Protein AF-A0A8H5K6R6-F1 (afdb_monomer_lite)

Radius of gyration: 37.14 Å; chains: 1; bounding box: 73×97×113 Å

Foldseek 3Di:
DDLVVLLPDDLQRNLVCLLVLLQDPPDDLDDADDSSLVSLQVCLQRPSSLVSLLCLLLDDDDAPPVSSLSSLSCSQPRHLLPHDLVSNLSNLVSLVNLLPDDCVVYDPPDPRSVSSPLSSVQSVLSSVCSVDVQDQDDDPDLSNSVNLVRLVVHPDDLVSLLVVLVVLLVQQQPPPDHGSVSSLVSLLVNLLSSLLVLLVVLQVCLVVVVLSSLVSSLVSNVPRPDQDPSNVSNLVSLVVLLVVLPPDPDPSSVVSNVSSVVSNVSNVVVVVVPDDDDVCVVVVVVVLVPDFDEAEFQEEEEDLALLSLLLLLLCLLLQGRYEYEYQALFFFPFDPFWKDFQLNLLQCLLLPRSVVVVVQWAFAFKEWEWFADLVLAIDTDDIDGLFDPPLAPDHMTTAGRSVVSVSSQVSSCVSNVNSYDYHYSKDWDDWAAQPVCLQPLPFLRIKTKIFQAQNCSNPPDDDDDDPPPDDPPPLGGDDDDDPPCPVSVVCNVVSHVRHGPMHMYRYQAYEQARALVTPLCVNVVKDWDFDFDPWKKKKWWFLKDKPPPQLQHFYWFAGQPLWIKTWDHIGPSIIMIIFTHDDPDDDDPDDDDPDCSPDDPVSRVVSVQVRNPPMDIDGDDTNHMDMDTFIWTAIPFQDDSLGYGYFFNSGTGGDCPLSCRSVLRSVLSLQQSLVSSCSSVQFWDSQVSVQSGQQSRVLRVVVSVLRVVLVCLSGFRAASDPPRPRHHDPVVNVVSSVVSSSSSSVQPRAGDDDLQALADDPDDDDLSNAQNVQCLQQVLQDTRTFGHWFWWAQLAPRDIDTPSSLLRLSSAKEKEWELFACVPVVSVVLQVLLLVQCPDCPALLNFSDAPPDDSPNHYAYAYEYAHDSVVDHPVVHDCSQFPADPVPGTRSSRYIYQDARPPPGGRCVCVNRVHHSVWTWIWMAGSSRGTRGIGGSNPRVSVSVSCVSITRGYDDD

Secondary structure (DSSP, 8-state):
--HHHHHTS-HHHHHTTHHHHHT-TTS-TT-TT-HHHHHHHHTTTSHHHHHHHHHHHTSPPPTT-HHHHHHHHIIIIIIGGGS-HHHHGGGHHHHHHHHT---TTS-TT-HHHHHHHHHHHHHHHHHHHHH-TT-----SSTT-TTHHHHHHHH--SHHHHHTTHHHHHHHHT-TTSS--HHHHHHHHTSHHHHHHHHHHHHHHHHHHT-HHHHHHHHHHHHHHS-SSGGGHHHHHHHHHHHHHHTT---HHHHHHHHHHHHHHHHHHHHHTT-S-TTTHHHHHHHHTTTT--EEEEEEEEE--SHHHHHHHHHHHHTT--EEEEESSSS--SS-S--EE-HHHHHHHHHHT-HHHHHHHSEEP-EEEEEEE-TTS-EEEEEEEESSPTTS-SS--EE--HHHHHHHHHHHHHHHHTT---EEESEEEEEEEE-TTSTT-SS---EEEEEEEPPHHHHSPPP----TTS-----TTS-S---GGGHHHHTHHHHHHHTTT-EEEEEEEEEEE---TT-HHHHHTT--EEEEEEEEEEEEEEEEEEE--TTTTSEEEEE-SSS-EEEEEEPSTT-EEEEEEE---S---SS-PPPP-TT--HHHHHHHHHHHHTTS-EEEEEEEEEEEEEEEEEEES-SEETTTEEE-GGGTEE--GGG--HHHHHHHHHHHHHHHHHHHHTTSB-GGGGGHHHHHHHHHHHHHHHHHHHHHHHHHSPBPSSTT-TTSBPHHHHHHHHHHHHHHHTT-------BTTB----SS--SHHHHHHHTGGGSTTS-TTSBPP--EEEETTT--EEEGGGGS--SS-EEEEEE---TTSHHHHHHHHHHHHHHHSTTSHHHHHS-TTS-TTSSEEEEEEE-S-GGG--GGGS-GGGS-EETTTEE-TTSEEE--EETTTEE--HHHHHT--TTT-EEEEE-TTSBEEEEE-TT-HHHHHHHHHTTBPPPPP-

pLDDT: mean 84.53, std 16.42, range [27.69, 98.81]

Sequence (957 aa):
MNREQLTALGEKAFAGKVPTMLWSDRETLFEDGSEDIDIIRSRASEPATVEAISAALTSAIEDEDYDTLRVHQKALYSVLFKLSLENLQPYRPALAALAASDISDFAHRSSHHAQTSILIQNAGLLERFAADPNAVWVSKDKFDMVSDRTLTERVHTAEEMRLYMPELFDWLADANNPPFTPCRDQLARFPETAAVVAAEFLAKANEEKDTEYQHFLIDFVYDCVPVGKSWMPMREHVQALVKELAGSSDEDDEELVGEANEWLTRLEQWEALDTPLLTRKYEICTKMAVGAKTDHVDVLIVGAGPAGLMMATWLAKCGIKTRIVDKRGTKIFNGQADGLQCRTLEIFDSFGFAHRAWIESNHMLEISLWNPDEKGVLRRSSRIADTIPGISRFQQVVLHQGRIERFFLDAINEFSEGKISVERGVMPTSLEIDPKVVEDPDAYPITVNLRHLSEEEAQPKQTSTSANGTTVQDGLFRSNLSPDDTADMLKAAELNDKADTVEVVKAKYMLGADGAHSWVRKELGFKLEGESTDYIWGVLDIVPITDFPDIRQRCAIHSASSGSVMVIPRENKLVRLYIQLTTTAKIGEQDSRADRSWITPDVILESAQKILAPYKLTYRKLDWWTAYQIGQRVGSNFSAYDRVFLAGDAVHTHSPKAGQGMNVSMQDSFNLGWKVANVVKGLASRSILKTYETERKGIAKALIDFDHKFSRLFSGRPAKDIMDEEGISMDEFREAFEKGNLFASGIAVDYGQSNIVAKPTSDDSGLKDIAAKRQGLAPEIKLGMRIPSVKVLSQSDARPWHLQELLRSNGSWRVLVFPGDIDLDIQNKRMKSLCDKLSAESSFLKRFTPASARYDSVIEVITVHASKRQDHEIFDFPEILRPYHEVDGWDYNKIFVDDESYHEGHGKLYETFGIKPDQGCVVVLRPDQYVSYVGELDDYDSLDGFFSEFMIKQKAL

Structure (mmCIF, N/CA/C/O backbone):
data_AF-A0A8H5K6R6-F1
#
_entry.id   AF-A0A8H5K6R6-F1
#
loop_
_atom_site.group_PDB
_atom_site.id
_atom_site.type_symbol
_atom_site.label_atom_id
_atom_site.label_alt_id
_atom_site.label_comp_id
_atom_site.label_asym_id
_atom_site.label_entity_id
_atom_site.label_seq_id
_atom_site.pdbx_PDB_ins_code
_atom_site.Cartn_x
_atom_site.Cartn_y
_atom_site.Cartn_z
_atom_site.occupancy
_atom_site.B_iso_or_equiv
_atom_site.auth_seq_id
_atom_site.auth_comp_id
_atom_site.auth_asym_id
_atom_site.auth_atom_id
_atom_site.pdbx_PDB_model_num
ATOM 1 N N . MET A 1 1 ? -10.100 2.114 -54.014 1.00 64.81 1 MET A N 1
ATOM 2 C CA . MET A 1 1 ? -9.925 0.974 -53.081 1.00 64.81 1 MET A CA 1
ATOM 3 C C . MET A 1 1 ? -9.766 1.566 -51.693 1.00 64.81 1 MET A C 1
ATOM 5 O O . MET A 1 1 ? -9.333 2.707 -51.626 1.00 64.81 1 MET A O 1
ATOM 9 N N . ASN A 1 2 ? -10.167 0.876 -50.624 1.00 71.62 2 ASN A N 1
ATOM 10 C CA . ASN A 1 2 ? -9.917 1.376 -49.264 1.00 71.62 2 ASN A CA 1
ATOM 11 C C . ASN A 1 2 ? -8.485 1.020 -48.802 1.00 71.62 2 ASN A C 1
ATOM 13 O O . ASN A 1 2 ? -7.811 0.207 -49.441 1.00 71.62 2 ASN A O 1
ATOM 17 N N . ARG A 1 3 ? -8.025 1.625 -47.700 1.00 69.56 3 ARG A N 1
ATOM 18 C CA . ARG A 1 3 ? -6.670 1.454 -47.146 1.00 69.56 3 ARG A CA 1
ATOM 19 C C . ARG A 1 3 ? -6.270 -0.010 -46.949 1.00 69.56 3 ARG A C 1
ATOM 21 O O . ARG A 1 3 ? -5.207 -0.421 -47.399 1.00 69.56 3 ARG A O 1
ATOM 28 N N . GLU A 1 4 ? -7.141 -0.822 -46.355 1.00 70.69 4 GLU A N 1
ATOM 29 C CA . GLU A 1 4 ? -6.879 -2.252 -46.130 1.00 70.69 4 GLU A CA 1
ATOM 30 C C . GLU A 1 4 ? -6.695 -3.031 -47.441 1.00 70.69 4 GLU A C 1
ATOM 32 O O . GLU A 1 4 ? -5.826 -3.897 -47.538 1.00 70.69 4 GLU A O 1
ATOM 37 N N . GLN A 1 5 ? -7.464 -2.692 -48.481 1.00 78.12 5 GLN A N 1
ATOM 38 C CA . GLN A 1 5 ? -7.348 -3.317 -49.799 1.00 78.12 5 GLN A CA 1
ATOM 39 C C . GLN A 1 5 ? -6.064 -2.921 -50.537 1.00 78.12 5 GLN A C 1
ATOM 41 O O . GLN A 1 5 ? -5.515 -3.756 -51.251 1.00 78.12 5 GLN A O 1
ATOM 46 N N . LEU A 1 6 ? -5.594 -1.675 -50.400 1.00 78.25 6 LEU A N 1
ATOM 47 C CA . LEU A 1 6 ? -4.352 -1.202 -51.032 1.00 78.25 6 LEU A CA 1
ATOM 48 C C . LEU A 1 6 ? -3.110 -1.791 -50.352 1.00 78.25 6 LEU A C 1
ATOM 50 O O . LEU A 1 6 ? -2.205 -2.266 -51.040 1.00 78.25 6 LEU A O 1
ATOM 54 N N . THR A 1 7 ? -3.097 -1.852 -49.019 1.00 75.50 7 THR A N 1
ATOM 55 C CA . THR A 1 7 ? -1.996 -2.453 -48.246 1.00 75.50 7 THR A CA 1
ATOM 56 C C . THR A 1 7 ? -1.878 -3.962 -48.485 1.00 75.50 7 THR A C 1
ATOM 58 O O . THR A 1 7 ? -0.776 -4.501 -48.475 1.00 75.50 7 THR A O 1
ATOM 61 N N . ALA A 1 8 ? -2.989 -4.652 -48.767 1.00 80.00 8 ALA A N 1
ATOM 62 C CA . ALA A 1 8 ? -3.007 -6.092 -49.033 1.00 80.00 8 ALA A CA 1
ATOM 63 C C . ALA A 1 8 ? -2.605 -6.492 -50.472 1.00 80.00 8 ALA A C 1
ATOM 65 O O . ALA A 1 8 ? -2.506 -7.686 -50.767 1.00 80.00 8 ALA A O 1
ATOM 66 N N . LEU A 1 9 ? -2.390 -5.536 -51.389 1.00 86.88 9 LEU A N 1
ATOM 67 C CA . LEU A 1 9 ? -1.959 -5.840 -52.758 1.00 86.88 9 LEU A CA 1
ATOM 68 C C . LEU A 1 9 ? -0.536 -6.412 -52.781 1.00 86.88 9 LEU A C 1
ATOM 70 O O . LEU A 1 9 ? 0.374 -5.875 -52.151 1.00 86.88 9 LEU A O 1
ATOM 74 N N . GLY A 1 10 ? -0.318 -7.454 -53.587 1.00 87.56 10 GLY A N 1
ATOM 75 C CA . GLY A 1 10 ? 1.033 -7.930 -53.889 1.00 87.56 10 GLY A CA 1
ATOM 76 C C . GLY A 1 10 ? 1.874 -6.850 -54.582 1.00 87.56 10 GLY A C 1
ATOM 77 O O . GLY A 1 10 ? 1.334 -6.015 -55.304 1.00 87.56 10 GLY A O 1
ATOM 78 N N . GLU A 1 11 ? 3.191 -6.898 -54.385 1.00 88.50 11 GLU A N 1
ATOM 79 C CA . GLU A 1 11 ? 4.189 -5.896 -54.809 1.00 88.50 11 GLU A CA 1
ATOM 80 C C . GLU A 1 11 ? 3.941 -5.300 -56.213 1.00 88.50 11 GLU A C 1
ATOM 82 O O . GLU A 1 11 ? 3.701 -4.107 -56.361 1.00 88.50 11 GLU A O 1
ATOM 87 N N . LYS A 1 12 ? 3.874 -6.141 -57.257 1.00 89.44 12 LYS A N 1
ATOM 88 C CA . LYS A 1 12 ? 3.652 -5.691 -58.648 1.00 89.44 12 LYS A CA 1
ATOM 89 C C . LYS A 1 12 ? 2.280 -5.056 -58.884 1.00 89.44 12 LYS A C 1
ATOM 91 O O . LYS A 1 12 ? 2.143 -4.158 -59.710 1.00 89.44 12 LYS A O 1
ATOM 96 N N . ALA A 1 13 ? 1.252 -5.552 -58.196 1.00 89.06 13 ALA A N 1
ATOM 97 C CA . ALA A 1 13 ? -0.105 -5.035 -58.334 1.00 89.06 13 ALA A CA 1
ATOM 98 C C . ALA A 1 13 ? -0.255 -3.675 -57.640 1.00 89.06 13 ALA A C 1
ATOM 100 O O . ALA A 1 13 ? -0.987 -2.821 -58.136 1.00 89.06 13 ALA A O 1
ATOM 101 N N . PHE A 1 14 ? 0.455 -3.479 -56.525 1.00 92.75 14 PHE A N 1
ATOM 102 C CA . PHE A 1 14 ? 0.554 -2.196 -55.841 1.00 92.75 14 PHE A CA 1
ATOM 103 C C . PHE A 1 14 ? 1.353 -1.183 -56.668 1.00 92.75 14 PHE A C 1
ATOM 105 O O . PHE A 1 14 ? 0.844 -0.101 -56.946 1.00 92.75 14 PHE A O 1
ATOM 112 N N . ALA A 1 15 ? 2.537 -1.563 -57.161 1.00 92.31 15 ALA A N 1
ATOM 113 C CA . ALA A 1 15 ? 3.375 -0.719 -58.016 1.00 92.31 15 ALA A CA 1
ATOM 114 C C . ALA A 1 15 ? 2.612 -0.153 -59.228 1.00 92.31 15 ALA A C 1
ATOM 116 O O . ALA A 1 15 ? 2.693 1.037 -59.521 1.00 92.31 15 ALA A O 1
ATOM 117 N N . GLY A 1 16 ? 1.776 -0.969 -59.882 1.00 89.75 16 GLY A N 1
ATOM 118 C CA . GLY A 1 16 ? 0.932 -0.525 -61.000 1.00 89.75 16 GLY A CA 1
ATOM 119 C C . GLY A 1 16 ? -0.149 0.510 -60.642 1.00 89.75 16 GLY A C 1
ATOM 120 O O . GLY A 1 16 ? -0.784 1.055 -61.543 1.00 89.75 16 GLY A O 1
ATOM 121 N N . LYS A 1 17 ? -0.395 0.778 -59.352 1.00 89.88 17 LYS A N 1
ATOM 122 C CA . LYS A 1 17 ? -1.331 1.808 -58.866 1.00 89.88 17 LYS A CA 1
ATOM 123 C C . LYS A 1 17 ? -0.649 3.111 -58.466 1.00 89.88 17 LYS A C 1
ATOM 125 O O . LYS A 1 17 ? -1.330 4.134 -58.415 1.00 89.88 17 LYS A O 1
ATOM 130 N N . VAL A 1 18 ? 0.663 3.090 -58.241 1.00 90.88 18 VAL A N 1
ATOM 131 C CA . VAL A 1 18 ? 1.435 4.238 -57.749 1.00 90.88 18 VAL A CA 1
ATOM 132 C C . VAL A 1 18 ? 1.256 5.498 -58.610 1.00 90.88 18 VAL A C 1
ATOM 134 O O . VAL A 1 18 ? 0.963 6.537 -58.023 1.00 90.88 18 VAL A O 1
ATOM 137 N N . PRO A 1 19 ? 1.309 5.458 -59.962 1.00 87.88 19 PRO A N 1
ATOM 138 C CA . PRO A 1 19 ? 1.119 6.668 -60.770 1.00 87.88 19 PRO A CA 1
ATOM 139 C C . PRO A 1 19 ? -0.243 7.340 -60.551 1.00 87.88 19 PRO A C 1
ATOM 141 O O . PRO A 1 19 ? -0.336 8.558 -60.468 1.00 87.88 19 PRO A O 1
ATOM 144 N N . THR A 1 20 ? -1.310 6.548 -60.398 1.00 86.00 20 THR A N 1
ATOM 145 C CA . THR A 1 20 ? -2.658 7.074 -60.137 1.00 86.00 20 THR A CA 1
ATOM 146 C C . THR A 1 20 ? -2.789 7.629 -58.720 1.00 86.00 20 THR A C 1
ATOM 148 O O . THR A 1 20 ? -3.483 8.619 -58.519 1.00 86.00 20 THR A O 1
ATOM 151 N N . MET A 1 21 ? -2.126 7.006 -57.742 1.00 87.00 21 MET A N 1
ATOM 152 C CA . MET A 1 21 ? -2.125 7.478 -56.353 1.00 87.00 21 MET A CA 1
ATOM 153 C C . MET A 1 21 ? -1.360 8.801 -56.208 1.00 87.00 21 MET A C 1
ATOM 155 O O . MET A 1 21 ? -1.819 9.694 -55.502 1.00 87.00 21 MET A O 1
ATOM 159 N N . LEU A 1 22 ? -0.250 8.971 -56.935 1.00 85.75 22 LEU A N 1
ATOM 160 C CA . LEU A 1 22 ? 0.495 10.234 -56.983 1.00 85.75 22 LEU A CA 1
ATOM 161 C C . LEU A 1 22 ? -0.282 11.369 -57.670 1.00 85.75 22 LEU A C 1
ATOM 163 O O . LEU A 1 22 ? -0.026 12.530 -57.376 1.00 85.75 22 LEU A O 1
ATOM 167 N N . TRP A 1 23 ? -1.230 11.057 -58.558 1.00 79.62 23 TRP A N 1
ATOM 168 C CA . TRP A 1 23 ? -2.022 12.053 -59.294 1.00 79.62 23 TRP A CA 1
ATOM 169 C C . TRP A 1 23 ? -3.288 12.533 -58.552 1.00 79.62 23 TRP A C 1
ATOM 171 O O . TRP A 1 23 ? -3.928 13.473 -58.999 1.00 79.62 23 TRP A O 1
ATOM 181 N N . SER A 1 24 ? -3.679 11.920 -57.428 1.00 65.81 24 SER A N 1
ATOM 182 C CA . SER A 1 24 ? -4.965 12.190 -56.752 1.00 65.81 24 SER A CA 1
ATOM 183 C C . SER A 1 24 ? -5.267 13.691 -56.530 1.00 65.81 24 SER A C 1
ATOM 185 O O . SER A 1 24 ? -4.589 14.361 -55.751 1.00 65.81 24 SER A O 1
ATOM 187 N N . ASP A 1 25 ? -6.349 14.180 -57.157 1.00 53.78 25 ASP A N 1
ATOM 188 C CA . ASP A 1 25 ? -6.869 15.567 -57.128 1.00 53.78 25 ASP A CA 1
ATOM 189 C C . ASP A 1 25 ? -7.339 16.066 -55.743 1.00 53.78 25 ASP A C 1
ATOM 191 O O . ASP A 1 25 ? -7.809 17.197 -55.603 1.00 53.78 25 ASP A O 1
ATOM 195 N N . ARG A 1 26 ? -7.300 15.220 -54.708 1.00 52.94 26 ARG A N 1
ATOM 196 C CA . ARG A 1 26 ? -7.942 15.499 -53.411 1.00 52.94 26 ARG A CA 1
ATOM 197 C C . ARG A 1 26 ? -7.105 16.318 -52.429 1.00 52.94 26 ARG A C 1
ATOM 199 O O . ARG A 1 26 ? -7.621 16.640 -51.365 1.00 52.94 26 ARG A O 1
ATOM 206 N N . GLU A 1 27 ? -5.860 16.642 -52.754 1.00 54.62 27 GLU A N 1
ATOM 207 C CA . GLU A 1 27 ? -4.878 17.117 -51.772 1.00 54.62 27 GLU A CA 1
ATOM 208 C C . GLU A 1 27 ? -4.097 18.324 -52.275 1.00 54.62 27 GLU A C 1
ATOM 210 O O . GLU A 1 27 ? -3.684 18.383 -53.438 1.00 54.62 27 GLU A O 1
ATOM 215 N N . THR A 1 28 ? -3.850 19.269 -51.373 1.00 56.19 28 THR A N 1
ATOM 216 C CA . THR A 1 28 ? -2.952 20.394 -51.644 1.00 56.19 28 THR A CA 1
ATOM 217 C C . THR A 1 28 ? -1.505 19.902 -51.802 1.00 56.19 28 THR A C 1
ATOM 219 O O . THR A 1 28 ? -1.122 18.860 -51.274 1.00 56.19 28 THR A O 1
ATOM 222 N N . LEU A 1 29 ? -0.675 20.646 -52.546 1.00 55.53 29 LEU A N 1
ATOM 223 C CA . LEU A 1 29 ? 0.706 20.275 -52.916 1.00 55.53 29 LEU A CA 1
ATOM 224 C C . LEU A 1 29 ? 1.663 20.023 -51.725 1.00 55.53 29 LEU A C 1
ATOM 226 O O . LEU A 1 29 ? 2.783 19.570 -51.946 1.00 55.53 29 LEU A O 1
ATOM 230 N N . PHE A 1 30 ? 1.226 20.278 -50.486 1.00 53.62 30 PHE A N 1
ATOM 231 C CA . PHE A 1 30 ? 2.050 20.243 -49.273 1.00 53.62 30 PHE A CA 1
ATOM 232 C C . PHE A 1 30 ? 1.354 19.621 -48.045 1.00 53.62 30 PHE A C 1
ATOM 234 O O . PHE A 1 30 ? 1.867 19.743 -46.936 1.00 53.62 30 PHE A O 1
ATOM 241 N N . GLU A 1 31 ? 0.202 18.960 -48.201 1.00 54.00 31 GLU A N 1
ATOM 242 C CA . GLU A 1 31 ? -0.439 18.250 -47.084 1.00 54.00 31 GLU A CA 1
ATOM 243 C C . GLU A 1 31 ? 0.336 16.969 -46.735 1.00 54.00 31 GLU A C 1
ATOM 245 O O . GLU A 1 31 ? 0.304 15.971 -47.458 1.00 54.00 31 GLU A O 1
ATOM 250 N N . ASP A 1 32 ? 1.050 16.999 -45.607 1.00 55.16 32 ASP A N 1
ATOM 251 C CA . ASP A 1 32 ? 1.618 15.807 -44.977 1.00 55.16 32 ASP A CA 1
ATOM 252 C C . ASP A 1 32 ? 0.491 14.983 -44.316 1.00 55.16 32 ASP A C 1
ATOM 254 O O . ASP A 1 32 ? -0.334 15.525 -43.581 1.00 55.16 32 ASP A O 1
ATOM 258 N N . GLY A 1 33 ? 0.468 13.663 -44.547 1.00 55.53 33 GLY A N 1
ATOM 259 C CA . GLY A 1 33 ? -0.429 12.730 -43.842 1.00 55.53 33 GLY A CA 1
ATOM 260 C C . GLY A 1 33 ? -1.672 12.267 -44.608 1.00 55.53 33 GLY A C 1
ATOM 261 O O . GLY A 1 33 ? -2.652 11.850 -43.985 1.00 55.53 33 GLY A O 1
ATOM 262 N N . SER A 1 34 ? -1.669 12.316 -45.944 1.00 71.44 34 SER A N 1
ATOM 263 C CA . SER A 1 34 ? -2.705 11.619 -46.704 1.00 71.44 34 SER A CA 1
ATOM 264 C C . SER A 1 34 ? -2.500 10.106 -46.704 1.00 71.44 34 SER A C 1
ATOM 266 O O . SER A 1 34 ? -1.381 9.602 -46.826 1.00 71.44 34 SER A O 1
ATOM 268 N N . GLU A 1 35 ? -3.604 9.359 -46.587 1.00 74.88 35 GLU A N 1
ATOM 269 C CA . GLU A 1 35 ? -3.542 7.899 -46.459 1.00 74.88 35 GLU A CA 1
ATOM 270 C C . GLU A 1 35 ? -2.845 7.233 -47.656 1.00 74.88 35 GLU A C 1
ATOM 272 O O . GLU A 1 35 ? -2.121 6.258 -47.466 1.00 74.88 35 GLU A O 1
ATOM 277 N N . ASP A 1 36 ? -3.012 7.757 -48.874 1.00 81.62 36 ASP A N 1
ATOM 278 C CA . ASP A 1 36 ? -2.380 7.199 -50.074 1.00 81.62 36 ASP A CA 1
ATOM 279 C C . ASP A 1 36 ? -0.856 7.409 -50.065 1.00 81.62 36 ASP A C 1
ATOM 281 O O . ASP A 1 36 ? -0.102 6.480 -50.374 1.00 81.62 36 ASP A O 1
ATOM 285 N N . ILE A 1 37 ? -0.388 8.593 -49.660 1.00 86.44 37 ILE A N 1
ATOM 286 C CA . ILE A 1 37 ? 1.041 8.916 -49.573 1.00 86.44 37 ILE A CA 1
ATOM 287 C C . ILE A 1 37 ? 1.712 8.121 -48.448 1.00 86.44 37 ILE A C 1
ATOM 289 O O . ILE A 1 37 ? 2.805 7.589 -48.651 1.00 86.44 37 ILE A O 1
ATOM 293 N N . ASP A 1 38 ? 1.053 7.951 -47.300 1.00 84.88 38 ASP A N 1
ATOM 294 C CA . ASP A 1 38 ? 1.572 7.136 -46.196 1.00 84.88 38 ASP A CA 1
ATOM 295 C C . ASP A 1 38 ? 1.721 5.658 -46.587 1.00 84.88 38 ASP A C 1
ATOM 297 O O . ASP A 1 38 ? 2.720 5.009 -46.249 1.00 84.88 38 ASP A O 1
ATOM 301 N N . ILE A 1 39 ? 0.770 5.119 -47.361 1.00 87.19 39 ILE A N 1
ATOM 302 C CA . ILE A 1 39 ? 0.870 3.755 -47.893 1.00 87.19 39 ILE A CA 1
ATOM 303 C C . ILE A 1 39 ? 2.034 3.660 -48.889 1.00 87.19 39 ILE A C 1
ATOM 305 O O . ILE A 1 39 ? 2.820 2.716 -48.787 1.00 87.19 39 ILE A O 1
ATOM 309 N N . ILE A 1 40 ? 2.205 4.635 -49.794 1.00 89.81 40 ILE A N 1
ATOM 310 C CA . ILE A 1 40 ? 3.352 4.670 -50.721 1.00 89.81 40 ILE A CA 1
ATOM 311 C C . ILE A 1 40 ? 4.676 4.689 -49.945 1.00 89.81 40 ILE A C 1
ATOM 313 O O . ILE A 1 40 ? 5.542 3.860 -50.222 1.00 89.81 40 ILE A O 1
ATOM 317 N N . ARG A 1 41 ? 4.828 5.561 -48.935 1.00 91.94 41 ARG A N 1
ATOM 318 C CA . ARG A 1 41 ? 6.047 5.647 -48.105 1.00 91.94 41 ARG A CA 1
ATOM 319 C C . ARG A 1 41 ? 6.360 4.328 -47.402 1.00 91.94 41 ARG A C 1
ATOM 321 O O . ARG A 1 41 ? 7.507 3.888 -47.425 1.00 91.94 41 ARG A O 1
ATOM 328 N N . SER A 1 42 ? 5.353 3.673 -46.817 1.00 90.56 42 SER A N 1
ATOM 329 C CA . SER A 1 42 ? 5.549 2.402 -46.097 1.00 90.56 42 SER A CA 1
ATOM 330 C C . SER A 1 42 ? 6.013 1.246 -46.991 1.00 90.56 42 SER A C 1
ATOM 332 O O . SER A 1 42 ? 6.572 0.273 -46.488 1.00 90.56 42 SER A O 1
ATOM 334 N N . ARG A 1 43 ? 5.818 1.361 -48.312 1.00 92.38 43 ARG A N 1
ATOM 335 C CA . ARG A 1 43 ? 6.188 0.351 -49.316 1.00 92.38 43 ARG A CA 1
ATOM 336 C C . ARG A 1 43 ? 7.279 0.822 -50.281 1.00 92.38 43 ARG A C 1
ATOM 338 O O . ARG A 1 43 ? 7.585 0.126 -51.246 1.00 92.38 43 ARG A O 1
ATOM 345 N N . ALA A 1 44 ? 7.892 1.979 -50.030 1.00 91.38 44 ALA A N 1
ATOM 346 C CA . ALA A 1 44 ? 8.859 2.606 -50.933 1.00 91.38 44 ALA A CA 1
ATOM 347 C C . ALA A 1 44 ? 10.217 1.881 -51.016 1.00 91.38 44 ALA A C 1
ATOM 349 O O . ALA A 1 44 ? 11.057 2.266 -51.822 1.00 91.38 44 ALA A O 1
ATOM 350 N N . SER A 1 45 ? 10.450 0.842 -50.213 1.00 90.94 45 SER A N 1
ATOM 351 C CA . SER A 1 45 ? 11.631 -0.027 -50.313 1.00 90.94 45 SER A CA 1
ATOM 352 C C . SER A 1 45 ? 11.411 -1.259 -51.204 1.00 90.94 45 SER A C 1
ATOM 354 O O . SER A 1 45 ? 12.364 -1.976 -51.508 1.00 90.94 45 SER A O 1
ATOM 356 N N . GLU A 1 46 ? 10.172 -1.521 -51.638 1.00 94.38 46 GLU A N 1
ATOM 357 C CA . GLU A 1 46 ? 9.842 -2.654 -52.507 1.00 94.38 46 GLU A CA 1
ATOM 358 C C . GLU A 1 46 ? 10.362 -2.424 -53.943 1.00 94.38 46 GLU A C 1
ATOM 360 O O . GLU A 1 46 ? 10.046 -1.384 -54.526 1.00 94.38 46 GLU A O 1
ATOM 365 N N . PRO A 1 47 ? 11.094 -3.375 -54.563 1.00 94.62 47 PRO A N 1
ATOM 366 C CA . PRO A 1 47 ? 11.680 -3.205 -55.897 1.00 94.62 47 PRO A CA 1
ATOM 367 C C . PRO A 1 47 ? 10.716 -2.714 -56.987 1.00 94.62 47 PRO A C 1
ATOM 369 O O . PRO A 1 47 ? 11.059 -1.803 -57.740 1.00 94.62 47 PRO A O 1
ATOM 372 N N . ALA A 1 48 ? 9.505 -3.273 -57.072 1.00 92.44 48 ALA A N 1
ATOM 373 C CA . ALA A 1 48 ? 8.524 -2.848 -58.074 1.00 92.44 48 ALA A CA 1
ATOM 374 C C . ALA A 1 48 ? 7.980 -1.433 -57.798 1.00 92.44 48 ALA A C 1
ATOM 376 O O . ALA A 1 48 ? 7.686 -0.684 -58.729 1.00 92.44 48 ALA A O 1
ATOM 377 N N . THR A 1 49 ? 7.858 -1.051 -56.526 1.00 94.56 49 THR A N 1
ATOM 378 C CA . THR A 1 49 ? 7.439 0.299 -56.118 1.00 94.56 49 THR A CA 1
ATOM 379 C C . THR A 1 49 ? 8.540 1.317 -56.413 1.00 94.56 49 THR A C 1
ATOM 381 O O . THR A 1 49 ? 8.245 2.393 -56.936 1.00 94.56 49 THR A O 1
ATOM 384 N N . VAL A 1 50 ? 9.805 0.947 -56.174 1.00 95.88 50 VAL A N 1
ATOM 385 C CA . VAL A 1 50 ? 10.981 1.741 -56.559 1.00 95.88 50 VAL A CA 1
ATOM 386 C C . VAL A 1 50 ? 10.983 2.015 -58.060 1.00 95.88 50 VAL A C 1
ATOM 388 O O . VAL A 1 50 ? 11.138 3.167 -58.469 1.00 95.88 50 VAL A O 1
ATOM 391 N N . GLU A 1 51 ? 10.773 0.983 -58.880 1.00 95.19 51 GLU A N 1
ATOM 392 C CA . GLU A 1 51 ? 10.692 1.111 -60.340 1.00 95.19 51 GLU A CA 1
ATOM 393 C C . GLU A 1 51 ? 9.553 2.052 -60.761 1.00 95.19 51 GLU A C 1
ATOM 395 O O . GLU A 1 51 ? 9.766 2.943 -61.581 1.00 95.19 51 GLU A O 1
ATOM 400 N N . ALA A 1 52 ? 8.368 1.918 -60.157 1.00 94.94 52 ALA A N 1
ATOM 401 C CA . ALA A 1 52 ? 7.205 2.739 -60.490 1.00 94.94 52 ALA A CA 1
ATOM 402 C C . ALA A 1 52 ? 7.397 4.232 -60.160 1.00 94.94 52 ALA A C 1
ATOM 404 O O . ALA A 1 52 ? 7.086 5.088 -60.989 1.00 94.94 52 ALA A O 1
ATOM 405 N N . ILE A 1 53 ? 7.929 4.558 -58.978 1.00 95.56 53 ILE A N 1
ATOM 406 C CA . ILE A 1 53 ? 8.214 5.950 -58.584 1.00 95.56 53 ILE A CA 1
ATOM 407 C C . ILE A 1 53 ? 9.371 6.517 -59.420 1.00 95.56 53 ILE A C 1
ATOM 409 O O . ILE A 1 53 ? 9.303 7.661 -59.867 1.00 95.56 53 ILE A O 1
ATOM 413 N N . SER A 1 54 ? 10.409 5.718 -59.690 1.00 95.94 54 SER A N 1
ATOM 414 C CA . SER A 1 54 ? 11.535 6.132 -60.542 1.00 95.94 54 SER A CA 1
ATOM 415 C C . SER A 1 54 ? 11.085 6.436 -61.972 1.00 95.94 54 SER A C 1
ATOM 417 O O . SER A 1 54 ? 11.519 7.426 -62.557 1.00 95.94 54 SER A O 1
ATOM 419 N N . ALA A 1 55 ? 10.181 5.625 -62.528 1.00 94.12 55 ALA A N 1
ATOM 420 C CA . ALA A 1 55 ? 9.595 5.859 -63.845 1.00 94.12 55 ALA A CA 1
ATOM 421 C C . ALA A 1 55 ? 8.741 7.136 -63.877 1.00 94.12 55 ALA A C 1
ATOM 423 O O . ALA A 1 55 ? 8.790 7.872 -64.857 1.00 94.12 55 ALA A O 1
ATOM 424 N N . ALA A 1 56 ? 8.006 7.433 -62.799 1.00 91.94 56 ALA A N 1
ATOM 425 C CA . ALA A 1 56 ? 7.267 8.688 -62.684 1.00 91.94 56 ALA A CA 1
ATOM 426 C C . ALA A 1 56 ? 8.209 9.906 -62.685 1.00 91.94 56 ALA A C 1
ATOM 428 O O . ALA A 1 56 ? 7.976 10.841 -63.441 1.00 91.94 56 ALA A O 1
ATOM 429 N N . LEU A 1 57 ? 9.303 9.862 -61.913 1.00 92.19 57 LEU A N 1
ATOM 430 C CA . LEU A 1 57 ? 10.291 10.951 -61.816 1.00 92.19 57 LEU A CA 1
ATOM 431 C C . LEU A 1 57 ? 11.128 11.178 -63.080 1.00 92.19 57 LEU A C 1
ATOM 433 O O . LEU A 1 57 ? 11.753 12.224 -63.211 1.00 92.19 57 LEU A O 1
ATOM 437 N N . THR A 1 58 ? 11.197 10.185 -63.966 1.00 90.62 58 THR A N 1
ATOM 438 C CA . THR A 1 58 ? 11.983 10.237 -65.212 1.00 90.62 58 THR A CA 1
ATOM 439 C C . THR A 1 58 ? 11.113 10.393 -66.457 1.00 90.62 58 THR A C 1
ATOM 441 O O . THR A 1 58 ? 11.611 10.291 -67.579 1.00 90.62 58 THR A O 1
ATOM 444 N N . SER A 1 59 ? 9.812 10.631 -66.273 1.00 91.06 59 SER A N 1
ATOM 445 C CA . SER A 1 59 ? 8.907 10.937 -67.377 1.00 91.06 59 SER A CA 1
ATOM 446 C C . SER A 1 59 ? 9.164 12.350 -67.920 1.00 91.06 59 SER A C 1
ATOM 448 O O . SER A 1 59 ? 9.665 13.220 -67.214 1.00 91.06 59 SER A O 1
ATOM 450 N N . ALA A 1 60 ? 8.893 12.568 -69.210 1.00 86.94 60 ALA A N 1
ATOM 451 C CA . ALA A 1 60 ? 9.152 13.858 -69.846 1.00 86.94 60 ALA A CA 1
ATOM 452 C C . ALA A 1 60 ? 8.220 14.937 -69.276 1.00 86.94 60 ALA A C 1
ATOM 454 O O . ALA A 1 60 ? 7.009 14.736 -69.225 1.00 86.94 60 ALA A O 1
ATOM 455 N N . ILE A 1 61 ? 8.788 16.076 -68.878 1.00 85.88 61 ILE A N 1
ATOM 456 C CA . ILE A 1 61 ? 8.031 17.262 -68.476 1.00 85.88 61 ILE A CA 1
ATOM 457 C C . ILE A 1 61 ? 7.913 18.160 -69.714 1.00 85.88 61 ILE A C 1
ATOM 459 O O . ILE A 1 61 ? 8.928 18.620 -70.233 1.00 85.88 61 ILE A O 1
ATOM 463 N N . GLU A 1 62 ? 6.693 18.387 -70.198 1.00 88.88 62 GLU A N 1
ATOM 464 C CA . GLU A 1 62 ? 6.404 19.308 -71.308 1.00 88.88 62 GLU A CA 1
ATOM 465 C C . GLU A 1 62 ? 6.021 20.701 -70.766 1.00 88.88 62 GLU A C 1
ATOM 467 O O . GLU A 1 62 ? 5.486 20.813 -69.658 1.00 88.88 62 GLU A O 1
ATOM 472 N N . ASP A 1 63 ? 6.307 21.774 -71.515 1.00 87.56 63 ASP A N 1
ATOM 473 C CA . ASP A 1 63 ? 5.922 23.138 -71.113 1.00 87.56 63 ASP A CA 1
ATOM 474 C C . ASP A 1 63 ? 4.390 23.245 -71.005 1.00 87.56 63 ASP A C 1
ATOM 476 O O . ASP A 1 63 ? 3.654 22.677 -71.811 1.00 87.56 63 ASP A O 1
ATOM 480 N N . GLU A 1 64 ? 3.913 23.955 -69.984 1.00 87.12 64 GLU A N 1
ATOM 481 C CA . GLU A 1 64 ? 2.497 24.055 -69.588 1.00 87.12 64 GLU A CA 1
ATOM 482 C C . GLU A 1 64 ? 1.809 22.743 -69.130 1.00 87.12 64 GLU A C 1
ATOM 484 O O . GLU A 1 64 ? 0.634 22.781 -68.750 1.00 87.12 64 GLU A O 1
ATOM 489 N N . ASP A 1 65 ? 2.511 21.603 -69.043 1.00 89.25 65 ASP A N 1
ATOM 490 C CA . ASP A 1 65 ? 1.972 20.368 -68.446 1.00 89.25 65 ASP A CA 1
ATOM 491 C C . ASP A 1 65 ? 2.082 20.389 -66.911 1.00 89.25 65 ASP A C 1
ATOM 493 O O . ASP A 1 65 ? 3.035 19.894 -66.294 1.00 89.25 65 ASP A O 1
ATOM 497 N N . TYR A 1 66 ? 1.098 21.016 -66.271 1.00 85.44 66 TYR A N 1
ATOM 498 C CA . TYR A 1 66 ? 1.024 21.106 -64.813 1.00 85.44 66 TYR A CA 1
ATOM 499 C C . TYR A 1 66 ? 0.657 19.781 -64.132 1.00 85.44 66 TYR A C 1
ATOM 501 O O . TYR A 1 66 ? 0.971 19.609 -62.953 1.00 85.44 66 TYR A O 1
ATOM 509 N N . ASP A 1 67 ? 0.016 18.848 -64.835 1.00 86.00 67 ASP A N 1
ATOM 510 C CA . ASP A 1 67 ? -0.429 17.581 -64.248 1.00 86.00 67 ASP A CA 1
ATOM 511 C C . ASP A 1 67 ? 0.760 16.644 -64.040 1.00 86.00 67 ASP A C 1
ATOM 513 O O . ASP A 1 67 ? 0.946 16.092 -62.949 1.00 86.00 67 ASP A O 1
ATOM 517 N N . THR A 1 68 ? 1.625 16.536 -65.048 1.00 87.44 68 THR A N 1
ATOM 518 C CA . THR A 1 68 ? 2.880 15.789 -64.933 1.00 87.44 68 THR A CA 1
ATOM 519 C C . THR A 1 68 ? 3.805 16.440 -63.909 1.00 87.44 68 THR A C 1
ATOM 521 O O . THR A 1 68 ? 4.366 15.745 -63.056 1.00 87.44 68 THR A O 1
ATOM 524 N N . LEU A 1 69 ? 3.907 17.774 -63.903 1.00 88.19 69 LEU A N 1
ATOM 525 C CA . LEU A 1 69 ? 4.689 18.510 -62.905 1.00 88.19 69 LEU A CA 1
ATOM 526 C C . LEU A 1 69 ? 4.221 18.217 -61.466 1.00 88.19 69 LEU A C 1
ATOM 528 O O . LEU A 1 69 ? 5.053 17.969 -60.591 1.00 88.19 69 LEU A O 1
ATOM 532 N N . ARG A 1 70 ? 2.906 18.158 -61.215 1.00 86.81 70 ARG A N 1
ATOM 533 C CA . ARG A 1 70 ? 2.341 17.817 -59.893 1.00 86.81 70 ARG A CA 1
ATOM 534 C C . ARG A 1 70 ? 2.712 16.412 -59.431 1.00 86.81 70 ARG A C 1
ATOM 536 O O . ARG A 1 70 ? 3.033 16.225 -58.257 1.00 86.81 70 ARG A O 1
ATOM 543 N N . VAL A 1 71 ? 2.693 15.428 -60.331 1.00 89.44 71 VAL A N 1
ATOM 544 C CA . VAL A 1 71 ? 3.095 14.047 -60.009 1.00 89.44 71 VAL A CA 1
ATOM 545 C C . VAL A 1 71 ? 4.565 13.997 -59.594 1.00 89.44 71 VAL A C 1
ATOM 547 O O . VAL A 1 71 ? 4.889 13.361 -58.589 1.00 89.44 71 VAL A O 1
ATOM 550 N N . HIS A 1 72 ? 5.443 14.716 -60.301 1.00 91.62 72 HIS A N 1
ATOM 551 C CA . HIS A 1 72 ? 6.855 14.817 -59.926 1.00 91.62 72 HIS A CA 1
ATOM 552 C C . HIS A 1 72 ? 7.037 15.502 -58.567 1.00 91.62 72 HIS A C 1
ATOM 554 O O . HIS A 1 72 ? 7.797 15.013 -57.732 1.00 91.62 72 HIS A O 1
ATOM 560 N N . GLN A 1 73 ? 6.312 16.597 -58.316 1.00 89.56 73 GLN A N 1
ATOM 561 C CA . GLN A 1 73 ? 6.351 17.317 -57.041 1.00 89.56 73 GLN A CA 1
ATOM 562 C C . GLN A 1 73 ? 5.891 16.431 -55.872 1.00 89.56 73 GLN A C 1
ATOM 564 O O . GLN A 1 73 ? 6.584 16.368 -54.860 1.00 89.56 73 GLN A O 1
ATOM 569 N N . LYS A 1 74 ? 4.787 15.682 -56.008 1.00 88.06 74 LYS A N 1
ATOM 570 C CA . LYS A 1 74 ? 4.313 14.745 -54.969 1.00 88.06 74 LYS A CA 1
ATOM 571 C C . LYS A 1 74 ? 5.278 13.580 -54.750 1.00 88.06 74 LYS A C 1
ATOM 573 O O . LYS A 1 74 ? 5.566 13.233 -53.604 1.00 88.06 74 LYS A O 1
ATOM 578 N N . ALA A 1 75 ? 5.804 12.990 -55.824 1.00 91.44 75 ALA A N 1
ATOM 579 C CA . ALA A 1 75 ? 6.796 11.921 -55.722 1.00 91.44 75 ALA A CA 1
ATOM 580 C C . ALA A 1 75 ? 8.058 12.403 -54.994 1.00 91.44 75 ALA A C 1
ATOM 582 O O . ALA A 1 75 ? 8.555 11.727 -54.093 1.00 91.44 75 ALA A O 1
ATOM 583 N N . LEU A 1 76 ? 8.551 13.593 -55.335 1.00 91.44 76 LEU A N 1
ATOM 584 C CA . LEU A 1 76 ? 9.741 14.152 -54.716 1.00 91.44 76 LEU A CA 1
ATOM 585 C C . LEU A 1 76 ? 9.461 14.590 -53.267 1.00 91.44 76 LEU A C 1
ATOM 587 O O . LEU A 1 76 ? 10.008 13.998 -52.336 1.00 91.44 76 LEU A O 1
ATOM 591 N N . TYR A 1 77 ? 8.595 15.583 -53.058 1.00 88.31 77 TYR A N 1
ATOM 592 C CA . TYR A 1 77 ? 8.419 16.275 -51.774 1.00 88.31 77 TYR A CA 1
ATOM 593 C C . TYR A 1 77 ? 7.629 15.476 -50.737 1.00 88.31 77 TYR A C 1
ATOM 595 O O . TYR A 1 77 ? 7.979 15.475 -49.557 1.00 88.31 77 TYR A O 1
ATOM 603 N N . SER A 1 78 ? 6.580 14.770 -51.159 1.00 86.88 78 SER A N 1
ATOM 604 C CA . SER A 1 78 ? 5.697 14.057 -50.231 1.00 86.88 78 SER A CA 1
ATOM 605 C C . SER A 1 78 ? 6.138 12.616 -49.985 1.00 86.88 78 SER A C 1
ATOM 607 O O . SER A 1 78 ? 5.732 12.040 -48.978 1.00 86.88 78 SER A O 1
ATOM 609 N N . VAL A 1 79 ? 6.961 12.025 -50.859 1.00 90.38 79 VAL A N 1
ATOM 610 C CA . VAL A 1 79 ? 7.469 10.653 -50.691 1.00 90.38 79 VAL A CA 1
ATOM 611 C C . VAL A 1 79 ? 8.970 10.658 -50.422 1.00 90.38 79 VAL A C 1
ATOM 613 O O . VAL A 1 79 ? 9.371 10.380 -49.292 1.00 90.38 79 VAL A O 1
ATOM 616 N N . LEU A 1 80 ? 9.805 10.985 -51.414 1.00 92.44 80 LEU A N 1
ATOM 617 C CA . LEU A 1 80 ? 11.256 10.767 -51.320 1.00 92.44 80 LEU A CA 1
ATOM 618 C C . LEU A 1 80 ? 11.939 11.606 -50.234 1.00 92.44 80 LEU A C 1
ATOM 620 O O . LEU A 1 80 ? 12.773 11.083 -49.493 1.00 92.44 80 LEU A O 1
ATOM 624 N N . PHE A 1 81 ? 11.544 12.869 -50.068 1.00 87.88 81 PHE A N 1
ATOM 625 C CA . PHE A 1 81 ? 12.079 13.745 -49.019 1.00 87.88 81 PHE A CA 1
ATOM 626 C C . PHE A 1 81 ? 11.855 13.216 -47.595 1.00 87.88 81 PHE A C 1
ATOM 628 O O . PHE A 1 81 ? 12.596 13.595 -46.689 1.00 87.88 81 PHE A O 1
ATOM 635 N N . LYS A 1 82 ? 10.885 12.315 -47.396 1.00 87.62 82 LYS A N 1
ATOM 636 C CA . LYS A 1 82 ? 10.511 11.748 -46.090 1.00 87.62 82 LYS A CA 1
ATOM 637 C C . LYS A 1 82 ? 11.036 10.320 -45.874 1.00 87.62 82 LYS A C 1
ATOM 639 O O . LYS A 1 82 ? 10.870 9.772 -44.786 1.00 87.62 82 LYS A O 1
ATOM 644 N N . LEU A 1 83 ? 11.656 9.694 -46.880 1.00 88.88 83 LEU A N 1
ATOM 645 C CA . LEU A 1 83 ? 12.245 8.354 -46.746 1.00 88.88 83 LEU A CA 1
ATOM 646 C C . LEU A 1 83 ? 13.570 8.406 -45.997 1.00 88.88 83 LEU A C 1
ATOM 648 O O . LEU A 1 83 ? 14.347 9.326 -46.220 1.00 88.88 83 LEU A O 1
ATOM 652 N N . SER A 1 84 ? 13.884 7.387 -45.192 1.00 86.38 84 SER A N 1
ATOM 653 C CA . SER A 1 84 ? 15.219 7.224 -44.596 1.00 86.38 84 SER A CA 1
ATOM 654 C C . SER A 1 84 ? 16.316 7.154 -45.667 1.00 86.38 84 SER A C 1
ATOM 656 O O . SER A 1 84 ? 16.058 6.779 -46.811 1.00 86.38 84 SER A O 1
ATOM 658 N N . LEU A 1 85 ? 17.557 7.481 -45.294 1.00 83.56 85 LEU A N 1
ATOM 659 C CA . LEU A 1 85 ? 18.692 7.475 -46.223 1.00 83.56 85 LEU A CA 1
ATOM 660 C C . LEU A 1 85 ? 18.870 6.124 -46.935 1.00 83.56 85 LEU A C 1
ATOM 662 O O . LEU A 1 85 ? 19.116 6.097 -48.137 1.00 83.56 85 LEU A O 1
ATOM 666 N N . GLU A 1 86 ? 18.698 5.014 -46.213 1.00 86.12 86 GLU A N 1
ATOM 667 C CA . GLU A 1 86 ? 18.755 3.650 -46.756 1.00 86.12 86 GLU A CA 1
ATOM 668 C C . GLU A 1 86 ? 17.686 3.415 -47.833 1.00 86.12 86 GLU A C 1
ATOM 670 O O . GLU A 1 86 ? 17.997 2.940 -48.924 1.00 86.12 86 GLU A O 1
ATOM 675 N N . ASN A 1 87 ? 16.445 3.829 -47.564 1.00 89.69 87 ASN A N 1
ATOM 676 C CA . ASN A 1 87 ? 15.327 3.678 -48.495 1.00 89.69 87 ASN A CA 1
ATOM 677 C C . ASN A 1 87 ? 15.370 4.686 -49.656 1.00 89.69 87 ASN A C 1
ATOM 679 O O . ASN A 1 87 ? 14.694 4.479 -50.659 1.00 89.69 87 ASN A O 1
ATOM 683 N N . LEU A 1 88 ? 16.165 5.755 -49.548 1.00 91.19 88 LEU A N 1
ATOM 684 C CA . LEU A 1 88 ? 16.385 6.737 -50.611 1.00 91.19 88 LEU A CA 1
ATOM 685 C C . LEU A 1 88 ? 17.429 6.266 -51.642 1.00 91.19 88 LEU A C 1
ATOM 687 O O . LEU A 1 88 ? 17.336 6.637 -52.812 1.00 91.19 88 LEU A O 1
ATOM 691 N N . GLN A 1 89 ? 18.399 5.428 -51.244 1.00 91.56 89 GLN A N 1
ATOM 692 C CA . GLN A 1 89 ? 19.495 4.973 -52.120 1.00 91.56 89 GLN A CA 1
ATOM 693 C C . GLN A 1 89 ? 19.036 4.395 -53.474 1.00 91.56 89 GLN A C 1
ATOM 695 O O . GLN A 1 89 ? 19.629 4.763 -54.493 1.00 91.56 89 GLN A O 1
ATOM 700 N N . PRO A 1 90 ? 17.986 3.549 -53.547 1.00 94.56 90 PRO A N 1
ATOM 701 C CA . PRO A 1 90 ? 17.531 2.980 -54.817 1.00 94.56 90 PRO A CA 1
ATOM 702 C C . PRO A 1 90 ? 17.047 4.021 -55.841 1.00 94.56 90 PRO A C 1
ATOM 704 O O . PRO A 1 90 ? 17.059 3.744 -57.038 1.00 94.56 90 PRO A O 1
ATOM 707 N N . TYR A 1 91 ? 16.663 5.223 -55.396 1.00 96.06 91 TYR A N 1
ATOM 708 C CA . TYR A 1 91 ? 16.100 6.286 -56.238 1.00 96.06 91 TYR A CA 1
ATOM 709 C C . TYR A 1 91 ? 17.142 7.240 -56.826 1.00 96.06 91 TYR A C 1
ATOM 711 O O . TYR A 1 91 ? 16.812 8.056 -57.689 1.00 96.06 91 TYR A O 1
ATOM 719 N N . ARG A 1 92 ? 18.409 7.148 -56.402 1.00 94.31 92 ARG A N 1
ATOM 720 C CA . ARG A 1 92 ? 19.477 8.060 -56.844 1.00 94.31 92 ARG A CA 1
ATOM 721 C C . ARG A 1 92 ? 19.613 8.201 -58.367 1.00 94.31 92 ARG A C 1
ATOM 723 O O . ARG A 1 92 ? 19.731 9.337 -58.820 1.00 94.31 92 ARG A O 1
ATOM 730 N N . PRO A 1 93 ? 19.559 7.125 -59.181 1.00 95.25 93 PRO A N 1
ATOM 731 C CA . PRO A 1 93 ? 19.637 7.266 -60.636 1.00 95.25 93 PRO A CA 1
ATOM 732 C C . PRO A 1 93 ? 18.490 8.099 -61.225 1.00 95.25 93 PRO A C 1
ATOM 734 O O . PRO A 1 93 ? 18.715 8.881 -62.145 1.00 95.25 93 PRO A O 1
ATOM 737 N N . ALA A 1 94 ? 17.275 7.962 -60.683 1.00 95.44 94 ALA A N 1
ATOM 738 C CA . ALA A 1 94 ? 16.112 8.730 -61.122 1.00 95.44 94 ALA A CA 1
ATOM 739 C C . ALA A 1 94 ? 16.217 10.204 -60.709 1.00 95.44 94 ALA A C 1
ATOM 741 O O . ALA A 1 94 ? 15.934 11.086 -61.515 1.00 95.44 94 ALA A O 1
ATOM 742 N N . LEU A 1 95 ? 16.695 10.475 -59.489 1.00 95.69 95 LEU A N 1
ATOM 743 C CA . LEU A 1 95 ? 16.968 11.837 -59.019 1.00 95.69 95 LEU A CA 1
ATOM 744 C C . LEU A 1 95 ? 18.033 12.533 -59.880 1.00 95.69 95 LEU A C 1
ATOM 746 O O . LEU A 1 95 ? 17.843 13.681 -60.269 1.00 95.69 95 LEU A O 1
ATOM 750 N N . ALA A 1 96 ? 19.113 11.826 -60.233 1.00 94.62 96 ALA A N 1
ATOM 751 C CA . ALA A 1 96 ? 20.159 12.341 -61.117 1.00 94.62 96 ALA A CA 1
ATOM 752 C C . ALA A 1 96 ? 19.629 12.660 -62.524 1.00 94.62 96 ALA A C 1
ATOM 754 O O . ALA A 1 96 ? 19.997 13.678 -63.107 1.00 94.62 96 ALA A O 1
ATOM 755 N N . ALA A 1 97 ? 18.759 11.803 -63.065 1.00 93.75 97 ALA A N 1
ATOM 756 C CA . ALA A 1 97 ? 18.134 12.020 -64.365 1.00 93.75 97 ALA A CA 1
ATOM 757 C C . ALA A 1 97 ? 17.192 13.234 -64.350 1.00 93.75 97 ALA A C 1
ATOM 759 O O . ALA A 1 97 ? 17.300 14.086 -65.229 1.00 93.75 97 ALA A O 1
ATOM 760 N N . LEU A 1 98 ? 16.340 13.365 -63.326 1.00 94.25 98 LEU A N 1
ATOM 761 C CA . LEU A 1 98 ? 15.463 14.528 -63.161 1.00 94.25 98 LEU A CA 1
ATOM 762 C C . LEU A 1 98 ? 16.273 15.826 -63.016 1.00 94.25 98 LEU A C 1
ATOM 764 O O . LEU A 1 98 ? 15.961 16.817 -63.672 1.00 94.25 98 LEU A O 1
ATOM 768 N N . ALA A 1 99 ? 17.354 15.802 -62.232 1.00 93.12 99 ALA A N 1
ATOM 769 C CA . ALA A 1 99 ? 18.253 16.941 -62.038 1.00 93.12 99 ALA A CA 1
ATOM 770 C C . ALA A 1 99 ? 18.978 17.395 -63.323 1.00 93.12 99 ALA A C 1
ATOM 772 O O . ALA A 1 99 ? 19.445 18.529 -63.393 1.00 93.12 99 ALA A O 1
ATOM 773 N N . ALA A 1 100 ? 19.084 16.525 -64.331 1.00 92.81 100 ALA A N 1
ATOM 774 C CA . ALA A 1 100 ? 19.718 16.814 -65.618 1.00 92.81 100 ALA A CA 1
ATOM 775 C C . ALA A 1 100 ? 18.724 17.251 -66.713 1.00 92.81 100 ALA A C 1
ATOM 777 O O . ALA A 1 100 ? 19.125 17.386 -67.870 1.00 92.81 100 ALA A O 1
ATOM 778 N N . SER A 1 101 ? 17.444 17.443 -66.375 1.00 89.38 101 SER A N 1
ATOM 779 C CA . SER A 1 101 ? 16.407 17.821 -67.343 1.00 89.38 101 SER A CA 1
ATOM 780 C C . SER A 1 101 ? 16.677 19.204 -67.943 1.00 89.38 101 SER A C 1
ATOM 782 O O . SER A 1 101 ? 16.941 20.163 -67.218 1.00 89.38 101 SER A O 1
ATOM 784 N N . ASP A 1 102 ? 16.588 19.311 -69.270 1.00 87.12 102 ASP A N 1
ATOM 785 C CA . ASP A 1 102 ? 16.747 20.571 -70.000 1.00 87.12 102 ASP A CA 1
ATOM 786 C C . ASP A 1 102 ? 15.384 21.241 -70.197 1.00 87.12 102 ASP A C 1
ATOM 788 O O . ASP A 1 102 ? 14.491 20.678 -70.827 1.00 87.12 102 ASP A O 1
ATOM 792 N N . ILE A 1 103 ? 15.234 22.443 -69.642 1.00 88.75 103 ILE A N 1
ATOM 793 C CA . ILE A 1 103 ? 14.018 23.265 -69.735 1.00 88.75 103 ILE A CA 1
ATOM 794 C C . ILE A 1 103 ? 14.259 24.565 -70.511 1.00 88.75 103 ILE A C 1
ATOM 796 O O . ILE A 1 103 ? 13.473 25.503 -70.407 1.00 88.75 103 ILE A O 1
ATOM 800 N N . SER A 1 104 ? 15.357 24.659 -71.268 1.00 85.56 104 SER A N 1
ATOM 801 C CA . SER A 1 104 ? 15.717 25.871 -72.020 1.00 85.56 104 SER A CA 1
ATOM 802 C C . SER A 1 104 ? 14.689 26.265 -73.087 1.00 85.56 104 SER A C 1
ATOM 804 O O . SER A 1 104 ? 14.563 27.449 -73.401 1.00 85.56 104 SER A O 1
ATOM 806 N N . ASP A 1 105 ? 13.922 25.295 -73.588 1.00 84.38 105 ASP A N 1
ATOM 807 C CA . ASP A 1 105 ? 12.843 25.508 -74.556 1.00 84.38 105 ASP A CA 1
ATOM 808 C C . ASP A 1 105 ? 11.524 25.992 -73.914 1.00 84.38 105 ASP A C 1
ATOM 810 O O . ASP A 1 105 ? 10.595 26.355 -74.637 1.00 84.38 105 ASP A O 1
ATOM 814 N N . PHE A 1 106 ? 11.419 26.028 -72.576 1.00 89.50 106 PHE A N 1
ATOM 815 C CA . PHE A 1 106 ? 10.206 26.481 -71.884 1.00 89.50 106 PHE A CA 1
ATOM 816 C C . PHE A 1 106 ? 10.083 28.006 -71.948 1.00 89.50 106 PHE A C 1
ATOM 818 O O . PHE A 1 106 ? 11.075 28.742 -71.900 1.00 89.50 106 PHE A O 1
ATOM 825 N N . ALA A 1 107 ? 8.851 28.515 -71.972 1.00 84.31 107 ALA A N 1
ATOM 826 C CA . ALA A 1 107 ? 8.594 29.949 -71.964 1.00 84.31 107 ALA A CA 1
ATOM 827 C C . ALA A 1 107 ? 9.207 30.633 -70.720 1.00 84.31 107 ALA A C 1
ATOM 829 O O . ALA A 1 107 ? 8.715 30.514 -69.593 1.00 84.31 107 ALA A O 1
ATOM 830 N N . HIS A 1 108 ? 10.288 31.396 -70.922 1.00 71.38 108 HIS A N 1
ATOM 831 C CA . HIS A 1 108 ? 10.978 32.109 -69.847 1.00 71.38 108 HIS A CA 1
ATOM 832 C C . HIS A 1 108 ? 10.023 33.017 -69.053 1.00 71.38 108 HIS A C 1
ATOM 834 O O . HIS A 1 108 ? 9.294 33.830 -69.621 1.00 71.38 108 HIS A O 1
ATOM 840 N N . ARG A 1 109 ? 10.103 32.928 -67.716 1.00 70.50 109 ARG A N 1
ATOM 841 C CA . ARG A 1 109 ? 9.240 33.614 -66.728 1.00 70.50 109 ARG A CA 1
ATOM 842 C C . ARG A 1 109 ? 7.799 33.089 -66.624 1.00 70.50 109 ARG A C 1
ATOM 844 O O . ARG A 1 109 ? 6.992 33.730 -65.950 1.00 70.50 109 ARG A O 1
ATOM 851 N N . SER A 1 110 ? 7.466 31.939 -67.217 1.00 83.00 110 SER A N 1
ATOM 852 C CA . SER A 1 110 ? 6.211 31.249 -66.896 1.00 83.00 110 SER A CA 1
ATOM 853 C C . SER A 1 110 ? 6.256 30.661 -65.475 1.00 83.00 110 SER A C 1
ATOM 855 O O . SER A 1 110 ? 7.322 30.351 -64.933 1.00 83.00 110 SER A O 1
ATOM 857 N N . SER A 1 111 ? 5.086 30.502 -64.844 1.00 82.62 111 SER A N 1
ATOM 858 C CA . SER A 1 111 ? 4.994 29.841 -63.531 1.00 82.62 111 SER A CA 1
ATOM 859 C C . SER A 1 111 ? 5.430 28.373 -63.611 1.00 82.62 111 SER A C 1
ATOM 861 O O . SER A 1 111 ? 6.028 27.862 -62.667 1.00 82.62 111 SER A O 1
ATOM 863 N N . HIS A 1 112 ? 5.178 27.716 -64.748 1.00 89.12 112 HIS A N 1
ATOM 864 C CA . HIS A 1 112 ? 5.601 26.339 -65.000 1.00 89.12 112 HIS A CA 1
ATOM 865 C C . HIS A 1 112 ? 7.128 26.219 -65.063 1.00 89.12 112 HIS A C 1
ATOM 867 O O . HIS A 1 112 ? 7.700 25.414 -64.331 1.00 89.12 112 HIS A O 1
ATOM 873 N N . HIS A 1 113 ? 7.805 27.101 -65.810 1.00 88.44 113 HIS A N 1
ATOM 874 C CA . HIS A 1 113 ? 9.270 27.171 -65.851 1.00 88.44 113 HIS A CA 1
ATOM 875 C C . HIS A 1 113 ? 9.858 27.387 -64.449 1.00 88.44 113 HIS A C 1
ATOM 877 O O . HIS A 1 113 ? 10.829 26.732 -64.073 1.00 88.44 113 HIS A O 1
ATOM 883 N N . ALA A 1 114 ? 9.294 28.302 -63.653 1.00 84.00 114 ALA A N 1
ATOM 884 C CA . ALA A 1 114 ? 9.784 28.569 -62.299 1.00 84.00 114 ALA A CA 1
ATOM 885 C C . ALA A 1 114 ? 9.649 27.341 -61.377 1.00 84.00 114 ALA A C 1
ATOM 887 O O . ALA A 1 114 ? 10.608 26.961 -60.708 1.00 84.00 114 ALA A O 1
ATOM 888 N N . GLN A 1 115 ? 8.485 26.688 -61.374 1.00 88.12 115 GLN A N 1
ATOM 889 C CA . GLN A 1 115 ? 8.233 25.508 -60.542 1.00 88.12 115 GLN A CA 1
ATOM 890 C C . GLN A 1 115 ? 9.056 24.290 -60.977 1.00 88.12 115 GLN A C 1
ATOM 892 O O . GLN A 1 115 ? 9.581 23.571 -60.126 1.00 88.12 115 GLN A O 1
ATOM 897 N N . THR A 1 116 ? 9.205 24.078 -62.286 1.00 90.44 116 THR A N 1
ATOM 898 C CA . THR A 1 116 ? 10.022 22.991 -62.839 1.00 90.44 116 THR A CA 1
ATOM 899 C C . THR A 1 116 ? 11.503 23.213 -62.532 1.00 90.44 116 THR A C 1
ATOM 901 O O . THR A 1 116 ? 12.188 22.282 -62.120 1.00 90.44 116 THR A O 1
ATOM 904 N N . SER A 1 117 ? 11.991 24.455 -62.611 1.00 89.00 117 SER A N 1
ATOM 905 C CA . SER A 1 117 ? 13.362 24.796 -62.214 1.00 89.00 117 SER A CA 1
ATOM 906 C C . SER A 1 117 ? 13.638 24.478 -60.737 1.00 89.00 117 SER A C 1
ATOM 908 O O . SER A 1 117 ? 14.681 23.907 -60.426 1.00 89.00 117 SER A O 1
ATOM 910 N N . ILE A 1 118 ? 12.707 24.802 -59.830 1.00 87.12 118 ILE A N 1
ATOM 911 C CA . ILE A 1 118 ? 12.839 24.508 -58.388 1.00 87.12 118 ILE A CA 1
ATOM 912 C C . ILE A 1 118 ? 12.806 22.995 -58.126 1.00 87.12 118 ILE A C 1
ATOM 914 O O . ILE A 1 118 ? 13.565 22.492 -57.296 1.00 87.12 118 ILE A O 1
ATOM 918 N N . LEU A 1 119 ? 11.951 22.257 -58.841 1.00 90.12 119 LEU A N 1
ATOM 919 C CA . LEU A 1 119 ? 11.878 20.796 -58.765 1.00 90.12 119 LEU A CA 1
ATOM 920 C C . LEU A 1 119 ? 13.205 20.142 -59.185 1.00 90.12 119 LEU A C 1
ATOM 922 O O . LEU A 1 119 ? 13.728 19.304 -58.451 1.00 90.12 119 LEU A O 1
ATOM 926 N N . ILE A 1 120 ? 13.760 20.540 -60.336 1.00 92.06 120 ILE A N 1
ATOM 927 C CA . ILE A 1 120 ? 15.044 20.039 -60.860 1.00 92.06 120 ILE A CA 1
ATOM 928 C C . ILE A 1 120 ? 16.170 20.325 -59.862 1.00 92.06 120 ILE A C 1
ATOM 930 O O . ILE A 1 120 ? 16.973 19.443 -59.548 1.00 92.06 120 ILE A O 1
ATOM 934 N N . GLN A 1 121 ? 16.194 21.540 -59.311 1.00 89.19 121 GLN A N 1
ATOM 935 C CA . GLN A 1 121 ? 17.167 21.938 -58.301 1.00 89.19 121 GLN A CA 1
ATOM 936 C C . GLN A 1 121 ? 17.077 21.059 -57.042 1.00 89.19 121 GLN A C 1
ATOM 938 O O . GLN A 1 121 ? 18.091 20.513 -56.605 1.00 89.19 121 GLN A O 1
ATOM 943 N N . ASN A 1 122 ? 15.876 20.860 -56.491 1.00 89.12 122 ASN A N 1
ATOM 944 C CA . ASN A 1 122 ? 15.665 20.030 -55.301 1.00 89.12 122 ASN A CA 1
ATOM 945 C C . ASN A 1 122 ? 15.970 18.546 -55.540 1.00 89.12 122 ASN A C 1
ATOM 947 O O . ASN A 1 122 ? 16.522 17.886 -54.659 1.00 89.12 122 ASN A O 1
ATOM 951 N N . ALA A 1 123 ? 15.678 18.019 -56.732 1.00 92.25 123 ALA A N 1
ATOM 952 C CA . ALA A 1 123 ? 16.063 16.660 -57.106 1.00 92.25 123 ALA A CA 1
ATOM 953 C C . ALA A 1 123 ? 17.591 16.491 -57.101 1.00 92.25 123 ALA A C 1
ATOM 955 O O . ALA A 1 123 ? 18.104 15.510 -56.560 1.00 92.25 123 ALA A O 1
ATOM 956 N N . GLY A 1 124 ? 18.322 17.482 -57.624 1.00 89.69 124 GLY A N 1
ATOM 957 C CA . GLY A 1 124 ? 19.784 17.506 -57.587 1.00 89.69 124 GLY A CA 1
ATOM 958 C C . GLY A 1 124 ? 20.348 17.604 -56.168 1.00 89.69 124 GLY A C 1
ATOM 959 O O . GLY A 1 124 ? 21.333 16.940 -55.848 1.00 89.69 124 GLY A O 1
ATOM 960 N N . LEU A 1 125 ? 19.718 18.387 -55.288 1.00 87.06 125 LEU A N 1
ATOM 961 C CA . LEU A 1 125 ? 20.113 18.475 -53.878 1.00 87.06 125 LEU A CA 1
ATOM 962 C C . LEU A 1 125 ? 19.889 17.145 -53.144 1.00 87.06 125 LEU A C 1
ATOM 964 O O . LEU A 1 125 ? 20.780 16.683 -52.428 1.00 87.06 125 LEU A O 1
ATOM 968 N N . LEU A 1 126 ? 18.745 16.490 -53.366 1.00 89.19 126 LEU A N 1
ATOM 969 C CA . LEU A 1 126 ? 18.419 15.212 -52.730 1.00 89.19 126 LEU A CA 1
ATOM 970 C C . LEU A 1 126 ? 19.323 14.074 -53.233 1.00 89.19 126 LEU A C 1
ATOM 972 O O . LEU A 1 126 ? 19.736 13.221 -52.445 1.00 89.19 126 LEU A O 1
ATOM 976 N N . GLU A 1 127 ? 19.689 14.081 -54.520 1.00 90.88 127 GLU A N 1
ATOM 977 C CA . GLU A 1 127 ? 20.688 13.158 -55.074 1.00 90.88 127 GLU A CA 1
ATOM 978 C C . GLU A 1 127 ? 22.045 13.343 -54.395 1.00 90.88 127 GLU A C 1
ATOM 980 O O . GLU A 1 127 ? 22.621 12.367 -53.915 1.00 90.88 127 GLU A O 1
ATOM 985 N N . ARG A 1 128 ? 22.521 14.590 -54.280 1.00 85.06 128 ARG A N 1
ATOM 986 C CA . ARG A 1 128 ? 23.808 14.907 -53.643 1.00 85.06 128 ARG A CA 1
ATOM 987 C C . ARG A 1 128 ? 23.831 14.515 -52.167 1.00 85.06 128 ARG A C 1
ATOM 989 O O . ARG A 1 128 ? 24.831 13.972 -51.701 1.00 85.06 128 ARG A O 1
ATOM 996 N N . PHE A 1 129 ? 22.730 14.730 -51.448 1.00 85.81 129 PHE A N 1
ATOM 997 C CA . PHE A 1 129 ? 22.568 14.277 -50.064 1.00 85.81 129 PHE A CA 1
ATOM 998 C C . PHE A 1 129 ? 22.645 12.753 -49.933 1.00 85.81 129 PHE A C 1
ATOM 1000 O O . PHE A 1 129 ? 23.272 12.239 -49.003 1.00 85.81 129 PHE A O 1
ATOM 1007 N N . ALA A 1 130 ? 22.033 12.030 -50.872 1.00 85.69 130 ALA A N 1
ATOM 1008 C CA . ALA A 1 130 ? 22.095 10.575 -50.923 1.00 85.69 130 ALA A CA 1
ATOM 1009 C C . ALA A 1 130 ? 23.472 10.056 -51.387 1.00 85.69 130 ALA A C 1
ATOM 1011 O O . ALA A 1 130 ? 23.850 8.934 -51.042 1.00 85.69 130 ALA A O 1
ATOM 1012 N N . ALA A 1 131 ? 24.219 10.851 -52.160 1.00 84.31 131 ALA A N 1
ATOM 1013 C CA . ALA A 1 131 ? 25.547 10.526 -52.674 1.00 84.31 131 ALA A CA 1
ATOM 1014 C C . ALA A 1 131 ? 26.649 10.594 -51.625 1.00 84.31 131 ALA A C 1
ATOM 1016 O O . ALA A 1 131 ? 27.545 9.749 -51.623 1.00 84.31 131 ALA A O 1
ATOM 1017 N N . ASP A 1 132 ? 26.571 11.588 -50.750 1.00 82.31 132 ASP A N 1
ATOM 1018 C CA . ASP A 1 132 ? 27.517 11.785 -49.667 1.00 82.31 132 ASP A CA 1
ATOM 1019 C C . ASP A 1 132 ? 26.768 11.722 -48.332 1.00 82.31 132 ASP A C 1
ATOM 1021 O O . ASP A 1 132 ? 26.191 12.729 -47.914 1.00 82.31 132 ASP A O 1
ATOM 1025 N N . PRO A 1 133 ? 26.751 10.561 -47.650 1.00 72.06 133 PRO A N 1
ATOM 1026 C CA . PRO A 1 133 ? 26.044 10.385 -46.384 1.00 72.06 133 PRO A CA 1
ATOM 1027 C C . PRO A 1 133 ? 26.661 11.176 -45.219 1.00 72.06 133 PRO A C 1
ATOM 1029 O O . PRO A 1 133 ? 26.033 11.271 -44.169 1.00 72.06 133 PRO A O 1
ATOM 1032 N N . ASN A 1 134 ? 27.853 11.760 -45.396 1.00 75.69 134 ASN A N 1
ATOM 1033 C CA . ASN A 1 134 ? 28.569 12.483 -44.343 1.00 75.69 134 ASN A CA 1
ATOM 1034 C C . ASN A 1 134 ? 28.566 14.009 -44.541 1.00 75.69 134 ASN A C 1
ATOM 1036 O O . ASN A 1 134 ? 28.890 14.738 -43.608 1.00 75.69 134 ASN A O 1
ATOM 1040 N N . ALA A 1 135 ? 28.214 14.513 -45.727 1.00 75.94 135 ALA A N 1
ATOM 1041 C CA . ALA A 1 135 ? 28.169 15.952 -45.989 1.00 75.94 135 ALA A CA 1
ATOM 1042 C C . ALA A 1 135 ? 27.084 16.664 -45.161 1.00 75.94 135 ALA A C 1
ATOM 1044 O O . ALA A 1 135 ? 25.919 16.280 -45.188 1.00 75.94 135 ALA A O 1
ATOM 1045 N N . VAL A 1 136 ? 27.434 17.735 -44.458 1.00 75.12 136 VAL A N 1
ATOM 1046 C CA . VAL A 1 136 ? 26.451 18.612 -43.811 1.00 75.12 136 VAL A CA 1
ATOM 1047 C C . VAL A 1 136 ? 26.231 19.831 -44.707 1.00 75.12 136 VAL A C 1
ATOM 1049 O O . VAL A 1 136 ? 27.180 20.384 -45.257 1.00 75.12 136 VAL A O 1
ATOM 1052 N N . TRP A 1 137 ? 24.971 20.202 -44.903 1.00 73.56 137 TRP A N 1
ATOM 1053 C CA . TRP A 1 137 ? 24.493 21.152 -45.896 1.00 73.56 137 TRP A CA 1
ATOM 1054 C C . TRP A 1 137 ? 23.729 22.245 -45.168 1.00 73.56 137 TRP A C 1
ATOM 1056 O O . TRP A 1 137 ? 22.804 21.953 -44.413 1.00 73.56 137 TRP A O 1
ATOM 1066 N N . VAL A 1 138 ? 24.107 23.488 -45.426 1.00 68.75 138 VAL A N 1
ATOM 1067 C CA . VAL A 1 138 ? 23.337 24.665 -45.035 1.00 68.75 138 VAL A CA 1
ATOM 1068 C C . VAL A 1 138 ? 22.592 25.159 -46.266 1.00 68.75 138 VAL A C 1
ATOM 1070 O O . VAL A 1 138 ? 23.082 25.023 -47.392 1.00 68.75 138 VAL A O 1
ATOM 1073 N N . SER A 1 139 ? 21.387 25.676 -46.044 1.00 66.50 139 SER A N 1
ATOM 1074 C CA . SER A 1 139 ? 20.521 26.173 -47.105 1.00 66.50 139 SER A CA 1
ATOM 1075 C C . SER A 1 139 ? 21.246 27.207 -47.972 1.00 66.50 139 SER A C 1
ATOM 1077 O O . SER A 1 139 ? 21.853 28.147 -47.456 1.00 66.50 139 SER A O 1
ATOM 1079 N N . LYS A 1 140 ? 21.205 27.025 -49.297 1.00 63.09 140 LYS A N 1
ATOM 1080 C CA . LYS A 1 140 ? 21.764 27.993 -50.263 1.00 63.09 140 LYS A CA 1
ATOM 1081 C C . LYS A 1 140 ? 20.739 28.991 -50.783 1.00 63.09 140 LYS A C 1
ATOM 1083 O O . LYS A 1 140 ? 21.128 30.025 -51.320 1.00 63.09 140 LYS A O 1
ATOM 1088 N N . ASP A 1 141 ? 19.463 28.654 -50.664 1.00 66.31 141 ASP A N 1
ATOM 1089 C CA . ASP A 1 141 ? 18.330 29.525 -50.929 1.00 66.31 141 ASP A CA 1
ATOM 1090 C C . ASP A 1 141 ? 17.082 28.976 -50.224 1.00 66.31 141 ASP A C 1
ATOM 1092 O O . ASP A 1 141 ? 17.015 27.815 -49.828 1.00 66.31 141 ASP A O 1
ATOM 1096 N N . LYS A 1 142 ? 16.051 29.810 -50.096 1.00 62.81 142 LYS A N 1
ATOM 1097 C CA . LYS A 1 142 ? 14.803 29.490 -49.386 1.00 62.81 142 LYS A CA 1
ATOM 1098 C C . LYS A 1 142 ? 13.993 28.303 -49.936 1.00 62.81 142 LYS A C 1
ATOM 1100 O O . LYS A 1 142 ? 12.990 27.937 -49.326 1.00 62.81 142 LYS A O 1
ATOM 1105 N N . PHE A 1 143 ? 14.368 27.734 -51.081 1.00 65.88 143 PHE A N 1
ATOM 1106 C CA . PHE A 1 143 ? 13.700 26.580 -51.684 1.00 65.88 143 PHE A CA 1
ATOM 1107 C C . PHE A 1 143 ? 14.510 25.283 -51.542 1.00 65.88 143 PHE A C 1
ATOM 1109 O O . PHE A 1 143 ? 14.077 24.256 -52.067 1.00 65.88 143 PHE A O 1
ATOM 1116 N N . ASP A 1 144 ? 15.640 25.301 -50.824 1.00 74.31 144 ASP A N 1
ATOM 1117 C CA . ASP A 1 144 ? 16.428 24.116 -50.474 1.00 74.31 144 ASP A CA 1
ATOM 1118 C C . ASP A 1 144 ? 15.756 23.318 -49.348 1.00 74.31 144 ASP A C 1
ATOM 1120 O O . ASP A 1 144 ? 15.991 23.532 -48.154 1.00 74.31 144 ASP A O 1
ATOM 1124 N N . MET A 1 145 ? 14.933 22.345 -49.735 1.00 72.81 145 MET A N 1
ATOM 1125 C CA . MET A 1 145 ? 14.199 21.498 -48.792 1.00 72.81 145 MET A CA 1
ATOM 1126 C C . MET A 1 145 ? 15.066 20.404 -48.139 1.00 72.81 145 MET A C 1
ATOM 1128 O O . MET A 1 145 ? 14.578 19.665 -47.282 1.00 72.81 145 MET A O 1
ATOM 1132 N N . VAL A 1 146 ? 16.331 20.235 -48.555 1.00 75.44 146 VAL A N 1
ATOM 1133 C CA . VAL A 1 146 ? 17.229 19.160 -48.074 1.00 75.44 146 VAL A CA 1
ATOM 1134 C C . VAL A 1 146 ? 18.091 19.635 -46.900 1.00 75.44 146 VAL A C 1
ATOM 1136 O O . VAL A 1 146 ? 18.540 18.823 -46.083 1.00 75.44 146 VAL A O 1
ATOM 1139 N N . SER A 1 147 ? 18.308 20.946 -46.809 1.00 73.62 147 SER A N 1
ATOM 1140 C CA . SER A 1 147 ? 19.114 21.610 -45.781 1.00 73.62 147 SER A CA 1
ATOM 1141 C C . SER A 1 147 ? 18.653 21.306 -44.345 1.00 73.62 147 SER A C 1
ATOM 1143 O O . SER A 1 147 ? 19.427 20.774 -43.547 1.00 73.62 147 SER A O 1
ATOM 1145 N N . ASP A 1 148 ? 17.376 21.543 -44.035 1.00 72.38 148 ASP A N 1
ATOM 1146 C CA . ASP A 1 148 ? 16.768 21.287 -42.718 1.00 72.38 148 ASP A CA 1
ATOM 1147 C C . ASP A 1 148 ? 16.921 19.822 -42.282 1.00 72.38 148 ASP A C 1
ATOM 1149 O O . ASP A 1 148 ? 17.364 19.492 -41.175 1.00 72.38 148 ASP A O 1
ATOM 1153 N N . ARG A 1 149 ? 16.636 18.919 -43.219 1.00 76.50 149 ARG A N 1
ATOM 1154 C CA . ARG A 1 149 ? 16.766 17.482 -43.018 1.00 76.50 149 ARG A CA 1
ATOM 1155 C C . ARG A 1 149 ? 18.209 17.077 -42.724 1.00 76.50 149 ARG A C 1
ATOM 1157 O O . ARG A 1 149 ? 18.452 16.273 -41.828 1.00 76.50 149 ARG A O 1
ATOM 1164 N N . THR A 1 150 ? 19.170 17.636 -43.454 1.00 79.56 150 THR A N 1
ATOM 1165 C CA . THR A 1 150 ? 20.590 17.355 -43.236 1.00 79.56 150 THR A CA 1
ATOM 1166 C C . THR A 1 150 ? 21.045 17.769 -41.846 1.00 79.56 150 THR A C 1
ATOM 1168 O O . THR A 1 150 ? 21.677 16.974 -41.149 1.00 79.56 150 THR A O 1
ATOM 1171 N N . LEU A 1 151 ? 20.756 19.010 -41.455 1.00 80.44 151 LEU A N 1
ATOM 1172 C CA . LEU A 1 151 ? 21.168 19.533 -40.157 1.00 80.44 151 LEU A CA 1
ATOM 1173 C C . LEU A 1 151 ? 20.512 18.727 -39.030 1.00 80.44 151 LEU A C 1
ATOM 1175 O O . LEU A 1 151 ? 21.168 18.396 -38.042 1.00 80.44 151 LEU A O 1
ATOM 1179 N N . THR A 1 152 ? 19.254 18.315 -39.203 1.00 80.25 152 THR A N 1
ATOM 1180 C CA . THR A 1 152 ? 18.541 17.440 -38.259 1.00 80.25 152 THR A CA 1
ATOM 1181 C C . THR A 1 152 ? 19.180 16.058 -38.126 1.00 80.25 152 THR A C 1
ATOM 1183 O O . THR A 1 152 ? 19.395 15.583 -37.009 1.00 80.25 152 THR A O 1
ATOM 1186 N N . GLU A 1 153 ? 19.498 15.406 -39.246 1.00 79.12 153 GLU A N 1
ATOM 1187 C CA . GLU A 1 153 ? 19.998 14.027 -39.253 1.00 79.12 153 GLU A CA 1
ATOM 1188 C C . GLU A 1 153 ? 21.495 13.900 -38.940 1.00 79.12 153 GLU A C 1
ATOM 1190 O O . GLU A 1 153 ? 21.915 12.812 -38.556 1.00 79.12 153 GLU A O 1
ATOM 1195 N N . ARG A 1 154 ? 22.306 14.952 -39.130 1.00 82.25 154 ARG A N 1
ATOM 1196 C CA . ARG A 1 154 ? 23.782 14.842 -39.113 1.00 82.25 154 ARG A CA 1
ATOM 1197 C C . ARG A 1 154 ? 24.489 15.736 -38.097 1.00 82.25 154 ARG A C 1
ATOM 1199 O O . ARG A 1 154 ? 25.667 15.519 -37.837 1.00 82.25 154 ARG A O 1
ATOM 1206 N N . VAL A 1 155 ? 23.800 16.727 -37.530 1.00 81.75 155 VAL A N 1
ATOM 1207 C CA . VAL A 1 155 ? 24.342 17.599 -36.478 1.00 81.75 155 VAL A CA 1
ATOM 1208 C C . VAL A 1 155 ? 23.630 17.282 -35.170 1.00 81.75 155 VAL A C 1
ATOM 1210 O O . VAL A 1 155 ? 22.408 17.433 -35.069 1.00 81.75 155 VAL A O 1
ATOM 1213 N N . HIS A 1 156 ? 24.376 16.819 -34.166 1.00 83.38 156 HIS A N 1
ATOM 1214 C CA . HIS A 1 156 ? 23.803 16.332 -32.904 1.00 83.38 156 HIS A CA 1
ATOM 1215 C C . HIS A 1 156 ? 24.360 17.038 -31.669 1.00 83.38 156 HIS A C 1
ATOM 1217 O O . HIS A 1 156 ? 23.782 16.914 -30.587 1.00 83.38 156 HIS A O 1
ATOM 1223 N N . THR A 1 157 ? 25.449 17.787 -31.822 1.00 87.44 157 THR A N 1
ATOM 1224 C CA . THR A 1 157 ? 26.083 18.546 -30.742 1.00 87.44 157 THR A CA 1
ATOM 1225 C C . THR A 1 157 ? 26.116 20.040 -31.044 1.00 87.44 157 THR A C 1
ATOM 1227 O O . THR A 1 157 ? 26.044 20.473 -32.196 1.00 87.44 157 THR A O 1
ATOM 1230 N N . ALA A 1 158 ? 26.243 20.840 -29.987 1.00 82.69 158 ALA A N 1
ATOM 1231 C CA . ALA A 1 158 ? 26.295 22.287 -30.113 1.00 82.69 158 ALA A CA 1
ATOM 1232 C C . ALA A 1 158 ? 27.583 22.754 -30.816 1.00 82.69 158 ALA A C 1
ATOM 1234 O O . ALA A 1 158 ? 27.548 23.702 -31.599 1.00 82.69 158 ALA A O 1
ATOM 1235 N N . GLU A 1 159 ? 28.705 22.063 -30.595 1.00 86.19 159 GLU A N 1
ATOM 1236 C CA . GLU A 1 159 ? 29.986 22.347 -31.244 1.00 86.19 159 GLU A CA 1
ATOM 1237 C C . GLU A 1 159 ? 29.953 22.084 -32.753 1.00 86.19 159 GLU A C 1
ATOM 1239 O O . GLU A 1 159 ? 30.486 22.883 -33.522 1.00 86.19 159 GLU A O 1
ATOM 1244 N N . GLU A 1 160 ? 29.309 20.997 -33.187 1.00 87.62 160 GLU A N 1
ATOM 1245 C CA . GLU A 1 160 ? 29.100 20.713 -34.611 1.00 87.62 160 GLU A CA 1
ATOM 1246 C C . GLU A 1 160 ? 28.203 21.773 -35.255 1.00 87.62 160 GLU A C 1
ATOM 1248 O O . GLU A 1 160 ? 28.499 22.242 -36.353 1.00 87.62 160 GLU A O 1
ATOM 1253 N N . MET A 1 161 ? 27.136 22.184 -34.560 1.00 89.44 161 MET A N 1
ATOM 1254 C CA . MET A 1 161 ? 26.210 23.196 -35.066 1.00 89.44 161 MET A CA 1
ATOM 1255 C C . MET A 1 161 ? 26.858 24.576 -35.179 1.00 89.44 161 MET A C 1
ATOM 1257 O O . MET A 1 161 ? 26.571 25.313 -36.123 1.00 89.44 161 MET A O 1
ATOM 1261 N N . ARG A 1 162 ? 27.766 24.924 -34.260 1.00 88.94 162 ARG A N 1
ATOM 1262 C CA . ARG A 1 162 ? 28.429 26.236 -34.214 1.00 88.94 162 ARG A CA 1
ATOM 1263 C C . ARG A 1 162 ? 29.115 26.617 -35.529 1.00 88.94 162 ARG A C 1
ATOM 1265 O O . ARG A 1 162 ? 29.152 27.797 -35.858 1.00 88.94 162 ARG A O 1
ATOM 1272 N N . LEU A 1 163 ? 29.618 25.641 -36.289 1.00 86.75 163 LEU A N 1
ATOM 1273 C CA . LEU A 1 163 ? 30.248 25.863 -37.598 1.00 86.75 163 LEU A CA 1
ATOM 1274 C C . LEU A 1 163 ? 29.281 26.432 -38.649 1.00 86.75 163 LEU A C 1
ATOM 1276 O O . LEU A 1 163 ? 29.725 27.110 -39.570 1.00 86.75 163 LEU A O 1
ATOM 1280 N N . TYR A 1 164 ? 27.983 26.161 -38.502 1.00 87.12 164 TYR A N 1
ATOM 1281 C CA . TYR A 1 164 ? 26.933 26.510 -39.464 1.00 87.12 164 TYR A CA 1
ATOM 1282 C C . TYR A 1 164 ? 26.051 27.676 -38.997 1.00 87.12 164 TYR A C 1
ATOM 1284 O O . TYR A 1 164 ? 25.364 28.289 -39.809 1.00 87.12 164 TYR A O 1
ATOM 1292 N N . MET A 1 165 ? 26.081 28.007 -37.701 1.00 89.44 165 MET A N 1
ATOM 1293 C CA . MET A 1 165 ? 25.314 29.117 -37.121 1.00 89.44 165 MET A CA 1
ATOM 1294 C C . MET A 1 165 ? 25.532 30.469 -37.828 1.00 89.44 165 MET A C 1
ATOM 1296 O O . MET A 1 165 ? 24.530 31.143 -38.039 1.00 89.44 165 MET A O 1
ATOM 1300 N N . PRO A 1 166 ? 26.759 30.863 -38.243 1.00 87.12 166 PRO A N 1
ATOM 1301 C CA . PRO A 1 166 ? 26.976 32.110 -38.982 1.00 87.12 166 PRO A CA 1
ATOM 1302 C C . PRO A 1 166 ? 26.100 32.248 -40.233 1.00 87.12 166 PRO A C 1
ATOM 1304 O O . PRO A 1 166 ? 25.393 33.235 -40.392 1.00 87.12 166 PRO A O 1
ATOM 1307 N N . GLU A 1 167 ? 26.087 31.220 -41.085 1.00 82.81 167 GLU A N 1
ATOM 1308 C CA . GLU A 1 167 ? 25.305 31.224 -42.325 1.00 82.81 167 GLU A CA 1
ATOM 1309 C C . GLU A 1 167 ? 23.794 31.201 -42.043 1.00 82.81 167 GLU A C 1
ATOM 1311 O O . GLU A 1 167 ? 23.014 31.818 -42.763 1.00 82.81 167 GLU A O 1
ATOM 1316 N N . LEU A 1 168 ? 23.364 30.514 -40.980 1.00 84.12 168 LEU A N 1
ATOM 1317 C CA . LEU A 1 168 ? 21.955 30.452 -40.584 1.00 84.12 168 LEU A CA 1
ATOM 1318 C C . LEU A 1 168 ? 21.438 31.780 -40.011 1.00 84.12 168 LEU A C 1
ATOM 1320 O O . LEU A 1 168 ? 20.281 32.115 -40.254 1.00 84.12 168 LEU A O 1
ATOM 1324 N N . PHE A 1 169 ? 22.270 32.524 -39.274 1.00 84.94 169 PHE A N 1
ATOM 1325 C CA . PHE A 1 169 ? 21.922 33.857 -38.774 1.00 84.94 169 PHE A CA 1
ATOM 1326 C C . PHE A 1 169 ? 21.843 34.890 -39.902 1.00 84.94 169 PHE A C 1
ATOM 1328 O O . PHE A 1 169 ? 20.884 35.656 -39.930 1.00 84.94 169 PHE A O 1
ATOM 1335 N N . ASP A 1 170 ? 22.755 34.843 -40.878 1.00 78.75 170 ASP A N 1
ATOM 1336 C CA . ASP A 1 170 ? 22.683 35.716 -42.058 1.00 78.75 170 ASP A CA 1
ATOM 1337 C C . ASP A 1 170 ? 21.390 35.479 -42.862 1.00 78.75 170 ASP A C 1
ATOM 1339 O O . ASP A 1 170 ? 20.763 36.427 -43.330 1.00 78.75 170 ASP A O 1
ATOM 1343 N N . TRP A 1 171 ? 20.933 34.225 -42.975 1.00 74.19 171 TRP A N 1
ATOM 1344 C CA . TRP A 1 171 ? 19.646 33.907 -43.609 1.00 74.19 171 TRP A CA 1
ATOM 1345 C C . TRP A 1 171 ? 18.424 34.306 -42.784 1.00 74.19 171 TRP A C 1
ATOM 1347 O O . TRP A 1 171 ? 17.365 34.567 -43.355 1.00 74.19 171 TRP A O 1
ATOM 1357 N N . LEU A 1 172 ? 18.538 34.318 -41.455 1.00 72.31 172 LEU A N 1
ATOM 1358 C CA . LEU A 1 172 ? 17.458 34.762 -40.578 1.00 72.31 172 LEU A CA 1
ATOM 1359 C C . LEU A 1 172 ? 17.168 36.262 -40.760 1.00 72.31 172 LEU A C 1
ATOM 1361 O O . LEU A 1 172 ? 16.031 36.670 -40.547 1.00 72.31 172 LEU A O 1
ATOM 1365 N N . ALA A 1 173 ? 18.169 37.038 -41.186 1.00 66.12 173 ALA A N 1
ATOM 1366 C CA . ALA A 1 173 ? 18.121 38.492 -41.321 1.00 66.12 173 ALA A CA 1
ATOM 1367 C C . ALA A 1 173 ? 17.971 39.016 -42.766 1.00 66.12 173 ALA A C 1
ATOM 1369 O O . ALA A 1 173 ? 18.166 40.204 -43.010 1.00 66.12 173 ALA A O 1
ATOM 1370 N N . ASP A 1 174 ? 17.639 38.166 -43.749 1.00 66.50 174 ASP A N 1
ATOM 1371 C CA . ASP A 1 174 ? 17.410 38.621 -45.132 1.00 66.50 174 ASP A CA 1
ATOM 1372 C C . ASP A 1 174 ? 16.124 39.462 -45.242 1.00 66.50 174 ASP A C 1
ATOM 1374 O O . ASP A 1 174 ? 15.017 38.932 -45.359 1.00 66.50 174 ASP A O 1
ATOM 1378 N N . ALA A 1 175 ? 16.306 40.783 -45.302 1.00 51.84 175 ALA A N 1
ATOM 1379 C CA . ALA A 1 175 ? 15.280 41.824 -45.410 1.00 51.84 175 ALA A CA 1
ATOM 1380 C C . ALA A 1 175 ? 14.244 41.643 -46.537 1.00 51.84 175 ALA A C 1
ATOM 1382 O O . ALA A 1 175 ? 13.189 42.280 -46.562 1.00 51.84 175 ALA A O 1
ATOM 1383 N N . ASN A 1 176 ? 14.524 40.799 -47.535 1.00 53.84 176 ASN A N 1
ATOM 1384 C CA . ASN A 1 176 ? 13.633 40.641 -48.681 1.00 53.84 176 ASN A CA 1
ATOM 1385 C C . ASN A 1 176 ? 12.489 39.639 -48.449 1.00 53.84 176 ASN A C 1
ATOM 1387 O O . ASN A 1 176 ? 11.669 39.485 -49.363 1.00 53.84 176 ASN A O 1
ATOM 1391 N N . ASN A 1 177 ? 12.427 38.910 -47.320 1.00 54.00 177 ASN A N 1
ATOM 1392 C CA . ASN A 1 177 ? 11.403 37.880 -47.053 1.00 54.00 177 ASN A CA 1
ATOM 1393 C C . ASN A 1 177 ? 11.202 37.581 -45.543 1.00 54.00 177 ASN A C 1
ATOM 1395 O O . ASN A 1 177 ? 12.121 37.778 -44.763 1.00 54.00 177 ASN A O 1
ATOM 1399 N N . PRO A 1 178 ? 10.032 37.049 -45.115 1.00 54.81 178 PRO A N 1
ATOM 1400 C CA . PRO A 1 178 ? 9.790 36.658 -43.718 1.00 54.81 178 PRO A CA 1
ATOM 1401 C C . PRO A 1 178 ? 10.759 35.562 -43.223 1.00 54.81 178 PRO A C 1
ATOM 1403 O O . PRO A 1 178 ? 11.248 34.785 -44.051 1.00 54.81 178 PRO A O 1
ATOM 1406 N N . PRO A 1 179 ? 10.969 35.432 -41.892 1.00 55.97 179 PRO A N 1
ATOM 1407 C CA . PRO A 1 179 ? 11.912 34.483 -41.304 1.00 55.97 179 PRO A CA 1
ATOM 1408 C C . PRO A 1 179 ? 11.705 33.069 -41.841 1.00 55.97 179 PRO A C 1
ATOM 1410 O O . PRO A 1 179 ? 10.605 32.511 -41.760 1.00 55.97 179 PRO A O 1
ATOM 1413 N N . PHE A 1 180 ? 12.765 32.462 -42.373 1.00 63.09 180 PHE A N 1
ATOM 1414 C CA . PHE A 1 180 ? 12.705 31.072 -42.807 1.00 63.09 180 PHE A CA 1
ATOM 1415 C C . PHE A 1 180 ? 12.656 30.170 -41.569 1.00 63.09 180 PHE A C 1
ATOM 1417 O O . PHE A 1 180 ? 13.681 29.904 -40.939 1.00 63.09 180 PHE A O 1
ATOM 1424 N N . THR A 1 181 ? 11.449 29.717 -41.214 1.00 65.81 181 THR A N 1
ATOM 1425 C CA . THR A 1 181 ? 11.168 28.924 -40.003 1.00 65.81 181 THR A CA 1
ATOM 1426 C C . THR A 1 181 ? 12.157 27.772 -39.787 1.00 65.81 181 THR A C 1
ATOM 1428 O O . THR A 1 181 ? 12.659 27.661 -38.673 1.00 65.81 181 THR A O 1
ATOM 1431 N N . PRO A 1 182 ? 12.572 27.002 -40.816 1.00 72.12 182 PRO A N 1
ATOM 1432 C CA . PRO A 1 182 ? 13.566 25.949 -40.619 1.00 72.12 182 PRO A CA 1
ATOM 1433 C C . PRO A 1 182 ? 14.932 26.454 -40.126 1.00 72.12 182 PRO A C 1
ATOM 1435 O O . PRO A 1 182 ? 15.534 25.815 -39.274 1.00 72.12 182 PRO A O 1
ATOM 1438 N N . CYS A 1 183 ? 15.428 27.617 -40.573 1.00 75.88 183 CYS A N 1
ATOM 1439 C CA . CYS A 1 183 ? 16.679 28.179 -40.036 1.00 75.88 183 CYS A CA 1
ATOM 1440 C C . CYS A 1 183 ? 16.538 28.547 -38.552 1.00 75.88 183 CYS A C 1
ATOM 1442 O O . CYS A 1 183 ? 17.422 28.226 -37.754 1.00 75.88 183 CYS A O 1
ATOM 1444 N N . ARG A 1 184 ? 15.413 29.175 -38.178 1.00 81.56 184 ARG A N 1
ATOM 1445 C CA . ARG A 1 184 ? 15.102 29.527 -36.782 1.00 81.56 184 ARG A CA 1
ATOM 1446 C C . ARG A 1 184 ? 15.020 28.273 -35.907 1.00 81.56 184 ARG A C 1
ATOM 1448 O O . ARG A 1 184 ? 15.653 28.232 -34.854 1.00 81.56 184 ARG A O 1
ATOM 1455 N N . ASP A 1 185 ? 14.329 27.238 -36.378 1.00 81.19 185 ASP A N 1
ATOM 1456 C CA . ASP A 1 185 ? 14.192 25.955 -35.685 1.00 81.19 185 ASP A CA 1
ATOM 1457 C C . ASP A 1 185 ? 15.551 25.264 -35.510 1.00 81.19 185 ASP A C 1
ATOM 1459 O O . ASP A 1 185 ? 15.864 24.771 -34.425 1.00 81.19 185 ASP A O 1
ATOM 1463 N N . GLN A 1 186 ? 16.403 25.274 -36.542 1.00 84.44 186 GLN A N 1
ATOM 1464 C CA . GLN A 1 186 ? 17.743 24.691 -36.467 1.00 84.44 186 GLN A CA 1
ATOM 1465 C C . GLN A 1 186 ? 18.631 25.412 -35.445 1.00 84.44 186 GLN A C 1
ATOM 1467 O O . GLN A 1 186 ? 19.283 24.751 -34.632 1.00 84.44 186 GLN A O 1
ATOM 1472 N N . LEU A 1 187 ? 18.632 26.748 -35.429 1.00 87.12 187 LEU A N 1
ATOM 1473 C CA . LEU A 1 187 ? 19.360 27.533 -34.425 1.00 87.12 187 LEU A CA 1
ATOM 1474 C C . LEU A 1 187 ? 18.825 27.268 -33.002 1.00 87.12 187 LEU A C 1
ATOM 1476 O O . LEU A 1 187 ? 19.612 27.107 -32.064 1.00 87.12 187 LEU A O 1
ATOM 1480 N N . ALA A 1 188 ? 17.504 27.137 -32.844 1.00 87.44 188 ALA A N 1
ATOM 1481 C CA . ALA A 1 188 ? 16.844 26.877 -31.563 1.00 87.44 188 ALA A CA 1
ATOM 1482 C C . ALA A 1 188 ? 17.125 25.477 -30.979 1.00 87.44 188 ALA A C 1
ATOM 1484 O O . ALA A 1 188 ? 16.953 25.274 -29.778 1.00 87.44 188 ALA A O 1
ATOM 1485 N N . ARG A 1 189 ? 17.613 24.511 -31.776 1.00 90.38 189 ARG A N 1
ATOM 1486 C CA . ARG A 1 189 ? 18.037 23.183 -31.275 1.00 90.38 189 ARG A CA 1
ATOM 1487 C C . ARG A 1 189 ? 19.223 23.258 -30.310 1.00 90.38 189 ARG A C 1
ATOM 1489 O O . ARG A 1 189 ? 19.369 22.372 -29.468 1.00 90.38 189 ARG A O 1
ATOM 1496 N N . PHE A 1 190 ? 20.059 24.295 -30.419 1.00 91.06 190 PHE A N 1
ATOM 1497 C CA . PHE A 1 190 ? 21.247 24.500 -29.578 1.00 91.06 190 PHE A CA 1
ATOM 1498 C C . PHE A 1 190 ? 21.287 25.932 -29.018 1.00 91.06 190 PHE A C 1
ATOM 1500 O O . PHE A 1 190 ? 22.225 26.692 -29.290 1.00 91.06 190 PHE A O 1
ATOM 1507 N N . PRO A 1 191 ? 20.279 26.306 -28.213 1.00 87.12 191 PRO A N 1
ATOM 1508 C CA . PRO A 1 191 ? 19.925 27.700 -27.965 1.00 87.12 191 PRO A CA 1
ATOM 1509 C C . PRO A 1 191 ? 21.018 28.471 -27.214 1.00 87.12 191 PRO A C 1
ATOM 1511 O O . PRO A 1 191 ? 21.318 29.616 -27.538 1.00 87.12 191 PRO A O 1
ATOM 1514 N N . GLU A 1 192 ? 21.689 27.838 -26.249 1.00 87.00 192 GLU A N 1
ATOM 1515 C CA . GLU A 1 192 ? 22.759 28.486 -25.484 1.00 87.00 192 GLU A CA 1
ATOM 1516 C C . GLU A 1 192 ? 23.987 28.818 -26.341 1.00 87.00 192 GLU A C 1
ATOM 1518 O O . GLU A 1 192 ? 24.600 29.866 -26.158 1.00 87.00 192 GLU A O 1
ATOM 1523 N N . THR A 1 193 ? 24.347 27.945 -27.288 1.00 91.69 193 THR A N 1
ATOM 1524 C CA . THR A 1 193 ? 25.474 28.195 -28.204 1.00 91.69 193 THR A CA 1
ATOM 1525 C C . THR A 1 193 ? 25.087 29.198 -29.283 1.00 91.69 193 THR A C 1
ATOM 1527 O O . THR A 1 193 ? 25.901 30.054 -29.626 1.00 91.69 193 THR A O 1
ATOM 1530 N N . ALA A 1 194 ? 23.836 29.152 -29.749 1.00 91.56 194 ALA A N 1
ATOM 1531 C CA . ALA A 1 194 ? 23.291 30.129 -30.680 1.00 91.56 194 ALA A CA 1
ATOM 1532 C C . ALA A 1 194 ? 23.292 31.546 -30.083 1.00 91.56 194 ALA A C 1
ATOM 1534 O O . ALA A 1 194 ? 23.716 32.464 -30.770 1.00 91.56 194 ALA A O 1
ATOM 1535 N N . ALA A 1 195 ? 22.941 31.730 -28.803 1.00 90.75 195 ALA A N 1
ATOM 1536 C CA . ALA A 1 195 ? 23.030 33.037 -28.135 1.00 90.75 195 ALA A CA 1
ATOM 1537 C C . ALA A 1 195 ? 24.463 33.583 -28.038 1.00 90.75 195 ALA A C 1
ATOM 1539 O O . ALA A 1 195 ? 24.685 34.782 -28.195 1.00 90.75 195 ALA A O 1
ATOM 1540 N N . VAL A 1 196 ? 25.455 32.711 -27.822 1.00 89.62 196 VAL A N 1
ATOM 1541 C CA . VAL A 1 196 ? 26.868 33.126 -27.818 1.00 89.62 196 VAL A CA 1
ATOM 1542 C C . VAL A 1 196 ? 27.292 33.622 -29.202 1.00 89.62 196 VAL A C 1
ATOM 1544 O O . VAL A 1 196 ? 27.966 34.642 -29.290 1.00 89.62 196 VAL A O 1
ATOM 1547 N N . VAL A 1 197 ? 26.891 32.930 -30.274 1.00 91.69 197 VAL A N 1
ATOM 1548 C CA . VAL A 1 197 ? 27.185 33.355 -31.655 1.00 91.69 197 VAL A CA 1
ATOM 1549 C C . VAL A 1 197 ? 26.385 34.608 -32.027 1.00 91.69 197 VAL A C 1
ATOM 1551 O O . VAL A 1 197 ? 26.947 35.531 -32.603 1.00 91.69 197 VAL A O 1
ATOM 1554 N N . ALA A 1 198 ? 25.115 34.704 -31.626 1.00 91.88 198 ALA A N 1
ATOM 1555 C CA . ALA A 1 198 ? 24.281 35.888 -31.833 1.00 91.88 198 ALA A CA 1
ATOM 1556 C C . ALA A 1 198 ? 24.899 37.149 -31.207 1.00 91.88 198 ALA A C 1
ATOM 1558 O O . ALA A 1 198 ? 24.783 38.228 -31.776 1.00 91.88 198 ALA A O 1
ATOM 1559 N N . ALA A 1 199 ? 25.622 37.023 -30.087 1.00 92.12 199 ALA A N 1
ATOM 1560 C CA . ALA A 1 199 ? 26.385 38.130 -29.510 1.00 92.12 199 ALA A CA 1
ATOM 1561 C C . ALA A 1 199 ? 27.487 38.656 -30.437 1.00 92.12 199 ALA A C 1
ATOM 1563 O O . ALA A 1 199 ? 27.657 39.869 -30.547 1.00 92.12 199 ALA A O 1
ATOM 1564 N N . GLU A 1 200 ? 28.207 37.758 -31.119 1.00 90.62 200 GLU A N 1
ATOM 1565 C CA . GLU A 1 200 ? 29.254 38.118 -32.083 1.00 90.62 200 GLU A CA 1
ATOM 1566 C C . GLU A 1 200 ? 28.655 38.900 -33.269 1.00 90.62 200 GLU A C 1
ATOM 1568 O O . GLU A 1 200 ? 29.227 39.897 -33.712 1.00 90.62 200 GLU A O 1
ATOM 1573 N N . PHE A 1 201 ? 27.471 38.494 -33.740 1.00 90.81 201 PHE A N 1
ATOM 1574 C CA . PHE A 1 201 ? 26.757 39.163 -34.831 1.00 90.81 201 PHE A CA 1
ATOM 1575 C C . PHE A 1 201 ? 26.103 40.478 -34.411 1.00 90.81 201 PHE A C 1
ATOM 1577 O O . PHE A 1 201 ? 26.206 41.459 -35.143 1.00 90.81 201 PHE A O 1
ATOM 1584 N N . LEU A 1 202 ? 25.511 40.543 -33.216 1.00 91.62 202 LEU A N 1
ATOM 1585 C CA . LEU A 1 202 ? 24.909 41.773 -32.699 1.00 91.62 202 LEU A CA 1
ATOM 1586 C C . LEU A 1 202 ? 25.971 42.864 -32.520 1.00 91.62 202 LEU A C 1
ATOM 1588 O O . LEU A 1 202 ? 25.725 44.029 -32.820 1.00 91.62 202 LEU A O 1
ATOM 1592 N N . ALA A 1 203 ? 27.181 42.488 -32.095 1.00 90.62 203 ALA A N 1
ATOM 1593 C CA . ALA A 1 203 ? 28.310 43.408 -32.026 1.00 90.62 203 ALA A CA 1
ATOM 1594 C C . ALA A 1 203 ? 28.625 44.040 -33.392 1.00 90.62 203 ALA A C 1
ATOM 1596 O O . ALA A 1 203 ? 28.808 45.253 -33.476 1.00 90.62 203 ALA A O 1
ATOM 1597 N N . LYS A 1 204 ? 28.649 43.230 -34.459 1.00 87.69 204 LYS A N 1
ATOM 1598 C CA . LYS A 1 204 ? 28.899 43.692 -35.830 1.00 87.69 204 LYS A CA 1
ATOM 1599 C C . LYS A 1 204 ? 27.742 44.543 -36.370 1.00 87.69 204 LYS A C 1
ATOM 1601 O O . LYS A 1 204 ? 27.991 45.613 -36.918 1.00 87.69 204 LYS A O 1
ATOM 1606 N N . ALA A 1 205 ? 26.497 44.114 -36.163 1.00 87.69 205 ALA A N 1
ATOM 1607 C CA . ALA A 1 205 ? 25.306 44.853 -36.585 1.00 87.69 205 ALA A CA 1
ATOM 1608 C C . ALA A 1 205 ? 25.236 46.247 -35.933 1.00 87.69 205 ALA A C 1
ATOM 1610 O O . ALA A 1 205 ? 24.890 47.225 -36.592 1.00 87.69 205 ALA A O 1
ATOM 1611 N N . ASN A 1 206 ? 25.670 46.369 -34.671 1.00 89.44 206 ASN A N 1
ATOM 1612 C CA . ASN A 1 206 ? 25.824 47.658 -33.989 1.00 89.44 206 ASN A CA 1
ATOM 1613 C C . ASN A 1 206 ? 26.851 48.588 -34.656 1.00 89.44 206 ASN A C 1
ATOM 1615 O O . ASN A 1 206 ? 26.618 49.793 -34.718 1.00 89.44 206 ASN A O 1
ATOM 1619 N N . GLU A 1 207 ? 27.969 48.068 -35.170 1.00 87.75 207 GLU A N 1
ATOM 1620 C CA . GLU A 1 207 ? 28.957 48.884 -35.897 1.00 87.75 207 GLU A CA 1
ATOM 1621 C C . GLU A 1 207 ? 28.432 49.352 -37.262 1.00 87.75 207 GLU A C 1
ATOM 1623 O O . GLU A 1 207 ? 28.699 50.482 -37.680 1.00 87.75 207 GLU A O 1
ATOM 1628 N N . GLU A 1 208 ? 27.687 48.485 -37.950 1.00 86.12 208 GLU A N 1
ATOM 1629 C CA . GLU A 1 208 ? 27.134 48.732 -39.287 1.00 86.12 208 GLU A CA 1
ATOM 1630 C C . GLU A 1 208 ? 25.825 49.542 -39.257 1.00 86.12 208 GLU A C 1
ATOM 1632 O O . GLU A 1 208 ? 25.436 50.095 -40.287 1.00 86.12 208 GLU A O 1
ATOM 1637 N N . LYS A 1 209 ? 25.211 49.692 -38.073 1.00 84.81 209 LYS A N 1
ATOM 1638 C CA . LYS A 1 209 ? 23.898 50.323 -37.847 1.00 84.81 209 LYS A CA 1
ATOM 1639 C C . LYS A 1 209 ? 22.777 49.646 -38.636 1.00 84.81 209 LYS A C 1
ATOM 1641 O O . LYS A 1 209 ? 21.954 50.314 -39.256 1.00 84.81 209 LYS A O 1
ATOM 1646 N N . ASP A 1 210 ? 22.789 48.319 -38.627 1.00 85.44 210 ASP A N 1
ATOM 1647 C CA . ASP A 1 210 ? 21.782 47.489 -39.285 1.00 85.44 210 ASP A CA 1
ATOM 1648 C C . ASP A 1 210 ? 20.630 47.185 -38.312 1.00 85.44 210 ASP A C 1
ATOM 1650 O O . ASP A 1 210 ? 20.645 46.177 -37.601 1.00 85.44 210 ASP A O 1
ATOM 1654 N N . THR A 1 211 ? 19.664 48.106 -38.239 1.00 81.94 211 THR A N 1
ATOM 1655 C CA . THR A 1 211 ? 18.521 48.048 -37.310 1.00 81.94 211 THR A CA 1
ATOM 1656 C C . THR A 1 211 ? 17.693 46.775 -37.489 1.00 81.94 211 THR A C 1
ATOM 1658 O O . THR A 1 211 ? 17.269 46.158 -36.514 1.00 81.94 211 THR A O 1
ATOM 1661 N N . GLU A 1 212 ? 17.523 46.319 -38.729 1.00 80.44 212 GLU A N 1
ATOM 1662 C CA . GLU A 1 212 ? 16.739 45.128 -39.047 1.00 80.44 212 GLU A CA 1
ATOM 1663 C C . GLU A 1 212 ? 17.432 43.851 -38.543 1.00 80.44 212 GLU A C 1
ATOM 1665 O O . GLU A 1 212 ? 16.808 43.017 -37.881 1.00 80.44 212 GLU A O 1
ATOM 1670 N N . TYR A 1 213 ? 18.750 43.729 -38.738 1.00 85.88 213 TYR A N 1
ATOM 1671 C CA . TYR A 1 213 ? 19.500 42.596 -38.187 1.00 85.88 213 TYR A CA 1
ATOM 1672 C C . TYR A 1 213 ? 19.535 42.623 -36.646 1.00 85.88 213 TYR A C 1
ATOM 1674 O O . TYR A 1 213 ? 19.459 41.575 -35.995 1.00 85.88 213 TYR A O 1
ATOM 1682 N N . GLN A 1 214 ? 19.602 43.811 -36.036 1.00 89.94 214 GLN A N 1
ATOM 1683 C CA . GLN A 1 214 ? 19.551 43.968 -34.577 1.00 89.94 214 GLN A CA 1
ATOM 1684 C C . GLN A 1 214 ? 18.237 43.441 -33.983 1.00 89.94 214 GLN A C 1
ATOM 1686 O O . GLN A 1 214 ? 18.294 42.679 -33.012 1.00 89.94 214 GLN A O 1
ATOM 1691 N N . HIS A 1 215 ? 17.090 43.775 -34.587 1.00 87.25 215 HIS A N 1
ATOM 1692 C CA . HIS A 1 215 ? 15.782 43.233 -34.200 1.00 87.25 215 HIS A CA 1
ATOM 1693 C C . HIS A 1 215 ? 15.775 41.705 -34.250 1.00 87.25 215 HIS A C 1
ATOM 1695 O O . HIS A 1 215 ? 15.490 41.048 -33.248 1.00 87.25 215 HIS A O 1
ATOM 1701 N N . PHE A 1 216 ? 16.170 41.115 -35.384 1.00 86.31 216 PHE A N 1
ATOM 1702 C CA . PHE A 1 216 ? 16.126 39.661 -35.554 1.00 86.31 216 PHE A CA 1
ATOM 1703 C C . PHE A 1 216 ? 16.999 38.903 -34.549 1.00 86.31 216 PHE A C 1
ATOM 1705 O O . PHE A 1 216 ? 16.614 37.827 -34.082 1.00 86.31 216 PHE A O 1
ATOM 1712 N N . LEU A 1 217 ? 18.166 39.446 -34.195 1.00 90.06 217 LEU A N 1
ATOM 1713 C CA . LEU A 1 217 ? 19.073 38.817 -33.232 1.00 90.06 217 LEU A CA 1
ATOM 1714 C C . LEU A 1 217 ? 18.547 38.903 -31.794 1.00 90.06 217 LEU A C 1
ATOM 1716 O O . LEU A 1 217 ? 18.676 37.932 -31.043 1.00 90.06 217 LEU A O 1
ATOM 1720 N N . ILE A 1 218 ? 17.962 40.040 -31.405 1.00 90.44 218 ILE A N 1
ATOM 1721 C CA . ILE A 1 218 ? 17.381 40.225 -30.067 1.00 90.44 218 ILE A CA 1
ATOM 1722 C C . ILE A 1 218 ? 16.124 39.366 -29.913 1.00 90.44 218 ILE A C 1
ATOM 1724 O O . ILE A 1 218 ? 16.030 38.623 -28.932 1.00 90.44 218 ILE A O 1
ATOM 1728 N N . ASP A 1 219 ? 15.225 39.393 -30.899 1.00 89.06 219 ASP A N 1
ATOM 1729 C CA . ASP A 1 219 ? 14.002 38.588 -30.932 1.00 89.06 219 ASP A CA 1
ATOM 1730 C C . ASP A 1 219 ? 14.307 37.086 -30.885 1.00 89.06 219 ASP A C 1
ATOM 1732 O O . ASP A 1 219 ? 13.779 36.358 -30.043 1.00 89.06 219 ASP A O 1
ATOM 1736 N N . PHE A 1 220 ? 15.240 36.609 -31.719 1.00 89.69 220 PHE A N 1
ATOM 1737 C CA . PHE A 1 220 ? 15.621 35.197 -31.717 1.00 89.69 220 PHE A CA 1
ATOM 1738 C C . PHE A 1 220 ? 16.073 34.728 -30.331 1.00 89.69 220 PHE A C 1
ATOM 1740 O O . PHE A 1 220 ? 15.672 33.658 -29.872 1.00 89.69 220 PHE A O 1
ATOM 1747 N N . VAL A 1 221 ? 16.910 35.509 -29.647 1.00 92.12 221 VAL A N 1
ATOM 1748 C CA . VAL A 1 221 ? 17.412 35.126 -28.322 1.00 92.12 221 VAL A CA 1
ATOM 1749 C C . VAL A 1 221 ? 16.315 35.242 -27.273 1.00 92.12 221 VAL A C 1
ATOM 1751 O O . VAL A 1 221 ? 16.226 34.373 -26.407 1.00 92.12 221 VAL A O 1
ATOM 1754 N N . TYR A 1 222 ? 15.458 36.258 -27.373 1.00 89.12 222 TYR A N 1
ATOM 1755 C CA . TYR A 1 222 ? 14.323 36.453 -26.477 1.00 89.12 222 TYR A CA 1
ATOM 1756 C C . TYR A 1 222 ? 13.330 35.279 -26.504 1.00 89.12 222 TYR A C 1
ATOM 1758 O O . TYR A 1 222 ? 12.884 34.814 -25.444 1.00 89.12 222 TYR A O 1
ATOM 1766 N N . ASP A 1 223 ? 13.021 34.791 -27.703 1.00 86.50 223 ASP A N 1
ATOM 1767 C CA . ASP A 1 223 ? 12.019 33.754 -27.942 1.00 86.50 223 ASP A CA 1
ATOM 1768 C C . ASP A 1 223 ? 12.576 32.339 -27.815 1.00 86.50 223 ASP A C 1
ATOM 1770 O O . ASP A 1 223 ? 11.959 31.466 -27.198 1.00 86.50 223 ASP A O 1
ATOM 1774 N N . CYS A 1 224 ? 13.735 32.088 -28.426 1.00 85.19 224 CYS A N 1
ATOM 1775 C CA . CYS A 1 224 ? 14.233 30.731 -28.637 1.00 85.19 224 CYS A CA 1
ATOM 1776 C C . CYS A 1 224 ? 15.274 30.298 -27.601 1.00 85.19 224 CYS A C 1
ATOM 1778 O O . CYS A 1 224 ? 15.578 29.105 -27.521 1.00 85.19 224 CYS A O 1
ATOM 1780 N N . VAL A 1 225 ? 15.843 31.218 -26.809 1.00 86.56 225 VAL A N 1
ATOM 1781 C CA . VAL A 1 225 ? 16.921 30.892 -25.866 1.00 86.56 225 VAL A CA 1
ATOM 1782 C C . VAL A 1 225 ? 16.462 31.050 -24.417 1.00 86.56 225 VAL A C 1
ATOM 1784 O O . VAL A 1 225 ? 16.114 32.150 -24.004 1.00 86.56 225 VAL A O 1
ATOM 1787 N N . PRO A 1 226 ? 16.536 30.001 -23.576 1.00 81.62 226 PRO A N 1
ATOM 1788 C CA . PRO A 1 226 ? 16.260 30.141 -22.150 1.00 81.62 226 PRO A CA 1
ATOM 1789 C C . PRO A 1 226 ? 17.169 31.190 -21.496 1.00 81.62 226 PRO A C 1
ATOM 1791 O O . PRO A 1 226 ? 18.385 31.182 -21.696 1.00 81.62 226 PRO A O 1
ATOM 1794 N N . VAL A 1 227 ? 16.582 32.076 -20.691 1.00 80.75 227 VAL A N 1
ATOM 1795 C CA . VAL A 1 227 ? 17.306 33.152 -19.999 1.00 80.75 227 VAL A CA 1
ATOM 1796 C C . VAL A 1 227 ? 18.329 32.538 -19.045 1.00 80.75 227 VAL A C 1
ATOM 1798 O O . VAL A 1 227 ? 17.975 31.748 -18.168 1.00 80.75 227 VAL A O 1
ATOM 1801 N N . GLY A 1 228 ? 19.604 32.875 -19.229 1.00 83.25 228 GLY A N 1
ATOM 1802 C CA . GLY A 1 228 ? 20.700 32.187 -18.555 1.00 83.25 228 GLY A CA 1
ATOM 1803 C C . GLY A 1 228 ? 22.063 32.841 -18.755 1.00 83.25 228 GLY A C 1
ATOM 1804 O O . GLY A 1 228 ? 22.186 33.916 -19.340 1.00 83.25 228 GLY A O 1
ATOM 1805 N N . LYS A 1 229 ? 23.131 32.157 -18.323 1.00 84.81 229 LYS A N 1
ATOM 1806 C CA . LYS A 1 229 ? 24.520 32.625 -18.528 1.00 84.81 229 LYS A CA 1
ATOM 1807 C C . LYS A 1 229 ? 24.873 32.820 -20.004 1.00 84.81 229 LYS A C 1
ATOM 1809 O O . LYS A 1 229 ? 25.719 33.649 -20.312 1.00 84.81 229 LYS A O 1
ATOM 1814 N N . SER A 1 230 ? 24.218 32.092 -20.903 1.00 87.12 230 SER A N 1
ATOM 1815 C CA . SER A 1 230 ? 24.368 32.202 -22.359 1.00 87.12 230 SER A CA 1
ATOM 1816 C C . SER A 1 230 ? 23.887 33.536 -22.936 1.00 87.12 230 SER A C 1
ATOM 1818 O O . SER A 1 230 ? 24.351 33.913 -24.005 1.00 87.12 230 SER A O 1
ATOM 1820 N N . TRP A 1 231 ? 23.014 34.271 -22.234 1.00 92.12 231 TRP A N 1
ATOM 1821 C CA . TRP A 1 231 ? 22.585 35.621 -22.619 1.00 92.12 231 TRP A CA 1
ATOM 1822 C C . TRP A 1 231 ? 23.640 36.678 -22.262 1.00 92.12 231 TRP A C 1
ATOM 1824 O O . TRP A 1 231 ? 23.739 37.708 -22.920 1.00 92.12 231 TRP A O 1
ATOM 1834 N N . MET A 1 232 ? 24.467 36.436 -21.234 1.00 90.31 232 MET A N 1
ATOM 1835 C CA . MET A 1 232 ? 25.448 37.414 -20.733 1.00 90.31 232 MET A CA 1
ATOM 1836 C C . MET A 1 232 ? 26.366 38.018 -21.811 1.00 90.31 232 MET A C 1
ATOM 1838 O O . MET A 1 232 ? 26.573 39.229 -21.747 1.00 90.31 232 MET A O 1
ATOM 1842 N N . PRO A 1 233 ? 26.883 37.260 -22.801 1.00 93.62 233 PRO A N 1
ATOM 1843 C CA . PRO A 1 233 ? 27.711 37.817 -23.870 1.00 93.62 233 PRO A CA 1
ATOM 1844 C C . PRO A 1 233 ? 27.029 38.927 -24.683 1.00 93.62 233 PRO A C 1
ATOM 1846 O O . PRO A 1 233 ? 27.709 39.834 -25.144 1.00 93.62 233 PRO A O 1
ATOM 1849 N N . MET A 1 234 ? 25.698 38.903 -24.829 1.00 93.81 234 MET A N 1
ATOM 1850 C CA . MET A 1 234 ? 24.957 39.939 -25.563 1.00 93.81 234 MET A CA 1
ATOM 1851 C C . MET A 1 234 ? 24.708 41.202 -24.744 1.00 93.81 234 MET A C 1
ATOM 1853 O O . MET A 1 234 ? 24.445 42.254 -25.320 1.00 93.81 234 MET A O 1
ATOM 1857 N N . ARG A 1 235 ? 24.792 41.130 -23.408 1.00 93.44 235 ARG A N 1
ATOM 1858 C CA . ARG A 1 235 ? 24.363 42.216 -22.515 1.00 93.44 235 ARG A CA 1
ATOM 1859 C C . ARG A 1 235 ? 25.009 43.549 -22.857 1.00 93.44 235 ARG A C 1
ATOM 1861 O O . ARG A 1 235 ? 24.307 44.549 -22.959 1.00 93.44 235 ARG A O 1
ATOM 1868 N N . GLU A 1 236 ? 26.331 43.569 -23.000 1.00 91.31 236 GLU A N 1
ATOM 1869 C CA . GLU A 1 236 ? 27.061 44.814 -23.255 1.00 91.31 236 GLU A CA 1
ATOM 1870 C C . GLU A 1 236 ? 26.664 45.426 -24.607 1.00 91.31 236 GLU A C 1
ATOM 1872 O O . GLU A 1 236 ? 26.541 46.645 -24.715 1.00 91.31 236 GLU A O 1
ATOM 1877 N N . HIS A 1 237 ? 26.376 44.590 -25.611 1.00 94.62 237 HIS A N 1
ATOM 1878 C CA . HIS A 1 237 ? 25.930 45.022 -26.935 1.00 94.62 237 HIS A CA 1
ATOM 1879 C C . HIS A 1 237 ? 24.490 45.552 -26.921 1.00 94.62 237 HIS A C 1
ATOM 1881 O O . HIS A 1 237 ? 24.236 46.614 -27.486 1.00 94.62 237 HIS A O 1
ATOM 1887 N N . VAL A 1 238 ? 23.570 44.883 -26.216 1.00 93.50 238 VAL A N 1
ATOM 1888 C CA . VAL A 1 238 ? 22.175 45.336 -26.052 1.00 93.50 238 VAL A CA 1
ATOM 1889 C C . VAL A 1 238 ? 22.114 46.645 -25.246 1.00 93.50 238 VAL A C 1
ATOM 1891 O O . VAL A 1 238 ? 21.394 47.571 -25.606 1.00 93.50 238 VAL A O 1
ATOM 1894 N N . GLN A 1 239 ? 22.927 46.788 -24.193 1.00 93.56 239 GLN A N 1
ATOM 1895 C CA . GLN A 1 239 ? 23.025 48.041 -23.427 1.00 93.56 239 GLN A CA 1
ATOM 1896 C C . GLN A 1 239 ? 23.612 49.194 -24.252 1.00 93.56 239 GLN A C 1
ATOM 1898 O O . GLN A 1 239 ? 23.172 50.339 -24.112 1.00 93.56 239 GLN A O 1
ATOM 1903 N N . ALA A 1 240 ? 24.616 48.914 -25.091 1.00 90.62 240 ALA A N 1
ATOM 1904 C CA . ALA A 1 240 ? 25.193 49.907 -25.992 1.00 90.62 240 ALA A CA 1
ATOM 1905 C C . ALA A 1 240 ? 24.165 50.389 -27.025 1.00 90.62 240 ALA A C 1
ATOM 1907 O O . ALA A 1 240 ? 24.044 51.599 -27.217 1.00 90.62 240 ALA A O 1
ATOM 1908 N N . LEU A 1 241 ? 23.386 49.463 -27.595 1.00 90.94 241 LEU A N 1
ATOM 1909 C CA . LEU A 1 241 ? 22.302 49.743 -28.536 1.00 90.94 241 LEU A CA 1
ATOM 1910 C C . LEU A 1 241 ? 21.244 50.676 -27.929 1.00 90.94 241 LEU A C 1
ATOM 1912 O O . LEU A 1 241 ? 20.999 51.757 -28.462 1.00 90.94 241 LEU A O 1
ATOM 1916 N N . VAL A 1 242 ? 20.702 50.327 -26.752 1.00 91.12 242 VAL A N 1
ATOM 1917 C CA . VAL A 1 242 ? 19.718 51.162 -26.029 1.00 91.12 242 VAL A CA 1
ATOM 1918 C C . VAL A 1 242 ? 20.258 52.568 -25.772 1.00 91.12 242 VAL A C 1
ATOM 1920 O O . VAL A 1 242 ? 19.529 53.552 -25.871 1.00 91.12 242 VAL A O 1
ATOM 1923 N N . LYS A 1 243 ? 21.544 52.684 -25.427 1.00 89.12 243 LYS A N 1
ATOM 1924 C CA . LYS A 1 243 ? 22.175 53.975 -25.145 1.00 89.12 243 LYS A CA 1
ATOM 1925 C C . LYS A 1 243 ? 22.389 54.819 -26.403 1.00 89.12 243 LYS A C 1
ATOM 1927 O O . LYS A 1 243 ? 22.305 56.041 -26.306 1.00 89.12 243 LYS A O 1
ATOM 1932 N N . GLU A 1 244 ? 22.723 54.203 -27.534 1.00 87.38 244 GLU A N 1
ATOM 1933 C CA . GLU A 1 244 ? 22.946 54.907 -28.801 1.00 87.38 244 GLU A CA 1
ATOM 1934 C C . GLU A 1 244 ? 21.640 55.432 -29.401 1.00 87.38 244 GLU A C 1
ATOM 1936 O O . GLU A 1 244 ? 21.596 56.584 -29.833 1.00 87.38 244 GLU A O 1
ATOM 1941 N N . LEU A 1 245 ? 20.580 54.622 -29.363 1.00 85.31 245 LEU A N 1
ATOM 1942 C CA . LEU A 1 245 ? 19.264 54.958 -29.915 1.00 85.31 245 LEU A CA 1
ATOM 1943 C C . LEU A 1 245 ? 18.397 55.800 -28.958 1.00 85.31 245 LEU A C 1
ATOM 1945 O O . LEU A 1 245 ? 17.315 56.261 -29.320 1.00 85.31 245 LEU A O 1
ATOM 1949 N N . ALA A 1 246 ? 18.873 56.055 -27.733 1.00 78.19 246 ALA A N 1
ATOM 1950 C CA . ALA A 1 246 ? 18.157 56.837 -26.730 1.00 78.19 246 ALA A CA 1
ATOM 1951 C C . ALA A 1 246 ? 17.836 58.263 -27.221 1.00 78.19 246 ALA A C 1
ATOM 1953 O O . ALA A 1 246 ? 18.707 59.135 -27.280 1.00 78.19 246 ALA A O 1
ATOM 1954 N N . GLY A 1 247 ? 16.553 58.522 -27.486 1.00 69.50 247 GLY A N 1
ATOM 1955 C CA . GLY A 1 247 ? 16.058 59.823 -27.941 1.00 69.50 247 GLY A CA 1
ATOM 1956 C C . GLY A 1 247 ? 16.039 60.009 -29.461 1.00 69.50 247 GLY A C 1
ATOM 1957 O O . GLY A 1 247 ? 15.904 61.154 -29.903 1.00 69.50 247 GLY A O 1
ATOM 1958 N N . SER A 1 248 ? 16.169 58.925 -30.240 1.00 78.19 248 SER A N 1
ATOM 1959 C CA . SER A 1 248 ? 15.747 58.914 -31.646 1.00 78.19 248 SER A CA 1
ATOM 1960 C C . SER A 1 248 ? 14.250 59.235 -31.753 1.00 78.19 248 SER A C 1
ATOM 1962 O O . SER A 1 248 ? 13.498 59.013 -30.807 1.00 78.19 248 SER A O 1
ATOM 1964 N N . SER A 1 249 ? 13.835 59.820 -32.876 1.00 72.88 249 SER A N 1
ATOM 1965 C CA . SER A 1 249 ? 12.421 60.081 -33.195 1.00 72.88 249 SER A CA 1
ATOM 1966 C C . SER A 1 249 ? 11.931 59.218 -34.361 1.00 72.88 249 SER A C 1
ATOM 1968 O O . SER A 1 249 ? 10.935 59.571 -34.994 1.00 72.88 249 SER A O 1
ATOM 1970 N N . ASP A 1 250 ? 12.709 58.198 -34.721 1.00 83.44 250 ASP A N 1
ATOM 1971 C CA . ASP A 1 250 ? 12.367 57.194 -35.721 1.00 83.44 250 ASP A CA 1
ATOM 1972 C C . ASP A 1 250 ? 11.555 56.078 -35.043 1.00 83.44 250 ASP A C 1
ATOM 1974 O O . ASP A 1 250 ? 11.908 55.651 -33.943 1.00 83.44 250 ASP A O 1
ATOM 1978 N N . GLU A 1 251 ? 10.436 55.671 -35.648 1.00 78.12 251 GLU A N 1
ATOM 1979 C CA . GLU A 1 251 ? 9.511 54.700 -35.041 1.00 78.12 251 GLU A CA 1
ATOM 1980 C C . GLU A 1 251 ? 10.163 53.314 -34.898 1.00 78.12 251 GLU A C 1
ATOM 1982 O O . GLU A 1 251 ? 9.949 52.657 -33.878 1.00 78.12 251 GLU A O 1
ATOM 1987 N N . ASP A 1 252 ? 11.021 52.921 -35.846 1.00 77.88 252 ASP A N 1
ATOM 1988 C CA . ASP A 1 252 ? 11.704 51.620 -35.832 1.00 77.88 252 ASP A CA 1
ATOM 1989 C C . ASP A 1 252 ? 12.768 51.577 -34.710 1.00 77.88 252 ASP A C 1
ATOM 1991 O O . ASP A 1 252 ? 12.904 50.591 -33.982 1.00 77.88 252 ASP A O 1
ATOM 1995 N N . ASP A 1 253 ? 13.469 52.695 -34.478 1.00 84.50 253 ASP A N 1
ATOM 1996 C CA . ASP A 1 253 ? 14.430 52.825 -33.374 1.00 84.50 253 ASP A CA 1
ATOM 1997 C C . ASP A 1 253 ? 13.739 52.774 -31.994 1.00 84.50 253 ASP A C 1
ATOM 1999 O O . ASP A 1 253 ? 14.303 52.242 -31.032 1.00 84.50 253 ASP A O 1
ATOM 2003 N N . GLU A 1 254 ? 12.530 53.340 -31.862 1.00 82.81 254 GLU A N 1
ATOM 2004 C CA . GLU A 1 254 ? 11.752 53.287 -30.615 1.00 82.81 254 GLU A CA 1
ATOM 2005 C C . GLU A 1 254 ? 11.288 51.856 -30.291 1.00 82.81 254 GLU A C 1
ATOM 2007 O O . GLU A 1 254 ? 11.347 51.446 -29.123 1.00 82.81 254 GLU A O 1
ATOM 2012 N N . GLU A 1 255 ? 10.877 51.086 -31.304 1.00 84.06 255 GLU A N 1
ATOM 2013 C CA . GLU A 1 255 ? 10.485 49.678 -31.163 1.00 84.06 255 GLU A CA 1
ATOM 2014 C C . GLU A 1 255 ? 11.675 48.813 -30.720 1.00 84.06 255 GLU A C 1
ATOM 2016 O O . GLU A 1 255 ? 11.586 48.118 -29.701 1.00 84.06 255 GLU A O 1
ATOM 2021 N N . LEU A 1 256 ? 12.832 48.955 -31.380 1.00 87.44 256 LEU A N 1
ATOM 2022 C CA . LEU A 1 256 ? 14.054 48.216 -31.038 1.00 87.44 256 LEU A CA 1
ATOM 2023 C C . LEU A 1 256 ? 14.524 48.490 -29.606 1.00 87.44 256 LEU A C 1
ATOM 2025 O O . LEU A 1 256 ? 14.941 47.585 -28.876 1.00 87.44 256 LEU A O 1
ATOM 2029 N N . VAL A 1 257 ? 14.451 49.751 -29.172 1.00 89.38 257 VAL A N 1
ATOM 2030 C CA . VAL A 1 257 ? 14.788 50.140 -27.796 1.00 89.38 257 VAL A CA 1
ATOM 2031 C C . VAL A 1 257 ? 13.817 49.508 -26.795 1.00 89.38 257 VAL A C 1
ATOM 2033 O O . VAL A 1 257 ? 14.240 49.129 -25.696 1.00 89.38 257 VAL A O 1
ATOM 2036 N N . GLY A 1 258 ? 12.536 49.377 -27.142 1.00 86.38 258 GLY A N 1
ATOM 2037 C CA . GLY A 1 258 ? 11.541 48.668 -26.337 1.00 86.38 258 GLY A CA 1
ATOM 2038 C C . GLY A 1 258 ? 11.916 47.202 -26.119 1.00 86.38 258 GLY A C 1
ATOM 2039 O O . GLY A 1 258 ? 12.062 46.769 -24.970 1.00 86.38 258 GLY A O 1
ATOM 2040 N N . GLU A 1 259 ? 12.159 46.476 -27.210 1.00 89.94 259 GLU A N 1
ATOM 2041 C CA . GLU A 1 259 ? 12.550 45.059 -27.201 1.00 89.94 259 GLU A CA 1
ATOM 2042 C C . GLU A 1 259 ? 13.849 44.827 -26.416 1.00 89.94 259 GLU A C 1
ATOM 2044 O O . GLU A 1 259 ? 13.928 43.964 -25.535 1.00 89.94 259 GLU A O 1
ATOM 2049 N N . ALA A 1 260 ? 14.864 45.658 -26.661 1.00 92.50 260 ALA A N 1
ATOM 2050 C CA . ALA A 1 260 ? 16.154 45.581 -25.986 1.00 92.50 260 ALA A CA 1
ATOM 2051 C C . ALA A 1 260 ? 16.046 45.810 -24.464 1.00 92.50 260 ALA A C 1
ATOM 2053 O O . ALA A 1 260 ? 16.718 45.135 -23.676 1.00 92.50 260 ALA A O 1
ATOM 2054 N N . ASN A 1 261 ? 15.189 46.735 -24.018 1.00 91.81 261 ASN A N 1
ATOM 2055 C CA . ASN A 1 261 ? 14.956 46.976 -22.590 1.00 91.81 261 ASN A CA 1
ATOM 2056 C C . ASN A 1 261 ? 14.199 45.826 -21.916 1.00 91.81 261 ASN A C 1
ATOM 2058 O O . ASN A 1 261 ? 14.500 45.479 -20.766 1.00 91.81 261 ASN A O 1
ATOM 2062 N N . GLU A 1 262 ? 13.233 45.222 -22.608 1.00 89.62 262 GLU A N 1
ATOM 2063 C CA . GLU A 1 262 ? 12.527 44.044 -22.105 1.00 89.62 262 GLU A CA 1
ATOM 2064 C C . GLU A 1 262 ? 13.485 42.856 -21.956 1.00 89.62 262 GLU A C 1
ATOM 2066 O O . GLU A 1 262 ? 13.531 42.210 -20.901 1.00 89.62 262 GLU A O 1
ATOM 2071 N N . TRP A 1 263 ? 14.333 42.641 -22.962 1.00 94.06 263 TRP A N 1
ATOM 2072 C CA . TRP A 1 263 ? 15.391 41.637 -22.938 1.00 94.06 263 TRP A CA 1
ATOM 2073 C C . TRP A 1 263 ? 16.342 41.833 -21.742 1.00 94.06 263 TRP A C 1
ATOM 2075 O O . TRP A 1 263 ? 16.593 40.890 -20.982 1.00 94.06 263 TRP A O 1
ATOM 2085 N N . LEU A 1 264 ? 16.820 43.064 -21.503 1.00 93.25 264 LEU A N 1
ATOM 2086 C CA . LEU A 1 264 ? 17.702 43.387 -20.370 1.00 93.25 264 LEU A CA 1
ATOM 2087 C C . LEU A 1 264 ? 17.018 43.160 -19.021 1.00 93.25 264 LEU A C 1
ATOM 2089 O O . LEU A 1 264 ? 17.607 42.550 -18.127 1.00 93.25 264 LEU A O 1
ATOM 2093 N N . THR A 1 265 ? 15.761 43.585 -18.894 1.00 90.00 265 THR A N 1
ATOM 2094 C CA . THR A 1 265 ? 14.960 43.394 -17.677 1.00 90.00 265 THR A CA 1
ATOM 2095 C C . THR A 1 265 ? 14.842 41.911 -17.329 1.00 90.00 265 THR A C 1
ATOM 2097 O O . THR A 1 265 ? 15.001 41.517 -16.170 1.00 90.00 265 THR A O 1
ATOM 2100 N N . ARG A 1 266 ? 14.601 41.065 -18.335 1.00 85.56 266 ARG A N 1
ATOM 2101 C CA . ARG A 1 266 ? 14.470 39.616 -18.163 1.00 85.56 266 ARG A CA 1
ATOM 2102 C C . ARG A 1 266 ? 15.788 38.978 -17.704 1.00 85.56 266 ARG A C 1
ATOM 2104 O O . ARG A 1 266 ? 15.780 38.131 -16.807 1.00 85.56 266 ARG A O 1
ATOM 2111 N N . LEU A 1 267 ? 16.921 39.430 -18.245 1.00 87.56 267 LEU A N 1
ATOM 2112 C CA . LEU A 1 267 ? 18.251 38.977 -17.829 1.00 87.56 267 LEU A CA 1
ATOM 2113 C C . LEU A 1 267 ? 18.610 39.418 -16.398 1.00 87.56 267 LEU A C 1
ATOM 2115 O O . LEU A 1 267 ? 19.137 38.618 -15.625 1.00 87.56 267 LEU A O 1
ATOM 2119 N N . GLU A 1 268 ? 18.296 40.656 -16.014 1.00 84.06 268 GLU A N 1
ATOM 2120 C CA . GLU A 1 268 ? 18.532 41.181 -14.659 1.00 84.06 268 GLU A CA 1
ATOM 2121 C C . GLU A 1 268 ? 17.706 40.440 -13.595 1.00 84.06 268 GLU A C 1
ATOM 2123 O O . GLU A 1 268 ? 18.207 40.116 -12.512 1.00 84.06 268 GLU A O 1
ATOM 2128 N N . GLN A 1 269 ? 16.449 40.112 -13.910 1.00 78.12 269 GLN A N 1
ATOM 2129 C CA . GLN A 1 269 ? 15.599 39.287 -13.049 1.00 78.12 269 GLN A CA 1
ATOM 2130 C C . GLN A 1 269 ? 16.192 37.891 -12.840 1.00 78.12 269 GLN A C 1
ATOM 2132 O O . GLN A 1 269 ? 16.177 37.378 -11.718 1.00 78.12 269 GLN A O 1
ATOM 2137 N N . TRP A 1 270 ? 16.751 37.293 -13.893 1.00 83.44 270 TRP A N 1
ATOM 2138 C CA . TRP A 1 270 ? 17.437 36.008 -13.805 1.00 83.44 270 TRP A CA 1
ATOM 2139 C C . TRP A 1 270 ? 18.731 36.087 -12.974 1.00 83.44 270 TRP A C 1
ATOM 2141 O O . TRP A 1 270 ? 18.965 35.236 -12.117 1.00 83.44 270 TRP A O 1
ATOM 2151 N N . GLU A 1 271 ? 19.545 37.136 -13.114 1.00 72.88 271 GLU A N 1
ATOM 2152 C CA . GLU A 1 271 ? 20.756 37.309 -12.292 1.00 72.88 271 GLU A CA 1
ATOM 2153 C C . GLU A 1 271 ? 20.454 37.499 -10.808 1.00 72.88 271 GLU A C 1
ATOM 2155 O O . GLU A 1 271 ? 21.170 36.983 -9.941 1.00 72.88 271 GLU A O 1
ATOM 2160 N N . ALA A 1 272 ? 19.348 38.178 -10.499 1.00 65.69 272 ALA A N 1
ATOM 2161 C CA . ALA A 1 272 ? 18.853 38.276 -9.136 1.00 65.69 272 ALA A CA 1
ATOM 2162 C C . ALA A 1 272 ? 18.510 36.890 -8.545 1.00 65.69 272 ALA A C 1
ATOM 2164 O O . ALA A 1 272 ? 18.430 36.746 -7.321 1.00 65.69 272 ALA A O 1
ATOM 2165 N N . LEU A 1 273 ? 18.347 35.843 -9.364 1.00 55.97 273 LEU A N 1
ATOM 2166 C CA . LEU A 1 273 ? 18.116 34.454 -8.953 1.00 55.97 273 LEU A CA 1
ATOM 2167 C C . LEU A 1 273 ? 19.421 33.625 -8.766 1.00 55.97 273 LEU A C 1
ATOM 2169 O O . LEU A 1 273 ? 19.387 32.692 -7.963 1.00 55.97 273 LEU A O 1
ATOM 2173 N N . ASP A 1 274 ? 20.583 34.004 -9.330 1.00 46.19 274 ASP A N 1
ATOM 2174 C CA . ASP A 1 274 ? 21.838 33.188 -9.353 1.00 46.19 274 ASP A CA 1
ATOM 2175 C C . ASP A 1 274 ? 22.938 33.573 -8.312 1.00 46.19 274 ASP A C 1
ATOM 2177 O O . ASP A 1 274 ? 24.122 33.277 -8.471 1.00 46.19 274 ASP A O 1
ATOM 2181 N N . THR A 1 275 ? 22.606 34.240 -7.196 1.00 41.03 275 THR A N 1
ATOM 2182 C CA . THR A 1 275 ? 23.589 34.603 -6.133 1.00 41.03 275 THR A CA 1
ATOM 2183 C C . THR A 1 275 ? 23.859 33.446 -5.125 1.00 41.03 275 THR A C 1
ATOM 2185 O O . THR A 1 275 ? 22.910 32.738 -4.774 1.00 41.03 275 THR A O 1
ATOM 2188 N N . PRO A 1 276 ? 25.095 33.240 -4.585 1.00 41.06 276 PRO A N 1
ATOM 2189 C CA . PRO A 1 276 ? 25.519 31.971 -3.965 1.00 41.06 276 PRO A CA 1
ATOM 2190 C C . PRO A 1 276 ? 24.727 31.440 -2.751 1.00 41.06 276 PRO A C 1
ATOM 2192 O O . PRO A 1 276 ? 24.401 32.135 -1.787 1.00 41.06 276 PRO A O 1
ATOM 2195 N N . LEU A 1 277 ? 24.561 30.115 -2.793 1.00 38.09 277 LEU A N 1
ATOM 2196 C CA . LEU A 1 277 ? 23.723 29.165 -2.042 1.00 38.09 277 LEU A CA 1
ATOM 2197 C C . LEU A 1 277 ? 23.731 29.145 -0.495 1.00 38.09 277 LEU A C 1
ATOM 2199 O O . LEU A 1 277 ? 22.955 28.383 0.081 1.00 38.09 277 LEU A O 1
ATOM 2203 N N . LEU A 1 278 ? 24.553 29.925 0.211 1.00 36.06 278 LEU A N 1
ATOM 2204 C CA . LEU A 1 278 ? 24.709 29.768 1.674 1.00 36.06 278 LEU A CA 1
ATOM 2205 C C . LEU A 1 278 ? 23.987 30.826 2.515 1.00 36.06 278 LEU A C 1
ATOM 2207 O O . LEU A 1 278 ? 23.507 30.503 3.599 1.00 36.06 278 LEU A O 1
ATOM 2211 N N . THR A 1 279 ? 23.797 32.041 2.005 1.00 35.59 279 THR A N 1
ATOM 2212 C CA . THR A 1 279 ? 23.046 33.090 2.726 1.00 35.59 279 THR A CA 1
ATOM 2213 C C . THR A 1 279 ? 21.554 33.071 2.363 1.00 35.59 279 THR A C 1
ATOM 2215 O O . THR A 1 279 ? 20.699 33.452 3.160 1.00 35.59 279 THR A O 1
ATOM 2218 N N . ARG A 1 280 ? 21.214 32.528 1.184 1.00 35.78 280 ARG A N 1
ATOM 2219 C CA . ARG A 1 280 ? 19.844 32.461 0.651 1.00 35.78 280 ARG A CA 1
ATOM 2220 C C . ARG A 1 280 ? 18.968 31.371 1.278 1.00 35.78 280 ARG A C 1
ATOM 2222 O O . ARG A 1 280 ? 17.752 31.526 1.289 1.00 35.78 280 ARG A O 1
ATOM 2229 N N . LYS A 1 281 ? 19.552 30.313 1.857 1.00 35.88 281 LYS A N 1
ATOM 2230 C CA . LYS A 1 281 ? 18.792 29.224 2.506 1.00 35.88 281 LYS A CA 1
ATOM 2231 C C . LYS A 1 281 ? 17.990 29.700 3.726 1.00 35.88 281 LYS A C 1
ATOM 2233 O O . LYS A 1 281 ? 16.943 29.138 4.013 1.00 35.88 281 LYS A O 1
ATOM 2238 N N . TYR A 1 282 ? 18.452 30.757 4.400 1.00 32.12 282 TYR A N 1
ATOM 2239 C CA . TYR A 1 282 ? 17.749 31.364 5.535 1.00 32.12 282 TYR A CA 1
ATOM 2240 C C . TYR A 1 282 ? 16.781 32.485 5.113 1.00 32.12 282 TYR A C 1
ATOM 2242 O O . TYR A 1 282 ? 15.701 32.608 5.685 1.00 32.12 282 TYR A O 1
ATOM 2250 N N . GLU A 1 283 ? 17.100 33.278 4.083 1.00 30.48 283 GLU A N 1
ATOM 2251 C CA . GLU A 1 283 ? 16.228 34.388 3.660 1.00 30.48 283 GLU A CA 1
ATOM 2252 C C . GLU A 1 283 ? 15.136 33.998 2.645 1.00 30.48 283 GLU A C 1
ATOM 2254 O O . GLU A 1 283 ? 14.057 34.585 2.699 1.00 30.48 283 GLU A O 1
ATOM 2259 N N . ILE A 1 284 ? 15.336 32.993 1.776 1.00 37.91 284 ILE A N 1
ATOM 2260 C CA . ILE A 1 284 ? 14.290 32.505 0.847 1.00 37.91 284 ILE A CA 1
ATOM 2261 C C . ILE A 1 284 ? 13.180 31.769 1.593 1.00 37.91 284 ILE A C 1
ATOM 2263 O O . ILE A 1 284 ? 12.011 32.046 1.331 1.00 37.91 284 ILE A O 1
ATOM 2267 N N . CYS A 1 285 ? 13.514 30.905 2.561 1.00 36.78 285 CYS A N 1
ATOM 2268 C CA . CYS A 1 285 ? 12.502 30.256 3.403 1.00 36.78 285 CYS A CA 1
ATOM 2269 C C . CYS A 1 285 ? 11.632 31.288 4.139 1.00 36.78 285 CYS A C 1
ATOM 2271 O O . CYS A 1 285 ? 10.458 31.036 4.392 1.00 36.78 285 CYS A O 1
ATOM 2273 N N . THR A 1 286 ? 12.181 32.477 4.414 1.00 32.38 286 THR A N 1
ATOM 2274 C CA . THR A 1 286 ? 11.471 33.552 5.118 1.00 32.38 286 THR A CA 1
ATOM 2275 C C . THR A 1 286 ? 10.737 34.517 4.169 1.00 32.38 286 THR A C 1
ATOM 2277 O O . THR A 1 286 ? 9.691 35.043 4.540 1.00 32.38 286 THR A O 1
ATOM 2280 N N . LYS A 1 287 ? 11.222 34.743 2.934 1.00 35.19 287 LYS A N 1
ATOM 2281 C CA . LYS A 1 287 ? 10.603 35.671 1.958 1.00 35.19 287 LYS A CA 1
ATOM 2282 C C . LYS A 1 287 ? 9.600 35.015 0.993 1.00 35.19 287 LYS A C 1
ATOM 2284 O O . LYS A 1 287 ? 8.632 35.681 0.646 1.00 35.19 287 LYS A O 1
ATOM 2289 N N . MET A 1 288 ? 9.738 33.732 0.626 1.00 39.84 288 MET A N 1
ATOM 2290 C CA . MET A 1 288 ? 8.706 33.009 -0.157 1.00 39.84 288 MET A CA 1
ATOM 2291 C C . MET A 1 288 ? 7.473 32.630 0.685 1.00 39.84 288 MET A C 1
ATOM 2293 O O . MET A 1 288 ? 6.418 32.321 0.141 1.00 39.84 288 MET A O 1
ATOM 2297 N N . ALA A 1 289 ? 7.574 32.716 2.016 1.00 36.53 289 ALA A N 1
ATOM 2298 C CA . ALA A 1 289 ? 6.446 32.555 2.934 1.00 36.53 289 ALA A CA 1
ATOM 2299 C C . ALA A 1 289 ? 5.508 33.781 2.976 1.00 36.53 289 ALA A C 1
ATOM 2301 O O . ALA A 1 289 ? 4.415 33.701 3.539 1.00 36.53 289 ALA A O 1
ATOM 2302 N N . VAL A 1 290 ? 5.887 34.913 2.369 1.00 38.38 290 VAL A N 1
ATOM 2303 C CA . VAL A 1 290 ? 5.039 36.113 2.304 1.00 38.38 290 VAL A CA 1
ATOM 2304 C C . VAL A 1 290 ? 4.112 35.999 1.091 1.00 38.38 290 VAL A C 1
ATOM 2306 O O . VAL A 1 290 ? 4.316 36.629 0.061 1.00 38.38 290 VAL A O 1
ATOM 2309 N N . GLY A 1 291 ? 3.113 35.122 1.212 1.00 40.91 291 GLY A N 1
ATOM 2310 C CA . GLY A 1 291 ? 2.080 34.881 0.197 1.00 40.91 291 GLY A CA 1
ATOM 2311 C C . GLY A 1 291 ? 1.749 33.404 -0.040 1.00 40.91 291 GLY A C 1
ATOM 2312 O O . GLY A 1 291 ? 0.682 33.107 -0.574 1.00 40.91 291 GLY A O 1
ATOM 2313 N N . ALA A 1 292 ? 2.611 32.474 0.392 1.00 49.16 292 ALA A N 1
ATOM 2314 C CA . ALA A 1 292 ? 2.360 31.040 0.264 1.00 49.16 292 ALA A CA 1
ATOM 2315 C C . ALA A 1 292 ? 1.132 30.616 1.088 1.00 49.16 292 ALA A C 1
ATOM 2317 O O . ALA A 1 292 ? 1.053 30.837 2.302 1.00 49.16 292 ALA A O 1
ATOM 2318 N N . LYS A 1 293 ? 0.157 29.987 0.425 1.00 59.12 293 LYS A N 1
ATOM 2319 C CA . LYS A 1 293 ? -1.050 29.454 1.064 1.00 59.12 293 LYS A CA 1
ATOM 2320 C C . LYS A 1 293 ? -0.630 28.381 2.073 1.00 59.12 293 LYS A C 1
ATOM 2322 O O . LYS A 1 293 ? -0.164 27.316 1.690 1.00 59.12 293 LYS A O 1
ATOM 2327 N N . THR A 1 294 ? -0.756 28.684 3.363 1.00 77.12 294 THR A N 1
ATOM 2328 C CA . THR A 1 294 ? -0.459 27.723 4.431 1.00 77.12 294 THR A CA 1
ATOM 2329 C C . THR A 1 294 ? -1.664 26.810 4.628 1.00 77.12 294 THR A C 1
ATOM 2331 O O . THR A 1 294 ? -2.718 27.278 5.066 1.00 77.12 294 THR A O 1
ATOM 2334 N N . ASP A 1 295 ? -1.521 25.521 4.334 1.00 89.56 295 ASP A N 1
ATOM 2335 C CA . ASP A 1 295 ? -2.547 24.514 4.625 1.00 89.56 295 ASP A CA 1
ATOM 2336 C C . ASP A 1 295 ? -2.198 23.732 5.898 1.00 89.56 295 ASP A C 1
ATOM 2338 O O . ASP A 1 295 ? -1.030 23.553 6.244 1.00 89.56 295 ASP A O 1
ATOM 2342 N N . HIS A 1 296 ? -3.224 23.289 6.619 1.00 96.19 296 HIS A N 1
ATOM 2343 C CA . HIS A 1 296 ? -3.093 22.536 7.866 1.00 96.19 296 HIS A CA 1
ATOM 2344 C C . HIS A 1 296 ? -3.754 21.175 7.707 1.00 96.19 296 HIS A C 1
ATOM 2346 O O . HIS A 1 296 ? -4.953 21.109 7.441 1.00 96.19 296 HIS A O 1
ATOM 2352 N N . VAL A 1 297 ? -3.013 20.092 7.905 1.00 97.56 297 VAL A N 1
ATOM 2353 C CA . VAL A 1 297 ? -3.516 18.716 7.770 1.00 97.56 297 VAL A CA 1
ATOM 2354 C C . VAL A 1 297 ? -3.230 17.909 9.025 1.00 97.56 297 VAL A C 1
ATOM 2356 O O . VAL A 1 297 ? -2.231 18.131 9.707 1.00 97.56 297 VAL A O 1
ATOM 2359 N N . ASP A 1 298 ? -4.079 16.936 9.339 1.00 98.44 298 ASP A N 1
ATOM 2360 C CA . ASP A 1 298 ? -3.754 16.007 10.418 1.00 98.44 298 ASP A CA 1
ATOM 2361 C C . ASP A 1 298 ? -2.567 15.131 10.006 1.00 98.44 298 ASP A C 1
ATOM 2363 O O . ASP A 1 298 ? -1.640 14.930 10.794 1.00 98.44 298 ASP A O 1
ATOM 2367 N N . VAL A 1 299 ? -2.564 14.648 8.756 1.00 98.69 299 VAL A N 1
ATOM 2368 C CA . VAL A 1 299 ? -1.499 13.784 8.238 1.00 98.69 299 VAL A CA 1
ATOM 2369 C C . VAL A 1 299 ? -1.058 14.187 6.831 1.00 98.69 299 VAL A C 1
ATOM 2371 O O . VAL A 1 299 ? -1.883 14.330 5.928 1.00 98.69 299 VAL A O 1
ATOM 2374 N N . LEU A 1 300 ? 0.257 14.299 6.634 1.00 98.69 300 LEU A N 1
ATOM 2375 C CA . LEU A 1 300 ? 0.890 14.390 5.315 1.00 98.69 300 LEU A CA 1
ATOM 2376 C C . LEU A 1 300 ? 1.602 13.073 4.974 1.00 98.69 300 LEU A C 1
ATOM 2378 O O . LEU A 1 300 ? 2.470 12.618 5.718 1.00 98.69 300 LEU A O 1
ATOM 2382 N N . ILE A 1 301 ? 1.267 12.464 3.841 1.00 98.81 301 ILE A N 1
ATOM 2383 C CA . ILE A 1 301 ? 1.926 11.261 3.322 1.00 98.81 301 ILE A CA 1
ATOM 2384 C C . ILE A 1 301 ? 2.803 11.655 2.133 1.00 98.81 301 ILE A C 1
ATOM 2386 O O . ILE A 1 301 ? 2.318 12.265 1.183 1.00 98.81 301 ILE A O 1
ATOM 2390 N N . VAL A 1 302 ? 4.078 11.272 2.161 1.00 97.94 302 VAL A N 1
ATOM 2391 C CA . VAL A 1 302 ? 5.027 11.474 1.059 1.00 97.94 302 VAL A CA 1
ATOM 2392 C C . VAL A 1 302 ? 5.337 10.133 0.406 1.00 97.94 302 VAL A C 1
ATOM 2394 O O . VAL A 1 302 ? 5.973 9.278 1.018 1.00 97.94 302 VAL A O 1
ATOM 2397 N N . GLY A 1 303 ? 4.918 9.971 -0.846 1.00 95.25 303 GLY A N 1
ATOM 2398 C CA . GLY A 1 303 ? 5.032 8.751 -1.641 1.00 95.25 303 GLY A CA 1
ATOM 2399 C C . GLY A 1 303 ? 3.701 8.005 -1.740 1.00 95.25 303 GLY A C 1
ATOM 2400 O O . GLY A 1 303 ? 3.093 7.661 -0.729 1.00 95.25 303 GLY A O 1
ATOM 2401 N N . ALA A 1 304 ? 3.270 7.710 -2.966 1.00 94.25 304 ALA A N 1
ATOM 2402 C CA . ALA A 1 304 ? 2.022 7.016 -3.289 1.00 94.25 304 ALA A CA 1
ATOM 2403 C C . ALA A 1 304 ? 2.252 5.604 -3.850 1.00 94.25 304 ALA A C 1
ATOM 2405 O O . ALA A 1 304 ? 1.502 5.132 -4.702 1.00 94.25 304 ALA A O 1
ATOM 2406 N N . GLY A 1 305 ? 3.291 4.921 -3.362 1.00 92.06 305 GLY A N 1
ATOM 2407 C CA . GLY A 1 305 ? 3.434 3.472 -3.522 1.00 92.06 305 GLY A CA 1
ATOM 2408 C C . GLY A 1 305 ? 2.543 2.687 -2.542 1.00 92.06 305 GLY A C 1
ATOM 2409 O O . GLY A 1 305 ? 1.776 3.285 -1.782 1.00 92.06 305 GLY A O 1
ATOM 2410 N N . PRO A 1 306 ? 2.678 1.349 -2.475 1.00 94.50 306 PRO A N 1
ATOM 2411 C CA . PRO A 1 306 ? 1.806 0.495 -1.663 1.00 94.50 306 PRO A CA 1
ATOM 2412 C C . PRO A 1 306 ? 1.699 0.885 -0.177 1.00 94.50 306 PRO A C 1
ATOM 2414 O O . PRO A 1 306 ? 0.601 0.886 0.374 1.00 94.50 306 PRO A O 1
ATOM 2417 N N . ALA A 1 307 ? 2.805 1.267 0.475 1.00 96.81 307 ALA A N 1
ATOM 2418 C CA . ALA A 1 307 ? 2.782 1.739 1.866 1.00 96.81 307 ALA A CA 1
ATOM 2419 C C . ALA A 1 307 ? 1.970 3.041 2.023 1.00 96.81 307 ALA A C 1
ATOM 2421 O O . ALA A 1 307 ? 1.071 3.130 2.861 1.00 96.81 307 ALA A O 1
ATOM 2422 N N . GLY A 1 308 ? 2.238 4.041 1.179 1.00 97.94 308 GLY A N 1
ATOM 2423 C CA . GLY A 1 308 ? 1.537 5.325 1.219 1.00 97.94 308 GLY A CA 1
ATOM 2424 C C . GLY A 1 308 ? 0.043 5.195 0.926 1.00 97.94 308 GLY A C 1
ATOM 2425 O O . GLY A 1 308 ? -0.777 5.751 1.656 1.00 97.94 308 GLY A O 1
ATOM 2426 N N . LEU A 1 309 ? -0.325 4.391 -0.076 1.00 97.94 309 LEU A N 1
ATOM 2427 C CA . LEU A 1 309 ? -1.724 4.118 -0.416 1.00 97.94 309 LEU A CA 1
ATOM 2428 C C . LEU A 1 309 ? -2.457 3.349 0.692 1.00 97.94 309 LEU A C 1
ATOM 2430 O O . LEU A 1 309 ? -3.603 3.674 1.003 1.00 97.94 309 LEU A O 1
ATOM 2434 N N . MET A 1 310 ? -1.802 2.389 1.351 1.00 98.62 310 MET A N 1
ATOM 2435 C CA . MET A 1 310 ? -2.373 1.713 2.521 1.00 98.62 310 MET A CA 1
ATOM 2436 C C . MET A 1 310 ? -2.640 2.699 3.669 1.00 98.62 310 MET A C 1
ATOM 2438 O O . MET A 1 310 ? -3.716 2.675 4.268 1.00 98.62 310 MET A O 1
ATOM 2442 N N . MET A 1 311 ? -1.692 3.601 3.958 1.00 98.56 311 MET A N 1
ATOM 2443 C CA . MET A 1 311 ? -1.886 4.646 4.970 1.00 98.56 311 MET A CA 1
ATOM 2444 C C . MET A 1 311 ? -3.063 5.555 4.604 1.00 98.56 311 MET A C 1
ATOM 2446 O O . MET A 1 311 ? -3.952 5.768 5.427 1.00 98.56 311 MET A O 1
ATOM 2450 N N . ALA A 1 312 ? -3.105 6.051 3.365 1.00 98.56 312 ALA A N 1
ATOM 2451 C CA . ALA A 1 312 ? -4.192 6.897 2.881 1.00 98.56 312 ALA A CA 1
ATOM 2452 C C . ALA A 1 312 ? -5.553 6.191 2.971 1.00 98.56 312 ALA A C 1
ATOM 2454 O O . ALA A 1 312 ? -6.533 6.818 3.355 1.00 98.56 312 ALA A O 1
ATOM 2455 N N . THR A 1 313 ? -5.610 4.885 2.703 1.00 98.50 313 THR A N 1
ATOM 2456 C CA . THR A 1 313 ? -6.841 4.082 2.810 1.00 98.50 313 THR A CA 1
ATOM 2457 C C . THR A 1 313 ? -7.343 3.999 4.247 1.00 98.50 313 THR A C 1
ATOM 2459 O O . THR A 1 313 ? -8.526 4.228 4.497 1.00 98.50 313 THR A O 1
ATOM 2462 N N . TRP A 1 314 ? -6.452 3.742 5.211 1.00 97.69 314 TRP A N 1
ATOM 2463 C CA . TRP A 1 314 ? -6.791 3.782 6.637 1.00 97.69 314 TRP A CA 1
ATOM 2464 C C . TRP A 1 314 ? -7.328 5.146 7.063 1.00 97.69 314 TRP A C 1
ATOM 2466 O O . TRP A 1 314 ? -8.349 5.234 7.743 1.00 97.69 314 TRP A O 1
ATOM 2476 N N . LEU A 1 315 ? -6.633 6.212 6.672 1.00 98.38 315 LEU A N 1
ATOM 2477 C CA . LEU A 1 315 ? -6.985 7.570 7.064 1.00 98.38 315 LEU A CA 1
ATOM 2478 C C . LEU A 1 315 ? -8.283 8.043 6.405 1.00 98.38 315 LEU A C 1
ATOM 2480 O O . LEU A 1 315 ? -9.096 8.668 7.083 1.00 98.38 315 LEU A O 1
ATOM 2484 N N . ALA A 1 316 ? -8.520 7.671 5.144 1.00 97.94 316 ALA A N 1
ATOM 2485 C CA . ALA A 1 316 ? -9.792 7.866 4.456 1.00 97.94 316 ALA A CA 1
ATOM 2486 C C . ALA A 1 316 ? -10.920 7.150 5.201 1.00 97.94 316 ALA A C 1
ATOM 2488 O O . ALA A 1 316 ? -11.902 7.780 5.585 1.00 97.94 316 ALA A O 1
ATOM 2489 N N . LYS A 1 317 ? -10.735 5.860 5.512 1.00 96.62 317 LYS A N 1
ATOM 2490 C CA . LYS A 1 317 ? -11.722 5.055 6.243 1.00 96.62 317 LYS A CA 1
ATOM 2491 C C . LYS A 1 317 ? -12.035 5.602 7.634 1.00 96.62 317 LYS A C 1
ATOM 2493 O O . LYS A 1 317 ? -13.158 5.473 8.112 1.00 96.62 317 LYS A O 1
ATOM 2498 N N . CYS A 1 318 ? -11.050 6.220 8.276 1.00 96.19 318 CYS A N 1
ATOM 2499 C CA . CYS A 1 318 ? -11.196 6.851 9.578 1.00 96.19 318 CYS A CA 1
ATOM 2500 C C . CYS A 1 318 ? -11.641 8.323 9.508 1.00 96.19 318 CYS A C 1
ATOM 2502 O O . CYS A 1 318 ? -11.861 8.901 10.571 1.00 96.19 318 CYS A O 1
ATOM 2504 N N . GLY A 1 319 ? -11.781 8.935 8.329 1.00 96.00 319 GLY A N 1
ATOM 2505 C CA . GLY A 1 319 ? -12.194 10.336 8.181 1.00 96.00 319 GLY A CA 1
ATOM 2506 C C . GLY A 1 319 ? -11.168 11.361 8.683 1.00 96.00 319 GLY A C 1
ATOM 2507 O O . GLY A 1 319 ? -11.551 12.374 9.261 1.00 96.00 319 GLY A O 1
ATOM 2508 N N . ILE A 1 320 ? -9.870 11.093 8.517 1.00 97.62 320 ILE A N 1
ATOM 2509 C CA . ILE A 1 320 ? -8.775 11.975 8.961 1.00 97.62 320 ILE A CA 1
ATOM 2510 C C . ILE A 1 320 ? -8.387 12.962 7.850 1.00 97.62 320 ILE A C 1
ATOM 2512 O O . ILE A 1 320 ? -8.210 12.539 6.702 1.00 97.62 320 ILE A O 1
ATOM 2516 N N . LYS A 1 321 ? -8.189 14.256 8.165 1.00 97.62 321 LYS A N 1
ATOM 2517 C CA . LYS A 1 321 ? -7.790 15.264 7.163 1.00 97.62 321 LYS A CA 1
ATOM 2518 C C . LYS A 1 321 ? -6.370 14.974 6.673 1.00 97.62 321 LYS A C 1
ATOM 2520 O O . LYS A 1 321 ? -5.391 15.250 7.367 1.00 97.62 321 LYS A O 1
ATOM 2525 N N . THR A 1 322 ? -6.269 14.431 5.464 1.00 98.25 322 THR A N 1
ATOM 2526 C CA . THR A 1 322 ? -5.033 13.836 4.947 1.00 98.25 322 THR A CA 1
ATOM 2527 C C . THR A 1 322 ? -4.694 14.378 3.572 1.00 98.25 322 THR A C 1
ATOM 2529 O O . THR A 1 322 ? -5.576 14.499 2.725 1.00 98.25 322 THR A O 1
ATOM 2532 N N . ARG A 1 323 ? -3.406 14.625 3.335 1.00 97.56 323 ARG A N 1
ATOM 2533 C CA . ARG A 1 323 ? -2.846 14.848 1.997 1.00 97.56 323 ARG A CA 1
ATOM 2534 C C . ARG A 1 323 ? -1.825 13.769 1.668 1.00 97.56 323 ARG A C 1
ATOM 2536 O O . ARG A 1 323 ? -1.108 13.303 2.554 1.00 97.56 323 ARG A O 1
ATOM 2543 N N . ILE A 1 324 ? -1.770 13.368 0.403 1.00 97.62 324 ILE A N 1
ATOM 2544 C CA . ILE A 1 324 ? -0.817 12.379 -0.105 1.00 97.62 324 ILE A CA 1
ATOM 2545 C C . ILE A 1 324 ? -0.180 12.909 -1.386 1.00 97.62 324 ILE A C 1
ATOM 2547 O O . ILE A 1 324 ? -0.872 13.145 -2.373 1.00 97.62 324 ILE A O 1
ATOM 2551 N N . VAL A 1 325 ? 1.141 13.070 -1.361 1.00 95.56 325 VAL A N 1
ATOM 2552 C CA . VAL A 1 325 ? 1.922 13.627 -2.471 1.00 95.56 325 VAL A CA 1
ATOM 2553 C C . VAL A 1 325 ? 2.831 12.572 -3.084 1.00 95.56 325 VAL A C 1
ATOM 2555 O O . VAL A 1 325 ? 3.383 11.728 -2.375 1.00 95.56 325 VAL A O 1
ATOM 2558 N N . ASP A 1 326 ? 3.022 12.623 -4.397 1.00 92.31 326 ASP A N 1
ATOM 2559 C CA . ASP A 1 326 ? 3.990 11.796 -5.111 1.00 92.31 326 ASP A CA 1
ATOM 2560 C C . ASP A 1 326 ? 4.695 12.606 -6.197 1.00 92.31 326 ASP A C 1
ATOM 2562 O O . ASP A 1 326 ? 4.073 13.334 -6.965 1.00 92.31 326 ASP A O 1
ATOM 2566 N N . LYS A 1 327 ? 6.014 12.448 -6.290 1.00 86.75 327 LYS A N 1
ATOM 2567 C CA . LYS A 1 327 ? 6.828 13.197 -7.251 1.00 86.75 327 LYS A CA 1
ATOM 2568 C C . LYS A 1 327 ? 6.639 12.749 -8.702 1.00 86.75 327 LYS A C 1
ATOM 2570 O O . LYS A 1 327 ? 7.033 13.468 -9.608 1.00 86.75 327 LYS A O 1
ATOM 2575 N N . ARG A 1 328 ? 6.102 11.551 -8.949 1.00 80.75 328 ARG A N 1
ATOM 2576 C CA . ARG A 1 328 ? 5.908 11.036 -10.312 1.00 80.75 328 ARG A CA 1
ATOM 2577 C C . ARG A 1 328 ? 4.666 11.664 -10.930 1.00 80.75 328 ARG A C 1
ATOM 2579 O O . ARG A 1 328 ? 3.630 11.739 -10.270 1.00 80.75 328 ARG A O 1
ATOM 2586 N N . GLY A 1 329 ? 4.757 12.049 -12.203 1.00 67.81 329 GLY A N 1
ATOM 2587 C CA . GLY A 1 329 ? 3.662 12.710 -12.924 1.00 67.81 329 GLY A CA 1
ATOM 2588 C C . GLY A 1 329 ? 2.444 11.811 -13.153 1.00 67.81 329 GLY A C 1
ATOM 2589 O O . GLY A 1 329 ? 1.313 12.284 -13.170 1.00 67.81 329 GLY A O 1
ATOM 2590 N N . THR A 1 330 ? 2.643 10.495 -13.246 1.00 62.97 330 THR A N 1
ATOM 2591 C CA . THR A 1 330 ? 1.571 9.519 -13.495 1.00 62.97 330 THR A CA 1
ATOM 2592 C C . THR A 1 330 ? 1.621 8.345 -12.518 1.00 62.97 330 THR A C 1
ATOM 2594 O O . THR A 1 330 ? 2.581 8.167 -11.760 1.00 62.97 330 THR A O 1
ATOM 2597 N N . LYS A 1 331 ? 0.542 7.551 -12.491 1.00 58.28 331 LYS A N 1
ATOM 2598 C CA . LYS A 1 331 ? 0.505 6.275 -11.763 1.00 58.28 331 LYS A CA 1
ATOM 2599 C C . LYS A 1 331 ? 1.515 5.285 -12.334 1.00 58.28 331 LYS A C 1
ATOM 2601 O O . LYS A 1 331 ? 1.912 5.382 -13.492 1.00 58.28 331 LYS A O 1
ATOM 2606 N N . ILE A 1 332 ? 1.915 4.308 -11.523 1.00 55.34 332 ILE A N 1
ATOM 2607 C CA . ILE A 1 332 ? 2.823 3.266 -11.988 1.00 55.34 332 ILE A CA 1
ATOM 2608 C C . ILE A 1 332 ? 2.055 2.321 -12.917 1.00 55.34 332 ILE A C 1
ATOM 2610 O O . ILE A 1 332 ? 1.283 1.481 -12.459 1.00 55.34 332 ILE A O 1
ATOM 2614 N N . PHE A 1 333 ? 2.268 2.465 -14.228 1.00 47.81 333 PHE A N 1
ATOM 2615 C CA . PHE A 1 333 ? 1.634 1.606 -15.231 1.00 47.81 333 PHE A CA 1
ATOM 2616 C C . PHE A 1 333 ? 2.224 0.195 -15.261 1.00 47.81 333 PHE A C 1
ATOM 2618 O O . PHE A 1 333 ? 1.440 -0.731 -15.414 1.00 47.81 333 PHE A O 1
ATOM 2625 N N . ASN A 1 334 ? 3.539 0.034 -15.025 1.00 49.25 334 ASN A N 1
ATOM 2626 C CA . ASN A 1 334 ? 4.223 -1.256 -14.844 1.00 49.25 334 ASN A CA 1
ATOM 2627 C C . ASN A 1 334 ? 5.078 -1.257 -13.560 1.00 49.25 334 ASN A C 1
ATOM 2629 O O . ASN A 1 334 ? 6.171 -0.693 -13.520 1.00 49.25 334 ASN A O 1
ATOM 2633 N N . GLY A 1 335 ? 4.548 -1.822 -12.472 1.00 57.16 335 GLY A N 1
ATOM 2634 C CA . GLY A 1 335 ? 5.194 -1.835 -11.157 1.00 57.16 335 GLY A CA 1
ATOM 2635 C C . GLY A 1 335 ? 6.130 -3.022 -10.941 1.00 57.16 335 GLY A C 1
ATOM 2636 O O . GLY A 1 335 ? 6.077 -4.042 -11.626 1.00 57.16 335 GLY A O 1
ATOM 2637 N N . GLN A 1 336 ? 7.015 -2.885 -9.954 1.00 71.75 336 GLN A N 1
ATOM 2638 C CA . GLN A 1 336 ? 8.065 -3.871 -9.687 1.00 71.75 336 GLN A CA 1
ATOM 2639 C C . GLN A 1 336 ? 7.548 -5.086 -8.907 1.00 71.75 336 GLN A C 1
ATOM 2641 O O . GLN A 1 336 ? 8.166 -6.147 -8.964 1.00 71.75 336 GLN A O 1
ATOM 2646 N N . ALA A 1 337 ? 6.419 -4.968 -8.204 1.00 82.50 337 ALA A N 1
ATOM 2647 C CA . ALA A 1 337 ? 5.836 -6.044 -7.404 1.00 82.50 337 ALA A CA 1
ATOM 2648 C C . ALA A 1 337 ? 4.613 -6.692 -8.077 1.00 82.50 337 ALA A C 1
ATOM 2650 O O . ALA A 1 337 ? 3.962 -6.098 -8.935 1.00 82.50 337 ALA A O 1
ATOM 2651 N N . ASP A 1 338 ? 4.297 -7.919 -7.668 1.00 87.12 338 ASP A N 1
ATOM 2652 C CA . ASP A 1 338 ? 3.117 -8.651 -8.138 1.00 87.12 338 ASP A CA 1
ATOM 2653 C C . ASP A 1 338 ? 2.516 -9.612 -7.102 1.00 87.12 338 ASP A C 1
ATOM 2655 O O . ASP A 1 338 ? 1.301 -9.775 -7.037 1.00 87.12 338 ASP A O 1
ATOM 2659 N N . GLY A 1 339 ? 3.344 -10.244 -6.272 1.00 91.44 339 GLY A N 1
ATOM 2660 C CA . GLY A 1 339 ? 2.883 -11.189 -5.257 1.00 91.44 339 GLY A CA 1
ATOM 2661 C C . GLY A 1 339 ? 2.071 -10.546 -4.130 1.00 91.44 339 GLY A C 1
ATOM 2662 O O . GLY A 1 339 ? 2.546 -9.637 -3.448 1.00 91.44 339 GLY A O 1
ATOM 2663 N N . LEU A 1 340 ? 0.885 -11.092 -3.865 1.00 94.56 340 LEU A N 1
ATOM 2664 C CA . LEU A 1 340 ? 0.040 -10.823 -2.704 1.00 94.56 340 LEU A CA 1
ATOM 2665 C C . LEU A 1 340 ? -0.021 -12.069 -1.820 1.00 94.56 340 LEU A C 1
ATOM 2667 O O . LEU A 1 340 ? -0.464 -13.135 -2.246 1.00 94.56 340 LEU A O 1
ATOM 2671 N N . GLN A 1 341 ? 0.438 -11.923 -0.581 1.00 94.75 341 GLN A N 1
ATOM 2672 C CA . GLN A 1 341 ? 0.490 -13.005 0.398 1.00 94.75 341 GLN A CA 1
ATOM 2673 C C . GLN A 1 341 ? -0.834 -13.178 1.145 1.00 94.75 341 GLN A C 1
ATOM 2675 O O . GLN A 1 341 ? -1.676 -12.278 1.164 1.00 94.75 341 GLN A O 1
ATOM 2680 N N . CYS A 1 342 ? -0.990 -14.324 1.813 1.00 95.38 342 CYS A N 1
ATOM 2681 C CA . CYS A 1 342 ? -2.211 -14.694 2.535 1.00 95.38 342 CYS A CA 1
ATOM 2682 C C . CYS A 1 342 ? -2.691 -13.578 3.473 1.00 95.38 342 CYS A C 1
ATOM 2684 O O . CYS A 1 342 ? -3.827 -13.118 3.361 1.00 95.38 342 CYS A O 1
ATOM 2686 N N . ARG A 1 343 ? -1.806 -13.074 4.350 1.00 96.25 343 ARG A N 1
ATOM 2687 C CA . ARG A 1 343 ? -2.175 -12.016 5.304 1.00 96.25 343 ARG A CA 1
ATOM 2688 C C . ARG A 1 343 ? -2.573 -10.707 4.617 1.00 96.25 343 ARG A C 1
ATOM 2690 O O . ARG A 1 343 ? -3.422 -9.984 5.123 1.00 96.25 343 ARG A O 1
ATOM 2697 N N . THR A 1 344 ? -1.992 -10.400 3.464 1.00 96.75 344 THR A N 1
ATOM 2698 C CA . THR A 1 344 ? -2.341 -9.199 2.698 1.00 96.75 344 THR A CA 1
ATOM 2699 C C . THR A 1 344 ? -3.745 -9.293 2.109 1.00 96.75 344 THR A C 1
ATOM 2701 O O . THR A 1 344 ? -4.485 -8.316 2.153 1.00 96.75 344 THR A O 1
ATOM 2704 N N . LEU A 1 345 ? -4.149 -10.467 1.617 1.00 97.38 345 LEU A N 1
ATOM 2705 C CA . LEU A 1 345 ? -5.519 -10.682 1.146 1.00 97.38 345 LEU A CA 1
ATOM 2706 C C . LEU A 1 345 ? -6.533 -10.625 2.295 1.00 97.38 345 LEU A C 1
ATOM 2708 O O . LEU A 1 345 ? -7.602 -10.047 2.124 1.00 97.38 345 LEU A O 1
ATOM 2712 N N . GLU A 1 346 ? -6.182 -11.126 3.486 1.00 97.69 346 GLU A N 1
ATOM 2713 C CA . GLU A 1 346 ? -7.005 -10.939 4.694 1.00 97.69 346 GLU A CA 1
ATOM 2714 C C . GLU A 1 346 ? -7.213 -9.449 5.022 1.00 97.69 346 GLU A C 1
ATOM 2716 O O . GLU A 1 346 ? -8.314 -9.051 5.398 1.00 97.69 346 GLU A O 1
ATOM 2721 N N . ILE A 1 347 ? -6.177 -8.622 4.835 1.00 97.69 347 ILE A N 1
ATOM 2722 C CA . ILE A 1 347 ? -6.246 -7.163 5.006 1.00 97.69 347 ILE A CA 1
ATOM 2723 C C . ILE A 1 347 ? -7.099 -6.509 3.907 1.00 97.69 347 ILE A C 1
ATOM 2725 O O . ILE A 1 347 ? -7.903 -5.623 4.177 1.00 97.69 347 ILE A O 1
ATOM 2729 N N . PHE A 1 348 ? -6.967 -6.928 2.649 1.00 97.75 348 PHE A N 1
ATOM 2730 C CA . PHE A 1 348 ? -7.802 -6.382 1.571 1.00 97.75 348 PHE A CA 1
ATOM 2731 C C . PHE A 1 348 ? -9.279 -6.729 1.782 1.00 97.75 348 PHE A C 1
ATOM 2733 O O . PHE A 1 348 ? -10.166 -5.952 1.425 1.00 97.75 348 PHE A O 1
ATOM 2740 N N . ASP A 1 349 ? -9.554 -7.885 2.383 1.00 97.31 349 ASP A N 1
ATOM 2741 C CA . ASP A 1 349 ? -10.906 -8.320 2.708 1.00 97.31 349 ASP A CA 1
ATOM 2742 C C . ASP A 1 349 ? -11.480 -7.500 3.864 1.00 97.31 349 ASP A C 1
ATOM 2744 O O . ASP A 1 349 ? -12.629 -7.062 3.801 1.00 97.31 349 ASP A O 1
ATOM 2748 N N . SER A 1 350 ? -10.669 -7.162 4.871 1.00 97.25 350 SER A N 1
ATOM 2749 C CA . SER A 1 350 ? -11.113 -6.287 5.961 1.00 97.25 350 SER A CA 1
ATOM 2750 C C . SER A 1 350 ? -11.469 -4.870 5.490 1.00 97.25 350 SER A C 1
ATOM 2752 O O . SER A 1 350 ? -12.305 -4.222 6.127 1.00 97.25 350 SER A O 1
ATOM 2754 N N . PHE A 1 351 ? -10.921 -4.417 4.355 1.00 97.06 351 PHE A N 1
ATOM 2755 C CA . PHE A 1 351 ? -11.343 -3.197 3.653 1.00 97.06 351 PHE A CA 1
ATOM 2756 C C . PHE A 1 351 ? -12.437 -3.410 2.590 1.00 97.06 351 PHE A C 1
ATOM 2758 O O . PHE A 1 351 ? -13.010 -2.432 2.122 1.00 97.06 351 PHE A O 1
ATOM 2765 N N . GLY A 1 352 ? -12.771 -4.650 2.226 1.00 94.94 352 GLY A N 1
ATOM 2766 C CA . GLY A 1 352 ? -13.890 -4.977 1.330 1.00 94.94 352 GLY A CA 1
ATOM 2767 C C . GLY A 1 352 ? -13.545 -5.128 -0.156 1.00 94.94 352 GLY A C 1
ATOM 2768 O O . GLY A 1 352 ? -14.446 -5.347 -0.963 1.00 94.94 352 GLY A O 1
ATOM 2769 N N . PHE A 1 353 ? -12.267 -5.078 -0.544 1.00 94.31 353 PHE A N 1
ATOM 2770 C CA . PHE A 1 353 ? -11.858 -5.158 -1.956 1.00 94.31 353 PHE A CA 1
ATOM 2771 C C . PHE A 1 353 ? -10.991 -6.378 -2.313 1.00 94.31 353 PHE A C 1
ATOM 2773 O O . PHE A 1 353 ? -10.580 -6.507 -3.467 1.00 94.31 353 PHE A O 1
ATOM 2780 N N . ALA A 1 354 ? -10.761 -7.323 -1.389 1.00 95.38 354 ALA A N 1
ATOM 2781 C CA . ALA A 1 354 ? -10.028 -8.564 -1.693 1.00 95.38 354 ALA A CA 1
ATOM 2782 C C . ALA A 1 354 ? -10.636 -9.369 -2.845 1.00 95.38 354 ALA A C 1
ATOM 2784 O O . ALA A 1 354 ? -9.891 -9.947 -3.629 1.00 95.38 354 ALA A O 1
ATOM 2785 N N . HIS A 1 355 ? -11.965 -9.392 -2.976 1.00 92.81 355 HIS A N 1
ATOM 2786 C CA . HIS A 1 355 ? -12.647 -10.142 -4.034 1.00 92.81 355 HIS A CA 1
ATOM 2787 C C . HIS A 1 355 ? -12.206 -9.706 -5.443 1.00 92.81 355 HIS A C 1
ATOM 2789 O O . HIS A 1 355 ? -12.078 -10.548 -6.328 1.00 92.81 355 HIS A O 1
ATOM 2795 N N . ARG A 1 356 ? -11.905 -8.413 -5.641 1.00 92.00 356 ARG A N 1
ATOM 2796 C CA . ARG A 1 356 ? -11.389 -7.877 -6.913 1.00 92.00 356 ARG A CA 1
ATOM 2797 C C . ARG A 1 356 ? -10.000 -8.433 -7.207 1.00 92.00 356 ARG A C 1
ATOM 2799 O O . ARG A 1 356 ? -9.765 -8.965 -8.287 1.00 92.00 356 ARG A O 1
ATOM 2806 N N . ALA A 1 357 ? -9.108 -8.374 -6.215 1.00 92.56 357 ALA A N 1
ATOM 2807 C CA . ALA A 1 357 ? -7.763 -8.929 -6.329 1.00 92.56 357 ALA A CA 1
ATOM 2808 C C . ALA A 1 357 ? -7.795 -10.440 -6.577 1.00 92.56 357 ALA A C 1
ATOM 2810 O O . ALA A 1 357 ? -7.096 -10.922 -7.459 1.00 92.56 357 ALA A O 1
ATOM 2811 N N . TRP A 1 358 ? -8.647 -11.167 -5.853 1.00 93.62 358 TRP A N 1
ATOM 2812 C CA . TRP A 1 358 ? -8.821 -12.609 -5.998 1.00 93.62 358 TRP A CA 1
ATOM 2813 C C . TRP A 1 358 ? -9.236 -12.985 -7.424 1.00 93.62 358 TRP A C 1
ATOM 2815 O O . TRP A 1 358 ? -8.562 -13.787 -8.054 1.00 93.62 358 TRP A O 1
ATOM 2825 N N . ILE A 1 359 ? -10.279 -12.349 -7.969 1.00 92.19 359 ILE A N 1
ATOM 2826 C CA . ILE A 1 359 ? -10.808 -12.662 -9.307 1.00 92.19 359 ILE A CA 1
ATOM 2827 C C . ILE A 1 359 ? -9.815 -12.319 -10.430 1.00 92.19 359 ILE A C 1
ATOM 2829 O O . ILE A 1 359 ? -9.715 -13.070 -11.399 1.00 92.19 359 ILE A O 1
ATOM 2833 N N . GLU A 1 360 ? -9.104 -11.191 -10.336 1.00 90.88 360 GLU A N 1
ATOM 2834 C CA . GLU A 1 360 ? -8.198 -10.732 -11.404 1.00 90.88 360 GLU A CA 1
ATOM 2835 C C . GLU A 1 360 ? -6.827 -11.440 -11.396 1.00 90.88 360 GLU A C 1
ATOM 2837 O O . GLU A 1 360 ? -6.127 -11.453 -12.411 1.00 90.88 360 GLU A O 1
ATOM 2842 N N . SER A 1 361 ? -6.417 -12.000 -10.256 1.00 94.88 361 SER A N 1
ATOM 2843 C CA . SER A 1 361 ? -5.071 -12.546 -10.050 1.00 94.88 361 SER A CA 1
ATOM 2844 C C . SER A 1 361 ? -4.847 -13.943 -10.641 1.00 94.88 361 SER A C 1
ATOM 2846 O O . SER A 1 361 ? -5.777 -14.717 -10.862 1.00 94.88 361 SER A O 1
ATOM 2848 N N . ASN A 1 362 ? -3.578 -14.316 -10.845 1.00 95.25 362 ASN A N 1
ATOM 2849 C CA . ASN A 1 362 ? -3.207 -15.720 -11.026 1.00 95.25 362 ASN A CA 1
ATOM 2850 C C . ASN A 1 362 ? -2.929 -16.368 -9.662 1.00 95.25 362 ASN A C 1
ATOM 2852 O O . ASN A 1 362 ? -2.160 -15.848 -8.852 1.00 95.25 362 ASN A O 1
ATOM 2856 N N . HIS A 1 363 ? -3.513 -17.541 -9.433 1.00 93.88 363 HIS A N 1
ATOM 2857 C CA . HIS A 1 363 ? -3.398 -18.269 -8.175 1.00 93.88 363 HIS A CA 1
ATOM 2858 C C . HIS A 1 363 ? -2.198 -19.215 -8.224 1.00 93.88 363 HIS A C 1
ATOM 2860 O O . HIS A 1 363 ? -2.117 -20.079 -9.102 1.00 93.88 363 HIS A O 1
ATOM 2866 N N . MET A 1 364 ? -1.274 -19.073 -7.276 1.00 88.56 364 MET A N 1
ATOM 2867 C CA . MET A 1 364 ? -0.141 -19.985 -7.150 1.00 88.56 364 MET A CA 1
ATOM 2868 C C . MET A 1 364 ? -0.509 -21.093 -6.167 1.00 88.56 364 MET A C 1
ATOM 2870 O O . MET A 1 364 ? -0.826 -20.839 -5.012 1.00 88.56 364 MET A O 1
ATOM 2874 N N . LEU A 1 365 ? -0.536 -22.331 -6.660 1.00 90.69 365 LEU A N 1
ATOM 2875 C CA . LEU A 1 365 ? -0.975 -23.495 -5.879 1.00 90.69 365 LEU A CA 1
ATOM 2876 C C . LEU A 1 365 ? 0.187 -24.427 -5.535 1.00 90.69 365 LEU A C 1
ATOM 2878 O O . LEU A 1 365 ? 0.255 -24.983 -4.442 1.00 90.69 365 LEU A O 1
ATOM 2882 N N . GLU A 1 366 ? 1.105 -24.594 -6.482 1.00 91.50 366 GLU A N 1
ATOM 2883 C CA . GLU A 1 366 ? 2.193 -25.562 -6.428 1.00 91.50 366 GLU A CA 1
ATOM 2884 C C . GLU A 1 366 ? 3.500 -24.892 -6.857 1.00 91.50 366 GLU A C 1
ATOM 2886 O O . GLU A 1 366 ? 3.522 -24.093 -7.802 1.00 91.50 366 GLU A O 1
ATOM 2891 N N . ILE A 1 367 ? 4.583 -25.249 -6.168 1.00 91.94 367 ILE A N 1
ATOM 2892 C CA . ILE A 1 367 ? 5.957 -24.911 -6.526 1.00 91.94 367 ILE A CA 1
ATOM 2893 C C . ILE A 1 367 ? 6.627 -26.166 -7.078 1.00 91.94 367 ILE A C 1
ATOM 2895 O O . ILE A 1 367 ? 6.754 -27.165 -6.366 1.00 91.94 367 ILE A O 1
ATOM 2899 N N . SER A 1 368 ? 7.103 -26.104 -8.320 1.00 94.88 368 SER A N 1
ATOM 2900 C CA . SER A 1 368 ? 7.933 -27.150 -8.921 1.00 94.88 368 SER A CA 1
ATOM 2901 C C . SER A 1 368 ? 9.418 -26.843 -8.728 1.00 94.88 368 SER A C 1
ATOM 2903 O O . SER A 1 368 ? 9.908 -25.776 -9.106 1.00 94.88 368 SER A O 1
ATOM 2905 N N . LEU A 1 369 ? 10.152 -27.800 -8.160 1.00 92.44 369 LEU A N 1
ATOM 2906 C CA . LEU A 1 369 ? 11.602 -27.719 -7.983 1.00 92.44 369 LEU A CA 1
ATOM 2907 C C . LEU A 1 369 ? 12.295 -28.447 -9.139 1.00 92.44 369 LEU A C 1
ATOM 2909 O O . LEU A 1 369 ? 11.998 -29.618 -9.403 1.00 92.44 369 LEU A O 1
ATOM 2913 N N . TRP A 1 370 ? 13.209 -27.760 -9.821 1.00 94.38 370 TRP A N 1
ATOM 2914 C CA . TRP A 1 370 ? 13.951 -28.271 -10.973 1.00 94.38 370 TRP A CA 1
ATOM 2915 C C . TRP A 1 370 ? 15.452 -28.172 -10.740 1.00 94.38 370 TRP A C 1
ATOM 2917 O O . TRP A 1 370 ? 15.965 -27.103 -10.425 1.00 94.38 370 TRP A O 1
ATOM 2927 N N . ASN A 1 371 ? 16.143 -29.293 -10.926 1.00 91.12 371 ASN A N 1
ATOM 2928 C CA . ASN A 1 371 ? 17.566 -29.451 -10.639 1.00 91.12 371 ASN A CA 1
ATOM 2929 C C . ASN A 1 371 ? 18.216 -30.366 -11.690 1.00 91.12 371 ASN A C 1
ATOM 2931 O O . ASN A 1 371 ? 17.505 -31.155 -12.326 1.00 91.12 371 ASN A O 1
ATOM 2935 N N . PRO A 1 372 ? 19.542 -30.295 -11.892 1.00 90.69 372 PRO A N 1
ATOM 2936 C CA . PRO A 1 372 ? 20.238 -31.222 -12.773 1.00 90.69 372 PRO A CA 1
ATOM 2937 C C . PRO A 1 372 ? 20.137 -32.670 -12.267 1.00 90.69 372 PRO A C 1
ATOM 2939 O O . PRO A 1 372 ? 20.114 -32.937 -11.065 1.00 90.69 372 PRO A O 1
ATOM 2942 N N . ASP A 1 373 ? 20.075 -33.620 -13.195 1.00 87.44 373 ASP A N 1
ATOM 2943 C CA . ASP A 1 373 ? 20.315 -35.035 -12.925 1.00 87.44 373 ASP A CA 1
ATOM 2944 C C . ASP A 1 373 ? 21.821 -35.352 -12.837 1.00 87.44 373 ASP A C 1
ATOM 2946 O O . ASP A 1 373 ? 22.668 -34.465 -12.940 1.00 87.44 373 ASP A O 1
ATOM 2950 N N . GLU A 1 374 ? 22.171 -36.632 -12.677 1.00 85.00 374 GLU A N 1
ATOM 2951 C CA . GLU A 1 374 ? 23.570 -37.094 -12.617 1.00 85.00 374 GLU A CA 1
ATOM 2952 C C . GLU A 1 374 ? 24.395 -36.724 -13.866 1.00 85.00 374 GLU A C 1
ATOM 2954 O O . GLU A 1 374 ? 25.623 -36.694 -13.816 1.00 85.00 374 GLU A O 1
ATOM 2959 N N . LYS A 1 375 ? 23.740 -36.432 -14.998 1.00 86.75 375 LYS A N 1
ATOM 2960 C CA . LYS A 1 375 ? 24.374 -36.021 -16.260 1.00 86.75 375 LYS A CA 1
ATOM 2961 C C . LYS A 1 375 ? 24.393 -34.501 -16.441 1.00 86.75 375 LYS A C 1
ATOM 2963 O O . LYS A 1 375 ? 24.849 -34.028 -17.481 1.00 86.75 375 LYS A O 1
ATOM 2968 N N . GLY A 1 376 ? 23.901 -33.738 -15.467 1.00 84.69 376 GLY A N 1
ATOM 2969 C CA . GLY A 1 376 ? 23.788 -32.285 -15.546 1.00 84.69 376 GLY A CA 1
ATOM 2970 C C . GLY A 1 376 ? 22.562 -31.786 -16.317 1.00 84.69 376 GLY A C 1
ATOM 2971 O O . GLY A 1 376 ? 22.470 -30.586 -16.571 1.00 84.69 376 GLY A O 1
ATOM 2972 N N . VAL A 1 377 ? 21.629 -32.666 -16.704 1.00 91.06 377 VAL A N 1
ATOM 2973 C CA . VAL A 1 377 ? 20.433 -32.304 -17.483 1.00 91.06 377 VAL A CA 1
ATOM 2974 C C . VAL A 1 377 ? 19.295 -31.921 -16.546 1.00 91.06 377 VAL A C 1
ATOM 2976 O O . VAL A 1 377 ? 18.989 -32.635 -15.594 1.00 91.06 377 VAL A O 1
ATOM 2979 N N . LEU A 1 378 ? 18.639 -30.794 -16.823 1.00 94.00 378 LEU A N 1
ATOM 2980 C CA . LEU A 1 378 ? 17.574 -30.271 -15.977 1.00 94.00 378 LEU A CA 1
ATOM 2981 C C . LEU A 1 378 ? 16.352 -31.212 -15.933 1.00 94.00 378 LEU A C 1
ATOM 2983 O O . LEU A 1 378 ? 15.747 -31.523 -16.963 1.00 94.00 378 LEU A O 1
ATOM 2987 N N . ARG A 1 379 ? 15.936 -31.612 -14.725 1.00 93.94 379 ARG A N 1
ATOM 2988 C CA . ARG A 1 379 ? 14.724 -32.407 -14.474 1.00 93.94 379 ARG A CA 1
ATOM 2989 C C . ARG A 1 379 ? 13.936 -31.885 -13.277 1.00 93.94 379 ARG A C 1
ATOM 2991 O O . ARG A 1 379 ? 14.488 -31.278 -12.361 1.00 93.94 379 ARG A O 1
ATOM 2998 N N . ARG A 1 380 ? 12.639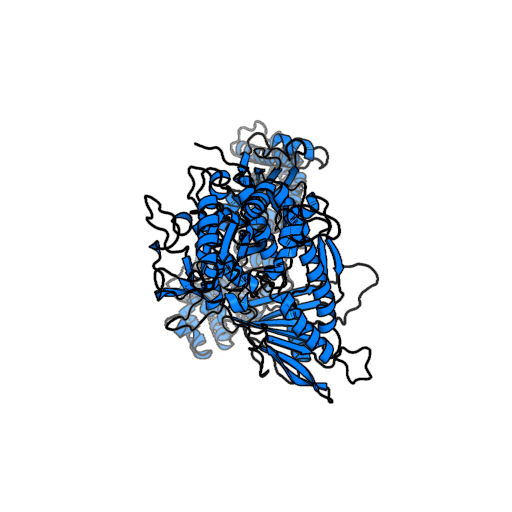 -32.185 -13.243 1.00 94.81 380 ARG A N 1
ATOM 2999 C CA . ARG A 1 380 ? 11.809 -31.920 -12.066 1.00 94.81 380 ARG A CA 1
ATOM 3000 C C . ARG A 1 380 ? 12.196 -32.891 -10.958 1.00 94.81 380 ARG A C 1
ATOM 3002 O O . ARG A 1 380 ? 12.163 -34.106 -11.167 1.00 94.81 380 ARG A O 1
ATOM 3009 N N . SER A 1 381 ? 12.566 -32.369 -9.797 1.00 91.12 381 SER A N 1
ATOM 3010 C CA . SER A 1 381 ? 12.944 -33.182 -8.641 1.00 91.12 381 SER A CA 1
ATOM 3011 C C . SER A 1 381 ? 11.805 -33.338 -7.638 1.00 91.12 381 SER A C 1
ATOM 3013 O O . SER A 1 381 ? 11.700 -34.395 -7.024 1.00 91.12 381 SER A O 1
ATOM 3015 N N . SER A 1 382 ? 10.957 -32.319 -7.466 1.00 90.50 382 SER A N 1
ATOM 3016 C CA . SER A 1 382 ? 9.861 -32.342 -6.4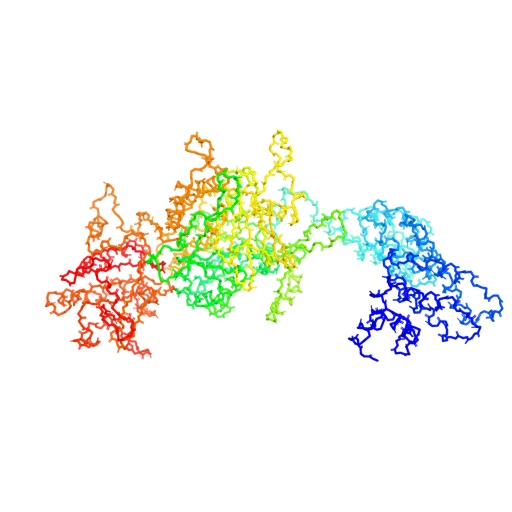91 1.00 90.50 382 SER A CA 1
ATOM 3017 C C . SER A 1 382 ? 8.771 -31.314 -6.809 1.00 90.50 382 SER A C 1
ATOM 3019 O O . SER A 1 382 ? 8.958 -30.429 -7.649 1.00 90.50 382 SER A O 1
ATOM 3021 N N . ARG A 1 383 ? 7.647 -31.435 -6.102 1.00 92.12 383 ARG A N 1
ATOM 3022 C CA . ARG A 1 383 ? 6.547 -30.474 -6.036 1.00 92.12 383 ARG A CA 1
ATOM 3023 C C . ARG A 1 383 ? 6.150 -30.274 -4.580 1.00 92.12 383 ARG A C 1
ATOM 3025 O O . ARG A 1 383 ? 6.058 -31.248 -3.834 1.00 92.12 383 ARG A O 1
ATOM 3032 N N . ILE A 1 384 ? 5.902 -29.030 -4.194 1.00 89.50 384 ILE A N 1
ATOM 3033 C CA . ILE A 1 384 ? 5.407 -28.666 -2.862 1.00 89.50 384 ILE A CA 1
ATOM 3034 C C . ILE A 1 384 ? 4.251 -27.676 -2.991 1.00 89.50 384 ILE A C 1
ATOM 3036 O O . ILE A 1 384 ? 4.140 -26.976 -3.996 1.00 89.50 384 ILE A O 1
ATOM 3040 N N . ALA A 1 385 ? 3.388 -27.608 -1.979 1.00 90.94 385 ALA A N 1
ATOM 3041 C CA . ALA A 1 385 ? 2.346 -26.589 -1.933 1.00 90.94 385 ALA A CA 1
ATOM 3042 C C . ALA A 1 385 ? 2.979 -25.193 -1.816 1.00 90.94 385 ALA A C 1
ATOM 3044 O O . ALA A 1 385 ? 3.904 -24.989 -1.026 1.00 90.94 385 ALA A O 1
ATOM 3045 N N . ASP A 1 386 ? 2.480 -24.238 -2.599 1.00 90.12 386 ASP A N 1
ATOM 3046 C CA . ASP A 1 386 ? 2.950 -22.849 -2.547 1.00 90.12 386 ASP A CA 1
ATOM 3047 C C . ASP A 1 386 ? 2.525 -22.164 -1.244 1.00 90.12 386 ASP A C 1
ATOM 3049 O O . ASP A 1 386 ? 3.337 -21.571 -0.537 1.00 90.12 386 ASP A O 1
ATOM 3053 N N . THR A 1 387 ? 1.259 -22.346 -0.876 1.00 90.50 387 THR A N 1
ATOM 3054 C CA . THR A 1 387 ? 0.716 -21.939 0.419 1.00 90.50 387 THR A CA 1
ATOM 3055 C C . THR A 1 387 ? 0.549 -23.162 1.315 1.00 90.50 387 THR A C 1
ATOM 3057 O O . THR A 1 387 ? 0.034 -24.191 0.879 1.00 90.50 387 THR A O 1
ATOM 3060 N N . ILE A 1 388 ? 0.955 -23.051 2.584 1.00 89.88 388 ILE A N 1
ATOM 3061 C CA . ILE A 1 388 ? 0.781 -24.120 3.576 1.00 89.88 388 ILE A CA 1
ATOM 3062 C C . ILE A 1 388 ? -0.724 -24.411 3.736 1.00 89.88 388 ILE A C 1
ATOM 3064 O O . ILE A 1 388 ? -1.473 -23.501 4.106 1.00 89.88 388 ILE A O 1
ATOM 3068 N N . PRO A 1 389 ? -1.196 -25.645 3.479 1.00 89.50 389 PRO A N 1
ATOM 3069 C CA . PRO A 1 389 ? -2.615 -25.968 3.588 1.00 89.50 389 PRO A CA 1
ATOM 3070 C C . PRO A 1 389 ? -3.182 -25.635 4.974 1.00 89.50 389 PRO A C 1
ATOM 3072 O O . PRO A 1 389 ? -2.590 -25.980 5.994 1.00 89.50 389 PRO A O 1
ATOM 3075 N N . GLY A 1 390 ? -4.331 -24.956 5.007 1.00 87.25 390 GLY A N 1
ATOM 3076 C CA . GLY A 1 390 ? -5.025 -24.586 6.246 1.00 87.25 390 GLY A CA 1
ATOM 3077 C C . GLY A 1 390 ? -4.451 -23.377 6.995 1.00 87.25 390 GLY A C 1
ATOM 3078 O O . GLY A 1 390 ? -5.022 -22.981 8.007 1.00 87.25 390 GLY A O 1
ATOM 3079 N N . ILE A 1 391 ? -3.366 -22.750 6.519 1.00 89.62 391 ILE A N 1
ATOM 3080 C CA . ILE A 1 391 ? -2.759 -21.598 7.211 1.00 89.62 391 ILE A CA 1
ATOM 3081 C C . ILE A 1 391 ? -3.641 -20.334 7.177 1.00 89.62 391 ILE A C 1
ATOM 3083 O O . ILE A 1 391 ? -3.603 -19.506 8.093 1.00 89.62 391 ILE A O 1
ATOM 3087 N N . SER A 1 392 ? -4.434 -20.185 6.115 1.00 93.75 392 SER A N 1
ATOM 3088 C CA . SER A 1 392 ? -5.371 -19.089 5.868 1.00 93.75 392 SER A CA 1
ATOM 3089 C C . SER A 1 392 ? -6.510 -19.572 4.969 1.00 93.75 392 SER A C 1
ATOM 3091 O O . SER A 1 392 ? -6.390 -20.595 4.296 1.00 93.75 392 SER A O 1
ATOM 3093 N N . ARG A 1 393 ? -7.614 -18.813 4.935 1.00 92.56 393 ARG A N 1
ATOM 3094 C CA . ARG A 1 393 ? -8.687 -19.004 3.940 1.00 92.56 393 ARG A CA 1
ATOM 3095 C C . ARG A 1 393 ? -8.289 -18.511 2.545 1.00 92.56 393 ARG A C 1
ATOM 3097 O O . ARG A 1 393 ? -8.944 -18.857 1.570 1.00 92.56 393 ARG A O 1
ATOM 3104 N N . PHE A 1 394 ? -7.252 -17.679 2.469 1.00 94.81 394 PHE A N 1
ATOM 3105 C CA . PHE A 1 394 ? -6.662 -17.222 1.221 1.00 94.81 394 PHE A CA 1
ATOM 3106 C C . PHE A 1 394 ? -5.364 -17.976 0.942 1.00 94.81 394 PHE A C 1
ATOM 3108 O O . PHE A 1 394 ? -4.724 -18.509 1.846 1.00 94.81 394 PHE A O 1
ATOM 3115 N N . GLN A 1 395 ? -4.966 -17.972 -0.322 1.00 93.19 395 GLN A N 1
ATOM 3116 C CA . GLN A 1 395 ? -3.673 -18.469 -0.779 1.00 93.19 395 GLN A CA 1
ATOM 3117 C C . GLN A 1 395 ? -2.906 -17.347 -1.467 1.00 93.19 395 GLN A C 1
ATOM 3119 O O . GLN A 1 395 ? -3.498 -16.329 -1.831 1.00 93.19 395 GLN A O 1
ATOM 3124 N N . GLN A 1 396 ? -1.603 -17.525 -1.651 1.00 94.12 396 GLN A N 1
ATOM 3125 C CA . GLN A 1 396 ? -0.804 -16.550 -2.375 1.00 94.12 396 GLN A CA 1
ATOM 3126 C C . GLN A 1 396 ? -1.298 -16.412 -3.825 1.00 94.12 396 GLN A C 1
ATOM 3128 O O . GLN A 1 396 ? -1.537 -17.391 -4.542 1.00 94.12 396 GLN A O 1
ATOM 3133 N N . VAL A 1 397 ? -1.427 -15.167 -4.270 1.00 95.38 397 VAL A N 1
ATOM 3134 C CA . VAL A 1 397 ? -1.778 -14.829 -5.651 1.00 95.38 397 VAL A CA 1
ATOM 3135 C C . VAL A 1 397 ? -0.788 -13.819 -6.211 1.00 95.38 397 VAL A C 1
ATOM 3137 O O . VAL A 1 397 ? -0.043 -13.189 -5.461 1.00 95.38 397 VAL A O 1
ATOM 3140 N N . VAL A 1 398 ? -0.757 -13.660 -7.530 1.00 94.25 398 VAL A N 1
ATOM 3141 C CA . VAL A 1 398 ? 0.050 -12.631 -8.195 1.00 94.25 398 VAL A CA 1
ATOM 3142 C C . VAL A 1 398 ? -0.814 -11.809 -9.141 1.00 94.25 398 VAL A C 1
ATOM 3144 O O . VAL A 1 398 ? -1.632 -12.352 -9.885 1.00 94.25 398 VAL A O 1
ATOM 3147 N N . LEU A 1 399 ? -0.639 -10.494 -9.087 1.00 92.38 399 LEU A N 1
ATOM 3148 C CA . LEU A 1 399 ? -1.371 -9.528 -9.893 1.00 92.38 399 LEU A CA 1
ATOM 3149 C C . LEU A 1 399 ? -0.504 -8.293 -10.108 1.00 92.38 399 LEU A C 1
ATOM 3151 O O . LEU A 1 399 ? 0.206 -7.869 -9.201 1.00 92.38 399 LEU A O 1
ATOM 3155 N N . HIS A 1 400 ? -0.591 -7.681 -11.282 1.00 88.94 400 HIS A N 1
ATOM 3156 C CA . HIS A 1 400 ? 0.132 -6.452 -11.569 1.00 88.94 400 HIS A CA 1
ATOM 3157 C C . HIS A 1 400 ? -0.074 -5.350 -10.502 1.00 88.94 400 HIS A C 1
ATOM 3159 O O . HIS A 1 400 ? -1.211 -4.976 -10.199 1.00 88.94 400 HIS A O 1
ATOM 3165 N N . GLN A 1 401 ? 1.017 -4.768 -9.981 1.00 86.56 401 GLN A N 1
ATOM 3166 C CA . GLN A 1 401 ? 0.968 -3.731 -8.936 1.00 86.56 401 GLN A CA 1
ATOM 3167 C C . GLN A 1 401 ? 0.063 -2.547 -9.297 1.00 86.56 401 GLN A C 1
ATOM 3169 O O . GLN A 1 401 ? -0.677 -2.079 -8.439 1.00 86.56 401 GLN A O 1
ATOM 3174 N N . GLY A 1 402 ? 0.042 -2.096 -10.553 1.00 84.44 402 GLY A N 1
ATOM 3175 C CA . GLY A 1 402 ? -0.833 -0.993 -10.976 1.00 84.44 402 GLY A CA 1
ATOM 3176 C C . GLY A 1 402 ? -2.332 -1.283 -10.778 1.00 84.44 402 GLY A C 1
ATOM 3177 O O . GLY A 1 402 ? -3.105 -0.372 -10.487 1.00 84.44 402 GLY A O 1
ATOM 3178 N N . ARG A 1 403 ? -2.756 -2.556 -10.856 1.00 86.56 403 ARG A N 1
ATOM 3179 C CA . ARG A 1 403 ? -4.137 -2.966 -10.530 1.00 86.56 403 ARG A CA 1
ATOM 3180 C C . ARG A 1 403 ? -4.399 -2.904 -9.029 1.00 86.56 403 ARG A C 1
ATOM 3182 O O . ARG A 1 403 ? -5.441 -2.410 -8.611 1.00 86.56 403 ARG A O 1
ATOM 3189 N N . ILE A 1 404 ? -3.428 -3.334 -8.227 1.00 90.94 404 ILE A N 1
ATOM 3190 C CA . ILE A 1 404 ? -3.490 -3.257 -6.763 1.00 90.94 404 ILE A CA 1
ATOM 3191 C C . ILE A 1 404 ? -3.581 -1.793 -6.310 1.00 90.94 404 ILE A C 1
ATOM 3193 O O . ILE A 1 404 ? -4.446 -1.452 -5.505 1.00 90.94 404 ILE A O 1
ATOM 3197 N N . GLU A 1 405 ? -2.751 -0.908 -6.872 1.00 91.19 405 GLU A N 1
ATOM 3198 C CA . GLU A 1 405 ? -2.814 0.536 -6.616 1.00 91.19 405 GLU A CA 1
ATOM 3199 C C . GLU A 1 405 ? -4.180 1.115 -6.998 1.00 91.19 405 GLU A C 1
ATOM 3201 O O . GLU A 1 405 ? -4.722 1.935 -6.259 1.00 91.19 405 GLU A O 1
ATOM 3206 N N . ARG A 1 406 ? -4.790 0.648 -8.097 1.00 88.50 406 ARG A N 1
ATOM 3207 C CA . ARG A 1 406 ? -6.135 1.089 -8.483 1.00 88.50 406 ARG A CA 1
ATOM 3208 C C . ARG A 1 406 ? -7.194 0.731 -7.443 1.00 88.50 406 ARG A C 1
ATOM 3210 O O . ARG A 1 406 ? -8.041 1.572 -7.157 1.00 88.50 406 ARG A O 1
ATOM 3217 N N . PHE A 1 407 ? -7.138 -0.462 -6.852 1.00 93.50 407 PHE A N 1
ATOM 3218 C CA . PHE A 1 407 ? -8.082 -0.845 -5.795 1.00 93.50 407 PHE A CA 1
ATOM 3219 C C . PHE A 1 407 ? -7.982 0.084 -4.584 1.00 93.50 407 PHE A C 1
ATOM 3221 O O . PHE A 1 407 ? -9.011 0.489 -4.046 1.00 93.50 407 PHE A O 1
ATOM 3228 N N . PHE A 1 408 ? -6.765 0.486 -4.208 1.00 96.25 408 PHE A N 1
ATOM 3229 C CA . PHE A 1 408 ? -6.572 1.493 -3.168 1.00 96.25 408 PHE A CA 1
ATOM 3230 C C . PHE A 1 408 ? -7.112 2.861 -3.573 1.00 96.25 408 PHE A C 1
ATOM 3232 O O . PHE A 1 408 ? -7.804 3.482 -2.780 1.00 96.25 408 PHE A O 1
ATOM 3239 N N . LEU A 1 409 ? -6.826 3.338 -4.787 1.00 93.94 409 LEU A N 1
ATOM 3240 C CA . LEU A 1 409 ? -7.317 4.639 -5.255 1.00 93.94 409 LEU A CA 1
ATOM 3241 C C . LEU A 1 409 ? -8.852 4.701 -5.261 1.00 93.94 409 LEU A C 1
ATOM 3243 O O . LEU A 1 409 ? -9.415 5.691 -4.797 1.00 93.94 409 LEU A O 1
ATOM 3247 N N . ASP A 1 410 ? -9.516 3.637 -5.720 1.00 92.69 410 ASP A N 1
ATOM 3248 C CA . ASP A 1 410 ? -10.978 3.519 -5.672 1.00 92.69 410 ASP A CA 1
ATOM 3249 C C . ASP A 1 410 ? -11.487 3.556 -4.224 1.00 92.69 410 ASP A C 1
ATOM 3251 O O . ASP A 1 410 ? -12.382 4.338 -3.909 1.00 92.69 410 ASP A O 1
ATOM 3255 N N . ALA A 1 411 ? -10.884 2.761 -3.332 1.00 95.56 411 ALA A N 1
ATOM 3256 C CA . ALA A 1 411 ? -11.275 2.691 -1.925 1.00 95.56 411 ALA A CA 1
ATOM 3257 C C . ALA A 1 411 ? -11.030 4.014 -1.180 1.00 95.56 411 ALA A C 1
ATOM 3259 O O . ALA A 1 411 ? -11.862 4.438 -0.385 1.00 95.56 411 ALA A O 1
ATOM 3260 N N . ILE A 1 412 ? -9.914 4.700 -1.445 1.00 97.31 412 ILE A N 1
ATOM 3261 C CA . ILE A 1 412 ? -9.611 6.025 -0.885 1.00 97.31 412 ILE A CA 1
ATOM 3262 C C . ILE A 1 412 ? -10.670 7.027 -1.336 1.00 97.31 412 ILE A C 1
ATOM 3264 O O . ILE A 1 412 ? -11.202 7.764 -0.504 1.00 97.31 412 ILE A O 1
ATOM 3268 N N . ASN A 1 413 ? -10.996 7.050 -2.630 1.00 94.50 413 ASN A N 1
ATOM 3269 C CA . ASN A 1 413 ? -12.010 7.946 -3.170 1.00 94.50 413 ASN A CA 1
ATOM 3270 C C . ASN A 1 413 ? -13.392 7.668 -2.556 1.00 94.50 413 ASN A C 1
ATOM 3272 O O . ASN A 1 413 ? -14.064 8.603 -2.133 1.00 94.50 413 ASN A O 1
ATOM 3276 N N . GLU A 1 414 ? -13.787 6.398 -2.452 1.00 94.88 414 GLU A N 1
ATOM 3277 C CA . GLU A 1 414 ? -15.048 5.983 -1.830 1.00 94.88 414 GLU A CA 1
ATOM 3278 C C . GLU A 1 414 ? -15.100 6.368 -0.344 1.00 94.88 414 GLU A C 1
ATOM 3280 O O . GLU A 1 414 ? -16.006 7.079 0.083 1.00 94.88 414 GLU A O 1
ATOM 3285 N N . PHE A 1 415 ? -14.107 5.956 0.448 1.00 96.31 415 PHE A N 1
ATOM 3286 C CA . PHE A 1 415 ? -14.100 6.169 1.898 1.00 96.31 415 PHE A CA 1
ATOM 3287 C C . PHE A 1 415 ? -13.944 7.635 2.296 1.00 96.31 415 PHE A C 1
ATOM 3289 O O . PHE A 1 415 ? -14.437 8.032 3.349 1.00 96.31 415 PHE A O 1
ATOM 3296 N N . SER A 1 416 ? -13.247 8.432 1.485 1.00 95.62 416 SER A N 1
ATOM 3297 C CA . SER A 1 416 ? -13.078 9.866 1.736 1.00 95.62 416 SER A CA 1
ATOM 3298 C C . SER A 1 416 ? -14.152 10.733 1.081 1.00 95.62 416 SER A C 1
ATOM 3300 O O . SER A 1 416 ? -14.111 11.949 1.264 1.00 95.62 416 SER A O 1
ATOM 3302 N N . GLU A 1 417 ? -15.091 10.147 0.327 1.00 94.44 417 GLU A N 1
ATOM 3303 C CA . GLU A 1 417 ? -16.073 10.877 -0.491 1.00 94.44 417 GLU A CA 1
ATOM 3304 C C . GLU A 1 417 ? -15.393 11.885 -1.442 1.00 94.44 417 GLU A C 1
ATOM 3306 O O . GLU A 1 417 ? -15.808 13.037 -1.567 1.00 94.44 417 GLU A O 1
ATOM 3311 N N . GLY A 1 418 ? -14.280 11.473 -2.056 1.00 89.94 418 GLY A N 1
ATOM 3312 C CA . GLY A 1 418 ? -13.476 12.293 -2.969 1.00 89.94 418 GLY A CA 1
ATOM 3313 C C . GLY A 1 418 ? -12.608 13.373 -2.309 1.00 89.94 418 GLY A C 1
ATOM 3314 O O . GLY A 1 418 ? -11.992 14.165 -3.018 1.00 89.94 418 GLY A O 1
ATOM 3315 N N . LYS A 1 419 ? -12.524 13.430 -0.971 1.00 93.19 419 LYS A N 1
ATOM 3316 C CA . LYS A 1 419 ? -11.724 14.444 -0.248 1.00 93.19 419 LYS A CA 1
ATOM 3317 C C . LYS A 1 419 ? -10.223 14.157 -0.258 1.00 93.19 419 LYS A C 1
ATOM 3319 O O . LYS A 1 419 ? -9.435 15.077 -0.058 1.00 93.19 419 LYS A O 1
ATOM 3324 N N . ILE A 1 420 ? -9.826 12.897 -0.437 1.00 95.94 420 ILE A N 1
ATOM 3325 C CA . ILE A 1 420 ? -8.422 12.484 -0.510 1.00 95.94 420 ILE A CA 1
ATOM 3326 C C . ILE A 1 420 ? -8.143 11.977 -1.922 1.00 95.94 420 ILE A C 1
ATOM 3328 O O . ILE A 1 420 ? -8.767 11.031 -2.395 1.00 95.94 420 ILE A O 1
ATOM 3332 N N . SER A 1 421 ? -7.150 12.577 -2.572 1.00 92.56 421 SER A N 1
ATOM 3333 C CA . SER A 1 421 ? -6.631 12.150 -3.870 1.00 92.56 421 SER A CA 1
ATOM 3334 C C . SER A 1 421 ? -5.113 12.279 -3.889 1.00 92.56 421 SER A C 1
ATOM 3336 O O . SER A 1 421 ? -4.567 13.147 -3.213 1.00 92.56 421 SER A O 1
ATOM 3338 N N . VAL A 1 422 ? -4.432 11.443 -4.675 1.00 92.38 422 VAL A N 1
ATOM 3339 C CA . VAL A 1 422 ? -2.975 11.545 -4.846 1.00 92.38 422 VAL A CA 1
ATOM 3340 C C . VAL A 1 422 ? -2.621 12.790 -5.648 1.00 92.38 422 VAL A C 1
ATOM 3342 O O . VAL A 1 422 ? -3.032 12.933 -6.800 1.00 92.38 422 VAL A O 1
ATOM 3345 N N . GLU A 1 423 ? -1.816 13.652 -5.042 1.00 91.50 423 GLU A N 1
ATOM 3346 C CA . GLU A 1 423 ? -1.268 14.861 -5.646 1.00 91.50 423 GLU A CA 1
ATOM 3347 C C . GLU A 1 423 ? 0.062 14.513 -6.320 1.00 91.50 423 GLU A C 1
ATOM 3349 O O . GLU A 1 423 ? 1.068 14.250 -5.659 1.00 91.50 423 GLU A O 1
ATOM 3354 N N . ARG A 1 424 ? 0.038 14.419 -7.650 1.00 87.75 424 ARG A N 1
ATOM 3355 C CA . ARG A 1 424 ? 1.172 13.977 -8.473 1.00 87.75 424 ARG A CA 1
ATOM 3356 C C . ARG A 1 424 ? 2.031 15.143 -8.936 1.00 87.75 424 ARG A C 1
ATOM 3358 O O . ARG A 1 424 ? 1.557 16.272 -8.986 1.00 87.75 424 ARG A O 1
ATOM 3365 N N . GLY A 1 425 ? 3.285 14.849 -9.275 1.00 86.94 425 GLY A N 1
ATOM 3366 C CA . GLY A 1 425 ? 4.275 15.878 -9.586 1.00 86.94 425 GLY A CA 1
ATOM 3367 C C . GLY A 1 425 ? 4.528 16.802 -8.397 1.00 86.94 425 GLY A C 1
ATOM 3368 O O . GLY A 1 425 ? 4.776 17.980 -8.586 1.00 86.94 425 GLY A O 1
ATOM 3369 N N . VAL A 1 426 ? 4.427 16.303 -7.163 1.00 90.25 426 VAL A N 1
ATOM 3370 C CA . VAL A 1 426 ? 4.656 17.104 -5.954 1.00 90.25 426 VAL A CA 1
ATOM 3371 C C . VAL A 1 426 ? 5.725 16.435 -5.111 1.00 90.25 426 VAL A C 1
ATOM 3373 O O . VAL A 1 426 ? 5.636 15.246 -4.796 1.00 90.25 426 VAL A O 1
ATOM 3376 N N . MET A 1 427 ? 6.751 17.192 -4.727 1.00 90.00 427 MET A N 1
ATOM 3377 C CA . MET A 1 427 ? 7.809 16.687 -3.856 1.00 90.00 427 MET A CA 1
ATOM 3378 C C . MET A 1 427 ? 8.106 17.636 -2.697 1.00 90.00 427 MET A C 1
ATOM 3380 O O . MET A 1 427 ? 8.075 18.853 -2.876 1.00 90.00 427 MET A O 1
ATOM 3384 N N . PRO A 1 428 ? 8.438 17.109 -1.509 1.00 94.38 428 PRO A N 1
ATOM 3385 C CA . PRO A 1 428 ? 8.913 17.944 -0.421 1.00 94.38 428 PRO A CA 1
ATOM 3386 C C . PRO A 1 428 ? 10.329 18.465 -0.699 1.00 94.38 428 PRO A C 1
ATOM 3388 O O . PRO A 1 428 ? 11.158 17.771 -1.293 1.00 94.38 428 PRO A O 1
ATOM 3391 N N . THR A 1 429 ? 10.600 19.690 -0.253 1.00 94.38 429 THR A N 1
ATOM 3392 C CA . THR A 1 429 ? 11.897 20.372 -0.404 1.00 94.38 429 THR A CA 1
ATOM 3393 C C . THR A 1 429 ? 12.519 20.782 0.929 1.00 94.38 429 THR A C 1
ATOM 3395 O O . THR A 1 429 ? 13.740 20.917 1.009 1.00 94.38 429 THR A O 1
ATOM 3398 N N . SER A 1 430 ? 11.719 20.922 1.990 1.00 94.88 430 SER A N 1
ATOM 3399 C CA . SER A 1 430 ? 12.197 21.104 3.366 1.00 94.88 430 SER A CA 1
ATOM 3400 C C . SER A 1 430 ? 11.284 20.411 4.377 1.00 94.88 430 SER A C 1
ATOM 3402 O O . SER A 1 430 ? 10.094 20.216 4.123 1.00 94.88 430 SER A O 1
ATOM 3404 N N . LEU A 1 431 ? 11.857 20.018 5.515 1.00 96.38 431 LEU A N 1
ATOM 3405 C CA . LEU A 1 431 ? 11.159 19.426 6.653 1.00 96.38 431 LEU A CA 1
ATOM 3406 C C . LEU A 1 431 ? 11.681 20.072 7.937 1.00 96.38 431 LEU A C 1
ATOM 3408 O O . LEU A 1 431 ? 12.855 19.935 8.273 1.00 96.38 431 LEU A O 1
ATOM 3412 N N . GLU A 1 432 ? 10.796 20.736 8.671 1.00 96.75 432 GLU A N 1
ATOM 3413 C CA . GLU A 1 432 ? 11.082 21.317 9.981 1.00 96.75 432 GLU A CA 1
ATOM 3414 C C . GLU A 1 432 ? 10.148 20.716 11.035 1.00 96.75 432 GLU A C 1
ATOM 3416 O O . GLU A 1 432 ? 8.955 20.526 10.793 1.00 96.75 432 GLU A O 1
ATOM 3421 N N . ILE A 1 433 ? 10.693 20.414 12.215 1.00 96.88 433 ILE A N 1
ATOM 3422 C CA . ILE A 1 433 ? 9.943 19.889 13.360 1.00 96.88 433 ILE A CA 1
ATOM 3423 C C . ILE A 1 433 ? 10.193 20.826 14.541 1.00 96.88 433 ILE A C 1
ATOM 3425 O O . ILE A 1 433 ? 11.343 20.991 14.943 1.00 96.88 433 ILE A O 1
ATOM 3429 N N . ASP A 1 434 ? 9.143 21.415 15.116 1.00 96.19 434 ASP A N 1
ATOM 3430 C CA . ASP A 1 434 ? 9.257 22.221 16.336 1.00 96.19 434 ASP A CA 1
ATOM 3431 C C . ASP A 1 434 ? 9.235 21.318 17.585 1.00 96.19 434 ASP A C 1
ATOM 3433 O O . ASP A 1 434 ? 8.161 20.856 17.990 1.00 96.19 434 ASP A O 1
ATOM 3437 N N . PRO A 1 435 ? 10.386 21.083 18.249 1.00 93.12 435 PRO A N 1
ATOM 3438 C CA . PRO A 1 435 ? 10.472 20.187 19.398 1.00 93.12 435 PRO A CA 1
ATOM 3439 C C . PRO A 1 435 ? 9.715 20.707 20.628 1.00 93.12 435 PRO A C 1
ATOM 3441 O O . PRO A 1 435 ? 9.499 19.945 21.567 1.00 93.12 435 PRO A O 1
ATOM 3444 N N . LYS A 1 436 ? 9.317 21.986 20.667 1.00 94.94 436 LYS A N 1
ATOM 3445 C CA . LYS A 1 436 ? 8.635 22.573 21.833 1.00 94.94 436 LYS A CA 1
ATOM 3446 C C . LYS A 1 436 ? 7.172 22.157 21.928 1.00 94.94 436 LYS A C 1
ATOM 3448 O O . LYS A 1 436 ? 6.613 22.182 23.020 1.00 94.94 436 LYS A O 1
ATOM 3453 N N . VAL A 1 437 ? 6.567 21.778 20.802 1.00 95.25 437 VAL A N 1
ATOM 3454 C CA . VAL A 1 437 ? 5.132 21.465 20.703 1.00 95.25 437 VAL A CA 1
ATOM 3455 C C . VAL A 1 437 ? 4.866 20.029 20.242 1.00 95.25 437 VAL A C 1
ATOM 3457 O O . VAL A 1 437 ? 3.723 19.661 19.991 1.00 95.25 437 VAL A O 1
ATOM 3460 N N . VAL A 1 438 ? 5.891 19.165 20.177 1.00 94.06 438 VAL A N 1
ATOM 3461 C CA . VAL A 1 438 ? 5.710 17.748 19.793 1.00 94.06 438 VAL A CA 1
ATOM 3462 C C . VAL A 1 438 ? 4.811 16.975 20.753 1.00 94.06 438 VAL A C 1
ATOM 3464 O O . VAL A 1 438 ? 4.155 16.035 20.311 1.00 94.06 438 VAL A O 1
ATOM 3467 N N . GLU A 1 439 ? 4.727 17.380 22.022 1.00 93.00 439 GLU A N 1
ATOM 3468 C CA . GLU A 1 439 ? 3.845 16.768 23.025 1.00 93.00 439 GLU A CA 1
ATOM 3469 C C . GLU A 1 439 ? 2.418 17.334 23.034 1.00 93.00 439 GLU A C 1
ATOM 3471 O O . GLU A 1 439 ? 1.529 16.714 23.615 1.00 93.00 439 GLU A O 1
ATOM 3476 N N . ASP A 1 440 ? 2.172 18.458 22.356 1.00 93.69 440 ASP A N 1
ATOM 3477 C CA . ASP A 1 440 ? 0.849 19.082 22.286 1.00 93.69 440 ASP A CA 1
ATOM 3478 C C . ASP A 1 440 ? -0.041 18.350 21.255 1.00 93.69 440 ASP A C 1
ATOM 3480 O O . ASP A 1 440 ? 0.293 18.325 20.065 1.00 93.69 440 ASP A O 1
ATOM 3484 N N . PRO A 1 441 ? -1.164 17.730 21.666 1.00 88.00 441 PRO A N 1
ATOM 3485 C CA . PRO A 1 441 ? -2.026 16.957 20.770 1.00 88.00 441 PRO A CA 1
ATOM 3486 C C . PRO A 1 441 ? -2.700 17.795 19.669 1.00 88.00 441 PRO A C 1
ATOM 3488 O O . PRO A 1 441 ? -3.024 17.249 18.608 1.00 88.00 441 PRO A O 1
ATOM 3491 N N . ASP A 1 442 ? -2.883 19.097 19.889 1.00 90.56 442 ASP A N 1
ATOM 3492 C CA . ASP A 1 442 ? -3.585 19.993 18.967 1.00 90.56 442 ASP A CA 1
ATOM 3493 C C . ASP A 1 442 ? -2.631 20.781 18.060 1.00 90.56 442 ASP A C 1
ATOM 3495 O O . ASP A 1 442 ? -3.053 21.322 17.033 1.00 90.56 442 ASP A O 1
ATOM 3499 N N . ALA A 1 443 ? -1.337 20.801 18.389 1.00 95.00 443 ALA A N 1
ATOM 3500 C CA . ALA A 1 443 ? -0.319 21.477 17.600 1.00 95.00 443 ALA A CA 1
ATOM 3501 C C . ALA A 1 443 ? -0.002 20.767 16.273 1.00 95.00 443 ALA A C 1
ATOM 3503 O O . ALA A 1 443 ? -0.091 19.542 16.138 1.00 95.00 443 ALA A O 1
ATOM 3504 N N . TYR A 1 444 ? 0.477 21.566 15.316 1.00 97.50 444 TYR A N 1
ATOM 3505 C CA . TYR A 1 444 ? 1.040 21.129 14.037 1.00 97.50 444 TYR A CA 1
ATOM 3506 C C . TYR A 1 444 ? 2.566 21.337 14.066 1.00 97.50 444 TYR A C 1
ATOM 3508 O O . TYR A 1 444 ? 3.051 22.339 13.536 1.00 97.50 444 TYR A O 1
ATOM 3516 N N . PRO A 1 445 ? 3.333 20.456 14.745 1.00 97.50 445 PRO A N 1
ATOM 3517 C CA . PRO A 1 445 ? 4.773 20.635 14.940 1.00 97.50 445 PRO A CA 1
ATOM 3518 C C . PRO A 1 445 ? 5.582 20.497 13.651 1.00 97.50 445 PRO A C 1
ATOM 3520 O O . PRO A 1 445 ? 6.742 20.894 13.633 1.00 97.50 445 PRO A O 1
ATOM 3523 N N . ILE A 1 446 ? 5.016 19.892 12.605 1.00 98.31 446 ILE A N 1
ATOM 3524 C CA . ILE A 1 446 ? 5.719 19.604 11.358 1.00 98.31 446 ILE A CA 1
ATOM 3525 C C . ILE A 1 446 ? 5.381 20.692 10.345 1.00 98.31 446 ILE A C 1
ATOM 3527 O O . ILE A 1 446 ? 4.204 20.921 10.071 1.00 98.31 446 ILE A O 1
ATOM 3531 N N . THR A 1 447 ? 6.398 21.317 9.760 1.00 97.94 447 THR A N 1
ATOM 3532 C CA . THR A 1 447 ? 6.260 22.228 8.618 1.00 97.94 447 THR A CA 1
ATOM 3533 C C . THR A 1 447 ? 7.030 21.655 7.432 1.00 97.94 447 THR A C 1
ATOM 3535 O O . THR A 1 447 ? 8.215 21.347 7.553 1.00 97.94 447 THR A O 1
ATOM 3538 N N . VAL A 1 448 ? 6.353 21.483 6.297 1.00 97.12 448 VAL A N 1
ATOM 3539 C CA . VAL A 1 448 ? 6.930 20.945 5.058 1.00 97.12 448 VAL A CA 1
ATOM 3540 C C . VAL A 1 448 ? 6.680 21.922 3.924 1.00 97.12 448 VAL A C 1
ATOM 3542 O O . VAL A 1 448 ? 5.535 22.318 3.700 1.00 97.12 448 VAL A O 1
ATOM 3545 N N . ASN A 1 449 ? 7.730 22.259 3.181 1.00 95.50 449 ASN A N 1
ATOM 3546 C CA . ASN A 1 449 ? 7.574 22.949 1.906 1.00 95.50 449 ASN A CA 1
ATOM 3547 C C . ASN A 1 449 ? 7.417 21.908 0.802 1.00 95.50 449 ASN A C 1
ATOM 3549 O O . ASN A 1 449 ? 8.261 21.019 0.662 1.00 95.50 449 ASN A O 1
ATOM 3553 N N . LEU A 1 450 ? 6.346 22.018 0.024 1.00 93.94 450 LEU A N 1
ATOM 3554 C CA . LEU A 1 450 ? 6.098 21.184 -1.146 1.00 93.94 450 LEU A CA 1
ATOM 3555 C C . LEU A 1 450 ? 6.340 22.012 -2.404 1.00 93.94 450 LEU A C 1
ATOM 3557 O O . LEU A 1 450 ? 5.889 23.152 -2.477 1.00 93.94 450 LEU A O 1
ATOM 3561 N N . ARG A 1 451 ? 7.050 21.442 -3.380 1.00 91.75 451 ARG A N 1
ATOM 3562 C CA . ARG A 1 451 ? 7.237 22.014 -4.717 1.00 91.75 451 ARG A CA 1
ATOM 3563 C C . ARG A 1 451 ? 6.456 21.195 -5.735 1.00 91.75 451 ARG A C 1
ATOM 3565 O O . ARG A 1 451 ? 6.580 19.966 -5.758 1.00 91.75 451 ARG A O 1
ATOM 3572 N N . HIS A 1 452 ? 5.706 21.888 -6.579 1.00 89.06 452 HIS A N 1
ATOM 3573 C CA . HIS A 1 452 ? 5.083 21.331 -7.771 1.00 89.06 452 HIS A CA 1
ATOM 3574 C C . HIS A 1 452 ? 6.110 21.267 -8.908 1.00 89.06 452 HIS A C 1
ATOM 3576 O O . HIS A 1 452 ? 6.799 22.240 -9.197 1.00 89.06 452 HIS A O 1
ATOM 3582 N N . LEU A 1 453 ? 6.242 20.093 -9.506 1.00 84.25 453 LEU A N 1
ATOM 3583 C CA . LEU A 1 453 ? 7.195 19.765 -10.557 1.00 84.25 453 LEU A CA 1
ATOM 3584 C C . LEU A 1 453 ? 6.580 20.027 -11.926 1.00 84.25 453 LEU A C 1
ATOM 3586 O O . LEU A 1 453 ? 5.382 19.801 -12.114 1.00 84.25 453 LEU A O 1
ATOM 3590 N N . SER A 1 454 ? 7.413 20.422 -12.885 1.00 80.81 454 SER A N 1
ATOM 3591 C CA . SER A 1 454 ? 7.011 20.416 -14.293 1.00 80.81 454 SER A CA 1
ATOM 3592 C C . SER A 1 454 ? 6.749 18.988 -14.784 1.00 80.81 454 SER A C 1
ATOM 3594 O O . SER A 1 454 ? 7.186 18.006 -14.168 1.00 80.81 454 SER A O 1
ATOM 3596 N N . GLU A 1 455 ? 6.060 18.842 -15.919 1.00 72.25 455 GLU A N 1
ATOM 3597 C CA . GLU A 1 455 ? 5.855 17.523 -16.521 1.00 72.25 455 GLU A CA 1
ATOM 3598 C C . GLU A 1 455 ? 7.187 16.804 -16.803 1.00 72.25 455 GLU A C 1
ATOM 3600 O O . GLU A 1 455 ? 7.301 15.607 -16.532 1.00 72.25 455 GLU A O 1
ATOM 3605 N N . GLU A 1 456 ? 8.212 17.527 -17.264 1.00 72.50 456 GLU A N 1
ATOM 3606 C CA . GLU A 1 456 ? 9.542 16.971 -17.546 1.00 72.50 456 GLU A CA 1
ATOM 3607 C C . GLU A 1 456 ? 10.259 16.487 -16.279 1.00 72.50 456 GLU A C 1
ATOM 3609 O O . GLU A 1 456 ? 10.845 15.403 -16.266 1.00 72.50 456 GLU A O 1
ATOM 3614 N N . GLU A 1 457 ? 10.184 17.253 -15.187 1.00 71.75 457 GLU A N 1
ATOM 3615 C CA . GLU A 1 457 ? 10.756 16.861 -13.894 1.00 71.75 457 GLU A CA 1
ATOM 3616 C C . GLU A 1 457 ? 10.008 15.669 -13.274 1.00 71.75 457 GLU A C 1
ATOM 3618 O O . GLU A 1 457 ? 10.611 14.809 -12.621 1.00 71.75 457 GLU A O 1
ATOM 3623 N N . ALA A 1 458 ? 8.690 15.608 -13.476 1.00 66.94 458 ALA A N 1
ATOM 3624 C CA . ALA A 1 458 ? 7.824 14.546 -12.976 1.00 66.94 458 ALA A CA 1
ATOM 3625 C C . ALA A 1 458 ? 7.871 13.270 -13.849 1.00 66.94 458 ALA A C 1
ATOM 3627 O O . ALA A 1 458 ? 7.494 12.187 -13.373 1.00 66.94 458 ALA A O 1
ATOM 3628 N N . GLN A 1 459 ? 8.343 13.384 -15.098 1.00 67.31 459 GLN A N 1
ATOM 3629 C CA . GLN A 1 459 ? 8.556 12.312 -16.081 1.00 67.31 459 GLN A CA 1
ATOM 3630 C C . GLN A 1 459 ? 9.960 12.410 -16.727 1.00 67.31 459 GLN A C 1
ATOM 3632 O O . GLN A 1 459 ? 10.073 12.613 -17.938 1.00 67.31 459 GLN A O 1
ATOM 3637 N N . PRO A 1 460 ? 11.058 12.248 -15.964 1.00 53.44 460 PRO A N 1
ATOM 3638 C CA . PRO A 1 460 ? 12.400 12.408 -16.517 1.00 53.44 460 PRO A CA 1
ATOM 3639 C C . PRO A 1 460 ? 12.654 11.407 -17.654 1.00 53.44 460 PRO A C 1
ATOM 3641 O O . PRO A 1 460 ? 12.443 10.202 -17.477 1.00 53.44 460 PRO A O 1
ATOM 3644 N N . LYS A 1 461 ? 13.131 11.901 -18.811 1.00 42.56 461 LYS A N 1
ATOM 3645 C CA . LYS A 1 461 ? 13.556 11.074 -19.955 1.00 42.56 461 LYS A CA 1
ATOM 3646 C C . LYS A 1 461 ? 14.583 10.048 -19.472 1.00 42.56 461 LYS A C 1
ATOM 3648 O O . LYS A 1 461 ? 15.650 10.419 -18.988 1.00 42.56 461 LYS A O 1
ATOM 3653 N N . GLN A 1 462 ? 14.279 8.763 -19.604 1.00 36.03 462 GLN A N 1
ATOM 3654 C CA . GLN A 1 462 ? 15.268 7.717 -19.373 1.00 36.03 462 GLN A CA 1
ATOM 3655 C C . GLN A 1 462 ? 16.010 7.451 -20.681 1.00 36.03 462 GLN A C 1
ATOM 3657 O O . GLN A 1 462 ? 15.415 7.228 -21.734 1.00 36.03 462 GLN A O 1
ATOM 3662 N N . THR A 1 463 ? 17.331 7.554 -20.621 1.00 30.11 463 THR A N 1
ATOM 3663 C CA . THR A 1 463 ? 18.217 7.427 -21.772 1.00 30.11 463 THR A CA 1
ATOM 3664 C C . THR A 1 463 ? 18.221 5.984 -22.277 1.00 30.11 463 THR A C 1
ATOM 3666 O O . THR A 1 463 ? 18.753 5.095 -21.616 1.00 30.11 463 THR A O 1
ATOM 3669 N N . SER A 1 464 ? 17.667 5.746 -23.465 1.00 33.16 464 SER A N 1
ATOM 3670 C CA . SER A 1 464 ? 17.903 4.525 -24.233 1.00 33.16 464 SER A CA 1
ATOM 3671 C C . SER A 1 464 ? 19.048 4.766 -25.217 1.00 33.16 464 SER A C 1
ATOM 3673 O O . SER A 1 464 ? 18.860 5.437 -26.230 1.00 33.16 464 SER A O 1
ATOM 3675 N N . THR A 1 465 ? 20.220 4.189 -24.966 1.00 27.69 465 THR A N 1
ATOM 3676 C CA . THR A 1 465 ? 21.222 3.967 -26.017 1.00 27.69 465 THR A CA 1
ATOM 3677 C C . THR A 1 465 ? 21.295 2.468 -26.258 1.00 27.69 465 THR A C 1
ATOM 3679 O O . THR A 1 465 ? 21.753 1.716 -25.406 1.00 27.69 465 THR A O 1
ATOM 3682 N N . SER A 1 466 ? 20.798 2.008 -27.406 1.00 32.97 466 SER A N 1
ATOM 3683 C CA . SER A 1 466 ? 21.021 0.641 -27.890 1.00 32.97 466 SER A CA 1
ATOM 3684 C C . SER A 1 466 ? 21.911 0.709 -29.124 1.00 32.97 466 SER A C 1
ATOM 3686 O O . SER A 1 466 ? 21.618 1.447 -30.058 1.00 32.97 466 SER A O 1
ATOM 3688 N N . ALA A 1 467 ? 22.995 -0.065 -29.131 1.00 35.44 467 ALA A N 1
ATOM 3689 C CA . ALA A 1 467 ? 24.046 -0.007 -30.146 1.00 35.44 467 ALA A CA 1
ATOM 3690 C C . ALA A 1 467 ? 23.656 -0.550 -31.541 1.00 35.44 467 ALA A C 1
ATOM 3692 O O . ALA A 1 467 ? 24.486 -0.499 -32.439 1.00 35.44 467 ALA A O 1
ATOM 3693 N N . ASN A 1 468 ? 22.429 -1.049 -31.756 1.00 32.19 468 ASN A N 1
ATOM 3694 C CA . ASN A 1 468 ? 22.083 -1.830 -32.958 1.00 32.19 468 ASN A CA 1
ATOM 3695 C C . ASN A 1 468 ? 20.782 -1.412 -33.682 1.00 32.19 468 ASN A C 1
ATOM 3697 O O . ASN A 1 468 ? 20.195 -2.224 -34.388 1.00 32.19 468 ASN A O 1
ATOM 3701 N N . GLY A 1 469 ? 20.299 -0.175 -33.539 1.00 34.06 469 GLY A N 1
ATOM 3702 C CA . GLY A 1 469 ? 19.247 0.358 -34.428 1.00 34.06 469 GLY A CA 1
ATOM 3703 C C . GLY A 1 469 ? 17.826 -0.218 -34.281 1.00 34.06 469 GLY A C 1
ATOM 3704 O O . GLY A 1 469 ? 16.905 0.304 -34.899 1.00 34.06 469 GLY A O 1
ATOM 3705 N N . THR A 1 470 ? 17.587 -1.223 -33.434 1.00 33.44 470 THR A N 1
ATOM 3706 C CA . THR A 1 470 ? 16.229 -1.601 -33.007 1.00 33.44 470 THR A CA 1
ATOM 3707 C C . THR A 1 470 ? 15.806 -0.755 -31.812 1.00 33.44 470 THR A C 1
ATOM 3709 O O . THR A 1 470 ? 16.448 -0.786 -30.762 1.00 33.44 470 THR A O 1
ATOM 3712 N N . THR A 1 471 ? 14.713 -0.007 -31.957 1.00 32.28 471 THR A N 1
ATOM 3713 C CA . THR A 1 471 ? 14.092 0.767 -30.879 1.00 32.28 471 THR A CA 1
ATOM 3714 C C . THR A 1 471 ? 13.567 -0.190 -29.805 1.00 32.28 471 THR A C 1
ATOM 3716 O O . THR A 1 471 ? 12.464 -0.721 -29.912 1.00 32.28 471 THR A O 1
ATOM 3719 N N . VAL A 1 472 ? 14.356 -0.446 -28.761 1.00 35.50 472 VAL A N 1
ATOM 3720 C CA . VAL A 1 472 ? 13.829 -1.047 -27.532 1.00 35.50 472 VAL A CA 1
ATOM 3721 C C . VAL A 1 472 ? 13.091 0.072 -26.809 1.00 35.50 472 VAL A C 1
ATOM 3723 O O . VAL A 1 472 ? 13.718 1.011 -26.324 1.00 35.50 472 VAL A O 1
ATOM 3726 N N . GLN A 1 473 ? 11.756 0.016 -26.797 1.00 36.69 473 GLN A N 1
ATOM 3727 C CA . GLN A 1 473 ? 10.958 0.918 -25.970 1.00 36.69 473 GLN A CA 1
ATOM 3728 C C . GLN A 1 473 ? 11.421 0.782 -24.521 1.00 36.69 473 GLN A C 1
ATOM 3730 O O . GLN A 1 473 ? 11.489 -0.326 -23.983 1.00 36.69 473 GLN A O 1
ATOM 3735 N N . ASP A 1 474 ? 11.764 1.917 -23.919 1.00 40.56 474 ASP A N 1
ATOM 3736 C CA . ASP A 1 474 ? 12.161 1.997 -22.526 1.00 40.56 474 ASP A CA 1
ATOM 3737 C C . ASP A 1 474 ? 11.052 1.400 -21.648 1.00 40.56 474 ASP A C 1
ATOM 3739 O O . ASP A 1 474 ? 9.925 1.898 -21.569 1.00 40.56 474 ASP A O 1
ATOM 3743 N N . GLY A 1 475 ? 11.363 0.247 -21.058 1.00 40.31 475 GLY A N 1
ATOM 3744 C CA . GLY A 1 475 ? 10.403 -0.645 -20.421 1.00 40.31 475 GLY A CA 1
ATOM 3745 C C . GLY A 1 475 ? 9.863 -0.117 -19.100 1.00 40.31 475 GLY A C 1
ATOM 3746 O O . GLY A 1 475 ? 9.241 -0.888 -18.378 1.00 40.31 475 GLY A O 1
ATOM 3747 N N . LEU A 1 476 ? 10.102 1.148 -18.743 1.00 40.28 476 LEU A N 1
ATOM 3748 C CA . LEU A 1 476 ? 9.798 1.647 -17.412 1.00 40.28 476 LEU A CA 1
ATOM 3749 C C . LEU A 1 476 ? 8.429 2.311 -17.252 1.00 40.28 476 LEU A C 1
ATOM 3751 O O . LEU A 1 476 ? 7.945 2.272 -16.127 1.00 40.28 476 LEU A O 1
ATOM 3755 N N . PHE A 1 477 ? 7.730 2.809 -18.287 1.00 37.97 477 PHE A N 1
ATOM 3756 C CA . PHE A 1 477 ? 6.423 3.465 -18.042 1.00 37.97 477 PHE A CA 1
ATOM 3757 C C . PHE A 1 477 ? 5.339 3.436 -19.128 1.00 37.97 477 PHE A C 1
ATOM 3759 O O . PHE A 1 477 ? 4.326 4.110 -18.939 1.00 37.97 477 PHE A O 1
ATOM 3766 N N . ARG A 1 478 ? 5.441 2.685 -20.232 1.00 37.97 478 ARG A N 1
ATOM 3767 C CA . ARG A 1 478 ? 4.359 2.713 -21.241 1.00 37.97 478 ARG A CA 1
ATOM 3768 C C . ARG A 1 478 ? 4.076 1.355 -21.883 1.00 37.97 478 ARG A C 1
ATOM 3770 O O . ARG A 1 478 ? 4.544 1.086 -22.980 1.00 37.97 478 ARG A O 1
ATOM 3777 N N . SER A 1 479 ? 3.228 0.536 -21.258 1.00 33.44 479 SER A N 1
ATOM 3778 C CA . SER A 1 479 ? 2.417 -0.432 -22.012 1.00 33.44 479 SER A CA 1
ATOM 3779 C C . SER A 1 479 ? 1.089 -0.752 -21.306 1.00 33.44 479 SER A C 1
ATOM 3781 O O . SER A 1 479 ? 1.048 -1.072 -20.125 1.00 33.44 479 SER A O 1
ATOM 3783 N N . ASN A 1 480 ? 0.006 -0.652 -22.089 1.00 31.95 480 ASN A N 1
ATOM 3784 C CA . ASN A 1 480 ? -1.415 -0.904 -21.794 1.00 31.95 480 ASN A CA 1
ATOM 3785 C C . ASN A 1 480 ? -2.167 0.194 -21.011 1.00 31.95 480 ASN A C 1
ATOM 3787 O O . ASN A 1 480 ? -2.521 0.024 -19.847 1.00 31.95 480 ASN A O 1
ATOM 3791 N N . LEU A 1 481 ? -2.504 1.286 -21.711 1.00 34.91 481 LEU A N 1
ATOM 3792 C CA . LEU A 1 481 ? -3.662 2.116 -21.360 1.00 34.91 481 LEU A CA 1
ATOM 3793 C C . LEU A 1 481 ? -4.921 1.239 -21.394 1.00 34.91 481 LEU A C 1
ATOM 3795 O O . LEU A 1 481 ? -5.204 0.594 -22.409 1.00 34.91 481 LEU A O 1
ATOM 3799 N N . SER A 1 482 ? -5.674 1.210 -20.299 1.00 41.72 482 SER A N 1
ATOM 3800 C CA . SER A 1 482 ? -7.068 0.780 -20.347 1.00 41.72 482 SER A CA 1
ATOM 3801 C C . SER A 1 482 ? -7.924 1.926 -20.915 1.00 41.72 482 SER A C 1
ATOM 3803 O O . SER A 1 482 ? -7.560 3.091 -20.740 1.00 41.72 482 SER A O 1
ATOM 3805 N N . PRO A 1 483 ? -9.052 1.643 -21.594 1.00 38.34 483 PRO A N 1
ATOM 3806 C CA . PRO A 1 483 ? -9.952 2.675 -22.129 1.00 38.34 483 PRO A CA 1
ATOM 3807 C C . PRO A 1 483 ? -10.425 3.712 -21.093 1.00 38.34 483 PRO A C 1
ATOM 3809 O O . PRO A 1 483 ? -10.836 4.804 -21.470 1.00 38.34 483 PRO A O 1
ATOM 3812 N N . ASP A 1 484 ? -10.316 3.393 -19.800 1.00 44.53 484 ASP A N 1
ATOM 3813 C CA . ASP A 1 484 ? -10.779 4.209 -18.676 1.00 44.53 484 ASP A CA 1
ATOM 3814 C C . ASP A 1 484 ? -9.710 5.212 -18.165 1.00 44.53 484 ASP A C 1
ATOM 3816 O O . ASP A 1 484 ? -9.949 5.941 -17.202 1.00 44.53 484 ASP A O 1
ATOM 3820 N N . ASP A 1 485 ? -8.528 5.277 -18.799 1.00 48.81 485 ASP A N 1
ATOM 3821 C CA . ASP A 1 485 ? -7.373 6.089 -18.363 1.00 48.81 485 ASP A CA 1
ATOM 3822 C C . ASP A 1 485 ? -7.318 7.511 -18.963 1.00 48.81 485 ASP A C 1
ATOM 3824 O O . ASP A 1 485 ? -6.383 8.271 -18.695 1.00 48.81 485 ASP A O 1
ATOM 3828 N N . THR A 1 486 ? -8.319 7.915 -19.751 1.00 47.97 486 THR A N 1
ATOM 3829 C CA . THR A 1 486 ? -8.346 9.214 -20.454 1.00 47.97 486 THR A CA 1
ATOM 3830 C C . THR A 1 486 ? -8.251 10.416 -19.505 1.00 47.97 486 THR A C 1
ATOM 3832 O O . THR A 1 486 ? -7.608 11.410 -19.835 1.00 47.97 486 THR A O 1
ATOM 3835 N N . ALA A 1 487 ? -8.821 10.321 -18.299 1.00 52.84 487 ALA A N 1
ATOM 3836 C CA . ALA A 1 487 ? -8.769 11.393 -17.301 1.00 52.84 487 ALA A CA 1
ATOM 3837 C C . ALA A 1 487 ? -7.363 11.613 -16.705 1.00 52.84 487 ALA A C 1
ATOM 3839 O O . ALA A 1 487 ? -7.040 12.728 -16.302 1.00 52.84 487 ALA A O 1
ATOM 3840 N N . ASP A 1 488 ? -6.514 10.580 -16.670 1.00 51.19 488 ASP A N 1
ATOM 3841 C CA . ASP A 1 488 ? -5.141 10.683 -16.157 1.00 51.19 488 ASP A CA 1
ATOM 3842 C C . ASP A 1 488 ? -4.184 11.285 -17.206 1.00 51.19 488 ASP A C 1
ATOM 3844 O O . ASP A 1 488 ? -3.207 11.932 -16.836 1.00 51.19 488 ASP A O 1
ATOM 3848 N N . MET A 1 489 ? -4.476 11.126 -18.505 1.00 50.25 489 MET A N 1
ATOM 3849 C CA . MET A 1 489 ? -3.712 11.757 -19.596 1.00 50.25 489 MET A CA 1
ATOM 3850 C C . MET A 1 489 ? -3.986 13.264 -19.718 1.00 50.25 489 MET A C 1
ATOM 3852 O O . MET A 1 489 ? -3.100 14.018 -20.105 1.00 50.25 489 MET A O 1
ATOM 3856 N N . LEU A 1 490 ? -5.190 13.714 -19.347 1.00 51.88 490 LEU A N 1
ATOM 3857 C CA . LEU A 1 490 ? -5.579 15.131 -19.376 1.00 51.88 490 LEU A CA 1
ATOM 3858 C C . LEU A 1 490 ? -4.895 15.977 -18.279 1.00 51.88 490 LEU A C 1
ATOM 3860 O O . LEU A 1 490 ? -4.838 17.196 -18.403 1.00 51.88 490 LEU A O 1
ATOM 3864 N N . LYS A 1 491 ? -4.322 15.350 -17.240 1.00 54.25 491 LYS A N 1
ATOM 3865 C CA . LYS A 1 491 ? -3.638 16.036 -16.122 1.00 54.25 491 LYS A CA 1
ATOM 3866 C C . LYS A 1 491 ? -2.229 16.547 -16.435 1.00 54.25 491 LYS A C 1
ATOM 3868 O O . LYS A 1 491 ? -1.655 17.251 -15.610 1.00 54.25 491 LYS A O 1
ATOM 3873 N N . ALA A 1 492 ? -1.673 16.227 -17.603 1.00 50.44 492 ALA A N 1
ATOM 3874 C CA . ALA A 1 492 ? -0.381 16.762 -18.038 1.00 50.44 492 ALA A CA 1
ATOM 3875 C C . ALA A 1 492 ? -0.393 18.303 -18.125 1.00 50.44 492 ALA A C 1
ATOM 3877 O O . ALA A 1 492 ? 0.548 18.954 -17.680 1.00 50.44 492 ALA A O 1
ATOM 3878 N N . ALA A 1 493 ? -1.504 18.890 -18.590 1.00 49.66 493 ALA A N 1
ATOM 3879 C CA . ALA A 1 493 ? -1.680 20.342 -18.655 1.00 49.66 493 ALA A CA 1
ATOM 3880 C C . ALA A 1 493 ? -1.737 20.991 -17.255 1.00 49.66 493 ALA A C 1
ATOM 3882 O O . ALA A 1 493 ? -1.056 21.980 -17.005 1.00 49.66 493 ALA A O 1
ATOM 3883 N N . GLU A 1 494 ? -2.460 20.379 -16.309 1.00 55.19 494 GLU A N 1
ATOM 3884 C CA . GLU A 1 494 ? -2.595 20.885 -14.932 1.00 55.19 494 GLU A CA 1
ATOM 3885 C C . GLU A 1 494 ? -1.279 20.839 -14.129 1.00 55.19 494 GLU A C 1
ATOM 3887 O O . GLU A 1 494 ? -1.100 21.621 -13.192 1.00 55.19 494 GLU A O 1
ATOM 3892 N N . LEU A 1 495 ? -0.363 19.917 -14.465 1.00 59.06 495 LEU A N 1
ATOM 3893 C CA . LEU A 1 495 ? 0.968 19.837 -13.847 1.00 59.06 495 LEU A CA 1
ATOM 3894 C C . LEU A 1 495 ? 1.834 21.045 -14.224 1.00 59.06 495 LEU A C 1
ATOM 3896 O O . LEU A 1 495 ? 2.495 21.612 -13.356 1.00 59.06 495 LEU A O 1
ATOM 3900 N N . ASN A 1 496 ? 1.788 21.473 -15.488 1.00 60.53 496 ASN A N 1
ATOM 3901 C CA . ASN A 1 496 ? 2.568 22.617 -15.961 1.00 60.53 496 ASN A CA 1
ATOM 3902 C C . ASN A 1 496 ? 2.019 23.953 -15.435 1.00 60.53 496 ASN A C 1
ATOM 3904 O O . ASN A 1 496 ? 2.810 24.826 -15.087 1.00 60.53 496 ASN A O 1
ATOM 3908 N N . ASP A 1 497 ? 0.701 24.085 -15.255 1.00 66.31 497 ASP A N 1
ATOM 3909 C CA . ASP A 1 497 ? 0.079 25.299 -14.695 1.00 66.31 497 ASP A CA 1
ATOM 3910 C C . ASP A 1 497 ? 0.550 25.634 -13.266 1.00 66.31 497 ASP A C 1
ATOM 3912 O O . ASP A 1 497 ? 0.477 26.784 -12.828 1.00 66.31 497 ASP A O 1
ATOM 3916 N N . LYS A 1 498 ? 1.013 24.630 -12.511 1.00 69.06 498 LYS A N 1
ATOM 3917 C CA . LYS A 1 498 ? 1.536 24.793 -11.146 1.00 69.06 498 LYS A CA 1
ATOM 3918 C C . LYS A 1 498 ? 3.044 24.592 -11.046 1.00 69.06 498 LYS A C 1
ATOM 3920 O O . LYS A 1 498 ? 3.550 24.623 -9.924 1.00 69.06 498 LYS A O 1
ATOM 3925 N N . ALA A 1 499 ? 3.754 24.380 -12.151 1.00 76.44 499 ALA A N 1
ATOM 3926 C CA . ALA A 1 499 ? 5.188 24.110 -12.123 1.00 76.44 499 ALA A CA 1
ATOM 3927 C C . ALA A 1 499 ? 5.953 25.196 -11.344 1.00 76.44 499 ALA A C 1
ATOM 3929 O O . ALA A 1 499 ? 5.632 26.382 -11.411 1.00 76.44 499 ALA A O 1
ATOM 3930 N N . ASP A 1 500 ? 6.916 24.760 -10.531 1.00 78.38 500 ASP A N 1
ATOM 3931 C CA . ASP A 1 500 ? 7.752 25.577 -9.643 1.00 78.38 500 ASP A CA 1
ATOM 3932 C C . ASP A 1 500 ? 7.018 26.391 -8.566 1.00 78.38 500 ASP A C 1
ATOM 3934 O O . ASP A 1 500 ? 7.647 27.115 -7.785 1.00 78.38 500 ASP A O 1
ATOM 3938 N N . THR A 1 501 ? 5.701 26.216 -8.421 1.00 85.06 501 THR A N 1
ATOM 3939 C CA . THR A 1 501 ? 4.985 26.762 -7.267 1.00 85.06 501 THR A CA 1
ATOM 3940 C C . THR A 1 501 ? 5.362 26.008 -5.993 1.00 85.06 501 THR A C 1
ATOM 3942 O O . THR A 1 501 ? 5.602 24.794 -5.990 1.00 85.06 501 THR A O 1
ATOM 3945 N N . VAL A 1 502 ? 5.420 26.752 -4.886 1.00 86.44 502 VAL A N 1
ATOM 3946 C CA . VAL A 1 502 ? 5.732 26.226 -3.557 1.00 86.44 502 VAL A CA 1
ATOM 3947 C C . VAL A 1 502 ? 4.570 26.503 -2.617 1.00 86.44 502 VAL A C 1
ATOM 3949 O O . VAL A 1 502 ? 4.023 27.607 -2.586 1.00 86.44 502 VAL A O 1
ATOM 3952 N N . GLU A 1 503 ? 4.226 25.514 -1.805 1.00 90.69 503 GLU A N 1
ATOM 3953 C CA . GLU A 1 503 ? 3.257 25.654 -0.724 1.00 90.69 503 GLU A CA 1
ATOM 3954 C C . GLU A 1 503 ? 3.842 25.182 0.607 1.00 90.69 503 GLU A C 1
ATOM 3956 O O . GLU A 1 503 ? 4.767 24.368 0.659 1.00 90.69 503 GLU A O 1
ATOM 3961 N N . VAL A 1 504 ? 3.271 25.698 1.695 1.00 95.00 504 VAL A N 1
ATOM 3962 C CA . VAL A 1 504 ? 3.659 25.342 3.058 1.00 95.00 504 VAL A CA 1
ATOM 3963 C C . VAL A 1 504 ? 2.547 24.508 3.673 1.00 95.00 504 VAL A C 1
ATOM 3965 O O . VAL A 1 504 ? 1.417 24.979 3.829 1.00 95.00 504 VAL A O 1
ATOM 3968 N N . VAL A 1 505 ? 2.875 23.285 4.074 1.00 96.62 505 VAL A N 1
ATOM 3969 C CA . VAL A 1 505 ? 1.958 22.389 4.779 1.00 96.62 505 VAL A CA 1
ATOM 3970 C C . VAL A 1 505 ? 2.394 22.250 6.224 1.00 96.62 505 VAL A C 1
ATOM 3972 O O . VAL A 1 505 ? 3.517 21.837 6.515 1.00 96.62 505 VAL A O 1
ATOM 3975 N N . LYS A 1 506 ? 1.477 22.555 7.140 1.00 98.12 506 LYS A N 1
ATOM 3976 C CA . LYS A 1 506 ? 1.623 22.255 8.561 1.00 98.12 506 LYS A CA 1
ATOM 3977 C C . LYS A 1 506 ? 0.875 20.974 8.891 1.00 98.12 506 LYS A C 1
ATOM 3979 O O . LYS A 1 506 ? -0.319 20.867 8.617 1.00 98.12 506 LYS A O 1
ATOM 3984 N N . ALA A 1 507 ? 1.564 20.003 9.479 1.00 98.31 507 ALA A N 1
ATOM 3985 C CA . ALA A 1 507 ? 1.010 18.684 9.763 1.00 98.31 507 ALA A CA 1
ATOM 3986 C C . ALA A 1 507 ? 1.104 18.316 11.250 1.00 98.31 507 ALA A C 1
ATOM 3988 O O . ALA A 1 507 ? 2.083 18.652 11.926 1.00 98.31 507 ALA A O 1
ATOM 3989 N N . LYS A 1 508 ? 0.099 17.592 11.767 1.00 98.44 508 LYS A N 1
ATOM 3990 C CA . LYS A 1 508 ? 0.204 16.963 13.098 1.00 98.44 508 LYS A CA 1
ATOM 3991 C C . LYS A 1 508 ? 1.118 15.741 13.060 1.00 98.44 508 LYS A C 1
ATOM 3993 O O . LYS A 1 508 ? 1.895 15.544 13.995 1.00 98.44 508 LYS A O 1
ATOM 3998 N N . TYR A 1 509 ? 1.018 14.947 11.994 1.00 98.75 509 TYR A N 1
ATOM 3999 C CA . TYR A 1 509 ? 1.819 13.751 11.736 1.00 98.75 509 TYR A CA 1
ATOM 4000 C C . TYR A 1 509 ? 2.243 13.674 10.265 1.00 98.75 509 TYR A C 1
ATOM 4002 O O . TYR A 1 509 ? 1.588 14.228 9.383 1.00 98.75 509 TYR A O 1
ATOM 4010 N N . MET A 1 510 ? 3.325 12.953 9.984 1.00 98.62 510 MET A N 1
ATOM 4011 C CA . MET A 1 510 ? 3.813 12.739 8.621 1.00 98.62 510 MET A CA 1
ATOM 4012 C C . MET A 1 510 ? 4.289 11.299 8.424 1.00 98.62 510 MET A C 1
ATOM 4014 O O . MET A 1 510 ? 4.896 10.719 9.325 1.00 98.62 510 MET A O 1
ATOM 4018 N N . LEU A 1 511 ? 4.045 10.732 7.241 1.00 98.75 511 LEU A N 1
ATOM 4019 C CA . LEU A 1 511 ? 4.593 9.444 6.811 1.00 98.75 511 LEU A CA 1
ATOM 4020 C C . LEU A 1 511 ? 5.493 9.626 5.581 1.00 98.75 511 LEU A C 1
ATOM 4022 O O . LEU A 1 511 ? 5.019 10.047 4.530 1.00 98.75 511 LEU A O 1
ATOM 4026 N N . GLY A 1 512 ? 6.763 9.238 5.684 1.00 98.25 512 GLY A N 1
ATOM 4027 C CA . GLY A 1 512 ? 7.651 9.008 4.546 1.00 98.25 512 GLY A CA 1
ATOM 4028 C C . GLY A 1 512 ? 7.521 7.576 4.024 1.00 98.25 512 GLY A C 1
ATOM 4029 O O . GLY A 1 512 ? 8.032 6.631 4.624 1.00 98.25 512 GLY A O 1
ATOM 4030 N N . ALA A 1 513 ? 6.833 7.422 2.898 1.00 96.94 513 ALA A N 1
ATOM 4031 C CA . ALA A 1 513 ? 6.664 6.184 2.138 1.00 96.94 513 ALA A CA 1
ATOM 4032 C C . ALA A 1 513 ? 7.289 6.316 0.729 1.00 96.94 513 ALA A C 1
ATOM 4034 O O . ALA A 1 513 ? 6.808 5.753 -0.254 1.00 96.94 513 ALA A O 1
ATOM 4035 N N . ASP A 1 514 ? 8.377 7.080 0.631 1.00 92.50 514 ASP A N 1
ATOM 4036 C CA . ASP A 1 514 ? 9.027 7.563 -0.592 1.00 92.50 514 ASP A CA 1
ATOM 4037 C C . ASP A 1 514 ? 10.176 6.660 -1.096 1.00 92.50 514 ASP A C 1
ATOM 4039 O O . ASP A 1 514 ? 11.044 7.075 -1.872 1.00 92.50 514 ASP A O 1
ATOM 4043 N N . GLY A 1 515 ? 10.145 5.386 -0.694 1.00 89.44 515 GLY A N 1
ATOM 4044 C CA . GLY A 1 515 ? 10.931 4.297 -1.277 1.00 89.44 515 GLY A CA 1
ATOM 4045 C C . GLY A 1 515 ? 12.376 4.167 -0.781 1.00 89.44 515 GLY A C 1
ATOM 4046 O O . GLY A 1 515 ? 12.828 4.855 0.133 1.00 89.44 515 GLY A O 1
ATOM 4047 N N . ALA A 1 516 ? 13.148 3.288 -1.431 1.00 85.88 516 ALA A N 1
ATOM 4048 C CA . ALA A 1 516 ? 14.517 2.932 -1.027 1.00 85.88 516 ALA A CA 1
ATOM 4049 C C . ALA A 1 516 ? 15.467 4.139 -0.903 1.00 85.88 516 ALA A C 1
ATOM 4051 O O . ALA A 1 516 ? 16.381 4.159 -0.071 1.00 85.88 516 ALA A O 1
ATOM 4052 N N . HIS A 1 517 ? 15.237 5.189 -1.695 1.00 86.69 517 HIS A N 1
ATOM 4053 C CA . HIS A 1 517 ? 16.016 6.429 -1.689 1.00 86.69 517 HIS A CA 1
ATOM 4054 C C . HIS A 1 517 ? 15.369 7.574 -0.902 1.00 86.69 517 HIS A C 1
ATOM 4056 O O . HIS A 1 517 ? 15.757 8.721 -1.135 1.00 86.69 517 HIS A O 1
ATOM 4062 N N . SER A 1 518 ? 14.455 7.240 0.017 1.00 93.38 518 SER A N 1
ATOM 4063 C CA . SER A 1 518 ? 13.676 8.154 0.855 1.00 93.38 518 SER A CA 1
ATOM 4064 C C . SER A 1 518 ? 14.418 9.447 1.190 1.00 93.38 518 SER A C 1
ATOM 4066 O O . SER A 1 518 ? 15.490 9.433 1.808 1.00 93.38 518 SER A O 1
ATOM 4068 N N . TRP A 1 519 ? 13.840 10.554 0.735 1.00 95.56 519 TRP A N 1
ATOM 4069 C CA . TRP A 1 519 ? 14.234 11.909 1.083 1.00 95.56 519 TRP A CA 1
ATOM 4070 C C . TRP A 1 519 ? 13.911 12.175 2.553 1.00 95.56 519 TRP A C 1
ATOM 4072 O O . TRP A 1 519 ? 14.793 12.616 3.284 1.00 95.56 519 TRP A O 1
ATOM 4082 N N . VAL A 1 520 ? 12.721 11.773 3.022 1.00 96.62 520 VAL A N 1
ATOM 4083 C CA . VAL A 1 520 ? 12.300 11.979 4.423 1.00 96.62 520 VAL A CA 1
ATOM 4084 C C . VAL A 1 520 ? 13.289 11.325 5.389 1.00 96.62 520 VAL A C 1
ATOM 4086 O O . VAL A 1 520 ? 13.731 11.947 6.352 1.00 96.62 520 VAL A O 1
ATOM 4089 N N . ARG A 1 521 ? 13.719 10.088 5.104 1.00 96.81 521 ARG A N 1
ATOM 4090 C CA . ARG A 1 521 ? 14.727 9.390 5.913 1.00 96.81 521 ARG A CA 1
ATOM 4091 C C . ARG A 1 521 ? 16.043 10.167 5.996 1.00 96.81 521 ARG A C 1
ATOM 4093 O O . ARG A 1 521 ? 16.648 10.222 7.065 1.00 96.81 521 ARG A O 1
ATOM 4100 N N . LYS A 1 522 ? 16.504 10.723 4.871 1.00 95.62 522 LYS A N 1
ATOM 4101 C CA . LYS A 1 522 ? 17.771 11.464 4.796 1.00 95.62 522 LYS A CA 1
ATOM 4102 C C . LYS A 1 522 ? 17.702 12.776 5.570 1.00 95.62 522 LYS A C 1
ATOM 4104 O O . LYS A 1 522 ? 18.642 13.058 6.304 1.00 95.62 522 LYS A O 1
ATOM 4109 N N . GLU A 1 523 ? 16.602 13.517 5.457 1.00 95.81 523 GLU A N 1
ATOM 4110 C CA . GLU A 1 523 ? 16.392 14.759 6.216 1.00 95.81 523 GLU A CA 1
ATOM 4111 C C . GLU A 1 523 ? 16.359 14.513 7.730 1.00 95.81 523 GLU A C 1
ATOM 4113 O O . GLU A 1 523 ? 16.889 15.306 8.502 1.00 95.81 523 GLU A O 1
ATOM 4118 N N . LEU A 1 524 ? 15.827 13.367 8.168 1.00 95.31 524 LEU A N 1
ATOM 4119 C CA . LEU A 1 524 ? 15.869 12.950 9.575 1.00 95.31 524 LEU A CA 1
ATOM 4120 C C . LEU A 1 524 ? 17.249 12.436 10.032 1.00 95.31 524 LEU A C 1
ATOM 4122 O O . LEU A 1 524 ? 17.435 12.130 11.209 1.00 95.31 524 LEU A O 1
ATOM 4126 N N . GLY A 1 525 ? 18.219 12.294 9.123 1.00 94.81 525 GLY A N 1
ATOM 4127 C CA . GLY A 1 525 ? 19.546 11.751 9.422 1.00 94.81 525 GLY A CA 1
ATOM 4128 C C . GLY A 1 525 ? 19.573 10.241 9.695 1.00 94.81 525 GLY A C 1
ATOM 4129 O O . GLY A 1 525 ? 20.576 9.724 10.196 1.00 94.81 525 GLY A O 1
ATOM 4130 N N . PHE A 1 526 ? 18.501 9.513 9.373 1.00 95.06 526 PHE A N 1
ATOM 4131 C CA . PHE A 1 526 ? 18.414 8.067 9.576 1.00 95.06 526 PHE A CA 1
ATOM 4132 C C . PHE A 1 526 ? 19.138 7.300 8.465 1.00 95.06 526 PHE A C 1
ATOM 4134 O O . PHE A 1 526 ? 19.200 7.725 7.306 1.00 95.06 526 PHE A O 1
ATOM 4141 N N . LYS A 1 527 ? 19.692 6.134 8.806 1.00 92.81 527 LYS A N 1
ATOM 4142 C CA . LYS A 1 527 ? 20.518 5.329 7.892 1.00 92.81 527 LYS A CA 1
ATOM 4143 C C . LYS A 1 527 ? 19.865 3.987 7.598 1.00 92.81 527 LYS A C 1
ATOM 4145 O O . LYS A 1 527 ? 19.107 3.478 8.413 1.00 92.81 527 LYS A O 1
ATOM 4150 N N . LEU A 1 528 ? 20.171 3.426 6.429 1.00 89.31 528 LEU A N 1
ATOM 4151 C CA . LEU A 1 528 ? 19.897 2.026 6.116 1.00 89.31 528 LEU A CA 1
ATOM 4152 C C . LEU A 1 528 ? 21.165 1.219 6.402 1.00 89.31 528 LEU A C 1
ATOM 4154 O O . LEU A 1 528 ? 22.182 1.416 5.739 1.00 89.31 528 LEU A O 1
ATOM 4158 N N . GLU A 1 529 ? 21.094 0.342 7.391 1.00 88.69 529 GLU A N 1
ATOM 4159 C CA . GLU A 1 529 ? 22.164 -0.548 7.832 1.00 88.69 529 GLU A CA 1
ATOM 4160 C C . GLU A 1 529 ? 21.988 -1.921 7.187 1.00 88.69 529 GLU A C 1
ATOM 4162 O O . GLU A 1 529 ? 20.888 -2.471 7.183 1.00 88.69 529 GLU A O 1
ATOM 4167 N N . GLY A 1 530 ? 23.065 -2.475 6.636 1.00 81.62 530 GLY A N 1
ATOM 4168 C CA . GLY A 1 530 ? 23.073 -3.799 6.022 1.00 81.62 530 GLY A CA 1
ATOM 4169 C C . GLY A 1 530 ? 24.039 -3.891 4.847 1.00 81.62 530 GLY A C 1
ATOM 4170 O O . GLY A 1 530 ? 24.691 -2.912 4.477 1.00 81.62 530 GLY A O 1
ATOM 4171 N N . GLU A 1 531 ? 24.125 -5.076 4.256 1.00 71.12 531 GLU A N 1
ATOM 4172 C CA . GLU A 1 531 ? 25.106 -5.407 3.225 1.00 71.12 531 GLU A CA 1
ATOM 4173 C C . GLU A 1 531 ? 24.450 -5.516 1.842 1.00 71.12 531 GLU A C 1
ATOM 4175 O O . GLU A 1 531 ? 23.240 -5.711 1.688 1.00 71.12 531 GLU A O 1
ATOM 4180 N N . SER A 1 532 ? 25.256 -5.328 0.798 1.00 66.81 532 SER A N 1
ATOM 4181 C CA . SER A 1 532 ? 24.840 -5.575 -0.587 1.00 66.81 532 SER A CA 1
ATOM 4182 C C . SER A 1 532 ? 25.583 -6.801 -1.083 1.00 66.81 532 SER A C 1
ATOM 4184 O O . SER A 1 532 ? 26.766 -6.946 -0.800 1.00 66.81 532 SER A O 1
ATOM 4186 N N . THR A 1 533 ? 24.893 -7.685 -1.795 1.00 67.38 533 THR A N 1
ATOM 4187 C CA . THR A 1 533 ? 25.535 -8.861 -2.393 1.00 67.38 533 THR A CA 1
ATOM 4188 C C . THR A 1 533 ? 26.029 -8.541 -3.801 1.00 67.38 533 THR A C 1
ATOM 4190 O O . THR A 1 533 ? 25.495 -7.647 -4.465 1.00 67.38 533 THR A O 1
ATOM 4193 N N . ASP A 1 534 ? 26.985 -9.323 -4.293 1.00 65.62 534 ASP A N 1
ATOM 4194 C CA . ASP A 1 534 ? 27.513 -9.189 -5.658 1.00 65.62 534 ASP A CA 1
ATOM 4195 C C . ASP A 1 534 ? 26.596 -9.809 -6.731 1.00 65.62 534 ASP A C 1
ATOM 4197 O O . ASP A 1 534 ? 26.861 -9.694 -7.926 1.00 65.62 534 ASP A O 1
ATOM 4201 N N . TYR A 1 535 ? 25.494 -10.461 -6.335 1.00 73.25 535 TYR A N 1
ATOM 4202 C CA . TYR A 1 535 ? 24.582 -11.115 -7.273 1.00 73.25 535 TYR A CA 1
ATOM 4203 C C . TYR A 1 535 ? 23.639 -10.121 -7.956 1.00 73.25 535 TYR A C 1
ATOM 4205 O O . TYR A 1 535 ? 22.880 -9.395 -7.302 1.00 73.25 535 TYR A O 1
ATOM 4213 N N . ILE A 1 536 ? 23.619 -10.178 -9.288 1.00 79.94 536 ILE A N 1
ATOM 4214 C CA . ILE A 1 536 ? 22.713 -9.413 -10.145 1.00 79.94 536 ILE A CA 1
ATOM 4215 C C . ILE A 1 536 ? 21.624 -10.342 -10.683 1.00 79.94 536 ILE A C 1
ATOM 4217 O O . ILE A 1 536 ? 21.897 -11.457 -11.133 1.00 79.94 536 ILE A O 1
ATOM 4221 N N . TRP A 1 537 ? 20.383 -9.866 -10.633 1.00 84.56 537 TRP A N 1
ATOM 4222 C CA . TRP A 1 537 ? 19.211 -10.573 -11.133 1.00 84.56 537 TRP A CA 1
ATOM 4223 C C . TRP A 1 537 ? 18.509 -9.731 -12.192 1.00 84.56 537 TRP A C 1
ATOM 4225 O O . TRP A 1 537 ? 18.161 -8.577 -11.940 1.00 84.56 537 TRP A O 1
ATOM 4235 N N . GLY A 1 538 ? 18.306 -10.318 -13.369 1.00 88.75 538 GLY A N 1
ATOM 4236 C CA . GLY A 1 538 ? 17.429 -9.785 -14.404 1.00 88.75 538 GLY A CA 1
ATOM 4237 C C . GLY A 1 538 ? 15.986 -10.226 -14.174 1.00 88.75 538 GLY A C 1
ATOM 4238 O O . GLY A 1 538 ? 15.743 -11.308 -13.638 1.00 88.75 538 GLY A O 1
ATOM 4239 N N . VAL A 1 539 ? 15.026 -9.403 -14.586 1.00 89.81 539 VAL A N 1
ATOM 4240 C CA . VAL A 1 539 ? 13.596 -9.727 -14.563 1.00 89.81 539 VAL A CA 1
ATOM 4241 C C . VAL A 1 539 ? 12.998 -9.485 -15.935 1.00 89.81 539 VAL A C 1
ATOM 4243 O O . VAL A 1 539 ? 13.273 -8.448 -16.534 1.00 89.81 539 VAL A O 1
ATOM 4246 N N . LEU A 1 540 ? 12.170 -10.417 -16.404 1.00 91.44 540 LEU A N 1
ATOM 4247 C CA . LEU A 1 540 ? 11.403 -10.296 -17.644 1.00 91.44 540 LEU A CA 1
ATOM 4248 C C . LEU A 1 540 ? 9.930 -10.613 -17.383 1.00 91.44 540 LEU A C 1
ATOM 4250 O O . LEU A 1 540 ? 9.634 -11.709 -16.910 1.00 91.44 540 LEU A O 1
ATOM 4254 N N . ASP A 1 541 ? 9.027 -9.713 -17.774 1.00 91.31 541 ASP A N 1
ATOM 4255 C CA . ASP A 1 541 ? 7.582 -9.959 -17.845 1.00 91.31 541 ASP A CA 1
ATOM 4256 C C . ASP A 1 541 ? 7.201 -10.178 -19.306 1.00 91.31 541 ASP A C 1
ATOM 4258 O O . ASP A 1 541 ? 7.067 -9.234 -20.086 1.00 91.31 541 ASP A O 1
ATOM 4262 N N . ILE A 1 542 ? 7.062 -11.445 -19.691 1.00 93.31 542 ILE A N 1
ATOM 4263 C CA . ILE A 1 542 ? 6.869 -11.856 -21.085 1.00 93.31 542 ILE A CA 1
ATOM 4264 C C . ILE A 1 542 ? 5.632 -12.730 -21.243 1.00 93.31 542 ILE A C 1
ATOM 4266 O O . ILE A 1 542 ? 5.163 -13.355 -20.293 1.00 93.31 542 ILE A O 1
ATOM 4270 N N . VAL A 1 543 ? 5.139 -12.846 -22.475 1.00 95.06 543 VAL A N 1
ATOM 4271 C CA . VAL A 1 543 ? 4.319 -13.998 -22.878 1.00 95.06 543 VAL A CA 1
ATOM 4272 C C . VAL A 1 543 ? 5.268 -15.042 -23.478 1.00 95.06 543 VAL A C 1
ATOM 4274 O O . VAL A 1 543 ? 5.688 -14.880 -24.631 1.00 95.06 543 VAL A O 1
ATOM 4277 N N . PRO A 1 544 ? 5.669 -16.076 -22.713 1.00 96.19 544 PRO A N 1
ATOM 4278 C CA . PRO A 1 544 ? 6.715 -16.993 -23.141 1.00 96.19 544 PRO A CA 1
ATOM 4279 C C . PRO A 1 544 ? 6.218 -17.948 -24.231 1.00 96.19 544 PRO A C 1
ATOM 4281 O O . PRO A 1 544 ? 5.096 -18.453 -24.191 1.00 96.19 544 PRO A O 1
ATOM 4284 N N . ILE A 1 545 ? 7.101 -18.245 -25.177 1.00 97.69 545 ILE A N 1
ATOM 4285 C CA . ILE A 1 545 ? 6.985 -19.319 -26.162 1.00 97.69 545 ILE A CA 1
ATOM 4286 C C . ILE A 1 545 ? 8.057 -20.343 -25.790 1.00 97.69 545 ILE A C 1
ATOM 4288 O O . ILE A 1 545 ? 9.252 -20.107 -25.980 1.00 97.69 545 ILE A O 1
ATOM 4292 N N . THR A 1 546 ? 7.634 -21.455 -25.196 1.00 98.19 546 THR A N 1
ATOM 4293 C CA . THR A 1 546 ? 8.535 -22.452 -24.611 1.00 98.19 546 THR A CA 1
ATOM 4294 C C . THR A 1 546 ? 7.912 -23.843 -24.614 1.00 98.19 546 THR A C 1
ATOM 4296 O O . THR A 1 546 ? 6.688 -23.974 -24.615 1.00 98.19 546 THR A O 1
ATOM 4299 N N . ASP A 1 547 ? 8.758 -24.872 -24.611 1.00 97.88 547 ASP A N 1
ATOM 4300 C CA . ASP A 1 547 ? 8.389 -26.268 -24.356 1.00 97.88 547 ASP A CA 1
ATOM 4301 C C . ASP A 1 547 ? 8.684 -26.706 -22.905 1.00 97.88 547 ASP A C 1
ATOM 4303 O O . ASP A 1 547 ? 8.502 -27.877 -22.566 1.00 97.88 547 ASP A O 1
ATOM 4307 N N . PHE A 1 548 ? 9.091 -25.778 -22.027 1.00 98.25 548 PHE A N 1
ATOM 4308 C CA . PHE A 1 548 ? 9.252 -26.046 -20.602 1.00 98.25 548 PHE A CA 1
ATOM 4309 C C . PHE A 1 548 ? 7.886 -26.359 -19.963 1.00 98.25 548 PHE A C 1
ATOM 4311 O O . PHE A 1 548 ? 7.001 -25.495 -19.947 1.00 98.25 548 PHE A O 1
ATOM 4318 N N . PRO A 1 549 ? 7.684 -27.568 -19.406 1.00 97.50 549 PRO A N 1
ATOM 4319 C CA . PRO A 1 549 ? 6.349 -28.062 -19.064 1.00 97.50 549 PRO A CA 1
ATOM 4320 C C . PRO A 1 549 ? 5.684 -27.313 -17.901 1.00 97.50 549 PRO A C 1
ATOM 4322 O O . PRO A 1 549 ? 4.463 -27.353 -17.780 1.00 97.50 549 PRO A O 1
ATOM 4325 N N . ASP A 1 550 ? 6.463 -26.616 -17.067 1.00 97.44 550 ASP A N 1
ATOM 4326 C CA . ASP A 1 550 ? 5.970 -25.932 -15.864 1.00 97.44 550 ASP A CA 1
ATOM 4327 C C . ASP A 1 550 ? 5.989 -24.413 -15.959 1.00 97.44 550 ASP A C 1
ATOM 4329 O O . ASP A 1 550 ? 5.911 -23.728 -14.944 1.00 97.44 550 ASP A O 1
ATOM 4333 N N . ILE A 1 551 ? 6.043 -23.841 -17.161 1.00 97.12 551 ILE A N 1
ATOM 4334 C CA . ILE A 1 551 ? 6.081 -22.378 -17.318 1.00 97.12 551 ILE A CA 1
ATOM 4335 C C . ILE A 1 551 ? 4.864 -21.660 -16.685 1.00 97.12 551 ILE A C 1
ATOM 4337 O O . ILE A 1 551 ? 4.890 -20.455 -16.447 1.00 97.12 551 ILE A O 1
ATOM 4341 N N . ARG A 1 552 ? 3.783 -22.402 -16.403 1.00 96.31 552 ARG A N 1
ATOM 4342 C CA . ARG A 1 552 ? 2.566 -21.927 -15.723 1.00 96.31 552 ARG A CA 1
ATOM 4343 C C . ARG A 1 552 ? 2.491 -22.270 -14.231 1.00 96.31 552 ARG A C 1
ATOM 4345 O O . ARG A 1 552 ? 1.469 -21.988 -13.612 1.00 96.31 552 ARG A O 1
ATOM 4352 N N . GLN A 1 553 ? 3.538 -22.847 -13.653 1.00 95.06 553 GLN A N 1
ATOM 4353 C CA . GLN A 1 553 ? 3.672 -23.083 -12.216 1.00 95.06 553 GLN A CA 1
ATOM 4354 C C . GLN A 1 553 ? 4.747 -22.164 -11.637 1.00 95.06 553 GLN A C 1
ATOM 4356 O O . GLN A 1 553 ? 5.649 -21.721 -12.355 1.00 95.06 553 GLN A O 1
ATOM 4361 N N . ARG A 1 554 ? 4.688 -21.898 -10.326 1.00 94.69 554 ARG A N 1
ATOM 4362 C CA . ARG A 1 554 ? 5.836 -21.286 -9.658 1.00 94.69 554 ARG A CA 1
ATOM 4363 C C . ARG A 1 554 ? 6.984 -22.288 -9.708 1.00 94.69 554 ARG A C 1
ATOM 4365 O O . ARG A 1 554 ? 6.800 -23.439 -9.323 1.00 94.69 554 ARG A O 1
ATOM 4372 N N . CYS A 1 555 ? 8.151 -21.876 -10.188 1.00 94.69 555 CYS A N 1
ATOM 4373 C CA . CYS A 1 555 ? 9.300 -22.778 -10.280 1.00 94.69 555 CYS A CA 1
ATOM 4374 C C . CYS A 1 555 ? 10.532 -22.181 -9.623 1.00 94.69 555 CYS A C 1
ATOM 4376 O O . CYS A 1 555 ? 10.810 -20.997 -9.801 1.00 94.69 555 CYS A O 1
ATOM 4378 N N . ALA A 1 556 ? 11.289 -23.029 -8.933 1.00 92.19 556 ALA A N 1
ATOM 4379 C CA . ALA A 1 556 ? 12.674 -22.772 -8.569 1.00 92.19 556 ALA A CA 1
ATOM 4380 C C . ALA A 1 556 ? 13.556 -23.698 -9.410 1.00 92.19 556 ALA A C 1
ATOM 4382 O O . ALA A 1 556 ? 13.417 -24.920 -9.333 1.00 92.19 556 ALA A O 1
ATOM 4383 N N . ILE A 1 557 ? 14.405 -23.113 -10.251 1.00 93.56 557 ILE A N 1
ATOM 4384 C CA . ILE A 1 557 ? 15.199 -23.829 -11.247 1.00 93.56 557 ILE A CA 1
ATOM 4385 C C . ILE A 1 557 ? 16.669 -23.560 -10.969 1.00 93.56 557 ILE A C 1
ATOM 4387 O O . ILE A 1 557 ? 17.096 -22.412 -11.062 1.00 93.56 557 ILE A O 1
ATOM 4391 N N . HIS A 1 558 ? 17.438 -24.607 -10.687 1.00 91.62 558 HIS A N 1
ATOM 4392 C CA . HIS A 1 558 ? 18.894 -24.552 -10.617 1.00 91.62 558 HIS A CA 1
ATOM 4393 C C . HIS A 1 558 ? 19.477 -25.336 -11.789 1.00 91.62 558 HIS A C 1
ATOM 4395 O O . HIS A 1 558 ? 19.163 -26.511 -11.976 1.00 91.62 558 HIS A O 1
ATOM 4401 N N . SER A 1 559 ? 20.332 -24.696 -12.586 1.00 90.69 559 SER A N 1
ATOM 4402 C CA . SER A 1 559 ? 21.126 -25.396 -13.603 1.00 90.69 559 SER A CA 1
ATOM 4403 C C . SER A 1 559 ? 22.437 -25.922 -13.011 1.00 90.69 559 SER A C 1
ATOM 4405 O O . SER A 1 559 ? 22.857 -25.514 -11.929 1.00 90.69 559 SER A O 1
ATOM 4407 N N . ALA A 1 560 ? 23.120 -26.811 -13.737 1.00 86.69 560 ALA A N 1
ATOM 4408 C CA . ALA A 1 560 ? 24.401 -27.362 -13.294 1.00 86.69 560 ALA A CA 1
ATOM 4409 C C . ALA A 1 560 ? 25.505 -26.295 -13.137 1.00 86.69 560 ALA A C 1
ATOM 4411 O O . ALA A 1 560 ? 26.350 -26.412 -12.251 1.00 86.69 560 ALA A O 1
ATOM 4412 N N . SER A 1 561 ? 25.522 -25.270 -13.999 1.00 83.94 561 SER A N 1
ATOM 4413 C CA . SER A 1 561 ? 26.605 -24.272 -14.022 1.00 83.94 561 SER A CA 1
ATOM 4414 C C . SER A 1 561 ? 26.228 -22.892 -14.570 1.00 83.94 561 SER A C 1
ATOM 4416 O O . SER A 1 561 ? 27.094 -22.027 -14.657 1.00 83.94 561 SER A O 1
ATOM 4418 N N . SER A 1 562 ? 24.979 -22.669 -14.980 1.00 87.31 562 SER A N 1
ATOM 4419 C CA . SER A 1 562 ? 24.548 -21.427 -15.643 1.00 87.31 562 SER A CA 1
ATOM 4420 C C . SER A 1 562 ? 23.751 -20.492 -14.731 1.00 87.31 562 SER A C 1
ATOM 4422 O O . SER A 1 562 ? 23.319 -19.439 -15.182 1.00 87.31 562 SER A O 1
ATOM 4424 N N . GLY A 1 563 ? 23.579 -20.854 -13.455 1.00 89.75 563 GLY A N 1
ATOM 4425 C CA . GLY A 1 563 ? 22.801 -20.103 -12.469 1.00 89.75 563 GLY A CA 1
ATOM 4426 C C . GLY A 1 563 ? 21.372 -20.621 -12.303 1.00 89.75 563 GLY A C 1
ATOM 4427 O O . GLY A 1 563 ? 21.053 -21.752 -12.695 1.00 89.75 563 GLY A O 1
ATOM 4428 N N . SER A 1 564 ? 20.530 -19.778 -11.709 1.00 91.00 564 SER A N 1
ATOM 4429 C CA . SER A 1 564 ? 19.162 -20.112 -11.311 1.00 91.00 564 SER A CA 1
ATOM 4430 C C . SER A 1 564 ? 18.105 -19.223 -11.975 1.00 91.00 564 SER A C 1
ATOM 4432 O O . SER A 1 564 ? 18.334 -18.038 -12.230 1.00 91.00 564 SER A O 1
ATOM 4434 N N . VAL A 1 565 ? 16.914 -19.782 -12.200 1.00 93.44 565 VAL A N 1
ATOM 4435 C CA . VAL A 1 565 ? 15.717 -19.059 -12.659 1.00 93.44 565 VAL A CA 1
ATOM 4436 C C . VAL A 1 565 ? 14.565 -19.299 -11.687 1.00 93.44 565 VAL A C 1
ATOM 4438 O O . VAL A 1 565 ? 14.325 -20.426 -11.256 1.00 93.44 565 VAL A O 1
ATOM 4441 N N . MET A 1 566 ? 13.817 -18.243 -11.367 1.00 93.62 566 MET A N 1
ATOM 4442 C CA . MET A 1 566 ? 12.512 -18.354 -10.719 1.00 93.62 566 MET A CA 1
ATOM 4443 C C . MET A 1 566 ? 11.410 -18.005 -11.716 1.00 93.62 566 MET A C 1
ATOM 4445 O O . MET A 1 566 ? 11.450 -16.942 -12.334 1.00 93.62 566 MET A O 1
ATOM 4449 N N . VAL A 1 567 ? 10.422 -18.886 -11.852 1.00 96.12 567 VAL A N 1
ATOM 4450 C CA . VAL A 1 567 ? 9.242 -18.669 -12.702 1.00 96.12 567 VAL A CA 1
ATOM 4451 C C . VAL A 1 567 ? 8.080 -18.239 -11.820 1.00 96.12 567 VAL A C 1
ATOM 4453 O O . VAL A 1 567 ? 7.764 -18.945 -10.864 1.00 96.12 567 VAL A O 1
ATOM 4456 N N . ILE A 1 568 ? 7.437 -17.119 -12.149 1.00 95.50 568 ILE A N 1
ATOM 4457 C CA . ILE A 1 568 ? 6.221 -16.618 -11.503 1.00 95.50 568 ILE A CA 1
ATOM 4458 C C . ILE A 1 568 ? 5.119 -16.481 -12.569 1.00 95.50 568 ILE A C 1
ATOM 4460 O O . ILE A 1 568 ? 5.165 -15.569 -13.400 1.00 95.50 568 ILE A O 1
ATOM 4464 N N . PRO A 1 569 ? 4.124 -17.386 -12.601 1.00 95.62 569 PRO A N 1
ATOM 4465 C CA . PRO A 1 569 ? 3.047 -17.326 -13.582 1.00 95.62 569 PRO A CA 1
ATOM 4466 C C . PRO A 1 569 ? 2.076 -16.191 -13.247 1.00 95.62 569 PRO A C 1
ATOM 4468 O O . PRO A 1 569 ? 1.468 -16.190 -12.183 1.00 95.62 569 PRO A O 1
ATOM 4471 N N . ARG A 1 570 ? 1.900 -15.244 -14.168 1.00 93.88 570 ARG A N 1
ATOM 4472 C CA . ARG A 1 570 ? 1.071 -14.041 -14.000 1.00 93.88 570 ARG A CA 1
ATOM 4473 C C . ARG A 1 570 ? -0.274 -14.156 -14.720 1.00 93.88 570 ARG A C 1
ATOM 4475 O O . ARG A 1 570 ? -0.540 -15.133 -15.433 1.00 93.88 570 ARG A O 1
ATOM 4482 N N . GLU A 1 571 ? -1.140 -13.178 -14.486 1.00 90.88 571 GLU A N 1
ATOM 4483 C CA . GLU A 1 571 ? -2.430 -12.994 -15.148 1.00 90.88 571 GLU A CA 1
ATOM 4484 C C . GLU A 1 571 ? -2.285 -12.842 -16.676 1.00 90.88 571 GLU A C 1
ATOM 4486 O O . GLU A 1 571 ? -1.205 -12.567 -17.196 1.00 90.88 571 GLU A O 1
ATOM 4491 N N . ASN A 1 572 ? -3.372 -13.032 -17.430 1.00 89.44 572 ASN A N 1
ATOM 4492 C CA . ASN A 1 572 ? -3.422 -12.742 -18.874 1.00 89.44 572 ASN A CA 1
ATOM 4493 C C . ASN A 1 572 ? -2.312 -13.399 -19.726 1.00 89.44 572 ASN A C 1
ATOM 4495 O O . ASN A 1 572 ? -1.865 -12.832 -20.722 1.00 89.44 572 ASN A O 1
ATOM 4499 N N . LYS A 1 573 ? -1.902 -14.626 -19.365 1.00 92.25 573 LYS A N 1
ATOM 4500 C CA . LYS A 1 573 ? -0.826 -15.422 -20.003 1.00 92.25 573 LYS A CA 1
ATOM 4501 C C . LYS A 1 573 ? 0.600 -14.901 -19.776 1.00 92.25 573 LYS A C 1
ATOM 4503 O O . LYS A 1 573 ? 1.534 -15.547 -20.251 1.00 92.25 573 LYS A O 1
ATOM 4508 N N . LEU A 1 574 ? 0.783 -13.797 -19.053 1.00 92.81 574 LEU A N 1
ATOM 4509 C CA . LEU A 1 574 ? 2.110 -13.295 -18.707 1.00 92.81 574 LEU A CA 1
ATOM 4510 C C . LEU A 1 574 ? 2.829 -14.262 -17.766 1.00 92.81 574 LEU A C 1
ATOM 4512 O O . LEU A 1 574 ? 2.211 -14.992 -16.987 1.00 92.81 574 LEU A O 1
ATOM 4516 N N . VAL A 1 575 ? 4.152 -14.261 -17.832 1.00 96.44 575 VAL A N 1
ATOM 4517 C CA . VAL A 1 575 ? 5.040 -14.962 -16.910 1.00 96.44 575 VAL A CA 1
ATOM 4518 C C . VAL A 1 575 ? 6.186 -14.023 -16.581 1.00 96.44 575 VAL A C 1
ATOM 4520 O O . VAL A 1 575 ? 6.854 -13.518 -17.483 1.00 96.44 575 VAL A O 1
ATOM 4523 N N . ARG A 1 576 ? 6.402 -13.814 -15.283 1.00 95.25 576 ARG A N 1
ATOM 4524 C CA . ARG A 1 576 ? 7.572 -13.122 -14.768 1.00 95.25 576 ARG A CA 1
ATOM 4525 C C . ARG A 1 576 ? 8.680 -14.135 -14.527 1.00 95.25 576 ARG A C 1
ATOM 4527 O O . ARG A 1 576 ? 8.487 -15.126 -13.822 1.00 95.25 576 ARG A O 1
ATOM 4534 N N . LEU A 1 577 ? 9.843 -13.887 -15.105 1.00 95.06 577 LEU A N 1
ATOM 4535 C CA . LEU A 1 577 ? 11.052 -14.664 -14.875 1.00 95.06 577 LEU A CA 1
ATOM 4536 C C . LEU A 1 577 ? 12.020 -13.815 -14.062 1.00 95.06 577 LEU A C 1
ATOM 4538 O O . LEU A 1 577 ? 12.286 -12.681 -14.444 1.00 95.06 577 LEU A O 1
ATOM 4542 N N . TYR A 1 578 ? 12.574 -14.372 -12.988 1.00 92.50 578 TYR A N 1
ATOM 4543 C CA . TYR A 1 578 ? 13.762 -13.838 -12.320 1.00 92.50 578 TYR A CA 1
ATOM 4544 C C . TYR A 1 578 ? 14.958 -14.692 -12.724 1.00 92.50 578 TYR A C 1
ATOM 4546 O O . TYR A 1 578 ? 14.951 -15.898 -12.485 1.00 92.50 578 TYR A O 1
ATOM 4554 N N . ILE A 1 579 ? 15.971 -14.085 -13.331 1.00 92.62 579 ILE A N 1
ATOM 4555 C CA . ILE A 1 579 ? 17.107 -14.773 -13.943 1.00 92.62 579 ILE A CA 1
ATOM 4556 C C . ILE A 1 579 ? 18.389 -14.317 -13.255 1.00 92.62 579 ILE A C 1
ATOM 4558 O O . ILE A 1 579 ? 18.697 -13.125 -13.234 1.00 92.62 579 ILE A O 1
ATOM 4562 N N . GLN A 1 580 ? 19.159 -15.258 -12.720 1.00 89.69 580 GLN A N 1
ATOM 4563 C CA . GLN A 1 580 ? 20.494 -14.969 -12.215 1.00 89.69 580 GLN A CA 1
ATOM 4564 C C . GLN A 1 580 ? 21.446 -14.675 -13.378 1.00 89.69 580 GLN A C 1
ATOM 4566 O O . GLN A 1 580 ? 21.553 -15.468 -14.312 1.00 89.69 580 GLN A O 1
ATOM 4571 N N . LEU A 1 581 ? 22.172 -13.559 -13.302 1.00 85.75 581 LEU A N 1
ATOM 4572 C CA . LEU A 1 581 ? 23.208 -13.220 -14.275 1.00 85.75 581 LEU A CA 1
ATOM 4573 C C . LEU A 1 581 ? 24.580 -13.591 -13.701 1.00 85.75 581 LEU A C 1
ATOM 4575 O O . LEU A 1 581 ? 24.960 -13.123 -12.627 1.00 85.75 581 LEU A O 1
ATOM 4579 N N . THR A 1 582 ? 25.332 -14.440 -14.401 1.00 69.75 582 THR A N 1
ATOM 4580 C CA . THR A 1 582 ? 26.724 -14.758 -14.052 1.00 69.75 582 THR A CA 1
ATOM 4581 C C . THR A 1 582 ? 27.655 -13.704 -14.645 1.00 69.75 582 THR A C 1
ATOM 4583 O O . THR A 1 582 ? 27.811 -13.623 -15.863 1.00 69.75 582 THR A O 1
ATOM 4586 N N . THR A 1 583 ? 28.270 -12.887 -13.794 1.00 55.44 583 THR A N 1
ATOM 4587 C CA . THR A 1 583 ? 29.204 -11.823 -14.180 1.00 55.44 583 THR A CA 1
ATOM 4588 C C . THR A 1 583 ? 30.470 -12.420 -14.808 1.00 55.44 583 THR A C 1
ATOM 4590 O O . THR A 1 583 ? 31.250 -13.066 -14.116 1.00 55.44 583 THR A O 1
ATOM 4593 N N . THR A 1 584 ? 30.720 -12.200 -16.103 1.00 42.06 584 THR A N 1
ATOM 4594 C CA . THR A 1 584 ? 32.018 -12.521 -16.746 1.00 42.06 584 THR A CA 1
ATOM 4595 C C . THR A 1 584 ? 32.844 -11.285 -17.124 1.00 42.06 584 THR A C 1
ATOM 4597 O O . THR A 1 584 ? 33.847 -11.412 -17.822 1.00 42.06 584 THR A O 1
ATOM 4600 N N . ALA A 1 585 ? 32.489 -10.087 -16.645 1.00 36.81 585 ALA A N 1
ATOM 4601 C CA . ALA A 1 585 ? 33.256 -8.860 -16.881 1.00 36.81 585 ALA A CA 1
ATOM 4602 C C . ALA A 1 585 ? 33.924 -8.353 -15.587 1.00 36.81 585 ALA A C 1
ATOM 4604 O O . ALA A 1 585 ? 33.288 -8.256 -14.542 1.00 36.81 585 ALA A O 1
ATOM 4605 N N . LYS A 1 586 ? 35.231 -8.077 -15.684 1.00 35.03 586 LYS A N 1
ATOM 4606 C CA . LYS A 1 586 ? 36.182 -7.688 -14.628 1.00 35.03 586 LYS A CA 1
ATOM 4607 C C . LYS A 1 586 ? 35.618 -6.662 -13.631 1.00 35.03 586 LYS A C 1
ATOM 4609 O O . LYS A 1 586 ? 35.384 -5.516 -14.000 1.00 35.03 586 LYS A O 1
ATOM 4614 N N . ILE A 1 587 ? 35.520 -7.045 -12.358 1.00 37.66 587 ILE A N 1
ATOM 4615 C CA . ILE A 1 587 ? 35.425 -6.097 -11.242 1.00 37.66 587 ILE A CA 1
ATOM 4616 C C . ILE A 1 587 ? 36.839 -5.544 -11.018 1.00 37.66 587 ILE A C 1
ATOM 4618 O O . ILE A 1 587 ? 37.744 -6.289 -10.643 1.00 37.66 587 ILE A O 1
ATOM 4622 N N . GLY A 1 588 ? 37.049 -4.264 -11.329 1.00 33.12 588 GLY A N 1
ATOM 4623 C CA . GLY A 1 588 ? 38.231 -3.528 -10.884 1.00 33.12 588 GLY A CA 1
ATOM 4624 C C . GLY A 1 588 ? 38.174 -3.315 -9.371 1.00 33.12 588 GLY A C 1
ATOM 4625 O O . GLY A 1 588 ? 37.094 -3.147 -8.807 1.00 33.12 588 GLY A O 1
ATOM 4626 N N . GLU A 1 589 ? 39.329 -3.361 -8.713 1.00 32.94 589 GLU A N 1
ATOM 4627 C CA . GLU A 1 589 ? 39.460 -3.084 -7.283 1.00 32.94 589 GLU A CA 1
ATOM 4628 C C . GLU A 1 589 ? 38.898 -1.686 -6.935 1.00 32.94 589 GLU A C 1
ATOM 4630 O O . GLU A 1 589 ? 39.189 -0.711 -7.622 1.00 32.94 589 GLU A O 1
ATOM 4635 N N . GLN A 1 590 ? 38.130 -1.620 -5.837 1.00 32.88 590 GLN A N 1
ATOM 4636 C CA . GLN A 1 590 ? 37.489 -0.452 -5.198 1.00 32.88 590 GLN A CA 1
ATOM 4637 C C . GLN A 1 590 ? 36.177 0.096 -5.810 1.00 32.88 590 GLN A C 1
ATOM 4639 O O . GLN A 1 590 ? 36.156 0.794 -6.818 1.00 32.88 590 GLN A O 1
ATOM 4644 N N . ASP A 1 591 ? 35.081 -0.182 -5.088 1.00 35.75 591 ASP A N 1
ATOM 4645 C CA . ASP A 1 591 ? 33.922 0.684 -4.771 1.00 35.75 591 ASP A CA 1
ATOM 4646 C C . ASP A 1 591 ? 33.254 1.511 -5.894 1.00 35.75 591 ASP A C 1
ATOM 4648 O O . ASP A 1 591 ? 32.592 2.522 -5.647 1.00 35.75 591 ASP A O 1
ATOM 4652 N N . SER A 1 592 ? 33.370 1.075 -7.147 1.00 34.38 592 SER A N 1
ATOM 4653 C CA . SER A 1 592 ? 32.627 1.642 -8.274 1.00 34.38 592 SER A CA 1
ATOM 4654 C C . SER A 1 592 ? 31.358 0.825 -8.530 1.00 34.38 592 SER A C 1
ATOM 4656 O O . SER A 1 592 ? 31.395 -0.392 -8.709 1.00 34.38 592 SER A O 1
ATOM 4658 N N . ARG A 1 593 ? 30.195 1.497 -8.527 1.00 45.28 593 ARG A N 1
ATOM 4659 C CA . ARG A 1 593 ? 28.920 0.939 -9.012 1.00 45.28 593 ARG A CA 1
ATOM 4660 C C . ARG A 1 593 ? 29.181 0.257 -10.356 1.00 45.28 593 ARG A C 1
ATOM 4662 O O . ARG A 1 593 ? 29.574 0.945 -11.291 1.00 45.28 593 ARG A O 1
ATOM 4669 N N . ALA A 1 594 ? 28.951 -1.056 -10.440 1.00 48.38 594 ALA A N 1
ATOM 4670 C CA . ALA A 1 594 ? 29.081 -1.804 -11.688 1.00 48.38 594 ALA A CA 1
ATOM 4671 C C . ALA A 1 594 ? 28.370 -1.048 -12.820 1.00 48.38 594 ALA A C 1
ATOM 4673 O O . ALA A 1 594 ? 27.210 -0.662 -12.653 1.00 48.38 594 ALA A O 1
ATOM 4674 N N . ASP A 1 595 ? 29.064 -0.812 -13.933 1.00 51.94 595 ASP A N 1
ATOM 4675 C CA . ASP A 1 595 ? 28.453 -0.277 -15.146 1.00 51.94 595 ASP A CA 1
ATOM 4676 C C . ASP A 1 595 ? 27.354 -1.255 -15.588 1.00 51.94 595 ASP A C 1
ATOM 4678 O O . ASP A 1 595 ? 27.606 -2.448 -15.755 1.00 51.94 595 ASP A O 1
ATOM 4682 N N . ARG A 1 596 ? 26.109 -0.776 -15.659 1.00 60.47 596 ARG A N 1
ATOM 4683 C CA . ARG A 1 596 ? 24.904 -1.580 -15.947 1.00 60.47 596 ARG A CA 1
ATOM 4684 C C . ARG A 1 596 ? 24.407 -1.390 -17.374 1.00 60.47 596 ARG A C 1
ATOM 4686 O O . ARG A 1 596 ? 23.430 -2.032 -17.746 1.00 60.47 596 ARG A O 1
ATOM 4693 N N . SER A 1 597 ? 25.067 -0.539 -18.160 1.00 66.94 597 SER A N 1
ATOM 4694 C CA . SER A 1 597 ? 24.683 -0.238 -19.545 1.00 66.94 597 SER A CA 1
ATOM 4695 C C . SER A 1 597 ? 24.686 -1.474 -20.455 1.00 66.94 597 SER A C 1
ATOM 4697 O O . SER A 1 597 ? 23.961 -1.512 -21.442 1.00 66.94 597 SER A O 1
ATOM 4699 N N . TRP A 1 598 ? 25.449 -2.513 -20.098 1.00 69.12 598 TRP A N 1
ATOM 4700 C CA . TRP A 1 598 ? 25.528 -3.769 -20.849 1.00 69.12 598 TRP A CA 1
ATOM 4701 C C . TRP A 1 598 ? 24.362 -4.738 -20.598 1.00 69.12 598 TRP A C 1
ATOM 4703 O O . TRP A 1 598 ? 24.211 -5.697 -21.354 1.00 69.12 598 TRP A O 1
ATOM 4713 N N . ILE A 1 599 ? 23.560 -4.552 -19.541 1.00 78.88 599 ILE A N 1
ATOM 4714 C CA . ILE A 1 599 ? 22.460 -5.474 -19.227 1.00 78.88 599 ILE A CA 1
ATOM 4715 C C . ILE A 1 599 ? 21.241 -5.083 -20.061 1.00 78.88 599 ILE A C 1
ATOM 4717 O O . ILE A 1 599 ? 20.605 -4.068 -19.793 1.00 78.88 599 ILE A O 1
ATOM 4721 N N . THR A 1 600 ? 20.892 -5.918 -21.037 1.00 83.50 600 THR A N 1
ATOM 4722 C CA . THR A 1 600 ? 19.726 -5.742 -21.916 1.00 83.50 600 THR A CA 1
ATOM 4723 C C . THR A 1 600 ? 18.742 -6.912 -21.773 1.00 83.50 600 THR A C 1
ATOM 4725 O O . THR A 1 600 ? 19.121 -7.971 -21.255 1.00 83.50 600 THR A O 1
ATOM 4728 N N . PRO A 1 601 ? 17.488 -6.788 -22.254 1.00 85.25 601 PRO A N 1
ATOM 4729 C CA . PRO A 1 601 ? 16.545 -7.908 -22.292 1.00 85.25 601 PRO A CA 1
ATOM 4730 C C . PRO A 1 601 ? 17.098 -9.149 -22.999 1.00 85.25 601 PRO A C 1
ATOM 4732 O O . PRO A 1 601 ? 16.836 -10.263 -22.550 1.00 85.25 601 PRO A O 1
ATOM 4735 N N . ASP A 1 602 ? 17.885 -8.965 -24.063 1.00 87.56 602 ASP A N 1
ATOM 4736 C CA . ASP A 1 602 ? 18.502 -10.061 -24.816 1.00 87.56 602 ASP A CA 1
ATOM 4737 C C . ASP A 1 602 ? 19.527 -10.815 -23.968 1.00 87.56 602 ASP A C 1
ATOM 4739 O O . ASP A 1 602 ? 19.473 -12.038 -23.878 1.00 87.56 602 ASP A O 1
ATOM 4743 N N . VAL A 1 603 ? 20.391 -10.095 -23.244 1.00 88.38 603 VAL A N 1
ATOM 4744 C CA . VAL A 1 603 ? 21.368 -10.695 -22.317 1.00 88.38 603 VAL A CA 1
ATOM 4745 C C . VAL A 1 603 ? 20.669 -11.486 -21.203 1.00 88.38 603 VAL A C 1
ATOM 4747 O O . VAL A 1 603 ? 21.110 -12.579 -20.820 1.00 88.38 603 VAL A O 1
ATOM 4750 N N . ILE A 1 604 ? 19.558 -10.956 -20.684 1.00 91.06 604 ILE A N 1
ATOM 4751 C CA . ILE A 1 604 ? 18.750 -11.633 -19.664 1.00 91.06 604 ILE A CA 1
ATOM 4752 C C . ILE A 1 604 ? 18.091 -12.893 -20.250 1.00 91.06 604 ILE A C 1
ATOM 4754 O O . ILE A 1 604 ? 18.125 -13.954 -19.619 1.00 91.06 604 ILE A O 1
ATOM 4758 N N . LEU A 1 605 ? 17.536 -12.809 -21.463 1.00 93.94 605 LEU A N 1
ATOM 4759 C CA . LEU A 1 605 ? 16.915 -13.938 -22.157 1.00 93.94 605 LEU A CA 1
ATOM 4760 C C . LEU A 1 605 ? 17.934 -15.039 -22.483 1.00 93.94 605 LEU A C 1
ATOM 4762 O O . LEU A 1 605 ? 17.656 -16.209 -22.225 1.00 93.94 605 LEU A O 1
ATOM 4766 N N . GLU A 1 606 ? 19.113 -14.692 -22.999 1.00 94.38 606 GLU A N 1
ATOM 4767 C CA . GLU A 1 606 ? 20.188 -15.651 -23.286 1.00 94.38 606 GLU A CA 1
ATOM 4768 C C . GLU A 1 606 ? 20.614 -16.415 -22.028 1.00 94.38 606 GLU A C 1
ATOM 4770 O O . GLU A 1 606 ? 20.844 -17.627 -22.063 1.00 94.38 606 GLU A O 1
ATOM 4775 N N . SER A 1 607 ? 20.693 -15.717 -20.893 1.00 94.06 607 SER A N 1
ATOM 4776 C CA . SER A 1 607 ? 20.986 -16.339 -19.600 1.00 94.06 607 SER A CA 1
ATOM 4777 C C . SER A 1 607 ? 19.871 -17.309 -19.194 1.00 94.06 607 SER A C 1
ATOM 4779 O O . SER A 1 607 ? 20.150 -18.447 -18.812 1.00 94.06 607 SER A O 1
ATOM 4781 N N . ALA A 1 608 ? 18.604 -16.918 -19.371 1.00 95.62 608 ALA A N 1
ATOM 4782 C CA . ALA A 1 608 ? 17.452 -17.784 -19.119 1.00 95.62 608 ALA A CA 1
ATOM 4783 C C . ALA A 1 608 ? 17.473 -19.051 -19.992 1.00 95.62 608 ALA A C 1
ATOM 4785 O O . ALA A 1 608 ? 17.230 -20.148 -19.493 1.00 95.62 608 ALA A O 1
ATOM 4786 N N . GLN A 1 609 ? 17.796 -18.913 -21.282 1.00 96.44 609 GLN A N 1
ATOM 4787 C CA . GLN A 1 609 ? 17.894 -20.023 -22.235 1.00 96.44 609 GLN A CA 1
ATOM 4788 C C . GLN A 1 609 ? 18.987 -21.023 -21.843 1.00 96.44 609 GLN A C 1
ATOM 4790 O O . GLN A 1 609 ? 18.766 -22.230 -21.919 1.00 96.44 609 GLN A O 1
ATOM 4795 N N . LYS A 1 610 ? 20.148 -20.538 -21.380 1.00 95.06 610 LYS A N 1
ATOM 4796 C CA . LYS A 1 610 ? 21.230 -21.402 -20.876 1.00 95.06 610 LYS A CA 1
ATOM 4797 C C . LYS A 1 610 ? 20.794 -22.181 -19.636 1.00 95.06 610 LYS A C 1
ATOM 4799 O O . LYS A 1 610 ? 21.065 -23.374 -19.547 1.00 95.06 610 LYS A O 1
ATOM 4804 N N . ILE A 1 611 ? 20.097 -21.527 -18.704 1.00 95.00 611 ILE A N 1
ATOM 4805 C CA . ILE A 1 611 ? 19.625 -22.154 -17.459 1.00 95.00 611 ILE A CA 1
ATOM 4806 C C . ILE A 1 611 ? 18.524 -23.190 -17.727 1.00 95.00 611 ILE A C 1
ATOM 4808 O O . ILE A 1 611 ? 18.500 -24.238 -17.084 1.00 95.00 611 ILE A O 1
ATOM 4812 N N . LEU A 1 612 ? 17.628 -22.918 -18.680 1.00 96.19 612 LEU A N 1
ATOM 4813 C CA . LEU A 1 612 ? 16.493 -23.783 -19.015 1.00 96.19 612 LEU A CA 1
ATOM 4814 C C . LEU A 1 612 ? 16.834 -24.938 -19.966 1.00 96.19 612 LEU A C 1
ATOM 4816 O O . LEU A 1 612 ? 15.966 -25.772 -20.216 1.00 96.19 612 LEU A O 1
ATOM 4820 N N . ALA A 1 613 ? 18.056 -25.029 -20.494 1.00 94.06 613 ALA A N 1
ATOM 4821 C CA . ALA A 1 613 ? 18.434 -26.106 -21.405 1.00 94.06 613 ALA A CA 1
ATOM 4822 C C . ALA A 1 613 ? 18.138 -27.502 -20.794 1.00 94.06 613 ALA A C 1
ATOM 4824 O O . ALA A 1 613 ? 18.433 -27.741 -19.619 1.00 94.06 613 ALA A O 1
ATOM 4825 N N . PRO A 1 614 ? 17.560 -28.449 -21.561 1.00 94.75 614 PRO A N 1
ATOM 4826 C CA . PRO A 1 614 ? 17.374 -28.438 -23.017 1.00 94.75 614 PRO A CA 1
ATOM 4827 C C . PRO A 1 614 ? 16.074 -27.772 -23.512 1.00 94.75 614 PRO A C 1
ATOM 4829 O O . PRO A 1 614 ? 15.811 -27.801 -24.714 1.00 94.75 614 PRO A O 1
ATOM 4832 N N . TYR A 1 615 ? 15.260 -27.199 -22.623 1.00 97.69 615 TYR A N 1
ATOM 4833 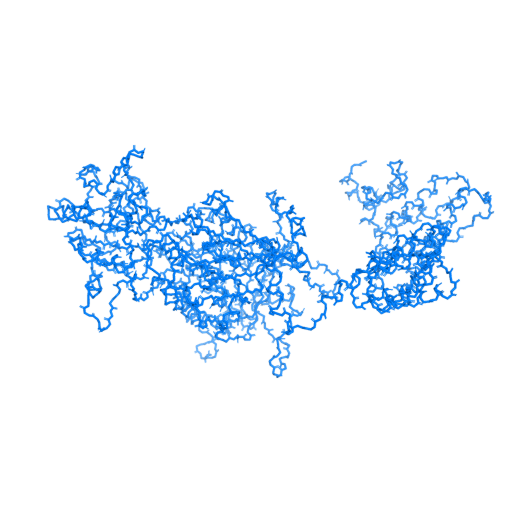C CA . TYR A 1 615 ? 14.004 -26.549 -22.994 1.00 97.69 615 TYR A CA 1
ATOM 4834 C C . TYR A 1 615 ? 14.261 -25.218 -23.708 1.00 97.69 615 TYR A C 1
ATOM 4836 O O . TYR A 1 615 ? 15.178 -24.464 -23.375 1.00 97.69 615 TYR A O 1
ATOM 4844 N N . LYS A 1 616 ? 13.443 -24.919 -24.713 1.00 97.62 616 LYS A N 1
ATOM 4845 C CA . LYS A 1 616 ? 13.532 -23.704 -25.529 1.00 97.62 616 LYS A CA 1
ATOM 4846 C C . LYS A 1 616 ? 12.738 -22.586 -24.878 1.00 97.62 616 LYS A C 1
ATOM 4848 O O . LYS A 1 616 ? 11.639 -22.829 -24.398 1.00 97.62 616 LYS A O 1
ATOM 4853 N N . LEU A 1 617 ? 13.230 -21.352 -24.932 1.00 97.81 617 LEU A N 1
ATOM 4854 C CA . LEU A 1 617 ? 12.501 -20.168 -24.472 1.00 97.81 617 LEU A CA 1
ATOM 4855 C C . LEU A 1 617 ? 12.710 -19.002 -25.443 1.00 97.81 617 LEU A C 1
ATOM 4857 O O . LEU A 1 617 ? 13.841 -18.646 -25.765 1.00 97.81 617 LEU A O 1
ATOM 4861 N N . THR A 1 618 ? 11.620 -18.385 -25.884 1.00 96.75 618 THR A N 1
ATOM 4862 C CA . THR A 1 618 ? 11.606 -17.105 -26.607 1.00 96.75 618 THR A CA 1
ATOM 4863 C C . THR A 1 618 ? 10.317 -16.345 -26.276 1.00 96.75 618 THR A C 1
ATOM 4865 O O . THR A 1 618 ? 9.471 -16.854 -25.540 1.00 96.75 618 THR A O 1
ATOM 4868 N N . TYR A 1 619 ? 10.144 -15.129 -26.783 1.00 94.19 619 TYR A N 1
ATOM 4869 C CA . TYR A 1 619 ? 8.920 -14.346 -26.623 1.00 94.19 619 TYR A CA 1
ATOM 4870 C C . TYR A 1 619 ? 8.689 -13.448 -27.840 1.00 94.19 619 TYR A C 1
ATOM 4872 O O . TYR A 1 619 ? 9.606 -13.150 -28.598 1.00 94.19 619 TYR A O 1
ATOM 4880 N N . ARG A 1 620 ? 7.439 -13.012 -28.024 1.00 86.88 620 ARG A N 1
ATOM 4881 C CA . ARG A 1 620 ? 7.080 -11.933 -28.969 1.00 86.88 620 ARG A CA 1
ATOM 4882 C C . ARG A 1 620 ? 6.565 -10.676 -28.277 1.00 86.88 620 ARG A C 1
ATOM 4884 O O . ARG A 1 620 ? 6.495 -9.627 -28.898 1.00 86.88 620 ARG A O 1
ATOM 4891 N N . LYS A 1 621 ? 6.168 -10.805 -27.011 1.00 83.75 621 LYS A N 1
ATOM 4892 C CA . LYS A 1 621 ? 5.624 -9.731 -26.187 1.00 83.75 621 LYS A CA 1
ATOM 4893 C C . LYS A 1 621 ? 6.440 -9.659 -24.901 1.00 83.75 621 LYS A C 1
ATOM 4895 O O . LYS A 1 621 ? 6.496 -10.654 -24.174 1.00 83.75 621 LYS A O 1
ATOM 4900 N N . LEU A 1 622 ? 7.061 -8.505 -24.681 1.00 85.19 622 LEU A N 1
ATOM 4901 C CA . LEU A 1 622 ? 7.768 -8.111 -23.468 1.00 85.19 622 LEU A CA 1
ATOM 4902 C C . LEU A 1 622 ? 7.051 -6.881 -22.919 1.00 85.19 622 LEU A C 1
ATOM 4904 O O . LEU A 1 622 ? 7.060 -5.839 -23.567 1.00 85.19 622 LEU A O 1
ATOM 4908 N N . ASP A 1 623 ? 6.419 -7.022 -21.759 1.00 78.88 623 ASP A N 1
ATOM 4909 C CA . ASP A 1 623 ? 5.661 -5.929 -21.145 1.00 78.88 623 ASP A CA 1
ATOM 4910 C C . ASP A 1 623 ? 6.556 -5.058 -20.266 1.00 78.88 623 ASP A C 1
ATOM 4912 O O . ASP A 1 623 ? 6.386 -3.840 -20.229 1.00 78.88 623 ASP A O 1
ATOM 4916 N N . TRP A 1 624 ? 7.520 -5.674 -19.576 1.00 82.81 624 TRP A N 1
ATOM 4917 C CA . TRP A 1 624 ? 8.412 -4.990 -18.648 1.00 82.81 624 TRP A CA 1
ATOM 4918 C C . TRP A 1 624 ? 9.693 -5.794 -18.399 1.00 82.81 624 TRP A C 1
ATOM 4920 O O . TRP A 1 624 ? 9.686 -7.027 -18.454 1.00 82.81 624 TRP A O 1
ATOM 4930 N N . TRP A 1 625 ? 10.791 -5.108 -18.086 1.00 84.81 625 TRP A N 1
ATOM 4931 C CA . TRP A 1 625 ? 12.026 -5.742 -17.630 1.00 84.81 625 TRP A CA 1
ATOM 4932 C C . TRP A 1 625 ? 12.807 -4.841 -16.674 1.00 84.81 625 TRP A C 1
ATOM 4934 O O . TRP A 1 625 ? 12.641 -3.621 -16.659 1.00 84.81 625 TRP A O 1
ATOM 4944 N N . THR A 1 626 ? 13.688 -5.438 -15.875 1.00 83.31 626 THR A N 1
ATOM 4945 C CA . THR A 1 626 ? 14.659 -4.686 -15.072 1.00 83.31 626 THR A CA 1
ATOM 4946 C C . THR A 1 626 ? 15.866 -5.545 -14.715 1.00 83.31 626 THR A C 1
ATOM 4948 O O . THR A 1 626 ? 15.852 -6.761 -14.900 1.00 83.31 626 THR A O 1
ATOM 4951 N N . ALA A 1 627 ? 16.890 -4.926 -14.136 1.00 81.06 627 ALA A N 1
ATOM 4952 C CA . ALA A 1 627 ? 17.963 -5.629 -13.455 1.00 81.06 627 ALA A CA 1
ATOM 4953 C C . ALA A 1 627 ? 18.230 -4.971 -12.102 1.00 81.06 627 ALA A C 1
ATOM 4955 O O . ALA A 1 627 ? 18.418 -3.755 -12.010 1.00 81.06 627 ALA A O 1
ATOM 4956 N N . TYR A 1 628 ? 18.263 -5.772 -11.042 1.00 71.56 628 TYR A N 1
ATOM 4957 C CA . TYR A 1 628 ? 18.540 -5.282 -9.698 1.00 71.56 628 TYR A CA 1
ATOM 4958 C C . TYR A 1 628 ? 19.661 -6.084 -9.039 1.00 71.56 628 TYR A C 1
ATOM 4960 O O . TYR A 1 628 ? 19.877 -7.269 -9.298 1.00 71.56 628 TYR A O 1
ATOM 4968 N N . GLN A 1 629 ? 20.380 -5.399 -8.158 1.00 73.69 629 GLN A N 1
ATOM 4969 C CA . GLN A 1 629 ? 21.359 -5.993 -7.262 1.00 73.69 629 GLN A CA 1
ATOM 4970 C C . GLN A 1 629 ? 20.686 -6.221 -5.912 1.00 73.69 629 GLN A C 1
ATOM 4972 O O . GLN A 1 629 ? 19.972 -5.342 -5.423 1.00 73.69 629 GLN A O 1
ATOM 4977 N N . ILE A 1 630 ? 20.890 -7.393 -5.316 1.00 66.38 630 ILE A N 1
ATOM 4978 C CA . ILE A 1 630 ? 20.273 -7.710 -4.026 1.00 66.38 630 ILE A CA 1
ATOM 4979 C C . ILE A 1 630 ? 20.988 -6.913 -2.927 1.00 66.38 630 ILE A C 1
ATOM 4981 O O . ILE A 1 630 ? 22.165 -7.148 -2.648 1.00 66.38 630 ILE A O 1
ATOM 4985 N N . GLY A 1 631 ? 20.261 -5.983 -2.304 1.00 70.31 631 GLY A N 1
ATOM 4986 C CA . GLY A 1 631 ? 20.665 -5.277 -1.091 1.00 70.31 631 GLY A CA 1
ATOM 4987 C C . GLY A 1 631 ? 19.698 -5.588 0.046 1.00 70.31 631 GLY A C 1
ATOM 4988 O O . GLY A 1 631 ? 18.486 -5.503 -0.141 1.00 70.31 631 GLY A O 1
ATOM 4989 N N . GLN A 1 632 ? 20.238 -5.949 1.206 1.00 82.06 632 GLN A N 1
ATOM 4990 C CA . GLN A 1 632 ? 19.473 -6.315 2.395 1.00 82.06 632 GLN A CA 1
ATOM 4991 C C . GLN A 1 632 ? 19.788 -5.302 3.484 1.00 82.06 632 GLN A C 1
ATOM 4993 O O . GLN A 1 632 ? 20.902 -5.277 4.003 1.00 82.06 632 GLN A O 1
ATOM 4998 N N . ARG A 1 633 ? 18.850 -4.395 3.764 1.00 86.69 633 ARG A N 1
ATOM 4999 C CA . ARG A 1 633 ? 19.091 -3.255 4.655 1.00 86.69 633 ARG A CA 1
ATOM 5000 C C . ARG A 1 633 ? 17.870 -2.931 5.496 1.00 86.69 633 ARG A C 1
ATOM 5002 O O . ARG A 1 633 ? 16.751 -3.053 5.009 1.00 86.69 633 ARG A O 1
ATOM 5009 N N . VAL A 1 634 ? 18.095 -2.451 6.714 1.00 90.69 634 VAL A N 1
ATOM 5010 C CA . VAL A 1 634 ? 17.069 -1.977 7.653 1.00 90.69 634 VAL A CA 1
ATOM 5011 C C . VAL A 1 634 ? 17.392 -0.575 8.152 1.00 90.69 634 VAL A C 1
ATOM 5013 O O . VAL A 1 634 ? 18.548 -0.209 8.323 1.00 90.69 634 VAL A O 1
ATOM 5016 N N . GLY A 1 635 ? 16.366 0.224 8.399 1.00 89.88 635 GLY A N 1
ATOM 5017 C CA . GLY A 1 635 ? 16.464 1.560 8.954 1.00 89.88 635 GLY A CA 1
ATOM 5018 C C . GLY A 1 635 ? 16.945 1.525 10.399 1.00 89.88 635 GLY A C 1
ATOM 5019 O O . GLY A 1 635 ? 16.449 0.739 11.213 1.00 89.88 635 GLY A O 1
ATOM 5020 N N . SER A 1 636 ? 17.865 2.427 10.738 1.00 91.00 636 SER A N 1
ATOM 5021 C CA . SER A 1 636 ? 18.309 2.646 12.117 1.00 91.00 636 SER A CA 1
ATOM 5022 C C . SER A 1 636 ? 17.135 3.028 13.023 1.00 91.00 636 SER A C 1
ATOM 5024 O O . SER A 1 636 ? 17.051 2.568 14.161 1.00 91.00 636 SER A O 1
ATOM 5026 N N . ASN A 1 637 ? 16.187 3.808 12.500 1.00 94.75 637 ASN A N 1
ATOM 5027 C CA . ASN A 1 637 ? 14.984 4.281 13.177 1.00 94.75 637 ASN A CA 1
ATOM 5028 C C . ASN A 1 637 ? 13.821 4.330 12.185 1.00 94.75 637 ASN A C 1
ATOM 5030 O O . ASN A 1 637 ? 14.024 4.510 10.982 1.00 94.75 637 ASN A O 1
ATOM 5034 N N . PHE A 1 638 ? 12.609 4.139 12.697 1.00 96.75 638 PHE A N 1
ATOM 5035 C CA . PHE A 1 638 ? 11.370 4.134 11.916 1.00 96.75 638 PHE A CA 1
ATOM 5036 C C . PHE A 1 638 ? 10.514 5.366 12.230 1.00 96.75 638 PHE A C 1
ATOM 5038 O O . PHE A 1 638 ? 9.543 5.638 11.524 1.00 96.75 638 PHE A O 1
ATOM 5045 N N . SER A 1 639 ? 10.859 6.114 13.281 1.00 96.88 639 SER A N 1
ATOM 5046 C CA . SER A 1 639 ? 10.134 7.310 13.698 1.00 96.88 639 SER A CA 1
ATOM 5047 C C . SER A 1 639 ? 11.048 8.382 14.296 1.00 96.88 639 SER A C 1
ATOM 5049 O O . SER A 1 639 ? 12.098 8.081 14.861 1.00 96.88 639 SER A O 1
ATOM 5051 N N . ALA A 1 640 ? 10.622 9.640 14.186 1.00 96.56 640 ALA A N 1
ATOM 5052 C CA . ALA A 1 640 ? 11.177 10.791 14.888 1.00 96.56 640 ALA A CA 1
ATOM 5053 C C . ALA A 1 640 ? 10.066 11.468 15.705 1.00 96.56 640 ALA A C 1
ATOM 5055 O O . ALA A 1 640 ? 9.012 11.816 15.162 1.00 96.56 640 ALA A O 1
ATOM 5056 N N . TYR A 1 641 ? 10.305 11.647 17.010 1.00 96.12 641 TYR A N 1
ATOM 5057 C CA . TYR A 1 641 ? 9.383 12.270 17.978 1.00 96.12 641 TYR A CA 1
ATOM 5058 C C . TYR A 1 641 ? 7.978 11.647 18.051 1.00 96.12 641 TYR A C 1
ATOM 5060 O O . TYR A 1 641 ? 7.049 12.299 18.528 1.00 96.12 641 TYR A O 1
ATOM 5068 N N . ASP A 1 642 ? 7.789 10.427 17.537 1.00 96.44 642 ASP A N 1
ATOM 5069 C CA . ASP A 1 642 ? 6.464 9.844 17.292 1.00 96.44 642 ASP A CA 1
ATOM 5070 C C . ASP A 1 642 ? 5.548 10.799 16.491 1.00 96.44 642 ASP A C 1
ATOM 5072 O O . ASP A 1 642 ? 4.348 10.886 16.747 1.00 96.44 642 ASP A O 1
ATOM 5076 N N . ARG A 1 643 ? 6.130 11.585 15.573 1.00 97.94 643 ARG A N 1
ATOM 5077 C CA . ARG A 1 643 ? 5.454 12.603 14.745 1.00 97.94 643 ARG A CA 1
ATOM 5078 C C . ARG A 1 643 ? 5.694 12.371 13.259 1.00 97.94 643 ARG A C 1
ATOM 5080 O O . ARG A 1 643 ? 4.749 12.426 12.474 1.00 97.94 643 ARG A O 1
ATOM 5087 N N . VAL A 1 644 ? 6.937 12.075 12.888 1.00 98.44 644 VAL A N 1
ATOM 5088 C CA . VAL A 1 644 ? 7.316 11.693 11.523 1.00 98.44 644 VAL A CA 1
ATOM 5089 C C . VAL A 1 644 ? 7.687 10.217 11.523 1.00 98.44 644 VAL A C 1
ATOM 5091 O O . VAL A 1 644 ? 8.547 9.798 12.294 1.00 98.44 644 VAL A O 1
ATOM 5094 N N . PHE A 1 645 ? 7.041 9.430 10.672 1.00 98.69 645 PHE A N 1
ATOM 5095 C CA . PHE A 1 645 ? 7.247 7.989 10.542 1.00 98.69 645 PHE A CA 1
ATOM 5096 C C . PHE A 1 645 ? 7.778 7.647 9.156 1.00 98.69 645 PHE A C 1
ATOM 5098 O O . PHE A 1 645 ? 7.566 8.392 8.204 1.00 98.69 645 PHE A O 1
ATOM 5105 N N . LEU A 1 646 ? 8.425 6.494 9.030 1.00 98.44 646 LEU A N 1
ATOM 5106 C CA . LEU A 1 646 ? 8.863 5.929 7.759 1.00 98.44 646 LEU A CA 1
ATOM 5107 C C . LEU A 1 646 ? 8.316 4.507 7.610 1.00 98.44 646 LEU A C 1
ATOM 5109 O O . LEU A 1 646 ? 8.305 3.764 8.594 1.00 98.44 646 LEU A O 1
ATOM 5113 N N . ALA A 1 647 ? 7.887 4.116 6.408 1.00 97.31 647 ALA A N 1
ATOM 5114 C CA . ALA A 1 647 ? 7.332 2.784 6.134 1.00 97.31 647 ALA A CA 1
ATOM 5115 C C . ALA A 1 647 ? 7.797 2.200 4.792 1.00 97.31 647 ALA A C 1
ATOM 5117 O O . ALA A 1 647 ? 8.157 2.931 3.864 1.00 97.31 647 ALA A O 1
ATOM 5118 N N . GLY A 1 648 ? 7.755 0.869 4.692 1.00 94.25 648 GLY A N 1
ATOM 5119 C CA . GLY A 1 648 ? 8.144 0.127 3.497 1.00 94.25 648 GLY A CA 1
ATOM 5120 C C . GLY A 1 648 ? 9.612 0.293 3.129 1.00 94.25 648 GLY A C 1
ATOM 5121 O O . GLY A 1 648 ? 10.470 0.375 4.006 1.00 94.25 648 GLY A O 1
ATOM 5122 N N . ASP A 1 649 ? 9.898 0.413 1.834 1.00 91.75 649 ASP A N 1
ATOM 5123 C CA . ASP A 1 649 ? 11.263 0.561 1.313 1.00 91.75 649 ASP A CA 1
ATOM 5124 C C . ASP A 1 649 ? 12.049 1.749 1.906 1.00 91.75 649 ASP A C 1
ATOM 5126 O O . ASP A 1 649 ? 13.281 1.785 1.852 1.00 91.75 649 ASP A O 1
ATOM 5130 N N . ALA A 1 650 ? 11.364 2.722 2.517 1.00 93.56 650 ALA A N 1
ATOM 5131 C CA . ALA A 1 650 ? 12.019 3.789 3.265 1.00 93.56 650 ALA A CA 1
ATOM 5132 C C . ALA A 1 650 ? 12.781 3.269 4.498 1.00 93.56 650 ALA A C 1
ATOM 5134 O O . ALA A 1 650 ? 13.741 3.912 4.916 1.00 93.56 650 ALA A O 1
ATOM 5135 N N . VAL A 1 651 ? 12.412 2.117 5.060 1.00 93.88 651 VAL A N 1
ATOM 5136 C CA . VAL A 1 651 ? 13.000 1.536 6.281 1.00 93.88 651 VAL A CA 1
ATOM 5137 C C . VAL A 1 651 ? 13.463 0.095 6.135 1.00 93.88 651 VAL A C 1
ATOM 5139 O O . VAL A 1 651 ? 14.183 -0.378 7.005 1.00 93.88 651 VAL A O 1
ATOM 5142 N N . HIS A 1 652 ? 13.123 -0.627 5.076 1.00 91.12 652 HIS A N 1
ATOM 5143 C CA . HIS A 1 652 ? 13.733 -1.931 4.819 1.00 91.12 652 HIS A CA 1
ATOM 5144 C C . HIS A 1 652 ? 13.756 -2.248 3.333 1.00 91.12 652 HIS A C 1
ATOM 5146 O O . HIS A 1 652 ? 12.806 -1.990 2.618 1.00 91.12 652 HIS A O 1
ATOM 5152 N N . THR A 1 653 ? 14.860 -2.804 2.851 1.00 85.88 653 THR A N 1
ATOM 5153 C CA . THR A 1 653 ? 15.002 -3.263 1.464 1.00 85.88 653 THR A CA 1
ATOM 5154 C C . THR A 1 653 ? 15.558 -4.673 1.489 1.00 85.88 653 THR A C 1
ATOM 5156 O O . THR A 1 653 ? 16.486 -4.937 2.253 1.00 85.88 653 THR A O 1
ATOM 5159 N N . HIS A 1 654 ? 15.023 -5.569 0.668 1.00 79.81 654 HIS A N 1
ATOM 5160 C CA . HIS A 1 654 ? 15.424 -6.976 0.630 1.00 79.81 654 HIS A CA 1
ATOM 5161 C C . HIS A 1 654 ? 15.249 -7.554 -0.786 1.00 79.81 654 HIS A C 1
ATOM 5163 O O . HIS A 1 654 ? 14.751 -6.877 -1.690 1.00 79.81 654 HIS A O 1
ATOM 5169 N N . SER A 1 655 ? 15.645 -8.811 -1.007 1.00 72.62 655 SER A N 1
ATOM 5170 C CA . SER A 1 655 ? 15.491 -9.455 -2.316 1.00 72.62 655 SER A CA 1
ATOM 5171 C C . SER A 1 655 ? 14.013 -9.730 -2.652 1.00 72.62 655 SER A C 1
ATOM 5173 O O . SER A 1 655 ? 13.208 -10.009 -1.758 1.00 72.62 655 SER A O 1
ATOM 5175 N N . PRO A 1 656 ? 13.610 -9.717 -3.936 1.00 68.31 656 PRO A N 1
ATOM 5176 C CA . PRO A 1 656 ? 12.236 -10.033 -4.320 1.00 68.31 656 PRO A CA 1
ATOM 5177 C C . PRO A 1 656 ? 11.966 -11.544 -4.389 1.00 68.31 656 PRO A C 1
ATOM 5179 O O . PRO A 1 656 ? 10.848 -11.935 -4.713 1.00 68.31 656 PRO A O 1
ATOM 5182 N N . LYS A 1 657 ? 12.936 -12.413 -4.056 1.00 68.06 657 LYS A N 1
ATOM 5183 C CA . LYS A 1 657 ? 12.807 -13.879 -4.181 1.00 68.06 657 LYS A CA 1
ATOM 5184 C C . LYS A 1 657 ? 11.634 -14.454 -3.376 1.00 68.06 657 LYS A C 1
ATOM 5186 O O . LYS A 1 657 ? 11.006 -15.419 -3.799 1.00 68.06 657 LYS A O 1
ATOM 5191 N N . ALA A 1 658 ? 11.314 -13.842 -2.236 1.00 64.81 658 ALA A N 1
ATOM 5192 C CA . ALA A 1 658 ? 10.174 -14.221 -1.401 1.00 64.81 658 ALA A CA 1
ATOM 5193 C C . ALA A 1 658 ? 8.905 -13.374 -1.652 1.00 64.81 658 ALA A C 1
ATOM 5195 O O . ALA A 1 658 ? 7.897 -13.569 -0.972 1.00 64.81 658 ALA A O 1
ATOM 5196 N N . GLY A 1 659 ? 8.938 -12.414 -2.588 1.00 69.06 659 GLY A N 1
ATOM 5197 C CA . GLY A 1 659 ? 7.798 -11.544 -2.915 1.00 69.06 659 GLY A CA 1
ATOM 5198 C C . GLY A 1 659 ? 7.315 -10.658 -1.757 1.00 69.06 659 GLY A C 1
ATOM 5199 O O . GLY A 1 659 ? 6.148 -10.283 -1.711 1.00 69.06 659 GLY A O 1
ATOM 5200 N N . GLN A 1 660 ? 8.179 -10.347 -0.784 1.00 74.50 660 GLN A N 1
ATOM 5201 C CA . GLN A 1 660 ? 7.755 -9.731 0.482 1.00 74.50 660 GLN A CA 1
ATOM 5202 C C . GLN A 1 660 ? 7.636 -8.201 0.454 1.00 74.50 660 GLN A C 1
ATOM 5204 O O . GLN A 1 660 ? 6.907 -7.658 1.277 1.00 74.50 660 GLN A O 1
ATOM 5209 N N . GLY A 1 661 ? 8.278 -7.508 -0.493 1.00 79.88 661 GLY A N 1
ATOM 5210 C CA . GLY A 1 661 ? 8.540 -6.063 -0.381 1.00 79.88 661 GLY A CA 1
ATOM 5211 C C . GLY A 1 661 ? 7.264 -5.253 -0.243 1.00 79.88 661 GLY A C 1
ATOM 5212 O O . GLY A 1 661 ? 7.039 -4.583 0.763 1.00 79.88 661 GLY A O 1
ATOM 5213 N N . MET A 1 662 ? 6.359 -5.419 -1.205 1.00 90.00 662 MET A N 1
ATOM 5214 C CA . MET A 1 662 ? 5.049 -4.774 -1.182 1.00 90.00 662 MET A CA 1
ATOM 5215 C C . MET A 1 662 ? 4.185 -5.235 0.005 1.00 90.00 662 MET A C 1
ATOM 5217 O O . MET A 1 662 ? 3.538 -4.405 0.640 1.00 90.00 662 MET A O 1
ATOM 5221 N N . ASN A 1 663 ? 4.193 -6.530 0.343 1.00 93.25 663 ASN A N 1
ATOM 5222 C CA . ASN A 1 663 ? 3.376 -7.093 1.425 1.00 93.25 663 ASN A CA 1
ATOM 5223 C C . ASN A 1 663 ? 3.758 -6.514 2.795 1.00 93.25 663 ASN A C 1
ATOM 5225 O O . ASN A 1 663 ? 2.897 -6.025 3.526 1.00 93.25 663 ASN A O 1
ATOM 5229 N N . VAL A 1 664 ? 5.048 -6.520 3.128 1.00 92.12 664 VAL A N 1
ATOM 5230 C CA . VAL A 1 664 ? 5.554 -6.002 4.405 1.00 92.12 664 VAL A CA 1
ATOM 5231 C C . VAL A 1 664 ? 5.419 -4.483 4.458 1.00 92.12 664 VAL A C 1
ATOM 5233 O O . VAL A 1 664 ? 4.969 -3.960 5.475 1.00 92.12 664 VAL A O 1
ATOM 5236 N N . SER A 1 665 ? 5.688 -3.792 3.344 1.00 93.62 665 SER A N 1
ATOM 5237 C CA . SER A 1 665 ? 5.492 -2.341 3.222 1.00 93.62 665 SER A CA 1
ATOM 5238 C C . SER A 1 665 ? 4.056 -1.912 3.514 1.00 93.62 665 SER A C 1
ATOM 5240 O O . SER A 1 665 ? 3.829 -0.975 4.276 1.00 93.62 665 SER A O 1
ATOM 5242 N N . MET A 1 666 ? 3.065 -2.610 2.950 1.00 96.88 666 MET A N 1
ATOM 5243 C CA . MET A 1 666 ? 1.660 -2.348 3.268 1.00 96.88 666 MET A CA 1
ATOM 5244 C C . MET A 1 666 ? 1.353 -2.668 4.730 1.00 96.88 666 MET A C 1
ATOM 5246 O O . MET A 1 666 ? 0.656 -1.899 5.382 1.00 96.88 666 MET A O 1
ATOM 5250 N N . GLN A 1 667 ? 1.881 -3.762 5.281 1.00 96.75 667 GLN A N 1
ATOM 5251 C CA . GLN A 1 667 ? 1.638 -4.106 6.682 1.00 96.75 667 GLN A CA 1
ATOM 5252 C C . GLN A 1 667 ? 2.214 -3.092 7.681 1.00 96.75 667 GLN A C 1
ATOM 5254 O O . GLN A 1 667 ? 1.628 -2.915 8.750 1.00 96.75 667 GLN A O 1
ATOM 5259 N N . ASP A 1 668 ? 3.311 -2.406 7.354 1.00 97.81 668 ASP A N 1
ATOM 5260 C CA . ASP A 1 668 ? 3.832 -1.313 8.182 1.00 97.81 668 ASP A CA 1
ATOM 5261 C C . ASP A 1 668 ? 2.799 -0.193 8.315 1.00 97.81 668 ASP A C 1
ATOM 5263 O O . ASP A 1 668 ? 2.406 0.184 9.420 1.00 97.81 668 ASP A O 1
ATOM 5267 N N . SER A 1 669 ? 2.286 0.288 7.185 1.00 98.38 669 SER A N 1
ATOM 5268 C CA . SER A 1 669 ? 1.259 1.328 7.165 1.00 98.38 669 SER A CA 1
ATOM 5269 C C . SER A 1 669 ? -0.090 0.832 7.687 1.00 98.38 669 SER A C 1
ATOM 5271 O O . SER A 1 669 ? -0.822 1.601 8.307 1.00 98.38 669 SER A O 1
ATOM 5273 N N . PHE A 1 670 ? -0.408 -0.454 7.520 1.00 98.50 670 PHE A N 1
ATOM 5274 C CA . PHE A 1 670 ? -1.597 -1.066 8.110 1.00 98.50 670 PHE A CA 1
ATOM 5275 C C . PHE A 1 670 ? -1.536 -1.065 9.646 1.00 98.50 670 PHE A C 1
ATOM 5277 O O . PHE A 1 670 ? -2.545 -0.811 10.301 1.00 98.50 670 PHE A O 1
ATOM 5284 N N . ASN A 1 671 ? -0.351 -1.299 10.216 1.00 98.56 671 ASN A N 1
ATOM 5285 C CA . ASN A 1 671 ? -0.093 -1.225 11.653 1.00 98.56 671 ASN A CA 1
ATOM 5286 C C . ASN A 1 671 ? -0.130 0.220 12.180 1.00 98.56 671 ASN A C 1
ATOM 5288 O O . ASN A 1 671 ? -0.671 0.464 13.257 1.00 98.56 671 ASN A O 1
ATOM 5292 N N . LEU A 1 672 ? 0.441 1.174 11.440 1.00 98.69 672 LEU A N 1
ATOM 5293 C CA . LEU A 1 672 ? 0.532 2.573 11.867 1.00 98.69 672 LEU A CA 1
ATOM 5294 C C . LEU A 1 672 ? -0.794 3.338 11.725 1.00 98.69 672 LEU A C 1
ATOM 5296 O O . LEU A 1 672 ? -1.127 4.153 12.587 1.00 98.69 672 LEU A O 1
ATOM 5300 N N . GLY A 1 673 ? -1.550 3.089 10.652 1.00 98.44 673 GLY A N 1
ATOM 5301 C CA . GLY A 1 673 ? -2.685 3.921 10.240 1.00 98.44 673 GLY A CA 1
ATOM 5302 C C . GLY A 1 673 ? -3.768 4.071 11.305 1.00 98.44 673 GLY A C 1
ATOM 5303 O O . GLY A 1 673 ? -4.169 5.190 11.625 1.00 98.44 673 GLY A O 1
ATOM 5304 N N . TRP A 1 674 ? -4.191 2.966 11.925 1.00 98.56 674 TRP A N 1
ATOM 5305 C CA . TRP A 1 674 ? -5.202 3.010 12.986 1.00 98.56 674 TRP A CA 1
ATOM 5306 C C . TRP A 1 674 ? -4.689 3.688 14.265 1.00 98.56 674 TRP A C 1
ATOM 5308 O O . TRP A 1 674 ? -5.466 4.340 14.966 1.00 98.56 674 TRP A O 1
ATOM 5318 N N . LYS A 1 675 ? -3.387 3.570 14.567 1.00 98.81 675 LYS A N 1
ATOM 5319 C CA . LYS A 1 675 ? -2.767 4.196 15.745 1.00 98.81 675 LYS A CA 1
ATOM 5320 C C . LYS A 1 675 ? -2.791 5.713 15.598 1.00 98.81 675 LYS A C 1
ATOM 5322 O O . LYS A 1 675 ? -3.284 6.405 16.485 1.00 98.81 675 LYS A O 1
ATOM 5327 N N . VAL A 1 676 ? -2.334 6.217 14.448 1.00 98.62 676 VAL A N 1
ATOM 5328 C CA . VAL A 1 676 ? -2.376 7.651 14.124 1.00 98.62 676 VAL A CA 1
ATOM 5329 C C . VAL A 1 676 ? -3.817 8.154 14.113 1.00 98.62 676 VAL A C 1
ATOM 5331 O O . VAL A 1 676 ? -4.100 9.164 14.748 1.00 98.62 676 VAL A O 1
ATOM 5334 N N . ALA A 1 677 ? -4.746 7.430 13.480 1.00 98.31 677 ALA A N 1
ATOM 5335 C CA . ALA A 1 677 ? -6.151 7.830 13.437 1.00 98.31 677 ALA A CA 1
ATOM 5336 C C . ALA A 1 677 ? -6.782 7.954 14.837 1.00 98.31 677 ALA A C 1
ATOM 5338 O O . ALA A 1 677 ? -7.427 8.961 15.126 1.00 98.31 677 ALA A O 1
ATOM 5339 N N . ASN A 1 678 ? -6.573 6.975 15.724 1.00 98.19 678 ASN A N 1
ATOM 5340 C CA . ASN A 1 678 ? -7.116 7.021 17.086 1.00 98.19 678 ASN A CA 1
ATOM 5341 C C . ASN A 1 678 ? -6.488 8.132 17.935 1.00 98.19 678 ASN A C 1
ATOM 5343 O O . ASN A 1 678 ? -7.184 8.750 18.740 1.00 98.19 678 ASN A O 1
ATOM 5347 N N . VAL A 1 679 ? -5.202 8.426 17.741 1.00 98.12 679 VAL A N 1
ATOM 5348 C CA . VAL A 1 679 ? -4.533 9.533 18.436 1.00 98.12 679 VAL A CA 1
ATOM 5349 C C . VAL A 1 679 ? -5.017 10.890 17.925 1.00 98.12 679 VAL A C 1
ATOM 5351 O O . VAL A 1 679 ? -5.337 11.758 18.731 1.00 98.12 679 VAL A O 1
ATOM 5354 N N . VAL A 1 680 ? -5.131 11.075 16.606 1.00 97.44 680 VAL A N 1
ATOM 5355 C CA . VAL A 1 680 ? -5.644 12.318 15.998 1.00 97.44 680 VAL A CA 1
ATOM 5356 C C . VAL A 1 680 ? -7.076 12.608 16.448 1.00 97.44 680 VAL A C 1
ATOM 5358 O O . VAL A 1 680 ? -7.406 13.756 16.733 1.00 97.44 680 VAL A O 1
ATOM 5361 N N . LYS A 1 681 ? -7.914 11.572 16.570 1.00 95.94 681 LYS A N 1
ATOM 5362 C CA . LYS A 1 681 ? -9.289 11.690 17.081 1.00 95.94 681 LYS A CA 1
ATOM 5363 C C . LYS A 1 681 ? -9.379 11.925 18.593 1.00 95.94 681 LYS A C 1
ATOM 5365 O O . LYS A 1 681 ? -10.483 12.083 19.104 1.00 95.94 681 LYS A O 1
ATOM 5370 N N . GLY A 1 682 ? -8.261 11.894 19.321 1.00 96.25 682 GLY A N 1
ATOM 5371 C CA . GLY A 1 682 ? -8.261 11.996 20.782 1.00 96.25 682 GLY A CA 1
ATOM 5372 C C . GLY A 1 682 ? -8.908 10.794 21.483 1.00 96.25 682 GLY A C 1
ATOM 5373 O O . GLY A 1 682 ? -9.407 10.930 22.598 1.00 96.25 682 GLY A O 1
ATOM 5374 N N . LEU A 1 683 ? -8.923 9.622 20.838 1.00 96.94 683 LEU A N 1
ATOM 5375 C CA . LEU A 1 683 ? -9.455 8.374 21.399 1.00 96.94 683 LEU A CA 1
ATOM 5376 C C . LEU A 1 683 ? -8.388 7.598 22.177 1.00 96.94 683 LEU A C 1
ATOM 5378 O O . LEU A 1 683 ? -8.700 6.930 23.160 1.00 96.94 683 LEU A O 1
ATOM 5382 N N . ALA A 1 684 ? -7.124 7.706 21.763 1.00 97.38 684 ALA A N 1
ATOM 5383 C CA . ALA A 1 684 ? -6.001 7.030 22.401 1.00 97.38 684 ALA A CA 1
ATOM 5384 C C . ALA A 1 684 ? -4.823 7.976 22.654 1.00 97.38 684 ALA A C 1
ATOM 5386 O O . ALA A 1 684 ? -4.603 8.950 21.936 1.00 97.38 684 ALA A O 1
ATOM 5387 N N . SER A 1 685 ? -4.040 7.660 23.681 1.00 96.44 685 SER A N 1
ATOM 5388 C CA . SER A 1 685 ? -2.812 8.363 24.036 1.00 96.44 685 SER A CA 1
ATOM 5389 C C . SER A 1 685 ? -1.736 8.185 22.967 1.00 96.44 685 SER A C 1
ATOM 5391 O O . SER A 1 685 ? -1.571 7.099 22.410 1.00 96.44 685 SER A O 1
ATOM 5393 N N . ARG A 1 686 ? -0.914 9.224 22.758 1.00 96.00 686 ARG A N 1
ATOM 5394 C CA . ARG A 1 686 ? 0.272 9.180 21.880 1.00 96.00 686 ARG A CA 1
ATOM 5395 C C . ARG A 1 686 ? 1.236 8.041 22.226 1.00 96.00 686 ARG A C 1
ATOM 5397 O O . ARG A 1 686 ? 2.004 7.621 21.367 1.00 96.00 686 ARG A O 1
ATOM 5404 N N . SER A 1 687 ? 1.182 7.502 23.448 1.00 95.75 687 SER A N 1
ATOM 5405 C CA . SER A 1 687 ? 2.013 6.370 23.873 1.00 95.75 687 SER A CA 1
ATOM 5406 C C . SER A 1 687 ? 1.886 5.140 22.968 1.00 95.75 687 SER A C 1
ATOM 5408 O O . SER A 1 687 ? 2.867 4.413 22.819 1.00 95.75 687 SER A O 1
ATOM 5410 N N . ILE A 1 688 ? 0.736 4.922 22.313 1.00 97.75 688 ILE A N 1
ATOM 5411 C CA . ILE A 1 688 ? 0.566 3.789 21.391 1.00 97.75 688 ILE A CA 1
ATOM 5412 C C . ILE A 1 688 ? 1.404 3.934 20.116 1.00 97.75 688 ILE A C 1
ATOM 5414 O O . ILE A 1 688 ? 1.710 2.928 19.484 1.00 97.75 688 ILE A O 1
ATOM 5418 N N . LEU A 1 689 ? 1.806 5.149 19.725 1.00 98.25 689 LEU A N 1
ATOM 5419 C CA . LEU A 1 689 ? 2.567 5.380 18.491 1.00 98.25 689 LEU A CA 1
ATOM 5420 C C . LEU A 1 689 ? 3.971 4.772 18.557 1.00 98.25 689 LEU A C 1
ATOM 5422 O O . LEU A 1 689 ? 4.433 4.199 17.572 1.00 98.25 689 LEU A O 1
ATOM 5426 N N . LYS A 1 690 ? 4.591 4.776 19.744 1.00 96.25 690 LYS A N 1
ATOM 5427 C CA . LYS A 1 690 ? 5.911 4.168 20.004 1.00 96.25 690 LYS A CA 1
ATOM 5428 C C . LYS A 1 690 ? 5.961 2.687 19.646 1.00 96.25 690 LYS A C 1
ATOM 5430 O O . LYS A 1 690 ? 7.008 2.154 19.287 1.00 96.25 690 LYS A O 1
ATOM 5435 N N . THR A 1 691 ? 4.811 2.021 19.727 1.00 97.50 691 THR A N 1
ATOM 5436 C CA . THR A 1 691 ? 4.701 0.592 19.431 1.00 97.50 691 THR A CA 1
ATOM 5437 C C . THR A 1 691 ? 4.887 0.287 17.949 1.00 97.50 691 THR A C 1
ATOM 5439 O O . THR A 1 691 ? 5.181 -0.848 17.608 1.00 97.50 691 THR A O 1
ATOM 5442 N N . TYR A 1 692 ? 4.737 1.268 17.050 1.00 98.25 692 TYR A N 1
ATOM 5443 C CA . TYR A 1 692 ? 4.999 1.067 15.624 1.00 98.25 692 TYR A CA 1
ATOM 5444 C C . TYR A 1 692 ? 6.439 0.609 15.378 1.00 98.25 692 TYR A C 1
ATOM 5446 O O . TYR A 1 692 ? 6.658 -0.426 14.750 1.00 98.25 692 TYR A O 1
ATOM 5454 N N . GLU A 1 693 ? 7.423 1.335 15.913 1.00 96.00 693 GLU A N 1
ATOM 5455 C CA . GLU A 1 693 ? 8.826 0.978 15.708 1.00 96.00 693 GLU A CA 1
ATOM 5456 C C . GLU A 1 693 ? 9.165 -0.349 16.394 1.00 96.00 693 GLU A C 1
ATOM 5458 O O . GLU A 1 693 ? 9.783 -1.213 15.771 1.00 96.00 693 GLU A O 1
ATOM 5463 N N . THR A 1 694 ? 8.728 -0.553 17.642 1.00 94.19 694 THR A N 1
ATOM 5464 C CA . THR A 1 694 ? 9.045 -1.787 18.381 1.00 94.19 694 THR A CA 1
ATOM 5465 C C . THR A 1 694 ? 8.426 -3.029 17.741 1.00 94.19 694 THR A C 1
ATOM 5467 O O . THR A 1 694 ? 9.047 -4.090 17.749 1.00 94.19 694 THR A O 1
ATOM 5470 N N . GLU A 1 695 ? 7.243 -2.904 17.139 1.00 95.69 695 GLU A N 1
ATOM 5471 C CA . GLU A 1 695 ? 6.567 -3.992 16.433 1.00 95.69 695 GLU A CA 1
ATOM 5472 C C . GLU A 1 695 ? 7.170 -4.240 15.048 1.00 95.69 695 GLU A C 1
ATOM 5474 O O . GLU A 1 695 ? 7.489 -5.377 14.707 1.00 95.69 695 GLU A O 1
ATOM 5479 N N . ARG A 1 696 ? 7.343 -3.196 14.229 1.00 95.25 696 ARG A N 1
ATOM 5480 C CA . ARG A 1 696 ? 7.674 -3.357 12.803 1.00 95.25 696 ARG A CA 1
ATOM 5481 C C . ARG A 1 696 ? 9.161 -3.534 12.539 1.00 95.25 696 ARG A C 1
ATOM 5483 O O . ARG A 1 696 ? 9.528 -4.308 11.656 1.00 95.25 696 ARG A O 1
ATOM 5490 N N . LYS A 1 697 ? 10.032 -2.919 13.342 1.00 91.94 697 LYS A N 1
ATOM 5491 C CA . LYS A 1 697 ? 11.488 -3.076 13.194 1.00 91.94 697 LYS A CA 1
ATOM 5492 C C . LYS A 1 697 ? 11.943 -4.509 13.472 1.00 91.94 697 LYS A C 1
ATOM 5494 O O . LYS A 1 697 ? 12.833 -5.003 12.786 1.00 91.94 697 LYS A O 1
ATOM 5499 N N . GLY A 1 698 ? 11.327 -5.187 14.445 1.00 87.69 698 GLY A N 1
ATOM 5500 C CA . GLY A 1 698 ? 11.598 -6.602 14.727 1.00 87.69 698 GLY A CA 1
ATOM 5501 C C . GLY A 1 698 ? 11.258 -7.503 13.538 1.00 87.69 698 GLY A C 1
ATOM 5502 O O . GLY A 1 698 ? 12.063 -8.347 13.151 1.00 87.69 698 GLY A O 1
ATOM 5503 N N . ILE A 1 699 ? 10.114 -7.255 12.895 1.00 88.62 699 ILE A N 1
ATOM 5504 C CA . ILE A 1 699 ? 9.679 -7.992 11.702 1.00 88.62 699 ILE A CA 1
ATOM 5505 C C . ILE A 1 699 ? 10.573 -7.697 10.496 1.00 88.62 699 ILE A C 1
ATOM 5507 O O . ILE A 1 699 ? 10.958 -8.626 9.792 1.00 88.62 699 ILE A O 1
ATOM 5511 N N . ALA A 1 700 ? 10.963 -6.438 10.286 1.00 87.56 700 ALA A N 1
ATOM 5512 C CA . ALA A 1 700 ? 11.896 -6.065 9.223 1.00 87.56 700 ALA A CA 1
ATOM 5513 C C . ALA A 1 700 ? 13.263 -6.758 9.380 1.00 87.56 700 ALA A C 1
ATOM 5515 O O . ALA A 1 700 ? 13.831 -7.229 8.397 1.00 87.56 700 ALA A O 1
ATOM 5516 N N . LYS A 1 701 ? 13.770 -6.882 10.615 1.00 87.19 701 LYS A N 1
ATOM 5517 C CA . LYS A 1 701 ? 14.995 -7.646 10.902 1.00 87.19 701 LYS A CA 1
ATOM 5518 C C . LYS A 1 701 ? 14.821 -9.136 10.619 1.00 87.19 701 LYS A C 1
ATOM 5520 O O . LYS A 1 701 ? 15.616 -9.693 9.874 1.00 87.19 701 LYS A O 1
ATOM 5525 N N . ALA A 1 702 ? 13.748 -9.750 11.122 1.00 84.00 702 ALA A N 1
ATOM 5526 C CA . ALA A 1 702 ? 13.459 -11.162 10.865 1.00 84.00 702 ALA A CA 1
ATOM 5527 C C . ALA A 1 702 ? 13.315 -11.463 9.361 1.00 84.00 702 ALA A C 1
ATOM 5529 O O . ALA A 1 702 ? 13.769 -12.503 8.889 1.00 84.00 702 ALA A O 1
ATOM 5530 N N . LEU A 1 703 ? 12.733 -10.530 8.600 1.00 81.94 703 LEU A N 1
ATOM 5531 C CA . LEU A 1 703 ? 12.631 -10.601 7.143 1.00 81.94 703 LEU A CA 1
ATOM 5532 C C . LEU A 1 703 ? 13.999 -10.579 6.471 1.00 81.94 703 LEU A C 1
ATOM 5534 O O . LEU A 1 703 ? 14.228 -11.358 5.551 1.00 81.94 703 LEU A O 1
ATOM 5538 N N . ILE A 1 704 ? 14.900 -9.710 6.921 1.00 82.50 704 ILE A N 1
ATOM 5539 C CA . ILE A 1 704 ? 16.261 -9.633 6.388 1.00 82.50 704 ILE A CA 1
ATOM 5540 C C . ILE A 1 704 ? 17.053 -10.888 6.735 1.00 82.50 704 ILE A C 1
ATOM 5542 O O . ILE A 1 704 ? 17.692 -11.444 5.848 1.00 82.50 704 ILE A O 1
ATOM 5546 N N . ASP A 1 705 ? 16.970 -11.374 7.973 1.00 82.50 705 ASP A N 1
ATOM 5547 C CA . ASP A 1 705 ? 17.653 -12.600 8.400 1.00 82.50 705 ASP A CA 1
ATOM 5548 C C . ASP A 1 705 ? 17.177 -13.808 7.578 1.00 82.50 705 ASP A C 1
ATOM 5550 O O . ASP A 1 705 ? 17.979 -14.621 7.100 1.00 82.50 705 ASP A O 1
ATOM 5554 N N . PHE A 1 706 ? 15.863 -13.892 7.349 1.00 79.69 706 PHE A N 1
ATOM 5555 C CA . PHE A 1 706 ? 15.256 -14.889 6.476 1.00 79.69 706 PHE A CA 1
ATOM 5556 C C . PHE A 1 706 ? 15.733 -14.748 5.022 1.00 79.69 706 PHE A C 1
ATOM 5558 O O . PHE A 1 706 ? 16.214 -15.722 4.435 1.00 79.69 706 PHE A O 1
ATOM 5565 N N . ASP A 1 707 ? 15.645 -13.547 4.446 1.00 78.00 707 ASP A N 1
ATOM 5566 C CA . ASP A 1 707 ? 16.038 -13.274 3.062 1.00 78.00 707 ASP A CA 1
ATOM 5567 C C . ASP A 1 707 ? 17.538 -13.501 2.841 1.00 78.00 707 ASP A C 1
ATOM 5569 O O . ASP A 1 707 ? 17.939 -13.977 1.784 1.00 78.00 707 ASP A O 1
ATOM 5573 N N . HIS A 1 708 ? 18.383 -13.230 3.834 1.00 79.00 708 HIS A N 1
ATOM 5574 C CA . HIS A 1 708 ? 19.822 -13.482 3.793 1.00 79.00 708 HIS A CA 1
ATOM 5575 C C . HIS A 1 708 ? 20.143 -14.978 3.687 1.00 79.00 708 HIS A C 1
ATOM 5577 O O . HIS A 1 708 ? 20.973 -15.377 2.865 1.00 79.00 708 HIS A O 1
ATOM 5583 N N . LYS A 1 709 ? 19.443 -15.833 4.447 1.00 77.50 709 LYS A N 1
ATOM 5584 C CA . LYS A 1 709 ? 19.573 -17.292 4.304 1.00 77.50 709 LYS A CA 1
ATOM 5585 C C . LYS A 1 709 ? 19.021 -17.768 2.956 1.00 77.50 709 LYS A C 1
ATOM 5587 O O . LYS A 1 709 ? 19.683 -18.519 2.240 1.00 77.50 709 LYS A O 1
ATOM 5592 N N . PHE A 1 710 ? 17.824 -17.316 2.597 1.00 76.75 710 PHE A N 1
ATOM 5593 C CA . PHE A 1 710 ? 17.110 -17.774 1.407 1.00 76.75 710 PHE A CA 1
ATOM 5594 C C . PHE A 1 710 ? 17.787 -17.338 0.101 1.00 76.75 710 PHE A C 1
ATOM 5596 O O . PHE A 1 710 ? 17.898 -18.115 -0.848 1.00 76.75 710 PHE A O 1
ATOM 5603 N N . SER A 1 711 ? 18.298 -16.107 0.038 1.00 74.44 711 SER A N 1
ATOM 5604 C CA . SER A 1 711 ? 18.934 -15.574 -1.165 1.00 74.44 711 SER A CA 1
ATOM 5605 C C . SER A 1 711 ? 20.238 -16.301 -1.492 1.00 74.44 711 SER A C 1
ATOM 5607 O O . SER A 1 711 ? 20.463 -16.587 -2.671 1.00 74.44 711 SER A O 1
ATOM 5609 N N . ARG A 1 712 ? 21.039 -16.664 -0.479 1.00 76.31 712 ARG A N 1
ATOM 5610 C CA . ARG A 1 712 ? 22.251 -17.488 -0.625 1.00 76.31 712 ARG A CA 1
ATOM 5611 C C . ARG A 1 712 ? 21.915 -18.881 -1.142 1.00 76.31 712 ARG A C 1
ATOM 5613 O O . ARG A 1 712 ? 22.504 -19.310 -2.132 1.00 76.31 712 ARG A O 1
ATOM 5620 N N . LEU A 1 713 ? 20.913 -19.525 -0.539 1.00 77.12 713 LEU A N 1
ATOM 5621 C CA . LEU A 1 713 ? 20.443 -20.848 -0.951 1.00 77.12 713 LEU A CA 1
ATOM 5622 C C . LEU A 1 713 ? 19.928 -20.873 -2.404 1.00 77.12 713 LEU A C 1
ATOM 5624 O O . LEU A 1 713 ? 20.059 -21.863 -3.111 1.00 77.12 713 LEU A O 1
ATOM 5628 N N . PHE A 1 714 ? 19.367 -19.766 -2.883 1.00 75.06 714 PHE A N 1
ATOM 5629 C CA . PHE A 1 714 ? 18.849 -19.683 -4.249 1.00 75.06 714 PHE A CA 1
ATOM 5630 C C . PHE A 1 714 ? 19.915 -19.271 -5.287 1.00 75.06 714 PHE A C 1
ATOM 5632 O O . PHE A 1 714 ? 19.771 -19.556 -6.474 1.00 75.06 714 PHE A O 1
ATOM 5639 N N . SER A 1 715 ? 20.974 -18.573 -4.864 1.00 71.44 715 SER A N 1
ATOM 5640 C CA . SER A 1 715 ? 22.032 -18.078 -5.762 1.00 71.44 715 SER A CA 1
ATOM 5641 C C . SER A 1 715 ? 23.227 -19.027 -5.920 1.00 71.44 715 SER A C 1
ATOM 5643 O O . SER A 1 715 ? 24.019 -18.822 -6.839 1.00 71.44 715 SER A O 1
ATOM 5645 N N . GLY A 1 716 ? 23.423 -20.001 -5.028 1.00 70.00 716 GLY A N 1
ATOM 5646 C CA . GLY A 1 716 ? 24.571 -20.910 -5.122 1.00 70.00 716 GLY A CA 1
ATOM 5647 C C . GLY A 1 716 ? 24.351 -22.093 -6.070 1.00 70.00 716 GLY A C 1
ATOM 5648 O O . GLY A 1 716 ? 23.231 -22.392 -6.493 1.00 70.00 716 GLY A O 1
ATOM 5649 N N . ARG A 1 717 ? 25.456 -22.771 -6.403 1.00 76.81 717 ARG A N 1
ATOM 5650 C CA . ARG A 1 717 ? 25.443 -23.975 -7.244 1.00 76.81 717 ARG A CA 1
ATOM 5651 C C . ARG A 1 717 ? 24.867 -25.168 -6.464 1.00 76.81 717 ARG A C 1
ATOM 5653 O O . ARG A 1 717 ? 25.225 -25.329 -5.296 1.00 76.81 717 ARG A O 1
ATOM 5660 N N . PRO A 1 718 ? 24.020 -26.014 -7.073 1.00 69.81 718 PRO A N 1
ATOM 5661 C CA . PRO A 1 718 ? 23.568 -27.240 -6.422 1.00 69.81 718 PRO A CA 1
ATOM 5662 C C . PRO A 1 718 ? 24.752 -28.192 -6.181 1.00 69.81 718 PRO A C 1
ATOM 5664 O O . PRO A 1 718 ? 25.694 -28.226 -6.982 1.00 69.81 718 PRO A O 1
ATOM 5667 N N . ALA A 1 719 ? 24.713 -28.946 -5.079 1.00 70.19 719 ALA A N 1
ATOM 5668 C CA . ALA A 1 719 ? 25.709 -29.976 -4.781 1.00 70.19 719 ALA A CA 1
ATOM 5669 C C . ALA A 1 719 ? 25.664 -31.108 -5.817 1.00 70.19 719 ALA A C 1
ATOM 5671 O O . ALA A 1 719 ? 24.583 -31.564 -6.200 1.00 70.19 719 ALA A O 1
ATOM 5672 N N . LYS A 1 720 ? 26.837 -31.558 -6.278 1.00 60.41 720 LYS A N 1
ATOM 5673 C CA . LYS A 1 720 ? 26.955 -32.657 -7.256 1.00 60.41 720 LYS A CA 1
ATOM 5674 C C . LYS A 1 720 ? 26.719 -34.032 -6.632 1.00 60.41 720 LYS A C 1
ATOM 5676 O O . LYS A 1 720 ? 26.177 -34.915 -7.289 1.00 60.41 720 LYS A O 1
ATOM 5681 N N . ASP A 1 721 ? 27.129 -34.199 -5.381 1.00 61.44 721 ASP A N 1
ATOM 5682 C CA . ASP A 1 721 ? 26.954 -35.401 -4.572 1.00 61.44 721 ASP A CA 1
ATOM 5683 C C . ASP A 1 721 ? 27.010 -35.039 -3.072 1.00 61.44 721 ASP A C 1
ATOM 5685 O O . ASP A 1 721 ? 27.148 -33.873 -2.708 1.00 61.44 721 ASP A O 1
ATOM 5689 N N . ILE A 1 722 ? 26.882 -36.038 -2.189 1.00 59.44 722 ILE A N 1
ATOM 5690 C CA . ILE A 1 722 ? 26.890 -35.853 -0.723 1.00 59.44 722 ILE A CA 1
ATOM 5691 C C . ILE A 1 722 ? 28.264 -35.363 -0.211 1.00 59.44 722 ILE A C 1
ATOM 5693 O O . ILE A 1 722 ? 28.354 -34.864 0.907 1.00 59.44 722 ILE A O 1
ATOM 5697 N N . MET A 1 723 ? 29.333 -35.503 -1.004 1.00 41.38 723 MET A N 1
ATOM 5698 C CA . MET A 1 723 ? 30.697 -35.106 -0.635 1.00 41.38 723 MET A CA 1
ATOM 5699 C C . MET A 1 723 ? 31.044 -33.673 -1.083 1.00 41.38 723 MET A C 1
ATOM 5701 O O . MET A 1 723 ? 32.076 -33.144 -0.673 1.00 41.38 723 MET A O 1
ATOM 5705 N N . ASP A 1 724 ? 30.206 -33.032 -1.904 1.00 58.09 724 ASP A N 1
ATOM 5706 C CA . ASP A 1 724 ? 30.373 -31.654 -2.383 1.00 58.09 724 ASP A CA 1
ATOM 5707 C C . ASP A 1 724 ? 29.900 -30.632 -1.335 1.00 58.09 724 ASP A C 1
ATOM 5709 O O . ASP A 1 724 ? 28.856 -29.999 -1.485 1.00 58.09 724 ASP A O 1
ATOM 5713 N N . GLU A 1 725 ? 30.687 -30.471 -0.265 1.00 60.31 725 GLU A N 1
ATOM 5714 C CA . GLU A 1 725 ? 30.398 -29.570 0.869 1.00 60.31 725 GLU A CA 1
ATOM 5715 C C . GLU A 1 725 ? 30.250 -28.085 0.471 1.00 60.31 725 GLU A C 1
ATOM 5717 O O . GLU A 1 725 ? 29.646 -27.301 1.199 1.00 60.31 725 GLU A O 1
ATOM 5722 N N . GLU A 1 726 ? 30.785 -27.685 -0.687 1.00 62.66 726 GLU A N 1
ATOM 5723 C CA . GLU A 1 726 ? 30.666 -26.325 -1.232 1.00 62.66 726 GLU A CA 1
ATOM 5724 C C . GLU A 1 726 ? 29.365 -26.089 -2.023 1.00 62.66 726 GLU A C 1
ATOM 5726 O O . GLU A 1 726 ? 29.033 -24.946 -2.356 1.00 62.66 726 GLU A O 1
ATOM 5731 N N . GLY A 1 727 ? 28.651 -27.157 -2.387 1.00 62.72 727 GLY A N 1
ATOM 5732 C CA . GLY A 1 727 ? 27.388 -27.091 -3.109 1.00 62.72 727 GLY A CA 1
ATOM 5733 C C . GLY A 1 727 ? 26.179 -27.035 -2.176 1.00 62.72 727 GLY A C 1
ATOM 5734 O O . GLY A 1 727 ? 26.217 -27.456 -1.025 1.00 62.72 727 GLY A O 1
ATOM 5735 N N . ILE A 1 728 ? 25.061 -26.518 -2.678 1.00 73.38 728 ILE A N 1
ATOM 5736 C CA . ILE A 1 728 ? 23.835 -26.397 -1.886 1.00 73.38 728 ILE A CA 1
ATOM 5737 C C . ILE A 1 728 ? 23.112 -27.741 -1.828 1.00 73.38 728 ILE A C 1
ATOM 5739 O O . ILE A 1 728 ? 22.784 -28.321 -2.867 1.00 73.38 728 ILE A O 1
ATOM 5743 N N . SER A 1 729 ? 22.809 -28.197 -0.611 1.00 77.81 729 SER A N 1
ATOM 5744 C CA . SER A 1 729 ? 21.940 -29.351 -0.376 1.00 77.81 729 SER A CA 1
ATOM 5745 C C . SER A 1 729 ? 20.499 -29.039 -0.779 1.00 77.81 729 SER A C 1
ATOM 5747 O O . SER A 1 729 ? 19.898 -28.063 -0.325 1.00 77.81 729 SER A O 1
ATOM 5749 N N . MET A 1 730 ? 19.916 -29.895 -1.619 1.00 70.38 730 MET A N 1
ATOM 5750 C CA . MET A 1 730 ? 18.532 -29.730 -2.077 1.00 70.38 730 MET A CA 1
ATOM 5751 C C . MET A 1 730 ? 17.501 -30.049 -0.993 1.00 70.38 730 MET A C 1
ATOM 5753 O O . MET A 1 730 ? 16.407 -29.483 -1.013 1.00 70.38 730 MET A O 1
ATOM 5757 N N . ASP A 1 731 ? 17.852 -30.893 -0.023 1.00 75.75 731 ASP A N 1
ATOM 5758 C CA . ASP A 1 731 ? 17.003 -31.145 1.142 1.00 75.75 731 ASP A CA 1
ATOM 5759 C C . ASP A 1 731 ? 16.993 -29.929 2.075 1.00 75.75 731 ASP A C 1
ATOM 5761 O O . ASP A 1 731 ? 15.925 -29.489 2.498 1.00 75.75 731 ASP A O 1
ATOM 5765 N N . GLU A 1 732 ? 18.154 -29.302 2.305 1.00 76.94 732 GLU A N 1
ATOM 5766 C CA . GLU A 1 732 ? 18.227 -28.052 3.072 1.00 76.94 732 GLU A CA 1
ATOM 5767 C C . GLU A 1 732 ? 17.466 -26.919 2.369 1.00 76.94 732 GLU A C 1
ATOM 5769 O O . GLU A 1 732 ? 16.739 -26.159 3.011 1.00 76.94 732 GLU A O 1
ATOM 5774 N N . PHE A 1 733 ? 17.585 -26.829 1.041 1.00 74.00 733 PHE A N 1
ATOM 5775 C CA . PHE A 1 733 ? 16.828 -25.879 0.230 1.00 74.00 733 PHE A CA 1
ATOM 5776 C C . PHE A 1 733 ? 15.318 -26.089 0.376 1.00 74.00 733 PHE A C 1
ATOM 5778 O O . PHE A 1 733 ? 14.580 -25.131 0.614 1.00 74.00 733 PHE A O 1
ATOM 5785 N N . ARG A 1 734 ? 14.853 -27.341 0.290 1.00 75.12 734 ARG A N 1
ATOM 5786 C CA . ARG A 1 734 ? 13.440 -27.687 0.470 1.00 75.12 734 ARG A CA 1
ATOM 5787 C C . ARG A 1 734 ? 12.948 -27.332 1.874 1.00 75.12 734 ARG A C 1
ATOM 5789 O O . ARG A 1 734 ? 11.911 -26.685 1.993 1.00 75.12 734 ARG A O 1
ATOM 5796 N N . GLU A 1 735 ? 13.686 -27.690 2.922 1.00 78.44 735 GLU A N 1
ATOM 5797 C CA . GLU A 1 735 ? 13.327 -27.330 4.300 1.00 78.44 735 GLU A CA 1
ATOM 5798 C C . GLU A 1 735 ? 13.292 -25.812 4.516 1.00 78.44 735 GLU A C 1
ATOM 5800 O O . GLU A 1 735 ? 12.419 -25.295 5.220 1.00 78.44 735 GLU A O 1
ATOM 5805 N N . ALA A 1 736 ? 14.231 -25.078 3.912 1.00 76.19 736 ALA A N 1
ATOM 5806 C CA . ALA A 1 736 ? 14.256 -23.622 3.959 1.00 76.19 736 ALA A CA 1
ATOM 5807 C C . ALA A 1 736 ? 13.057 -23.003 3.223 1.00 76.19 736 ALA A C 1
ATOM 5809 O O . ALA A 1 736 ? 12.522 -22.003 3.698 1.00 76.19 736 ALA A O 1
ATOM 5810 N N . PHE A 1 737 ? 12.603 -23.604 2.118 1.00 73.75 737 PHE A N 1
ATOM 5811 C CA . PHE A 1 737 ? 11.370 -23.221 1.424 1.00 73.75 737 PHE A CA 1
ATOM 5812 C C . PHE A 1 737 ? 10.126 -23.482 2.276 1.00 73.75 737 PHE A C 1
ATOM 5814 O O . PHE A 1 737 ? 9.315 -22.579 2.457 1.00 73.75 737 PHE A O 1
ATOM 5821 N N . GLU A 1 738 ? 9.991 -24.676 2.852 1.00 73.75 738 GLU A N 1
ATOM 5822 C CA . GLU A 1 738 ? 8.834 -25.039 3.682 1.00 73.75 738 GLU A CA 1
ATOM 5823 C C . GLU A 1 738 ? 8.727 -24.139 4.927 1.00 73.75 738 GLU A C 1
ATOM 5825 O O . GLU A 1 738 ? 7.667 -23.569 5.198 1.00 73.75 738 GLU A O 1
ATOM 5830 N N . LYS A 1 739 ? 9.838 -23.923 5.649 1.00 74.62 739 LYS A N 1
ATOM 5831 C CA . LYS A 1 739 ? 9.888 -22.979 6.784 1.00 74.62 739 LYS A CA 1
ATOM 5832 C C . LYS A 1 739 ? 9.705 -21.532 6.327 1.00 74.62 739 LYS A C 1
ATOM 5834 O O . LYS A 1 739 ? 9.067 -20.738 7.018 1.00 74.62 739 LYS A O 1
ATOM 5839 N N . GLY A 1 740 ? 10.247 -21.194 5.162 1.00 75.44 740 GLY A N 1
ATOM 5840 C CA . GLY A 1 740 ? 10.153 -19.867 4.573 1.00 75.44 740 GLY A CA 1
ATOM 5841 C C . GLY A 1 740 ? 8.740 -19.479 4.173 1.00 75.44 740 GLY A C 1
ATOM 5842 O O . GLY A 1 740 ? 8.366 -18.326 4.366 1.00 75.44 740 GLY A O 1
ATOM 5843 N N . ASN A 1 741 ? 7.923 -20.425 3.709 1.00 79.38 741 ASN A N 1
ATOM 5844 C CA . ASN A 1 741 ? 6.533 -20.172 3.328 1.00 79.38 741 ASN A CA 1
ATOM 5845 C C . ASN A 1 741 ? 5.681 -19.689 4.513 1.00 79.38 741 ASN A C 1
ATOM 5847 O O . ASN A 1 741 ? 4.822 -18.824 4.338 1.00 79.38 741 ASN A O 1
ATOM 5851 N N . LEU A 1 742 ? 5.949 -20.170 5.733 1.00 83.69 742 LEU A N 1
ATOM 5852 C CA . LEU A 1 742 ? 5.271 -19.685 6.938 1.00 83.69 742 LEU A CA 1
ATOM 5853 C C . LEU A 1 742 ? 5.570 -18.200 7.183 1.00 83.69 742 LEU A C 1
ATOM 5855 O O . LEU A 1 742 ? 4.647 -17.411 7.381 1.00 83.69 742 LEU A O 1
ATOM 5859 N N . PHE A 1 743 ? 6.841 -17.805 7.115 1.00 82.00 743 PHE A N 1
ATOM 5860 C CA . PHE A 1 743 ? 7.230 -16.404 7.262 1.00 82.00 743 PHE A CA 1
ATOM 5861 C C . PHE A 1 743 ? 6.691 -15.548 6.105 1.00 82.00 743 PHE A C 1
ATOM 5863 O O . PHE A 1 743 ? 6.053 -14.519 6.328 1.00 82.00 743 PHE A O 1
ATOM 5870 N N . ALA A 1 744 ? 6.867 -16.024 4.872 1.00 82.38 744 ALA A N 1
ATOM 5871 C CA . ALA A 1 744 ? 6.459 -15.339 3.655 1.00 82.38 744 ALA A CA 1
ATOM 5872 C C . ALA A 1 744 ? 4.943 -15.111 3.571 1.00 82.38 744 ALA A C 1
ATOM 5874 O O . ALA A 1 744 ? 4.512 -14.099 3.029 1.00 82.38 744 ALA A O 1
ATOM 5875 N N . SER A 1 745 ? 4.123 -15.991 4.149 1.00 88.75 745 SER A N 1
ATOM 5876 C CA . SER A 1 745 ? 2.666 -15.805 4.196 1.00 88.75 745 SER A CA 1
ATOM 5877 C C . SER A 1 745 ? 2.226 -14.531 4.943 1.00 88.75 745 SER A C 1
ATOM 5879 O O . SER A 1 745 ? 1.074 -14.102 4.817 1.00 88.75 745 SER A O 1
ATOM 5881 N N . GLY A 1 746 ? 3.124 -13.938 5.744 1.00 88.19 746 GLY A N 1
ATOM 5882 C CA . GLY A 1 746 ? 2.860 -12.784 6.603 1.00 88.19 746 GLY A CA 1
ATOM 5883 C C . GLY A 1 746 ? 2.048 -13.113 7.860 1.00 88.19 746 GLY A C 1
ATOM 5884 O O . GLY A 1 746 ? 1.677 -12.209 8.600 1.00 88.19 746 GLY A O 1
ATOM 5885 N N . ILE A 1 747 ? 1.750 -14.391 8.098 1.00 90.19 747 ILE A N 1
ATOM 5886 C CA . ILE A 1 747 ? 0.909 -14.865 9.208 1.00 90.19 747 ILE A CA 1
ATOM 5887 C C . ILE A 1 747 ? 1.702 -15.041 10.501 1.00 90.19 747 ILE A C 1
ATOM 5889 O O . ILE A 1 747 ? 1.160 -14.855 11.587 1.00 90.19 747 ILE A O 1
ATOM 5893 N N . ALA A 1 748 ? 2.984 -15.385 10.386 1.00 86.56 748 ALA A N 1
ATOM 5894 C CA . ALA A 1 748 ? 3.857 -15.678 11.518 1.00 86.56 748 ALA A CA 1
ATOM 5895 C C . ALA A 1 748 ? 4.304 -14.434 12.307 1.00 86.56 748 ALA A C 1
ATOM 5897 O O . ALA A 1 748 ? 5.137 -14.549 13.201 1.00 86.56 748 ALA A O 1
ATOM 5898 N N . VAL A 1 749 ? 3.789 -13.249 11.961 1.00 91.38 749 VAL A N 1
ATOM 5899 C CA . VAL A 1 749 ? 4.080 -12.008 12.681 1.00 91.38 749 VAL A CA 1
ATOM 5900 C C . VAL A 1 749 ? 3.615 -12.153 14.122 1.00 91.38 749 VAL A C 1
ATOM 5902 O O . VAL A 1 749 ? 2.433 -12.387 14.378 1.00 91.38 749 VAL A O 1
ATOM 5905 N N . ASP A 1 750 ? 4.561 -11.979 15.040 1.00 92.50 750 ASP A N 1
ATOM 5906 C CA . ASP A 1 750 ? 4.330 -12.089 16.468 1.00 92.50 750 ASP A CA 1
ATOM 5907 C C . ASP A 1 750 ? 4.895 -10.872 17.210 1.00 92.50 750 ASP A C 1
ATOM 5909 O O . ASP A 1 750 ? 6.107 -10.714 17.372 1.00 92.50 750 ASP A O 1
ATOM 5913 N N . TYR A 1 751 ? 4.014 -9.970 17.637 1.00 93.94 751 TYR A N 1
ATOM 5914 C CA . TYR A 1 751 ? 4.406 -8.730 18.299 1.00 93.94 751 TYR A CA 1
ATOM 5915 C C . TYR A 1 751 ? 4.830 -8.954 19.746 1.00 93.94 751 TYR A C 1
ATOM 5917 O O . TYR A 1 751 ? 4.215 -9.721 20.486 1.00 93.94 751 TYR A O 1
ATOM 5925 N N . GLY A 1 752 ? 5.881 -8.251 20.166 1.00 91.62 752 GLY A N 1
ATOM 5926 C CA . GLY A 1 752 ? 6.340 -8.245 21.552 1.00 91.62 752 GLY A CA 1
ATOM 5927 C C . GLY A 1 752 ? 5.349 -7.581 22.513 1.00 91.62 752 GLY A C 1
ATOM 5928 O O . GLY A 1 752 ? 4.337 -7.006 22.115 1.00 91.62 752 GLY A O 1
ATOM 5929 N N . GLN A 1 753 ? 5.665 -7.656 23.803 1.00 90.56 753 GLN A N 1
ATOM 5930 C CA . GLN A 1 753 ? 4.902 -6.990 24.856 1.00 90.56 753 GLN A CA 1
ATOM 5931 C C . GLN A 1 753 ? 4.898 -5.463 24.668 1.00 90.56 753 GLN A C 1
ATOM 5933 O O . GLN A 1 753 ? 5.918 -4.855 24.339 1.00 90.56 753 GLN A O 1
ATOM 5938 N N . SER A 1 754 ? 3.746 -4.838 24.913 1.00 92.81 754 SER A N 1
ATOM 5939 C CA . SER A 1 754 ? 3.587 -3.381 24.939 1.00 92.81 754 SER A CA 1
ATOM 5940 C C . SER A 1 754 ? 2.385 -2.979 25.804 1.00 92.81 754 SER A C 1
ATOM 5942 O O . SER A 1 754 ? 1.756 -3.816 26.449 1.00 92.81 754 SER A O 1
ATOM 5944 N N . ASN A 1 755 ? 2.033 -1.692 25.830 1.00 91.75 755 ASN A N 1
ATOM 5945 C CA . ASN A 1 755 ? 0.777 -1.230 26.435 1.00 91.75 755 ASN A CA 1
ATOM 5946 C C . ASN A 1 755 ? -0.474 -1.641 25.636 1.00 91.75 755 ASN A C 1
ATOM 5948 O O . ASN A 1 755 ? -1.579 -1.503 26.141 1.00 91.75 755 ASN A O 1
ATOM 5952 N N . ILE A 1 756 ? -0.311 -2.154 24.412 1.00 95.56 756 ILE A N 1
ATOM 5953 C CA . ILE A 1 756 ? -1.409 -2.628 23.560 1.00 95.56 756 ILE A CA 1
ATOM 5954 C C . ILE A 1 756 ? -1.328 -4.132 23.258 1.00 95.56 756 ILE A C 1
ATOM 5956 O O . ILE A 1 756 ? -2.145 -4.637 22.492 1.00 95.56 756 ILE A O 1
ATOM 5960 N N . VAL A 1 757 ? -0.361 -4.856 23.833 1.00 94.56 757 VAL A N 1
ATOM 5961 C CA . VAL A 1 757 ? -0.212 -6.318 23.719 1.00 94.56 757 VAL A CA 1
ATOM 5962 C C . VAL A 1 757 ? 0.183 -6.886 25.085 1.00 94.56 757 VAL A C 1
ATOM 5964 O O . VAL A 1 757 ? 1.327 -6.744 25.523 1.00 94.56 757 VAL A O 1
ATOM 5967 N N . ALA A 1 758 ? -0.763 -7.549 25.754 1.00 91.00 758 ALA A N 1
ATOM 5968 C CA . ALA A 1 758 ? -0.660 -8.032 27.133 1.00 91.00 758 ALA A CA 1
ATOM 5969 C C . ALA A 1 758 ? 0.104 -9.368 27.263 1.00 91.00 758 ALA A C 1
ATOM 5971 O O . ALA A 1 758 ? -0.396 -10.338 27.832 1.00 91.00 758 ALA A O 1
ATOM 5972 N N . LYS A 1 759 ? 1.320 -9.433 26.711 1.00 86.62 759 LYS A N 1
ATOM 5973 C CA . LYS A 1 759 ? 2.236 -10.577 26.872 1.00 86.62 759 LYS A CA 1
ATOM 5974 C C . LYS A 1 759 ? 2.946 -10.572 28.239 1.00 86.62 759 LYS A C 1
ATOM 5976 O O . LYS A 1 759 ? 3.102 -9.501 28.822 1.00 86.62 759 LYS A O 1
ATOM 5981 N N . PRO A 1 760 ? 3.409 -11.733 28.744 1.00 69.19 760 PRO A N 1
ATOM 5982 C CA . PRO A 1 760 ? 4.199 -11.792 29.976 1.00 69.19 760 PRO A CA 1
ATOM 5983 C C . PRO A 1 760 ? 5.581 -11.161 29.798 1.00 69.19 760 PRO A C 1
ATOM 5985 O O . PRO A 1 760 ? 6.153 -11.203 28.707 1.00 69.19 760 PRO A O 1
ATOM 5988 N N . THR A 1 761 ? 6.148 -10.672 30.899 1.00 62.44 761 THR A N 1
ATOM 5989 C CA . THR A 1 761 ? 7.578 -10.356 31.034 1.00 62.44 761 THR A CA 1
ATOM 5990 C C . THR A 1 761 ? 8.228 -11.285 32.053 1.00 62.44 761 THR A C 1
ATOM 5992 O O . THR A 1 761 ? 7.547 -11.913 32.859 1.00 62.44 761 THR A O 1
ATOM 5995 N N . SER A 1 762 ? 9.558 -11.378 32.028 1.00 55.06 762 SER A N 1
ATOM 5996 C CA . SER A 1 762 ? 10.332 -12.105 33.040 1.00 55.06 762 SER A CA 1
ATOM 5997 C C . SER A 1 762 ? 10.302 -11.451 34.428 1.00 55.06 762 SER A C 1
ATOM 5999 O O . SER A 1 762 ? 10.600 -12.135 35.401 1.00 55.06 762 SER A O 1
ATOM 6001 N N . ASP A 1 763 ? 9.942 -10.163 34.530 1.00 51.72 763 ASP A N 1
ATOM 6002 C CA . ASP A 1 763 ? 10.291 -9.323 35.687 1.00 51.72 763 ASP A CA 1
ATOM 6003 C C . ASP A 1 763 ? 9.154 -8.444 36.253 1.00 51.72 763 ASP A C 1
ATOM 6005 O O . ASP A 1 763 ? 9.430 -7.605 37.109 1.00 51.72 763 ASP A O 1
ATOM 6009 N N . ASP A 1 764 ? 7.888 -8.591 35.832 1.00 47.62 764 ASP A N 1
ATOM 6010 C CA . ASP A 1 764 ? 6.810 -7.701 36.305 1.00 47.62 764 ASP A CA 1
ATOM 6011 C C . ASP A 1 764 ? 5.587 -8.443 36.874 1.00 47.62 764 ASP A C 1
ATOM 6013 O O . ASP A 1 764 ? 5.082 -9.395 36.287 1.00 47.62 764 ASP A O 1
ATOM 6017 N N . SER A 1 765 ? 5.102 -7.981 38.033 1.00 45.50 765 SER A N 1
ATOM 6018 C CA . SER A 1 765 ? 4.038 -8.600 38.855 1.00 45.50 765 SER A CA 1
ATOM 6019 C C . SER A 1 765 ? 2.710 -7.821 38.824 1.00 45.50 765 SER A C 1
ATOM 6021 O O . SER A 1 765 ? 1.862 -7.974 39.704 1.00 45.50 765 SER A O 1
ATOM 6023 N N . GLY A 1 766 ? 2.522 -6.957 37.819 1.00 53.69 766 GLY A N 1
ATOM 6024 C CA . GLY A 1 766 ? 1.310 -6.146 37.643 1.00 53.69 766 GLY A CA 1
ATOM 6025 C C . GLY A 1 766 ? 0.122 -6.878 36.993 1.00 53.69 766 GLY A C 1
ATOM 6026 O O . GLY A 1 766 ? 0.203 -8.051 36.635 1.00 53.69 766 GLY A O 1
ATOM 6027 N N . LEU A 1 767 ? -0.982 -6.148 36.753 1.00 50.06 767 LEU A N 1
ATOM 6028 C CA . LEU A 1 767 ? -2.204 -6.614 36.053 1.00 50.06 767 LEU A CA 1
ATOM 6029 C C . LEU A 1 767 ? -1.922 -7.317 34.702 1.00 50.06 767 LEU A C 1
ATOM 6031 O O . LEU A 1 767 ? -2.701 -8.162 34.262 1.00 50.06 767 LEU A O 1
ATOM 6035 N N . LYS A 1 768 ? -0.781 -7.020 34.067 1.00 52.25 768 LYS A N 1
ATOM 6036 C CA . LYS A 1 768 ? -0.317 -7.621 32.804 1.00 52.25 768 LYS A CA 1
ATOM 6037 C C . LYS A 1 768 ? 0.174 -9.068 32.942 1.00 52.25 768 LYS A C 1
ATOM 6039 O O . LYS A 1 768 ? 0.058 -9.834 31.989 1.00 52.25 768 LYS A O 1
ATOM 6044 N N . ASP A 1 769 ? 0.643 -9.468 34.125 1.00 51.59 769 ASP A N 1
ATOM 6045 C CA . ASP A 1 769 ? 1.059 -10.848 34.429 1.00 51.59 769 ASP A CA 1
ATOM 6046 C C . ASP A 1 769 ? -0.159 -11.800 34.510 1.00 51.59 769 ASP A C 1
ATOM 6048 O O . ASP A 1 769 ? -0.071 -13.001 34.248 1.00 51.59 769 ASP A O 1
ATOM 6052 N N . ILE A 1 770 ? -1.352 -11.258 34.794 1.00 53.31 770 ILE A N 1
ATOM 6053 C CA . ILE A 1 770 ? -2.603 -12.025 34.902 1.00 53.31 770 ILE A CA 1
ATOM 6054 C C . ILE A 1 770 ? -3.122 -12.461 33.521 1.00 53.31 770 ILE A C 1
ATOM 6056 O O . ILE A 1 770 ? -3.497 -13.621 33.354 1.00 53.31 770 ILE A O 1
ATOM 6060 N N . ALA A 1 771 ? -3.117 -11.575 32.519 1.00 52.69 771 ALA A N 1
ATOM 6061 C CA . ALA A 1 771 ? -3.557 -11.903 31.154 1.00 52.69 771 ALA A CA 1
ATOM 6062 C C . ALA A 1 771 ? -2.634 -12.939 30.487 1.00 52.69 771 ALA A C 1
ATOM 6064 O O . ALA A 1 771 ? -3.084 -13.880 29.834 1.00 52.69 771 ALA A O 1
ATOM 6065 N N . ALA A 1 772 ? -1.330 -12.825 30.732 1.00 53.22 772 ALA A N 1
ATOM 6066 C CA . ALA A 1 772 ? -0.327 -13.739 30.213 1.00 53.22 772 ALA A CA 1
ATOM 6067 C C . ALA A 1 772 ? -0.448 -15.177 30.748 1.00 53.22 772 ALA A C 1
ATOM 6069 O O . ALA A 1 772 ? -0.315 -16.139 29.988 1.00 53.22 772 ALA A O 1
ATOM 6070 N N . LYS A 1 773 ? -0.761 -15.340 32.042 1.00 62.31 773 LYS A N 1
ATOM 6071 C CA . LYS A 1 773 ? -1.037 -16.651 32.663 1.00 62.31 773 LYS A CA 1
ATOM 6072 C C . LYS A 1 773 ? -2.333 -17.295 32.156 1.00 62.31 773 LYS A C 1
ATOM 6074 O O . LYS A 1 773 ? -2.544 -18.487 32.367 1.00 62.31 773 LYS A O 1
ATOM 6079 N N . ARG A 1 774 ? -3.184 -16.529 31.465 1.00 75.06 774 ARG A N 1
ATOM 6080 C CA . ARG A 1 774 ? -4.500 -16.945 30.958 1.00 75.06 774 ARG A CA 1
ATOM 6081 C C . ARG A 1 774 ? -4.528 -17.281 29.470 1.00 75.06 774 ARG A C 1
ATOM 6083 O O . ARG A 1 774 ? -5.578 -17.656 28.961 1.00 75.06 774 ARG A O 1
ATOM 6090 N N . GLN A 1 775 ? -3.382 -17.279 28.784 1.00 83.62 775 GLN A N 1
ATOM 6091 C CA . GLN A 1 775 ? -3.276 -17.799 27.411 1.00 83.62 775 GLN A CA 1
ATOM 6092 C C . GLN A 1 775 ? -3.825 -19.237 27.282 1.00 83.62 775 GLN A C 1
ATOM 6094 O O . GLN A 1 775 ? -4.307 -19.614 26.217 1.00 83.62 775 GLN A O 1
ATOM 6099 N N . GLY A 1 776 ? -3.802 -20.024 28.366 1.00 86.75 776 GLY A N 1
ATOM 6100 C CA . GLY A 1 776 ? -4.382 -21.369 28.419 1.00 86.75 776 GLY A CA 1
ATOM 6101 C C . GLY A 1 776 ? -5.903 -21.443 28.215 1.00 86.75 776 GLY A C 1
ATOM 6102 O O . GLY A 1 776 ? -6.404 -22.539 27.993 1.00 86.75 776 GLY A O 1
ATOM 6103 N N . LEU A 1 777 ? -6.626 -20.317 28.259 1.00 92.38 777 LEU A N 1
ATOM 6104 C CA . LEU A 1 777 ? -8.064 -20.246 27.954 1.00 92.38 777 LEU A CA 1
ATOM 6105 C C . LEU A 1 777 ? -8.377 -20.381 26.462 1.00 92.38 777 LEU A C 1
ATOM 6107 O O . LEU A 1 777 ? -9.458 -20.827 26.094 1.00 92.38 777 LEU A O 1
ATOM 6111 N N . ALA A 1 778 ? -7.442 -19.953 25.618 1.00 93.69 778 ALA A N 1
ATOM 6112 C CA . ALA A 1 778 ? -7.536 -20.009 24.166 1.00 93.69 778 ALA A CA 1
ATOM 6113 C C . ALA A 1 778 ? -6.126 -20.268 23.610 1.00 93.69 778 ALA A C 1
ATOM 6115 O O . ALA A 1 778 ? -5.490 -19.357 23.070 1.00 93.69 778 ALA A O 1
ATOM 6116 N N . PRO A 1 779 ? -5.564 -21.473 23.820 1.00 92.19 779 PRO A N 1
ATOM 6117 C CA . PRO A 1 779 ? -4.157 -21.755 23.567 1.00 92.19 779 PRO A CA 1
ATOM 6118 C C . PRO A 1 779 ? -3.766 -21.554 22.104 1.00 92.19 779 PRO A C 1
ATOM 6120 O O . PRO A 1 779 ? -2.614 -21.205 21.856 1.00 92.19 779 PRO A O 1
ATOM 6123 N N . GLU A 1 780 ? -4.689 -21.699 21.153 1.00 93.25 780 GLU A N 1
ATOM 6124 C CA . GLU A 1 780 ? -4.403 -21.543 19.721 1.00 93.25 780 GLU A CA 1
ATOM 6125 C C . GLU A 1 780 ? -4.559 -20.094 19.220 1.00 93.25 780 GLU A C 1
ATOM 6127 O O . GLU A 1 780 ? -4.150 -19.767 18.105 1.00 93.25 780 GLU A O 1
ATOM 6132 N N . ILE A 1 781 ? -5.065 -19.181 20.060 1.00 92.56 781 ILE A N 1
ATOM 6133 C CA . ILE A 1 781 ? -5.129 -17.741 19.774 1.00 92.56 781 ILE A CA 1
ATOM 6134 C C . ILE A 1 781 ? -3.963 -17.036 20.470 1.00 92.56 781 ILE A C 1
ATOM 6136 O O . ILE A 1 781 ? -4.094 -16.505 21.574 1.00 92.56 781 ILE A O 1
ATOM 6140 N N . LYS A 1 782 ? -2.791 -17.036 19.839 1.00 92.25 782 LYS A N 1
ATOM 6141 C CA . LYS A 1 782 ? -1.579 -16.468 20.445 1.00 92.25 782 LYS A CA 1
ATOM 6142 C C . LYS A 1 782 ? -1.657 -14.941 20.546 1.00 92.25 782 LYS A C 1
ATOM 6144 O O . LYS A 1 782 ? -1.865 -14.256 19.543 1.00 92.25 782 LYS A O 1
ATOM 6149 N N . LEU A 1 783 ? -1.427 -14.408 21.748 1.00 93.94 783 LEU A N 1
ATOM 6150 C CA . LEU A 1 783 ? -1.187 -12.977 21.962 1.00 93.94 783 LEU A CA 1
ATOM 6151 C C . LEU A 1 783 ? -0.083 -12.476 21.025 1.00 93.94 783 LEU A C 1
ATOM 6153 O O . LEU A 1 783 ? 0.921 -13.157 20.843 1.00 93.94 783 LEU A O 1
ATOM 6157 N N . GLY A 1 784 ? -0.242 -11.275 20.471 1.00 93.75 784 GLY A N 1
ATOM 6158 C CA . GLY A 1 784 ? 0.721 -10.666 19.550 1.00 93.75 784 GLY A CA 1
ATOM 6159 C C . GLY A 1 784 ? 0.634 -11.163 18.106 1.00 93.75 784 GLY A C 1
ATOM 6160 O O . GLY A 1 784 ? 1.243 -10.539 17.240 1.00 93.75 784 GLY A O 1
ATOM 6161 N N . MET A 1 785 ? -0.158 -12.200 17.818 1.00 95.94 785 MET A N 1
ATOM 6162 C CA . MET A 1 785 ? -0.397 -12.693 16.461 1.00 95.94 785 MET A CA 1
ATOM 6163 C C . MET A 1 785 ? -1.766 -12.258 15.931 1.00 95.94 785 MET A C 1
ATOM 6165 O O . MET A 1 785 ? -2.670 -11.898 16.687 1.00 95.94 785 MET A O 1
ATOM 6169 N N . ARG A 1 786 ? -1.937 -12.293 14.607 1.00 95.75 786 ARG A N 1
ATOM 6170 C CA . ARG A 1 786 ? -3.246 -12.095 13.963 1.00 95.75 786 ARG A CA 1
ATOM 6171 C C . ARG A 1 786 ? -4.201 -13.228 14.351 1.00 95.75 786 ARG A C 1
ATOM 6173 O O . ARG A 1 786 ? -3.791 -14.393 14.336 1.00 95.75 786 ARG A O 1
ATOM 6180 N N . ILE A 1 787 ? -5.470 -12.922 14.628 1.00 96.38 787 ILE A N 1
ATOM 6181 C CA . ILE A 1 787 ? -6.464 -13.961 14.948 1.00 96.38 787 ILE A CA 1
ATOM 6182 C C . ILE A 1 787 ? -6.674 -14.910 13.748 1.00 96.38 787 ILE A C 1
ATOM 6184 O O . ILE A 1 787 ? -6.812 -14.418 12.628 1.00 96.38 787 ILE A O 1
ATOM 6188 N N . PRO A 1 788 ? -6.692 -16.247 13.914 1.00 94.25 788 PRO A N 1
ATOM 6189 C CA . PRO A 1 788 ? -7.067 -17.166 12.836 1.00 94.25 788 PRO A CA 1
ATOM 6190 C C . PRO A 1 788 ? -8.539 -17.003 12.415 1.00 94.25 788 PRO A C 1
ATOM 6192 O O . PRO A 1 788 ? -9.330 -16.365 13.107 1.00 94.25 788 PRO A O 1
ATOM 6195 N N . SER A 1 789 ? -8.927 -17.588 11.279 1.00 95.38 789 SER A N 1
ATOM 6196 C CA . SER A 1 789 ? -10.304 -17.511 10.776 1.00 95.38 789 SER A CA 1
ATOM 6197 C C . SER A 1 789 ? -10.907 -18.896 10.591 1.00 95.38 789 SER A C 1
ATOM 6199 O O . SER A 1 789 ? -10.338 -19.734 9.896 1.00 95.38 789 SER A O 1
ATOM 6201 N N . VAL A 1 790 ? -12.091 -19.093 11.156 1.00 95.12 790 VAL A N 1
ATOM 6202 C CA . VAL A 1 790 ? -12.963 -20.262 10.979 1.00 95.12 790 VAL A CA 1
ATOM 6203 C C . VAL A 1 790 ? -14.375 -19.774 10.675 1.00 95.12 790 VAL A C 1
ATOM 6205 O O . VAL A 1 790 ? -14.649 -18.580 10.818 1.00 95.12 790 VAL A O 1
ATOM 6208 N N . LYS A 1 791 ? -15.263 -20.666 10.233 1.00 96.00 791 LYS A N 1
ATOM 6209 C CA . LYS A 1 791 ? -16.663 -20.297 10.013 1.00 96.00 791 LYS A CA 1
ATOM 6210 C C . LYS A 1 791 ? -17.430 -20.233 11.333 1.00 96.00 791 LYS A C 1
ATOM 6212 O O . LYS A 1 791 ? -17.232 -21.073 12.202 1.00 96.00 791 LYS A O 1
ATOM 6217 N N . VAL A 1 792 ? -18.306 -19.249 11.450 1.00 97.69 792 VAL A N 1
ATOM 6218 C CA . VAL A 1 792 ? -19.299 -19.097 12.517 1.00 97.69 792 VAL A CA 1
ATOM 6219 C C . VAL A 1 792 ? -20.645 -18.799 11.875 1.00 97.69 792 VAL A C 1
ATOM 6221 O O . VAL A 1 792 ? -20.695 -18.226 10.785 1.00 97.69 792 VAL A O 1
ATOM 6224 N N . LEU A 1 793 ? -21.736 -19.188 12.520 1.00 97.62 793 LEU A N 1
ATOM 6225 C CA . LEU A 1 793 ? -23.076 -18.891 12.029 1.00 97.62 793 LEU A CA 1
ATOM 6226 C C . LEU A 1 793 ? -23.625 -17.658 12.720 1.00 97.62 793 LEU A C 1
ATOM 6228 O O . LEU A 1 793 ? -23.517 -17.519 13.931 1.00 97.62 793 LEU A O 1
ATOM 6232 N N . SER A 1 794 ? -24.253 -16.778 11.957 1.00 97.50 794 SER A N 1
ATOM 6233 C CA . SER A 1 794 ? -25.050 -15.694 12.518 1.00 97.50 794 SER A CA 1
ATOM 6234 C C . SER A 1 794 ? -26.254 -16.260 13.275 1.00 97.50 794 SER A C 1
ATOM 6236 O O . SER A 1 794 ? -26.978 -17.122 12.763 1.00 97.50 794 SER A O 1
ATOM 6238 N N . GLN A 1 795 ? -26.481 -15.772 14.499 1.00 98.06 795 GLN A N 1
ATOM 6239 C CA . GLN A 1 795 ? -27.604 -16.222 15.324 1.00 98.06 795 GLN A CA 1
ATOM 6240 C C . GLN A 1 795 ? -28.952 -15.827 14.702 1.00 98.06 795 GLN A C 1
ATOM 6242 O O . GLN A 1 795 ? -29.925 -16.573 14.813 1.00 98.06 795 GLN A O 1
ATOM 6247 N N . SER A 1 796 ? -28.996 -14.682 14.012 1.00 96.44 796 SER A N 1
ATOM 6248 C CA . SER A 1 796 ? -30.223 -14.072 13.488 1.00 96.44 796 SER A CA 1
ATOM 6249 C C . SER A 1 796 ? -30.772 -14.757 12.233 1.00 96.44 796 SER A C 1
ATOM 6251 O O . SER A 1 796 ? -31.982 -14.936 12.114 1.00 96.44 796 SER A O 1
ATOM 6253 N N . ASP A 1 797 ? -29.901 -15.150 11.303 1.00 95.38 797 ASP A N 1
ATOM 6254 C CA . ASP A 1 797 ? -30.284 -15.604 9.958 1.00 95.38 797 ASP A CA 1
ATOM 6255 C C . ASP A 1 797 ? -29.618 -16.924 9.531 1.00 95.38 797 ASP A C 1
ATOM 6257 O O . ASP A 1 797 ? -29.823 -17.384 8.407 1.00 95.38 797 ASP A O 1
ATOM 6261 N N . ALA A 1 798 ? -28.843 -17.558 10.420 1.00 96.06 798 ALA A N 1
ATOM 6262 C CA . ALA A 1 798 ? -28.088 -18.787 10.164 1.00 96.06 798 ALA A CA 1
ATOM 6263 C C . ALA A 1 798 ? -27.045 -18.679 9.035 1.00 96.06 798 ALA A C 1
ATOM 6265 O O . ALA A 1 798 ? -26.541 -19.703 8.560 1.00 96.06 798 ALA A O 1
ATOM 6266 N N . ARG A 1 799 ? -26.695 -17.461 8.597 1.00 96.38 799 ARG A N 1
ATOM 6267 C CA . ARG A 1 799 ? -25.691 -17.266 7.552 1.00 96.38 799 ARG A CA 1
ATOM 6268 C C . ARG A 1 799 ? -24.297 -17.636 8.076 1.00 96.38 799 ARG A C 1
ATOM 6270 O O . ARG A 1 799 ? -23.897 -17.111 9.117 1.00 96.38 799 ARG A O 1
ATOM 6277 N N . PRO A 1 800 ? -23.533 -18.484 7.364 1.00 96.94 800 PRO A N 1
ATOM 6278 C CA . PRO A 1 800 ? -22.133 -18.718 7.682 1.00 96.94 800 PRO A CA 1
ATOM 6279 C C . PRO A 1 800 ? -21.271 -17.513 7.297 1.00 96.94 800 PRO A C 1
ATOM 6281 O O . PRO A 1 800 ? -21.424 -16.929 6.224 1.00 96.94 800 PRO A O 1
ATOM 6284 N N . TRP A 1 801 ? -20.336 -17.180 8.179 1.00 96.25 801 TRP A N 1
ATOM 6285 C CA . TRP A 1 801 ? -19.331 -16.140 7.999 1.00 96.25 801 TRP A CA 1
ATOM 6286 C C . TRP A 1 801 ? -17.972 -16.679 8.397 1.00 96.25 801 TRP A C 1
ATOM 6288 O O . TRP A 1 801 ? -17.846 -17.340 9.428 1.00 96.25 801 TRP A O 1
ATOM 6298 N N . HIS A 1 802 ? -16.928 -16.353 7.645 1.00 96.12 802 HIS A N 1
ATOM 6299 C CA . HIS A 1 802 ? -15.587 -16.451 8.206 1.00 96.12 802 HIS A CA 1
ATOM 6300 C C . HIS A 1 802 ? -15.435 -15.393 9.303 1.00 96.12 802 HIS A C 1
ATOM 6302 O O . HIS A 1 802 ? -15.732 -14.225 9.072 1.00 96.12 802 HIS A O 1
ATOM 6308 N N . LEU A 1 803 ? -14.914 -15.765 10.478 1.00 96.56 803 LEU A N 1
ATOM 6309 C CA . LEU A 1 803 ? -14.772 -14.848 11.618 1.00 96.56 803 LEU A CA 1
ATOM 6310 C C . LEU A 1 803 ? -14.087 -13.530 11.223 1.00 96.56 803 LEU A C 1
ATOM 6312 O O . LEU A 1 803 ? -14.542 -12.460 11.605 1.00 96.56 803 LEU A O 1
ATOM 6316 N N . GLN A 1 804 ? -13.026 -13.589 10.411 1.00 95.94 804 GLN A N 1
ATOM 6317 C CA . GLN A 1 804 ? -12.320 -12.389 9.952 1.00 95.94 804 GLN A CA 1
ATOM 6318 C C . GLN A 1 804 ? -13.145 -11.469 9.025 1.00 95.94 804 GLN A C 1
ATOM 6320 O O . GLN A 1 804 ? -12.825 -10.284 8.953 1.00 95.94 804 GLN A O 1
ATOM 6325 N N . GLU A 1 805 ? -14.201 -11.949 8.356 1.00 95.06 805 GLU A N 1
ATOM 6326 C CA . GLU A 1 805 ? -15.101 -11.103 7.542 1.00 95.06 805 GLU A CA 1
ATOM 6327 C C . GLU A 1 805 ? -15.922 -10.139 8.412 1.00 95.06 805 GLU A C 1
ATOM 6329 O O . GLU A 1 805 ? -16.339 -9.073 7.950 1.00 95.06 805 GLU A O 1
ATOM 6334 N N . LEU A 1 806 ? -16.118 -10.499 9.684 1.00 95.50 806 LEU A N 1
ATOM 6335 C CA . LEU A 1 806 ? -16.778 -9.676 10.698 1.00 95.50 806 LEU A CA 1
ATOM 6336 C C . LEU A 1 806 ? -15.838 -8.589 11.253 1.00 95.50 806 LEU A C 1
ATOM 6338 O O . LEU A 1 806 ? -16.281 -7.598 11.827 1.00 95.50 806 LEU A O 1
ATOM 6342 N N . LEU A 1 807 ? -14.524 -8.741 11.064 1.00 96.50 807 LEU A N 1
ATOM 6343 C CA . LEU A 1 807 ? -13.487 -7.879 11.639 1.00 96.50 807 LEU A CA 1
ATOM 6344 C C . LEU A 1 807 ? -13.042 -6.803 10.640 1.00 96.50 807 LEU A C 1
ATOM 6346 O O . LEU A 1 807 ? -11.885 -6.770 10.207 1.00 96.50 807 LEU A O 1
ATOM 6350 N N . ARG A 1 808 ? -13.977 -5.933 10.245 1.00 96.25 808 ARG A N 1
ATOM 6351 C CA . ARG A 1 808 ? -13.725 -4.862 9.268 1.00 96.25 808 ARG A CA 1
ATOM 6352 C C . ARG A 1 808 ? -12.723 -3.832 9.789 1.00 96.25 808 ARG A C 1
ATOM 6354 O O . ARG A 1 808 ? -12.764 -3.428 10.948 1.00 96.25 808 ARG A O 1
ATOM 6361 N N . SER A 1 809 ? -11.866 -3.340 8.897 1.00 97.12 809 SER A N 1
ATOM 6362 C CA . SER A 1 809 ? -10.909 -2.273 9.198 1.00 97.12 809 SER A CA 1
ATOM 6363 C C . SER A 1 809 ? -11.622 -0.923 9.242 1.00 97.12 809 SER A C 1
ATOM 6365 O O . SER A 1 809 ? -11.727 -0.232 8.237 1.00 97.12 809 SER A O 1
ATOM 6367 N N . ASN A 1 810 ? -12.157 -0.563 10.409 1.00 94.56 810 ASN A N 1
ATOM 6368 C CA . ASN A 1 810 ? -12.910 0.679 10.646 1.00 94.56 810 ASN A CA 1
ATOM 6369 C C . ASN A 1 810 ? -12.354 1.526 11.810 1.00 94.56 810 ASN A C 1
ATOM 6371 O O . ASN A 1 810 ? -12.936 2.546 12.166 1.00 94.56 810 ASN A O 1
ATOM 6375 N N . GLY A 1 811 ? -11.225 1.116 12.392 1.00 95.88 811 GLY A N 1
ATOM 6376 C CA . GLY A 1 811 ? -10.515 1.854 13.438 1.00 95.88 811 GLY A CA 1
ATOM 6377 C C . GLY A 1 811 ? -10.937 1.496 14.863 1.00 95.88 811 GLY A C 1
ATOM 6378 O O . GLY A 1 811 ? -10.207 1.844 15.795 1.00 95.88 811 GLY A O 1
ATOM 6379 N N . SER A 1 812 ? -12.043 0.764 15.045 1.00 97.12 812 SER A N 1
ATOM 6380 C CA . SER A 1 812 ? -12.461 0.303 16.368 1.00 97.12 812 SER A CA 1
ATOM 6381 C C . SER A 1 812 ? -11.716 -0.956 16.807 1.00 97.12 812 SER A C 1
ATOM 6383 O O . SER A 1 812 ? -11.264 -1.770 16.002 1.00 97.12 812 SER A O 1
ATOM 6385 N N . TRP A 1 813 ? -11.588 -1.112 18.117 1.00 98.56 813 TRP A N 1
ATOM 6386 C CA . TRP A 1 813 ? -11.129 -2.338 18.760 1.00 98.56 813 TRP A CA 1
ATOM 6387 C C . TRP A 1 813 ? -12.256 -3.367 18.796 1.00 98.56 813 TRP A C 1
ATOM 6389 O O . TRP A 1 813 ? -13.425 -3.019 18.610 1.00 98.56 813 TRP A O 1
ATOM 6399 N N . ARG A 1 814 ? -11.929 -4.638 19.029 1.00 98.44 814 ARG A N 1
ATOM 6400 C CA . ARG A 1 814 ? -12.929 -5.700 19.194 1.00 98.44 814 ARG A CA 1
ATOM 6401 C C . ARG A 1 814 ? -12.782 -6.380 20.534 1.00 98.44 814 ARG A C 1
ATOM 6403 O O . ARG A 1 814 ? -11.674 -6.744 20.910 1.00 98.44 814 ARG A O 1
ATOM 6410 N N . VAL A 1 815 ? -13.901 -6.599 21.206 1.00 98.44 815 VAL A N 1
ATOM 6411 C CA . VAL A 1 815 ? -14.015 -7.501 22.349 1.00 98.44 815 VAL A CA 1
ATOM 6412 C C . VAL A 1 815 ? -14.821 -8.701 21.871 1.00 98.44 815 VAL A C 1
ATOM 6414 O O . VAL A 1 815 ? -16.034 -8.614 21.698 1.00 98.44 815 VAL A O 1
ATOM 6417 N N . LEU A 1 816 ? -14.130 -9.805 21.604 1.00 98.56 816 LEU A N 1
ATOM 6418 C CA . LEU A 1 816 ? -14.757 -11.077 21.281 1.00 98.56 816 LEU A CA 1
ATOM 6419 C C . LEU A 1 816 ? -15.121 -11.788 22.582 1.00 98.56 816 LEU A C 1
ATOM 6421 O O . LEU A 1 816 ? -14.245 -12.097 23.392 1.00 98.56 816 LEU A O 1
ATOM 6425 N N . VAL A 1 817 ? -16.409 -12.028 22.781 1.00 98.38 817 VAL A N 1
ATOM 6426 C CA . VAL A 1 817 ? -16.956 -12.719 23.945 1.00 98.38 817 VAL A CA 1
ATOM 6427 C C . VAL A 1 817 ? -17.284 -14.148 23.535 1.00 98.38 817 VAL A C 1
ATOM 6429 O O . VAL A 1 817 ? -18.152 -14.383 22.695 1.00 98.38 817 VAL A O 1
ATOM 6432 N N . PHE A 1 818 ? -16.596 -15.110 24.139 1.00 98.38 818 PHE A N 1
ATOM 6433 C CA . PHE A 1 818 ? -16.852 -16.535 23.972 1.00 98.38 818 PHE A CA 1
ATOM 6434 C C . PHE A 1 818 ? -17.497 -17.051 25.260 1.00 98.38 818 PHE A C 1
ATOM 6436 O O . PHE A 1 818 ? -16.781 -17.512 26.151 1.00 98.38 818 PHE A O 1
ATOM 6443 N N . PRO A 1 819 ? -18.828 -16.935 25.426 1.00 97.75 819 PRO A N 1
ATOM 6444 C CA . PRO A 1 819 ? -19.492 -17.297 26.675 1.00 97.75 819 PRO A CA 1
ATOM 6445 C C . PRO A 1 819 ? -19.525 -18.810 26.935 1.00 97.75 819 PRO A C 1
ATOM 6447 O O . PRO A 1 819 ? -19.994 -19.225 27.988 1.00 97.75 819 PRO A O 1
ATOM 6450 N N . GLY A 1 820 ? -19.043 -19.635 26.003 1.00 97.81 820 GLY A N 1
ATOM 6451 C CA . GLY A 1 820 ? -19.131 -21.081 26.103 1.00 97.81 820 GLY A CA 1
ATOM 6452 C C . GLY A 1 820 ? -20.523 -21.605 25.771 1.00 97.81 820 GLY A C 1
ATOM 6453 O O . GLY A 1 820 ? -21.263 -21.015 24.979 1.00 97.81 820 GLY A O 1
ATOM 6454 N N . ASP A 1 821 ? -20.846 -22.747 26.364 1.00 98.00 821 ASP A N 1
ATOM 6455 C CA . ASP A 1 821 ? -22.164 -23.359 26.309 1.00 98.00 821 ASP A CA 1
ATOM 6456 C C . ASP A 1 821 ? -23.089 -22.677 27.331 1.00 98.00 821 ASP A C 1
ATOM 6458 O O . ASP A 1 821 ? -22.994 -22.900 28.539 1.00 98.00 821 ASP A O 1
ATOM 6462 N N . ILE A 1 822 ? -23.968 -21.808 26.837 1.00 96.94 822 ILE A N 1
ATOM 6463 C CA . ILE A 1 822 ? -24.920 -21.014 27.620 1.00 96.94 822 ILE A CA 1
ATOM 6464 C C . ILE A 1 822 ? -26.150 -21.807 28.090 1.00 96.94 822 ILE A C 1
ATOM 6466 O O . ILE A 1 822 ? -26.938 -21.262 28.871 1.00 96.94 822 ILE A O 1
ATOM 6470 N N . ASP A 1 823 ? -26.287 -23.079 27.693 1.00 97.19 823 ASP A N 1
ATOM 6471 C CA . ASP A 1 823 ? -27.224 -24.028 28.314 1.00 97.19 823 ASP A CA 1
ATOM 6472 C C . ASP A 1 823 ? -26.764 -24.418 29.727 1.00 97.19 823 ASP A C 1
ATOM 6474 O O . ASP A 1 823 ? -27.562 -24.829 30.574 1.00 97.19 823 ASP A O 1
ATOM 6478 N N . LEU A 1 824 ? -25.471 -24.246 30.025 1.00 97.25 824 LEU A N 1
ATOM 6479 C CA . LEU A 1 824 ? -24.944 -24.396 31.372 1.00 97.25 824 LEU A CA 1
ATOM 6480 C C . LEU A 1 824 ? -25.299 -23.158 32.207 1.00 97.25 824 LEU A C 1
ATOM 6482 O O . LEU A 1 824 ? -24.769 -22.066 31.991 1.00 97.25 824 LEU A O 1
ATOM 6486 N N . ASP A 1 825 ? -26.118 -23.348 33.246 1.00 96.12 825 ASP A N 1
ATOM 6487 C CA . ASP A 1 825 ? -26.549 -22.293 34.183 1.00 96.12 825 ASP A CA 1
ATOM 6488 C C . ASP A 1 825 ? -25.403 -21.399 34.686 1.00 96.12 825 ASP A C 1
ATOM 6490 O O . ASP A 1 825 ? -25.571 -20.191 34.877 1.00 96.12 825 ASP A O 1
ATOM 6494 N N . ILE A 1 826 ? -24.233 -21.993 34.941 1.00 95.44 826 ILE A N 1
ATOM 6495 C CA . ILE A 1 826 ? -23.048 -21.272 35.416 1.00 95.44 826 ILE A CA 1
ATOM 6496 C C . ILE A 1 826 ? -22.524 -20.325 34.329 1.00 95.44 826 ILE A C 1
ATOM 6498 O O . ILE A 1 826 ? -22.239 -19.166 34.632 1.00 95.44 826 ILE A O 1
ATOM 6502 N N . GLN A 1 827 ? -22.438 -20.775 33.076 1.00 95.69 827 GLN A N 1
ATOM 6503 C CA . GLN A 1 827 ? -21.953 -19.950 31.967 1.00 95.69 827 GLN A CA 1
ATOM 6504 C C . GLN A 1 827 ? -22.933 -18.835 31.617 1.00 95.69 827 GLN A C 1
ATOM 6506 O O . GLN A 1 827 ? -22.529 -17.679 31.495 1.00 95.69 827 GLN A O 1
ATOM 6511 N N . ASN A 1 828 ? -24.235 -19.131 31.591 1.00 96.00 828 ASN A N 1
ATOM 6512 C CA . ASN A 1 828 ? -25.268 -18.118 31.378 1.00 96.00 828 ASN A CA 1
ATOM 6513 C C . ASN A 1 828 ? -25.194 -16.995 32.437 1.00 96.00 828 ASN A C 1
ATOM 6515 O O . ASN A 1 828 ? -25.239 -15.808 32.106 1.00 96.00 828 ASN A O 1
ATOM 6519 N N . LYS A 1 829 ? -24.992 -17.353 33.716 1.00 96.88 829 LYS A N 1
ATOM 6520 C CA . LYS A 1 829 ? -24.797 -16.382 34.810 1.00 96.88 829 LYS A CA 1
ATOM 6521 C C . LYS A 1 829 ? -23.519 -15.557 34.651 1.00 96.88 829 LYS A C 1
ATOM 6523 O O . LYS A 1 829 ? -23.566 -14.349 34.877 1.00 96.88 829 LYS A O 1
ATOM 6528 N N . ARG A 1 830 ? -22.397 -16.171 34.255 1.00 97.12 830 ARG A N 1
ATOM 6529 C CA . ARG A 1 830 ? -21.129 -15.456 34.009 1.00 97.12 830 ARG A CA 1
ATOM 6530 C C . ARG A 1 830 ? -21.260 -14.474 32.843 1.00 97.12 830 ARG A C 1
ATOM 6532 O O . ARG A 1 830 ? -20.898 -13.310 32.999 1.00 97.12 830 ARG A O 1
ATOM 6539 N N . MET A 1 831 ? -21.867 -14.900 31.732 1.00 97.06 831 MET A N 1
ATOM 6540 C CA . MET A 1 831 ? -22.171 -14.036 30.586 1.00 97.06 831 MET A CA 1
ATOM 6541 C C . MET A 1 831 ? -23.034 -12.837 31.002 1.00 97.06 831 MET A C 1
ATOM 6543 O O . MET A 1 831 ? -22.685 -11.697 30.698 1.00 97.06 831 MET A O 1
ATOM 6547 N N . LYS A 1 832 ? -24.137 -13.071 31.725 1.00 96.69 832 LYS A N 1
ATOM 6548 C CA . LYS A 1 832 ? -25.016 -11.995 32.214 1.00 96.69 832 LYS A CA 1
ATOM 6549 C C . LYS A 1 832 ? -24.281 -11.037 33.149 1.00 96.69 832 LYS A C 1
ATOM 6551 O O . LYS A 1 832 ? -24.386 -9.832 32.965 1.00 96.69 832 LYS A O 1
ATOM 6556 N N . SER A 1 833 ? -23.459 -11.550 34.066 1.00 96.94 833 SER A N 1
ATOM 6557 C CA . SER A 1 833 ? -22.664 -10.713 34.973 1.00 96.94 833 SER A CA 1
ATOM 6558 C C . SER A 1 833 ? -21.671 -9.807 34.234 1.00 96.94 833 SER A C 1
ATOM 6560 O O . SER A 1 833 ? -21.546 -8.632 34.584 1.00 96.94 833 SER A O 1
ATOM 6562 N N . LEU A 1 834 ? -21.000 -10.314 33.193 1.00 97.25 834 LEU A N 1
ATOM 6563 C CA . LEU A 1 834 ? -20.169 -9.487 32.315 1.00 97.25 834 LEU A CA 1
ATOM 6564 C C . LEU A 1 834 ? -21.013 -8.416 31.611 1.00 97.25 834 LEU A C 1
ATOM 6566 O O . LEU A 1 834 ? -20.645 -7.242 31.610 1.00 97.25 834 LEU A O 1
ATOM 6570 N N . CYS A 1 835 ? -22.154 -8.807 31.039 1.00 97.56 835 CYS A N 1
ATOM 6571 C CA . CYS A 1 835 ? -23.039 -7.902 30.307 1.00 97.56 835 CYS A CA 1
ATOM 6572 C C . CYS A 1 835 ? -23.603 -6.781 31.189 1.00 97.56 835 CYS A C 1
ATOM 6574 O O . CYS A 1 835 ? -23.669 -5.638 30.737 1.00 97.56 835 CYS A O 1
ATOM 6576 N N . ASP A 1 836 ? -23.946 -7.066 32.446 1.00 97.31 836 ASP A N 1
ATOM 6577 C CA . ASP A 1 836 ? -24.399 -6.060 33.413 1.00 97.31 836 ASP A CA 1
ATOM 6578 C C . ASP A 1 836 ? -23.313 -4.998 33.645 1.00 97.31 836 ASP A C 1
ATOM 6580 O O . ASP A 1 836 ? -23.588 -3.795 33.620 1.00 97.31 836 ASP A O 1
ATOM 6584 N N . LYS A 1 837 ? -22.049 -5.424 33.788 1.00 97.50 837 LYS A N 1
ATOM 6585 C CA . LYS A 1 837 ? -20.905 -4.508 33.932 1.00 97.50 837 LYS A CA 1
ATOM 6586 C C . LYS A 1 837 ? -20.618 -3.718 32.651 1.00 97.50 837 LYS A C 1
ATOM 6588 O O . LYS A 1 837 ? -20.331 -2.526 32.734 1.00 97.50 837 LYS A O 1
ATOM 6593 N N . LEU A 1 838 ? -20.727 -4.339 31.473 1.00 96.69 838 LEU A N 1
ATOM 6594 C CA . LEU A 1 838 ? -20.571 -3.656 30.179 1.00 96.69 838 LEU A CA 1
ATOM 6595 C C . LEU A 1 838 ? -21.684 -2.624 29.924 1.00 96.69 838 LEU A C 1
ATOM 6597 O O . LEU A 1 838 ? -21.430 -1.587 29.309 1.00 96.69 838 LEU A O 1
ATOM 6601 N N . SER A 1 839 ? -22.893 -2.881 30.428 1.00 95.69 839 SER A N 1
ATOM 6602 C CA . SER A 1 839 ? -24.061 -1.997 30.286 1.00 95.69 839 SER A CA 1
ATOM 6603 C C . SER A 1 839 ? -24.026 -0.789 31.228 1.00 95.69 839 SER A C 1
ATOM 6605 O O . SER A 1 839 ? -24.672 0.228 30.954 1.00 95.69 839 SER A O 1
ATOM 6607 N N . ALA A 1 840 ? -23.283 -0.877 32.335 1.00 95.50 840 ALA A N 1
ATOM 6608 C CA . ALA A 1 840 ? -23.191 0.183 33.334 1.00 95.50 840 ALA A CA 1
ATOM 6609 C C . ALA A 1 840 ? -22.661 1.503 32.742 1.00 95.50 840 ALA A C 1
ATOM 6611 O O . ALA A 1 840 ? -21.785 1.502 31.885 1.00 95.50 840 ALA A O 1
ATOM 6612 N N . GLU A 1 841 ? -23.131 2.649 33.246 1.00 91.50 841 GLU A N 1
ATOM 6613 C CA . GLU A 1 841 ? -22.648 3.983 32.823 1.00 91.50 841 GLU A CA 1
ATOM 6614 C C . GLU A 1 841 ? -21.142 4.185 33.050 1.00 91.50 841 GLU A C 1
ATOM 6616 O O . GLU A 1 841 ? -20.476 4.927 32.332 1.00 91.50 841 GLU A O 1
ATOM 6621 N N . SER A 1 842 ? -20.579 3.492 34.039 1.00 92.69 842 SER A N 1
ATOM 6622 C CA . SER A 1 842 ? -19.146 3.499 34.322 1.00 92.69 842 SER A CA 1
ATOM 6623 C C . SER A 1 842 ? -18.335 2.581 33.406 1.00 92.69 842 SER A C 1
ATOM 6625 O O . SER A 1 842 ? -17.127 2.463 33.624 1.00 92.69 842 SER A O 1
ATOM 6627 N N . SER A 1 843 ? -18.960 1.896 32.440 1.00 95.62 843 SER A N 1
ATOM 6628 C CA . SER A 1 843 ? -18.269 0.894 31.637 1.00 95.62 843 SER A CA 1
ATOM 6629 C C . SER A 1 843 ? -17.206 1.511 30.734 1.00 95.62 843 SER A C 1
ATOM 6631 O O . SER A 1 843 ? -17.332 2.655 30.289 1.00 95.62 843 SER A O 1
ATOM 6633 N N . PHE A 1 844 ? -16.147 0.757 30.433 1.00 95.88 844 PHE A N 1
ATOM 6634 C CA . PHE A 1 844 ? -15.111 1.228 29.510 1.00 95.88 844 PHE A CA 1
ATOM 6635 C C . PHE A 1 844 ? -15.672 1.495 28.101 1.00 95.88 844 PHE A C 1
ATOM 6637 O O . PHE A 1 844 ? -15.197 2.408 27.427 1.00 95.88 844 PHE A O 1
ATOM 6644 N N . LEU A 1 845 ? -16.725 0.772 27.689 1.00 95.88 845 LEU A N 1
ATOM 6645 C CA . LEU A 1 845 ? -17.428 1.005 26.423 1.00 95.88 845 LEU A CA 1
ATOM 6646 C C . LEU A 1 845 ? -17.998 2.427 26.363 1.00 95.88 845 LEU A C 1
ATOM 6648 O O . LEU A 1 845 ? -17.740 3.146 25.401 1.00 95.88 845 LEU A O 1
ATOM 6652 N N . LYS A 1 846 ? -18.706 2.867 27.411 1.00 94.62 846 LYS A N 1
ATOM 6653 C CA . LYS A 1 846 ? -19.297 4.215 27.480 1.00 94.62 846 LYS A CA 1
ATOM 6654 C C . LYS A 1 846 ? -18.266 5.297 27.800 1.00 94.62 846 LYS A C 1
ATOM 6656 O O . LYS A 1 846 ? -18.315 6.381 27.234 1.00 94.62 846 LYS A O 1
ATOM 6661 N N . ARG A 1 847 ? -17.289 5.012 28.668 1.00 95.50 847 ARG A N 1
ATOM 6662 C CA . ARG A 1 847 ? -16.224 5.964 29.047 1.00 95.50 847 ARG A CA 1
ATOM 6663 C C . ARG A 1 847 ? -15.342 6.391 27.877 1.00 95.50 847 ARG A C 1
ATOM 6665 O O . ARG A 1 847 ? -14.844 7.517 27.888 1.00 95.50 847 ARG A O 1
ATOM 6672 N N . PHE A 1 848 ? -15.074 5.480 26.943 1.00 97.12 848 PHE A N 1
ATOM 6673 C CA . PHE A 1 848 ? -14.139 5.708 25.839 1.00 97.12 848 PHE A CA 1
ATOM 6674 C C . PHE A 1 848 ? -14.826 5.964 24.494 1.00 97.12 848 PHE A C 1
ATOM 6676 O O . PHE A 1 848 ? -14.153 6.376 23.551 1.00 97.12 848 PHE A O 1
ATOM 6683 N N . THR A 1 849 ? -16.147 5.796 24.407 1.00 95.75 849 THR A N 1
ATOM 6684 C CA . THR A 1 849 ? -16.926 6.141 23.211 1.00 95.75 849 THR A CA 1
ATOM 6685 C C . THR A 1 849 ? -17.503 7.551 23.356 1.00 95.75 849 THR A C 1
ATOM 6687 O O . THR A 1 849 ? -18.153 7.831 24.364 1.00 95.75 849 THR A O 1
ATOM 6690 N N . PRO A 1 850 ? -17.283 8.469 22.394 1.00 94.19 850 PRO A N 1
ATOM 6691 C CA . PRO A 1 850 ? -17.904 9.788 22.435 1.00 94.19 850 PRO A CA 1
ATOM 6692 C C . PRO A 1 850 ? -19.429 9.671 22.480 1.00 94.19 850 PRO A C 1
ATOM 6694 O O . PRO A 1 850 ? -20.010 8.899 21.726 1.00 94.19 850 PRO A O 1
ATOM 6697 N N . ALA A 1 851 ? -20.090 10.465 23.320 1.00 89.12 851 ALA A N 1
ATOM 6698 C CA . ALA A 1 851 ? -21.529 10.332 23.550 1.00 89.12 851 ALA A CA 1
ATOM 6699 C C . ALA A 1 851 ? -22.406 10.653 22.318 1.00 89.12 851 ALA A C 1
ATOM 6701 O O . ALA A 1 851 ? -23.544 10.206 22.246 1.00 89.12 851 ALA A O 1
ATOM 6702 N N . SER A 1 852 ? -21.881 11.403 21.343 1.00 87.56 852 SER A N 1
ATOM 6703 C CA . SER A 1 852 ? -22.532 11.654 20.048 1.00 87.56 852 SER A CA 1
ATOM 6704 C C . SER A 1 852 ? -22.201 10.611 18.974 1.00 87.56 852 SER A C 1
ATOM 6706 O O . SER A 1 852 ? -22.744 10.678 17.873 1.00 87.56 852 SER A O 1
ATOM 6708 N N . ALA A 1 853 ? -21.275 9.690 19.249 1.00 90.88 853 ALA A N 1
ATOM 6709 C CA . ALA A 1 853 ? -20.868 8.657 18.311 1.00 90.88 853 ALA A CA 1
ATOM 6710 C C . ALA A 1 853 ? -21.695 7.381 18.506 1.00 90.88 853 ALA A C 1
ATOM 6712 O O . ALA A 1 853 ? -22.255 7.126 19.571 1.00 90.88 853 ALA A O 1
ATOM 6713 N N . ARG A 1 854 ? -21.733 6.540 17.469 1.00 91.19 854 ARG A N 1
ATOM 6714 C CA . ARG A 1 854 ? -22.348 5.210 17.546 1.00 91.19 854 ARG A CA 1
ATOM 6715 C C . ARG A 1 854 ? -21.655 4.366 18.627 1.00 91.19 854 ARG A C 1
ATOM 6717 O O . ARG A 1 854 ? -20.432 4.435 18.773 1.00 91.19 854 ARG A O 1
ATOM 6724 N N . TYR A 1 855 ? -22.420 3.545 19.344 1.00 90.69 855 TYR A N 1
ATOM 6725 C CA . TYR A 1 855 ? -21.968 2.758 20.504 1.00 90.69 855 TYR A CA 1
ATOM 6726 C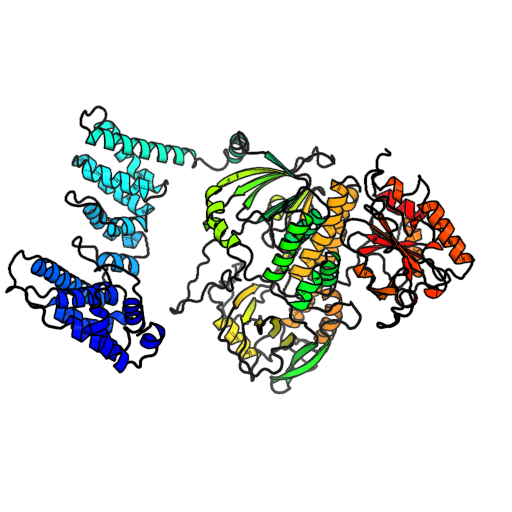 C . TYR A 1 855 ? -20.774 1.818 20.238 1.00 90.69 855 TYR A C 1
ATOM 6728 O O . TYR A 1 855 ? -20.063 1.469 21.172 1.00 90.69 855 TYR A O 1
ATOM 6736 N N . ASP A 1 856 ? -20.539 1.406 18.989 1.00 93.12 856 ASP A N 1
ATOM 6737 C CA . ASP A 1 856 ? -19.478 0.478 18.566 1.00 93.12 856 ASP A CA 1
ATOM 6738 C C . ASP A 1 856 ? -18.372 1.156 17.733 1.00 93.12 856 ASP A C 1
ATOM 6740 O O . ASP A 1 856 ? -17.496 0.495 17.164 1.00 93.12 856 ASP A O 1
ATOM 6744 N N . SER A 1 857 ? -18.387 2.491 17.674 1.00 94.19 857 SER A N 1
ATOM 6745 C CA . SER A 1 857 ? -17.454 3.291 16.869 1.00 94.19 857 SER A CA 1
ATOM 6746 C C . SER A 1 857 ? -16.011 3.277 17.383 1.00 94.19 857 SER A C 1
ATOM 6748 O O . SER A 1 857 ? -15.091 3.562 16.617 1.00 94.19 857 SER A O 1
ATOM 6750 N N . VAL A 1 858 ? -15.797 2.927 18.657 1.00 97.12 858 VAL A N 1
ATOM 6751 C CA . VAL A 1 858 ? -14.465 2.848 19.289 1.00 97.12 858 VAL A CA 1
ATOM 6752 C C . VAL A 1 858 ? -14.137 1.425 19.719 1.00 97.12 858 VAL A C 1
ATOM 6754 O O . VAL A 1 858 ? -13.035 0.941 19.456 1.00 97.12 858 VAL A O 1
ATOM 6757 N N . ILE A 1 859 ? -15.087 0.738 20.355 1.00 97.94 859 ILE A N 1
ATOM 6758 C CA . ILE A 1 859 ? -14.945 -0.651 20.788 1.00 97.94 859 ILE A CA 1
ATOM 6759 C C . ILE A 1 859 ? -16.215 -1.403 20.411 1.00 97.94 859 ILE A C 1
ATOM 6761 O O . ILE A 1 859 ? -17.303 -1.078 20.871 1.00 97.94 859 ILE A O 1
ATOM 6765 N N . GLU A 1 860 ? -16.062 -2.428 19.587 1.00 97.19 860 GLU A N 1
ATOM 6766 C CA . GLU A 1 860 ? -17.155 -3.276 19.132 1.00 97.19 860 GLU A CA 1
ATOM 6767 C C . GLU A 1 860 ? -17.124 -4.621 19.873 1.00 97.19 860 GLU A C 1
ATOM 6769 O O . GLU A 1 860 ? -16.078 -5.266 19.970 1.00 97.19 860 GLU A O 1
ATOM 6774 N N . VAL A 1 861 ? -18.275 -5.051 20.390 1.00 97.94 861 VAL A N 1
ATOM 6775 C CA . VAL A 1 861 ? -18.441 -6.347 21.060 1.00 97.94 861 VAL A CA 1
ATOM 6776 C C . VAL A 1 861 ? -19.043 -7.345 20.074 1.00 97.94 861 VAL A C 1
ATOM 6778 O O . VAL A 1 861 ? -20.082 -7.062 19.487 1.00 97.94 861 VAL A O 1
ATOM 6781 N N . ILE A 1 862 ? -18.409 -8.504 19.898 1.00 98.31 862 ILE A N 1
ATOM 6782 C CA . ILE A 1 862 ? -18.925 -9.610 19.076 1.00 98.31 862 ILE A CA 1
ATOM 6783 C C . ILE A 1 862 ? -18.963 -10.860 19.948 1.00 98.31 862 ILE A C 1
ATOM 6785 O O . ILE A 1 862 ? -17.992 -11.161 20.635 1.00 98.31 862 ILE A O 1
ATOM 6789 N N . THR A 1 863 ? -20.067 -11.595 19.920 1.00 98.62 863 THR A N 1
ATOM 6790 C CA . THR A 1 863 ? -20.280 -12.784 20.751 1.00 98.62 863 THR A CA 1
ATOM 6791 C C . THR A 1 863 ? -20.330 -14.034 19.888 1.00 98.62 863 THR A C 1
ATOM 6793 O O . THR A 1 863 ? -21.033 -14.033 18.882 1.00 98.62 863 THR A O 1
ATOM 6796 N N . VAL A 1 864 ? -19.630 -15.104 20.283 1.00 98.56 864 VAL A N 1
ATOM 6797 C CA . VAL A 1 864 ? -19.750 -16.432 19.654 1.00 98.56 864 VAL A CA 1
ATOM 6798 C C . VAL A 1 864 ? -19.978 -17.505 20.720 1.00 98.56 864 VAL A C 1
ATOM 6800 O O . VAL A 1 864 ? -19.041 -17.859 21.438 1.00 98.56 864 VAL A O 1
ATOM 6803 N N . HIS A 1 865 ? -21.199 -18.027 20.857 1.00 98.50 865 HIS A N 1
ATOM 6804 C CA . HIS A 1 865 ? -21.518 -19.079 21.841 1.00 98.50 865 HIS A CA 1
ATOM 6805 C C . HIS A 1 865 ? -21.373 -20.499 21.265 1.00 98.50 865 HIS A C 1
ATOM 6807 O O . HIS A 1 865 ? -21.270 -20.669 20.052 1.00 98.50 865 HIS A O 1
ATOM 6813 N N . ALA A 1 866 ? -21.335 -21.508 22.143 1.00 98.06 866 ALA A N 1
ATOM 6814 C CA . ALA A 1 866 ? -21.166 -22.925 21.785 1.00 98.06 866 ALA A CA 1
ATOM 6815 C C . ALA A 1 866 ? -22.453 -23.769 21.903 1.00 98.06 866 ALA A C 1
ATOM 6817 O O . ALA A 1 866 ? -22.445 -24.942 21.540 1.00 98.06 866 ALA A O 1
ATOM 6818 N N . SER A 1 867 ? -23.543 -23.208 22.438 1.00 97.12 867 SER A N 1
ATOM 6819 C CA . SER A 1 867 ? -24.854 -23.884 22.477 1.00 97.12 867 SER A CA 1
ATOM 6820 C C . SER A 1 867 ? -25.471 -23.998 21.089 1.00 97.12 867 SER A C 1
ATOM 6822 O O . SER A 1 867 ? -25.105 -23.244 20.190 1.00 97.12 867 SER A O 1
ATOM 6824 N N . LYS A 1 868 ? -26.457 -24.881 20.920 1.00 96.75 868 LYS A N 1
ATOM 6825 C CA . LYS A 1 868 ? -27.144 -25.046 19.632 1.00 96.75 868 LYS A CA 1
ATOM 6826 C C . LYS A 1 868 ? -27.885 -23.778 19.234 1.00 96.75 868 LYS A C 1
ATOM 6828 O O . LYS A 1 868 ? -28.615 -23.200 20.040 1.00 96.75 868 LYS A O 1
ATOM 6833 N N . ARG A 1 869 ? -27.786 -23.394 17.958 1.00 96.31 869 ARG A N 1
ATOM 6834 C CA . ARG A 1 869 ? -28.431 -22.174 17.440 1.00 96.31 869 ARG A CA 1
ATOM 6835 C C . ARG A 1 869 ? -29.939 -22.167 17.680 1.00 96.31 869 ARG A C 1
ATOM 6837 O O . ARG A 1 869 ? -30.505 -21.120 17.949 1.00 96.31 869 ARG A O 1
ATOM 6844 N N . GLN A 1 870 ? -30.582 -23.324 17.515 1.00 96.12 870 GLN A N 1
ATOM 6845 C CA . GLN A 1 870 ? -32.043 -23.471 17.550 1.00 96.12 870 GLN A CA 1
ATOM 6846 C C . GLN A 1 870 ? -32.632 -23.448 18.965 1.00 96.12 870 GLN A C 1
ATOM 6848 O O . GLN A 1 870 ? -33.843 -23.300 19.098 1.00 96.12 870 GLN A O 1
ATOM 6853 N N . ASP A 1 871 ? -31.795 -23.595 19.994 1.00 96.81 871 ASP A N 1
ATOM 6854 C CA . ASP A 1 871 ? -32.245 -23.654 21.387 1.00 96.81 871 ASP A CA 1
ATOM 6855 C C . ASP A 1 871 ? -32.329 -22.254 22.026 1.00 96.81 871 ASP A C 1
ATOM 6857 O O . ASP A 1 871 ? -32.886 -22.111 23.112 1.00 96.81 871 ASP A O 1
ATOM 6861 N N . HIS A 1 872 ? -31.821 -21.219 21.340 1.00 96.44 872 HIS A N 1
ATOM 6862 C CA . HIS A 1 872 ? -31.783 -19.835 21.820 1.00 96.44 872 HIS A CA 1
ATOM 6863 C C . HIS A 1 872 ? -32.268 -18.862 20.747 1.00 96.44 872 HIS A C 1
ATOM 6865 O O . HIS A 1 872 ? -31.831 -18.901 19.598 1.00 96.44 872 HIS A O 1
ATOM 6871 N N . GLU A 1 873 ? -33.114 -17.919 21.130 1.00 95.38 873 GLU A N 1
ATOM 6872 C CA . GLU A 1 873 ? -33.506 -16.796 20.287 1.00 95.38 873 GLU A CA 1
ATOM 6873 C C . GLU A 1 873 ? -32.548 -15.618 20.487 1.00 95.38 873 GLU A C 1
ATOM 6875 O O . GLU A 1 873 ? -31.958 -15.428 21.553 1.00 95.38 873 GLU A O 1
ATOM 6880 N N . ILE A 1 874 ? -32.414 -14.742 19.485 1.00 95.38 874 ILE A N 1
ATOM 6881 C CA . ILE A 1 874 ? -31.510 -13.582 19.604 1.00 95.38 874 ILE A CA 1
ATOM 6882 C C . ILE A 1 874 ? -31.875 -12.669 20.790 1.00 95.38 874 ILE A C 1
ATOM 6884 O O . ILE A 1 874 ? -31.009 -12.021 21.381 1.00 95.38 874 ILE A O 1
ATOM 6888 N N . PHE A 1 875 ? -33.154 -12.635 21.177 1.00 96.19 875 PHE A N 1
ATOM 6889 C CA . PHE A 1 875 ? -33.643 -11.820 22.286 1.00 96.19 875 PHE A CA 1
ATOM 6890 C C . PHE A 1 875 ? -33.430 -12.439 23.675 1.00 96.19 875 PHE A C 1
ATOM 6892 O O . PHE A 1 875 ? -33.646 -11.731 24.660 1.00 96.19 875 PHE A O 1
ATOM 6899 N N . ASP A 1 876 ? -32.931 -13.674 23.765 1.00 94.94 876 ASP A N 1
ATOM 6900 C CA . ASP A 1 876 ? -32.576 -14.317 25.040 1.00 94.94 876 ASP A CA 1
ATOM 6901 C C . ASP A 1 876 ? -31.256 -13.782 25.619 1.00 94.94 876 ASP A C 1
ATOM 6903 O O . ASP A 1 876 ? -30.984 -13.878 26.822 1.00 94.94 876 ASP A O 1
ATOM 6907 N N . PHE A 1 877 ? -30.433 -13.164 24.770 1.00 97.31 877 PHE A N 1
ATOM 6908 C CA . PHE A 1 877 ? -29.173 -12.547 25.163 1.00 97.31 877 PHE A CA 1
ATOM 6909 C C . PHE A 1 877 ? -29.408 -11.203 25.889 1.00 97.31 877 PHE A C 1
ATOM 6911 O O . PHE A 1 877 ? -30.501 -10.634 25.840 1.00 97.31 877 PHE A O 1
ATOM 6918 N N . PRO A 1 878 ? -28.405 -10.614 26.559 1.00 97.19 878 PRO A N 1
ATOM 6919 C CA . PRO A 1 878 ? -28.479 -9.236 27.068 1.00 97.19 878 PRO A CA 1
ATOM 6920 C C . PRO A 1 878 ? -28.376 -8.173 25.961 1.00 97.19 878 PRO A C 1
ATOM 6922 O O . PRO A 1 878 ? -27.649 -8.363 24.988 1.00 97.19 878 PRO A O 1
ATOM 6925 N N . GLU A 1 879 ? -29.100 -7.056 26.095 1.00 96.56 879 GLU A N 1
ATOM 6926 C CA . GLU A 1 879 ? -29.200 -6.003 25.062 1.00 96.56 879 GLU A CA 1
ATOM 6927 C C . GLU A 1 879 ? -27.840 -5.435 24.630 1.00 96.56 879 GLU A C 1
ATOM 6929 O O . GLU A 1 879 ? -27.641 -5.173 23.451 1.00 96.56 879 GLU A O 1
ATOM 6934 N N . ILE A 1 880 ? -26.859 -5.342 25.532 1.00 96.12 880 ILE A N 1
ATOM 6935 C CA . ILE A 1 880 ? -25.501 -4.876 25.201 1.00 96.12 880 ILE A CA 1
ATOM 6936 C C . ILE A 1 880 ? -24.793 -5.719 24.124 1.00 96.12 880 ILE A C 1
ATOM 6938 O O . ILE A 1 880 ? -23.850 -5.240 23.500 1.00 96.12 880 ILE A O 1
ATOM 6942 N N . LEU A 1 881 ? -25.246 -6.957 23.884 1.00 96.94 881 LEU A N 1
ATOM 6943 C CA . LEU A 1 881 ? -24.732 -7.838 22.828 1.00 96.94 881 LEU A CA 1
ATOM 6944 C C . LEU A 1 881 ? -25.495 -7.706 21.499 1.00 96.94 881 LEU A C 1
ATOM 6946 O O . LEU A 1 881 ? -25.085 -8.304 20.514 1.00 96.94 881 LEU A O 1
ATOM 6950 N N . ARG A 1 882 ? -26.592 -6.946 21.467 1.00 95.50 882 ARG A N 1
ATOM 6951 C CA . ARG A 1 882 ? -27.393 -6.590 20.278 1.00 95.50 882 ARG A CA 1
ATOM 6952 C C . ARG A 1 882 ? -27.961 -5.175 20.455 1.00 95.50 882 ARG A C 1
ATOM 6954 O O . ARG A 1 882 ? -29.164 -5.003 20.516 1.00 95.50 882 ARG A O 1
ATOM 6961 N N . PRO A 1 883 ? -27.133 -4.152 20.651 1.00 94.81 883 PRO A N 1
ATOM 6962 C CA . PRO A 1 883 ? -27.609 -2.816 21.012 1.00 94.81 883 PRO A CA 1
ATOM 6963 C C . PRO A 1 883 ? -28.688 -2.282 20.053 1.00 94.81 883 PRO A C 1
ATOM 6965 O O . PRO A 1 883 ? -28.631 -2.514 18.843 1.00 94.81 883 PRO A O 1
ATOM 6968 N N . TYR A 1 884 ? -29.674 -1.571 20.604 1.00 93.75 884 TYR A N 1
ATOM 6969 C CA . TYR A 1 884 ? -30.685 -0.856 19.828 1.00 93.75 884 TYR A CA 1
ATOM 6970 C C . TYR A 1 884 ? -30.194 0.548 19.459 1.00 93.75 884 TYR A C 1
ATOM 6972 O O . TYR A 1 884 ? -29.654 1.274 20.296 1.00 93.75 884 TYR A O 1
ATOM 6980 N N . HIS A 1 885 ? -30.438 0.958 18.218 1.00 90.12 885 HIS A N 1
ATOM 6981 C CA . HIS A 1 885 ? -30.267 2.326 17.743 1.00 90.12 885 HIS A CA 1
ATOM 6982 C C . HIS A 1 885 ? -31.589 2.848 17.178 1.00 90.12 885 HIS A C 1
ATOM 6984 O O . HIS A 1 885 ? -32.307 2.124 16.494 1.00 90.12 885 HIS A O 1
ATOM 6990 N N . GLU A 1 886 ? -31.919 4.115 17.424 1.00 88.56 886 GLU A N 1
ATOM 6991 C CA . GLU A 1 886 ? -33.211 4.680 17.006 1.00 88.56 886 GLU A CA 1
ATOM 6992 C C . GLU A 1 886 ? -33.413 4.706 15.483 1.00 88.56 886 GLU A C 1
ATOM 6994 O O . GLU A 1 886 ? -34.546 4.588 15.019 1.00 88.56 886 GLU A O 1
ATOM 6999 N N . VAL A 1 887 ? -32.323 4.828 14.714 1.00 86.75 887 VAL A N 1
ATOM 7000 C CA . VAL A 1 887 ? -32.357 4.842 13.242 1.00 86.75 887 VAL A CA 1
ATOM 7001 C C . VAL A 1 887 ? -32.207 3.436 12.662 1.00 86.75 887 VAL A C 1
ATOM 7003 O O . VAL A 1 887 ? -32.939 3.071 11.746 1.00 86.75 887 VAL A O 1
ATOM 7006 N N . ASP A 1 888 ? -31.273 2.643 13.194 1.00 86.69 888 ASP A N 1
ATOM 7007 C CA . ASP A 1 888 ? -30.887 1.355 12.593 1.00 86.69 888 ASP A CA 1
ATOM 7008 C C . ASP A 1 888 ? -31.643 0.158 13.193 1.00 86.69 888 ASP A C 1
ATOM 7010 O O . ASP A 1 888 ? -31.555 -0.957 12.679 1.00 86.69 888 ASP A O 1
ATOM 7014 N N . GLY A 1 889 ? -32.396 0.373 14.274 1.00 94.62 889 GLY A N 1
ATOM 7015 C CA . GLY A 1 889 ? -33.057 -0.680 15.033 1.00 94.62 889 GLY A CA 1
ATOM 7016 C C . GLY A 1 889 ? -32.074 -1.539 15.834 1.00 94.62 889 GLY A C 1
ATOM 7017 O O . GLY A 1 889 ? -31.044 -1.066 16.309 1.00 94.62 889 GLY A O 1
ATOM 7018 N N . TRP A 1 890 ? -32.427 -2.811 16.018 1.00 95.88 890 TRP A N 1
ATOM 7019 C CA . TRP A 1 890 ? -31.594 -3.803 16.703 1.00 95.88 890 TRP A CA 1
ATOM 7020 C C . TRP A 1 890 ? -30.403 -4.236 15.841 1.00 95.88 890 TRP A C 1
ATOM 7022 O O . TRP A 1 890 ? -30.565 -4.523 14.655 1.00 95.88 890 TRP A O 1
ATOM 7032 N N . ASP A 1 891 ? -29.220 -4.355 16.446 1.00 95.12 891 ASP A N 1
ATOM 7033 C CA . ASP A 1 891 ? -28.034 -4.857 15.748 1.00 95.12 891 ASP A CA 1
ATOM 7034 C C . ASP A 1 891 ? -27.996 -6.394 15.701 1.00 95.12 891 ASP A C 1
ATOM 7036 O O . ASP A 1 891 ? -27.649 -7.069 16.673 1.00 95.12 891 ASP A O 1
ATOM 7040 N N . TYR A 1 892 ? -28.348 -6.951 14.542 1.00 95.50 892 TYR A N 1
ATOM 7041 C CA . TYR A 1 892 ? -28.405 -8.397 14.303 1.00 95.50 892 TYR A CA 1
ATOM 7042 C C . TYR A 1 892 ? -27.050 -9.035 13.949 1.00 95.50 892 TYR A C 1
ATOM 7044 O O . TYR A 1 892 ? -26.989 -10.253 13.781 1.00 95.50 892 TYR A O 1
ATOM 7052 N N . ASN A 1 893 ? -25.971 -8.247 13.845 1.00 94.25 893 ASN A N 1
ATOM 7053 C CA . ASN A 1 893 ? -24.660 -8.695 13.350 1.00 94.25 893 ASN A CA 1
ATOM 7054 C C . ASN A 1 893 ? -23.600 -8.824 14.460 1.00 94.25 893 ASN A C 1
ATOM 7056 O O . ASN A 1 893 ? -22.403 -8.707 14.198 1.00 94.25 893 ASN A O 1
ATOM 7060 N N . LYS A 1 894 ? -24.028 -9.038 15.709 1.00 96.56 894 LYS A N 1
ATOM 7061 C CA . LYS A 1 894 ? -23.148 -9.074 16.894 1.00 96.56 894 LYS A CA 1
ATOM 7062 C C . LYS A 1 894 ? -23.135 -10.415 17.625 1.00 96.56 894 LYS A C 1
ATOM 7064 O O . LYS A 1 894 ? -22.237 -10.644 18.432 1.00 96.56 894 LYS A O 1
ATOM 7069 N N . ILE A 1 895 ? -24.098 -11.296 17.351 1.00 98.50 895 ILE A N 1
ATOM 7070 C CA . ILE A 1 895 ? -24.243 -12.5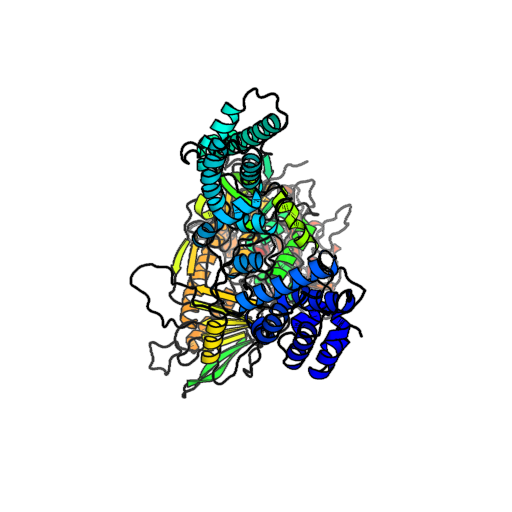93 18.021 1.00 98.50 895 ILE A CA 1
ATOM 7071 C C . ILE A 1 895 ? -24.144 -13.705 16.984 1.00 98.50 895 ILE A C 1
ATOM 7073 O O . ILE A 1 895 ? -24.899 -13.746 16.011 1.00 98.50 895 ILE A O 1
ATOM 7077 N N . PHE A 1 896 ? -23.203 -14.606 17.222 1.00 98.62 896 PHE A N 1
ATOM 7078 C CA . PHE A 1 896 ? -22.890 -15.747 16.384 1.00 98.62 896 PHE A CA 1
ATOM 7079 C C . PHE A 1 896 ? -22.816 -17.016 17.235 1.00 98.62 896 PHE A C 1
ATOM 7081 O O . PHE A 1 896 ? -22.752 -16.967 18.468 1.00 98.62 896 PHE A O 1
ATOM 7088 N N . VAL A 1 897 ? -22.773 -18.155 16.558 1.00 98.44 897 VAL A N 1
ATOM 7089 C CA . VAL A 1 897 ? -22.703 -19.478 17.164 1.00 98.44 897 VAL A CA 1
ATOM 7090 C C . VAL A 1 897 ? -21.701 -20.362 16.423 1.00 98.44 897 VAL A C 1
ATOM 7092 O O . VAL A 1 897 ? -21.556 -20.285 15.198 1.00 98.44 897 VAL A O 1
ATOM 7095 N N . ASP A 1 898 ? -20.994 -21.196 17.178 1.00 98.12 898 ASP A N 1
ATOM 7096 C CA . ASP A 1 898 ? -20.206 -22.308 16.650 1.00 98.12 898 ASP A CA 1
ATOM 7097 C C . ASP A 1 898 ? -21.097 -23.553 16.524 1.00 98.12 898 ASP A C 1
ATOM 7099 O O . ASP A 1 898 ? -21.181 -24.357 17.445 1.00 98.12 898 ASP A O 1
ATOM 7103 N N . ASP A 1 899 ? -21.812 -23.661 15.403 1.00 96.75 899 ASP A N 1
ATOM 7104 C CA . ASP A 1 899 ? -22.761 -24.746 15.112 1.00 96.75 899 ASP A CA 1
ATOM 7105 C C . ASP A 1 899 ? -22.691 -25.138 13.621 1.00 96.75 899 ASP A C 1
ATOM 7107 O O . ASP A 1 899 ? -22.010 -24.496 12.807 1.00 96.75 899 ASP A O 1
ATOM 7111 N N . GLU A 1 900 ? -23.374 -26.216 13.243 1.00 95.44 900 GLU A N 1
ATOM 7112 C CA . GLU A 1 900 ? -23.363 -26.761 11.887 1.00 95.44 900 GLU A CA 1
ATOM 7113 C C . GLU A 1 900 ? -24.193 -25.919 10.902 1.00 95.44 900 GLU A C 1
ATOM 7115 O O . GLU A 1 900 ? -25.398 -25.716 11.062 1.00 95.44 900 GLU A O 1
ATOM 7120 N N . SER A 1 901 ? -23.544 -25.442 9.832 1.00 94.38 901 SER A N 1
ATOM 7121 C CA . SER A 1 901 ? -24.222 -24.797 8.703 1.00 94.38 901 SER A CA 1
ATOM 7122 C C . SER A 1 901 ? -24.966 -25.821 7.850 1.00 94.38 901 SER A C 1
ATOM 7124 O O . SER A 1 901 ? -24.416 -26.872 7.525 1.00 94.38 901 SER A O 1
ATOM 7126 N N . TYR A 1 902 ? -26.146 -25.458 7.339 1.00 92.81 902 TYR A N 1
ATOM 7127 C CA . TYR A 1 902 ? -26.909 -26.293 6.402 1.00 92.81 902 TYR A CA 1
ATOM 7128 C C . TYR A 1 902 ? -26.152 -26.679 5.121 1.00 92.81 902 TYR A C 1
ATOM 7130 O O . TYR A 1 902 ? -26.455 -27.711 4.520 1.00 92.81 902 TYR A O 1
ATOM 7138 N N . HIS A 1 903 ? -25.220 -25.840 4.656 1.00 93.81 903 HIS A N 1
ATOM 7139 C CA . HIS A 1 903 ? -24.584 -26.002 3.340 1.00 93.81 903 HIS A CA 1
ATOM 7140 C C . HIS A 1 903 ? -23.057 -25.967 3.377 1.00 93.81 903 HIS A C 1
ATOM 7142 O O . HIS A 1 903 ? -22.416 -26.397 2.421 1.00 93.81 903 HIS A O 1
ATOM 7148 N N . GLU A 1 904 ? -22.468 -25.461 4.461 1.00 92.00 904 GLU A N 1
ATOM 7149 C CA . GLU A 1 904 ? -21.030 -25.188 4.529 1.00 92.00 904 GLU A CA 1
ATOM 7150 C C . GLU A 1 904 ? -20.308 -25.947 5.652 1.00 92.00 904 GLU A C 1
ATOM 7152 O O . GLU A 1 904 ? -19.111 -25.736 5.857 1.00 92.00 904 GLU A O 1
ATOM 7157 N N . GLY A 1 905 ? -21.017 -26.853 6.338 1.00 93.00 905 GLY A N 1
ATOM 7158 C CA . GLY A 1 905 ? -20.499 -27.663 7.440 1.00 93.00 905 GLY A CA 1
ATOM 7159 C C . GLY A 1 905 ? -20.290 -26.878 8.739 1.00 93.00 905 GLY A C 1
ATOM 7160 O O . GLY A 1 905 ? -20.717 -25.733 8.881 1.00 93.00 905 GLY A O 1
ATOM 7161 N N . HIS A 1 906 ? -19.636 -27.517 9.708 1.00 94.62 906 HIS A N 1
ATOM 7162 C CA . HIS A 1 906 ? -19.356 -26.952 11.029 1.00 94.62 906 HIS A CA 1
ATOM 7163 C C . HIS A 1 906 ? -17.952 -26.331 11.079 1.00 94.62 906 HIS A C 1
ATOM 7165 O O . HIS A 1 906 ? -16.962 -26.996 10.766 1.00 94.62 906 HIS A O 1
ATOM 7171 N N . GLY A 1 907 ? -17.852 -25.069 11.509 1.00 92.56 907 GLY A N 1
ATOM 7172 C CA . GLY A 1 907 ? -16.582 -24.332 11.562 1.00 92.56 907 GLY A CA 1
ATOM 7173 C C . GLY A 1 907 ? -15.664 -24.699 12.732 1.00 92.56 907 GLY A C 1
ATOM 7174 O O . GLY A 1 907 ? -14.447 -24.615 12.582 1.00 92.56 907 GLY A O 1
ATOM 7175 N N . LYS A 1 908 ? -16.232 -25.172 13.850 1.00 96.44 908 LYS A N 1
ATOM 7176 C CA . LYS A 1 908 ? -15.522 -25.765 15.000 1.00 96.44 908 LYS A CA 1
ATOM 7177 C C . LYS A 1 908 ? -14.585 -24.762 15.665 1.00 96.44 908 LYS A C 1
ATOM 7179 O O . LYS A 1 908 ? -13.424 -25.066 15.947 1.00 96.44 908 LYS A O 1
ATOM 7184 N N . LEU A 1 909 ? -15.074 -23.548 15.883 1.00 97.44 909 LEU A N 1
ATOM 7185 C CA . LEU A 1 909 ? -14.321 -22.460 16.489 1.00 97.44 909 LEU A CA 1
ATOM 7186 C C . LEU A 1 909 ? -13.784 -22.813 17.871 1.00 97.44 909 LEU A C 1
ATOM 7188 O O . LEU A 1 909 ? -12.591 -22.619 18.099 1.00 97.44 909 LEU A O 1
ATOM 7192 N N . TYR A 1 910 ? -14.612 -23.340 18.774 1.00 98.00 910 TYR A N 1
ATOM 7193 C CA . TYR A 1 910 ? -14.177 -23.640 20.143 1.00 98.00 910 TYR A CA 1
ATOM 7194 C C . TYR A 1 910 ? -13.065 -24.695 20.151 1.00 98.00 910 TYR A C 1
ATOM 7196 O O . TYR A 1 910 ? -12.044 -24.509 20.812 1.00 98.00 910 TYR A O 1
ATOM 7204 N N . GLU A 1 911 ? -13.207 -25.748 19.341 1.00 96.94 911 GLU A N 1
ATOM 7205 C CA . GLU A 1 911 ? -12.179 -26.781 19.153 1.00 96.94 911 GLU A CA 1
ATOM 7206 C C . GLU A 1 911 ? -10.894 -26.186 18.555 1.00 96.94 911 GLU A C 1
ATOM 7208 O O . GLU A 1 911 ? -9.812 -26.365 19.110 1.00 96.94 911 GLU A O 1
ATOM 7213 N N . THR A 1 912 ? -11.015 -25.424 17.464 1.00 94.94 912 THR A N 1
ATOM 7214 C CA . THR A 1 912 ? -9.873 -24.854 16.728 1.00 94.94 912 THR A CA 1
ATOM 7215 C C . THR A 1 912 ? -9.101 -23.835 17.561 1.00 94.94 912 THR A C 1
ATOM 7217 O O . THR A 1 912 ? -7.886 -23.726 17.433 1.00 94.94 912 THR A O 1
ATOM 7220 N N . PHE A 1 913 ? -9.789 -23.072 18.411 1.00 96.75 913 PHE A N 1
ATOM 7221 C CA . PHE A 1 913 ? -9.169 -22.067 19.275 1.00 96.75 913 PHE A CA 1
ATOM 7222 C C . PHE A 1 913 ? -8.706 -22.645 20.623 1.00 96.75 913 PHE A C 1
ATOM 7224 O O . PHE A 1 913 ? -8.020 -21.960 21.388 1.00 96.75 913 PHE A O 1
ATOM 7231 N N . GLY A 1 914 ? -9.052 -23.906 20.906 1.00 96.75 914 GLY A N 1
ATOM 7232 C CA . GLY A 1 914 ? -8.786 -24.582 22.174 1.00 96.75 914 GLY A CA 1
ATOM 7233 C C . GLY A 1 914 ? -9.574 -24.002 23.353 1.00 96.75 914 GLY A C 1
ATOM 7234 O O . GLY A 1 914 ? -9.134 -24.118 24.497 1.00 96.75 914 GLY A O 1
ATOM 7235 N N . ILE A 1 915 ? -10.712 -23.359 23.084 1.00 97.44 915 ILE A N 1
ATOM 7236 C CA . ILE A 1 915 ? -11.589 -22.783 24.104 1.00 97.44 915 ILE A CA 1
ATOM 7237 C C . ILE A 1 915 ? -12.506 -23.887 24.614 1.00 97.44 915 ILE A C 1
ATOM 7239 O O . ILE A 1 915 ? -13.187 -24.559 23.839 1.00 97.44 915 ILE A O 1
ATOM 7243 N N . LYS A 1 916 ? -12.563 -24.070 25.932 1.00 96.62 916 LYS A N 1
ATOM 7244 C CA . LYS A 1 916 ? -13.466 -25.058 26.523 1.00 96.62 916 LYS A CA 1
ATOM 7245 C C . LYS A 1 916 ? -14.889 -24.492 26.633 1.00 96.62 916 LYS A C 1
ATOM 7247 O O . LYS A 1 916 ? -15.042 -23.418 27.224 1.00 96.62 916 LYS A O 1
ATOM 7252 N N . PRO A 1 917 ? -15.929 -25.188 26.132 1.00 96.44 917 PRO A N 1
ATOM 7253 C CA . PRO A 1 917 ? -17.314 -24.715 26.226 1.00 96.44 917 PRO A CA 1
ATOM 7254 C C . PRO A 1 917 ? -17.815 -24.507 27.662 1.00 96.44 917 PRO A C 1
ATOM 7256 O O . PRO A 1 917 ? -18.642 -23.638 27.904 1.00 96.44 917 PRO A O 1
ATOM 7259 N N . ASP A 1 918 ? -17.291 -25.247 28.639 1.00 95.75 918 ASP A N 1
ATOM 7260 C CA . ASP A 1 918 ? -17.636 -25.105 30.059 1.00 95.75 918 ASP A CA 1
ATOM 7261 C C . ASP A 1 918 ? -16.840 -24.008 30.782 1.00 95.75 918 ASP A C 1
ATOM 7263 O O . ASP A 1 918 ? -17.070 -23.777 31.971 1.00 95.75 918 ASP A O 1
ATOM 7267 N N . GLN A 1 919 ? -15.934 -23.316 30.083 1.00 93.88 919 GLN A N 1
ATOM 7268 C CA . GLN A 1 919 ? -15.107 -22.240 30.626 1.00 93.88 919 GLN A CA 1
ATOM 7269 C C . GLN A 1 919 ? -15.343 -20.906 29.913 1.00 93.88 919 GLN A C 1
ATOM 7271 O O . GLN A 1 919 ? -15.557 -19.908 30.600 1.00 93.88 919 GLN A O 1
ATOM 7276 N N . GLY A 1 920 ? -15.333 -20.881 28.579 1.00 95.81 920 GLY A N 1
ATOM 7277 C CA . GLY A 1 920 ? -15.396 -19.640 27.804 1.00 95.81 920 GLY A CA 1
ATOM 7278 C C . GLY A 1 920 ? -14.195 -18.710 28.040 1.00 95.81 920 GLY A C 1
ATOM 7279 O O . GLY A 1 920 ? -13.290 -19.017 28.818 1.00 95.81 920 GLY A O 1
ATOM 7280 N N . CYS A 1 921 ? -14.166 -17.567 27.354 1.00 97.06 921 CYS A N 1
ATOM 7281 C CA . CYS A 1 921 ? -13.162 -16.517 27.553 1.00 97.06 921 CYS A CA 1
ATOM 7282 C C . CYS A 1 921 ? -13.560 -15.193 26.878 1.00 97.06 921 CYS A C 1
ATOM 7284 O O . CYS A 1 921 ? -14.549 -15.107 26.148 1.00 97.06 921 CYS A O 1
ATOM 7286 N N . VAL A 1 922 ? -12.760 -14.153 27.110 1.00 97.25 922 VAL A N 1
ATOM 7287 C CA . VAL A 1 922 ? -12.807 -12.888 26.368 1.00 97.25 922 VAL A CA 1
ATOM 7288 C C . VAL A 1 922 ? -11.476 -12.669 25.663 1.00 97.25 922 VAL A C 1
ATOM 7290 O O . VAL A 1 922 ? -10.411 -12.829 26.263 1.00 97.25 922 VAL A O 1
ATOM 7293 N N . VAL A 1 923 ? -11.537 -12.261 24.397 1.00 97.69 923 VAL A N 1
ATOM 7294 C CA . VAL A 1 923 ? -10.368 -11.934 23.575 1.00 97.69 923 VAL A CA 1
ATOM 7295 C C . VAL A 1 923 ? -10.498 -10.509 23.053 1.00 97.69 923 VAL A C 1
ATOM 7297 O O . VAL A 1 923 ? -11.516 -10.153 22.468 1.00 97.69 923 VAL A O 1
ATOM 7300 N N . VAL A 1 924 ? -9.460 -9.690 23.221 1.00 98.25 924 VAL A N 1
ATOM 7301 C CA . VAL A 1 924 ? -9.418 -8.344 22.631 1.00 98.25 924 VAL A CA 1
ATOM 7302 C C . VAL A 1 924 ? -8.574 -8.359 21.372 1.00 98.25 924 VAL A C 1
ATOM 7304 O O . VAL A 1 924 ? -7.422 -8.804 21.400 1.00 98.25 924 VAL A O 1
ATOM 7307 N N . LEU A 1 925 ? -9.125 -7.810 20.293 1.00 98.50 925 LEU A N 1
ATOM 7308 C CA . LEU A 1 925 ? -8.401 -7.554 19.058 1.00 98.50 925 LEU A CA 1
ATOM 7309 C C . LEU A 1 925 ? -8.222 -6.061 18.829 1.00 98.50 925 LEU A C 1
ATOM 7311 O O . LEU A 1 925 ? -9.119 -5.246 19.066 1.00 98.50 925 LEU A O 1
ATOM 7315 N N . ARG A 1 926 ? -7.058 -5.726 18.291 1.00 98.31 926 ARG A N 1
ATOM 7316 C CA . ARG A 1 926 ? -6.763 -4.409 17.734 1.00 98.31 926 ARG A CA 1
ATOM 7317 C C . ARG A 1 926 ? -7.567 -4.141 16.461 1.00 98.31 926 ARG A C 1
ATOM 7319 O O . ARG A 1 926 ? -7.994 -5.089 15.797 1.00 98.31 926 ARG A O 1
ATOM 7326 N N . PRO A 1 927 ? -7.657 -2.869 16.036 1.00 98.44 927 PRO A N 1
ATOM 7327 C CA . PRO A 1 927 ? -8.220 -2.510 14.733 1.00 98.44 927 PRO A CA 1
ATOM 7328 C C . PRO A 1 927 ? -7.518 -3.168 13.528 1.00 98.44 927 PRO A C 1
ATOM 7330 O O . PRO A 1 927 ? -8.099 -3.268 12.451 1.00 98.44 927 PRO A O 1
ATOM 7333 N N . ASP A 1 928 ? -6.277 -3.636 13.699 1.00 97.81 928 ASP A N 1
ATOM 7334 C CA . ASP A 1 928 ? -5.505 -4.390 12.701 1.00 97.81 928 ASP A CA 1
ATOM 7335 C C . ASP A 1 928 ? -5.627 -5.926 12.845 1.00 97.81 928 ASP A C 1
ATOM 7337 O O . ASP A 1 928 ? -4.877 -6.673 12.211 1.00 97.81 928 ASP A O 1
ATOM 7341 N N . GLN A 1 929 ? -6.602 -6.401 13.633 1.00 97.69 929 GLN A N 1
ATOM 7342 C CA . GLN A 1 929 ? -6.960 -7.812 13.870 1.00 97.69 929 GLN A CA 1
ATOM 7343 C C . GLN A 1 929 ? -5.915 -8.642 14.643 1.00 97.69 929 GLN A C 1
ATOM 7345 O O . GLN A 1 929 ? -6.013 -9.873 14.701 1.00 97.69 929 GLN A O 1
ATOM 7350 N N . TYR A 1 930 ? -4.914 -7.995 15.243 1.00 98.00 930 TYR A N 1
ATOM 7351 C CA . TYR A 1 930 ? -3.959 -8.662 16.128 1.00 98.00 930 TYR A CA 1
ATOM 7352 C C . TYR A 1 930 ? -4.523 -8.839 17.536 1.00 98.00 930 TYR A C 1
ATOM 7354 O O . TYR A 1 930 ? -5.209 -7.961 18.062 1.00 98.00 930 TYR A O 1
ATOM 7362 N N . VAL A 1 931 ? -4.215 -9.984 18.142 1.00 97.75 931 VAL A N 1
ATOM 7363 C CA . VAL A 1 931 ? -4.677 -10.378 19.472 1.00 97.75 931 VAL A CA 1
ATOM 7364 C C . VAL A 1 931 ? -3.871 -9.633 20.529 1.00 97.75 931 VAL A C 1
ATOM 7366 O O . VAL A 1 931 ? -2.647 -9.753 20.601 1.00 97.75 931 VAL A O 1
ATOM 7369 N N . SER A 1 932 ? -4.569 -8.885 21.373 1.00 96.19 932 SER A N 1
ATOM 7370 C CA . SER A 1 932 ? -3.963 -8.012 22.378 1.00 96.19 932 SER A CA 1
ATOM 7371 C C . SER A 1 932 ? -4.139 -8.491 23.804 1.00 96.19 932 SER A C 1
ATOM 7373 O O . SER A 1 932 ? -3.290 -8.198 24.642 1.00 96.19 932 SER A O 1
ATOM 7375 N N . TYR A 1 933 ? -5.228 -9.200 24.088 1.00 95.56 933 TYR A N 1
ATOM 7376 C CA . TYR A 1 933 ? -5.575 -9.649 25.431 1.00 95.56 933 TYR A CA 1
ATOM 7377 C C . TYR A 1 933 ? -6.404 -10.933 25.358 1.00 95.56 933 TYR A C 1
ATOM 7379 O O . TYR A 1 933 ? -7.238 -11.074 24.462 1.00 95.56 933 TYR A O 1
ATOM 7387 N N . VAL A 1 934 ? -6.190 -11.833 26.319 1.00 95.06 934 VAL A N 1
ATOM 7388 C CA . VAL A 1 934 ? -7.017 -13.017 26.579 1.00 95.06 934 VAL A CA 1
ATOM 7389 C C . VAL A 1 934 ? -7.302 -13.055 28.080 1.00 95.06 934 VAL A C 1
ATOM 7391 O O . VAL A 1 934 ? -6.379 -12.931 28.888 1.00 95.06 934 VAL A O 1
ATOM 7394 N N . GLY A 1 935 ? -8.568 -13.212 28.464 1.00 93.06 935 GLY A N 1
ATOM 7395 C CA . GLY A 1 935 ? -8.986 -13.200 29.864 1.00 93.06 935 GLY A CA 1
ATOM 7396 C C . GLY A 1 935 ? -10.220 -14.046 30.149 1.00 93.06 935 GLY A C 1
ATOM 7397 O O . GLY A 1 935 ? -10.866 -14.571 29.244 1.00 93.06 935 GLY A O 1
ATOM 7398 N N . GLU A 1 936 ? -10.517 -14.190 31.438 1.00 92.81 936 GLU A N 1
ATOM 7399 C CA . GLU A 1 936 ? -11.706 -14.890 31.928 1.00 92.81 936 GLU A CA 1
ATOM 7400 C C . GLU A 1 936 ? -12.977 -14.100 31.604 1.00 92.81 936 GLU A C 1
ATOM 7402 O O . GLU A 1 936 ? -12.958 -12.869 31.564 1.00 92.81 936 GLU A O 1
ATOM 7407 N N . LEU A 1 937 ? -14.093 -14.809 31.421 1.00 91.19 937 LEU A N 1
ATOM 7408 C CA . LEU A 1 937 ? -15.376 -14.209 31.045 1.00 91.19 937 LEU A CA 1
ATOM 7409 C C . LEU A 1 937 ? -15.900 -13.196 32.081 1.00 91.19 937 LEU A C 1
ATOM 7411 O O . LEU A 1 937 ? -16.533 -12.212 31.724 1.00 91.19 937 LEU A O 1
ATOM 7415 N N . ASP A 1 938 ? -15.633 -13.424 33.362 1.00 86.06 938 ASP A N 1
ATOM 7416 C CA . ASP A 1 938 ? -16.125 -12.640 34.500 1.00 86.06 938 ASP A CA 1
ATOM 7417 C C . ASP A 1 938 ? -15.107 -11.631 35.066 1.00 86.06 938 ASP A C 1
ATOM 7419 O O . ASP A 1 938 ? -15.449 -10.837 35.950 1.00 86.06 938 ASP A O 1
ATOM 7423 N N . ASP A 1 939 ? -13.883 -11.581 34.528 1.00 90.81 939 ASP A N 1
ATOM 7424 C CA . ASP A 1 939 ? -12.847 -10.629 34.952 1.00 90.81 939 ASP A CA 1
ATOM 7425 C C . ASP A 1 939 ? -12.911 -9.306 34.173 1.00 90.81 939 ASP A C 1
ATOM 7427 O O . ASP A 1 939 ? -12.010 -8.917 33.424 1.00 90.81 939 ASP A O 1
ATOM 7431 N N . TYR A 1 940 ? -14.022 -8.601 34.372 1.00 94.50 940 TYR A N 1
ATOM 7432 C CA . TYR A 1 940 ? -14.247 -7.273 33.806 1.00 94.50 940 TYR A CA 1
ATOM 7433 C C . TYR A 1 940 ? -13.180 -6.251 34.236 1.00 94.50 940 TYR A C 1
ATOM 7435 O O . TYR A 1 940 ? -12.801 -5.398 33.437 1.00 94.50 940 TYR A O 1
ATOM 7443 N N . ASP A 1 941 ? -12.692 -6.318 35.478 1.00 93.56 941 ASP A N 1
ATOM 7444 C CA . ASP A 1 941 ? -11.808 -5.285 36.031 1.00 93.56 941 ASP A CA 1
ATOM 7445 C C . ASP A 1 941 ? -10.434 -5.312 35.344 1.00 93.56 941 ASP A C 1
ATOM 7447 O O . ASP A 1 941 ? -9.874 -4.259 35.031 1.00 93.56 941 ASP A O 1
ATOM 7451 N N . SER A 1 942 ? -9.919 -6.504 35.018 1.00 91.62 942 SER A N 1
ATOM 7452 C CA . SER A 1 942 ? -8.701 -6.638 34.211 1.00 91.62 942 SER A CA 1
ATOM 7453 C C . SER A 1 942 ? -8.892 -6.146 32.773 1.00 91.62 942 SER A C 1
ATOM 7455 O O . SER A 1 942 ? -7.973 -5.559 32.199 1.00 91.62 942 SER A O 1
ATOM 7457 N N . LEU A 1 943 ? -10.075 -6.364 32.187 1.00 93.25 943 LEU A N 1
ATOM 7458 C CA . LEU A 1 943 ? -10.409 -5.898 30.839 1.00 93.25 943 LEU A CA 1
ATOM 7459 C C . LEU A 1 943 ? -10.527 -4.363 30.770 1.00 93.25 943 LEU A C 1
ATOM 7461 O O . LEU A 1 943 ? -9.949 -3.747 29.875 1.00 93.25 943 LEU A O 1
ATOM 7465 N N . ASP A 1 944 ? -11.220 -3.736 31.728 1.00 95.69 944 ASP A N 1
ATOM 7466 C CA . ASP A 1 944 ? -11.268 -2.270 31.869 1.00 95.69 944 ASP A CA 1
ATOM 7467 C C . ASP A 1 944 ? -9.864 -1.704 32.125 1.00 95.69 944 ASP A C 1
ATOM 7469 O O . ASP A 1 944 ? -9.451 -0.730 31.488 1.00 95.69 944 ASP A O 1
ATOM 7473 N N . GLY A 1 945 ? -9.092 -2.359 32.999 1.00 94.12 945 GLY A N 1
ATOM 7474 C CA . GLY A 1 945 ? -7.700 -2.016 33.277 1.00 94.12 945 GLY A CA 1
ATOM 7475 C C . GLY A 1 945 ? -6.844 -1.963 32.011 1.00 94.12 945 GLY A C 1
ATOM 7476 O O . GLY A 1 945 ? -6.150 -0.971 31.805 1.00 94.12 945 GLY A O 1
ATOM 7477 N N . PHE A 1 946 ? -6.956 -2.965 31.129 1.00 94.69 946 PHE A N 1
ATOM 7478 C CA . PHE A 1 946 ? -6.230 -3.013 29.856 1.00 94.69 946 PHE A CA 1
ATOM 7479 C C . PHE A 1 946 ? -6.513 -1.791 28.968 1.00 94.69 946 PHE A C 1
ATOM 7481 O O . PHE A 1 946 ? -5.579 -1.107 28.550 1.00 94.69 946 PHE A O 1
ATOM 7488 N N . PHE A 1 947 ? -7.787 -1.472 28.705 1.00 97.06 947 PHE A N 1
ATOM 7489 C CA . PHE A 1 947 ? -8.134 -0.306 27.880 1.00 97.06 947 PHE A CA 1
ATOM 7490 C C . PHE A 1 947 ? -7.743 1.018 28.549 1.00 97.06 947 PHE A C 1
ATOM 7492 O O . PHE A 1 947 ? -7.327 1.960 27.871 1.00 97.06 947 PHE A O 1
ATOM 7499 N N . SER A 1 948 ? -7.835 1.088 29.878 1.00 96.00 948 SER A N 1
ATOM 7500 C CA . SER A 1 948 ? -7.516 2.286 30.660 1.00 96.00 948 SER A CA 1
ATOM 7501 C C . SER A 1 948 ? -6.050 2.712 30.595 1.00 96.00 948 SER A C 1
ATOM 7503 O O . SER A 1 948 ? -5.747 3.865 30.893 1.00 96.00 948 SER A O 1
ATOM 7505 N N . GLU A 1 949 ? -5.138 1.834 30.177 1.00 93.88 949 GLU A N 1
ATOM 7506 C CA . GLU A 1 949 ? -3.722 2.189 30.037 1.00 93.88 949 GLU A CA 1
ATOM 7507 C C . GLU A 1 949 ? -3.434 3.151 28.883 1.00 93.88 949 GLU A C 1
ATOM 7509 O O . GLU A 1 949 ? -2.417 3.852 28.897 1.00 93.88 949 GLU A O 1
ATOM 7514 N N . PHE A 1 950 ? -4.281 3.156 27.854 1.00 96.31 950 PHE A N 1
ATOM 7515 C CA . PHE A 1 950 ? -3.992 3.889 26.624 1.00 96.31 950 PHE A CA 1
ATOM 7516 C C . PHE A 1 950 ? -5.186 4.631 26.028 1.00 96.31 950 PHE A C 1
ATOM 7518 O O . PHE A 1 950 ? -4.959 5.552 25.245 1.00 96.31 950 PHE A O 1
ATOM 7525 N N . MET A 1 951 ? -6.428 4.286 26.370 1.00 97.75 951 MET A N 1
ATOM 7526 C CA . MET A 1 951 ? -7.606 5.014 25.893 1.00 97.75 951 MET A CA 1
ATOM 7527 C C . MET A 1 951 ? -7.820 6.314 26.673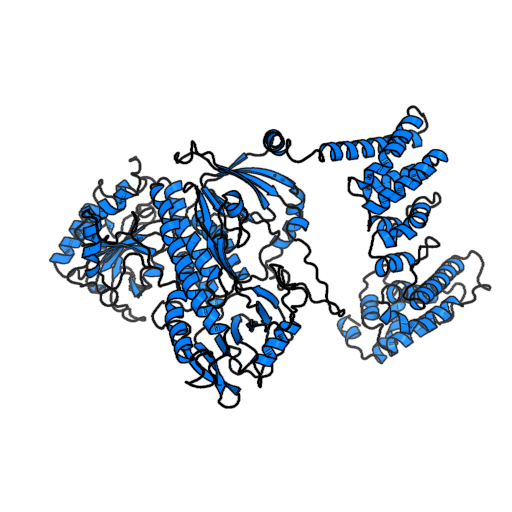 1.00 97.75 951 MET A C 1
ATOM 7529 O O . MET A 1 951 ? -7.590 6.393 27.880 1.00 97.75 951 MET A O 1
ATOM 7533 N N . ILE A 1 952 ? -8.300 7.345 25.980 1.00 96.69 952 ILE A N 1
ATOM 7534 C CA . ILE A 1 952 ? -8.608 8.651 26.566 1.00 96.69 952 ILE A CA 1
ATOM 7535 C C . ILE A 1 952 ? -10.098 8.705 26.893 1.00 96.69 952 ILE A C 1
ATOM 7537 O O . ILE A 1 952 ? -10.950 8.437 26.044 1.00 96.69 952 ILE A O 1
ATOM 7541 N N . LYS A 1 953 ? -10.424 9.074 28.136 1.00 95.56 953 LYS A N 1
ATOM 7542 C CA . LYS A 1 953 ? -11.810 9.252 28.578 1.00 95.56 953 LYS A CA 1
ATOM 7543 C C . LYS A 1 953 ? -12.484 10.371 27.780 1.00 95.56 953 LYS A C 1
ATOM 7545 O O . LYS A 1 953 ? -11.978 11.491 27.734 1.00 95.56 953 LYS A O 1
ATOM 7550 N N . GLN A 1 954 ? -13.649 10.072 27.218 1.00 94.44 954 GLN A N 1
ATOM 7551 C CA . GLN A 1 954 ? -14.442 11.027 26.455 1.00 94.44 954 GLN A CA 1
ATOM 7552 C C . GLN A 1 954 ? -15.306 11.880 27.393 1.00 94.44 954 GLN A C 1
ATOM 7554 O O . GLN A 1 954 ? -15.672 11.457 28.495 1.00 94.44 954 GLN A O 1
ATOM 7559 N N . LYS A 1 955 ? -15.594 13.121 26.986 1.00 81.88 955 LYS A N 1
ATOM 7560 C CA . LYS A 1 955 ? -16.473 14.009 27.760 1.00 81.88 955 LYS A CA 1
ATOM 7561 C C . LYS A 1 955 ? -17.892 13.434 27.751 1.00 81.88 955 LYS A C 1
ATOM 7563 O O . LYS A 1 955 ? -18.403 13.092 26.689 1.00 81.88 955 LYS A O 1
ATOM 7568 N N . ALA A 1 956 ? -18.505 13.338 28.931 1.00 67.69 956 ALA A N 1
ATOM 7569 C CA . ALA A 1 956 ? -19.942 13.107 29.032 1.00 67.69 956 ALA A CA 1
ATOM 7570 C C . ALA A 1 956 ? -20.677 14.339 28.475 1.00 67.69 956 ALA A C 1
ATOM 7572 O O . ALA A 1 956 ? -20.166 15.453 28.628 1.00 67.69 956 ALA A O 1
ATOM 7573 N N . LEU A 1 957 ? -21.811 14.118 27.800 1.00 49.84 957 LEU A N 1
ATOM 7574 C CA . LEU A 1 957 ? -22.697 15.194 27.338 1.00 49.84 957 LEU A CA 1
ATOM 7575 C C . LEU A 1 957 ? -23.161 16.083 28.496 1.00 49.84 957 LEU A C 1
ATOM 7577 O O . LEU A 1 957 ? -23.431 15.531 29.589 1.00 49.84 957 LEU A O 1
#

InterPro domains:
  IPR002938 FAD-binding domain [PF01494] (297-706)
  IPR012941 Phenol hydroxylase-like, C-terminal dimerisation domain [PF07976] (749-955)
  IPR031837 Domain of unknown function DUF5071 [PF16804] (137-264)
  IPR036188 FAD/NAD(P)-binding domain superfamily [G3DSA:3.50.50.60] (296-694)
  IPR036188 FAD/NAD(P)-binding domain superfamily [SSF51905] (294-752)
  IPR036249 Thioredoxin-like superfamily [SSF52833] (771-955)
  IPR038220 Phenol hydroxylase, C-terminal TRX-fold domain superfamily [G3DSA:3.40.30.20] (729-952)
  IPR038692 Cthe_2751-like superfamily [G3DSA:1.25.40.750] (135-269)
  IPR050641 Rifampicin monooxygenase-like [PTHR43004] (290-954)

Organism: NCBI:txid42672